Protein 1V59 (pdb70)

Organism: Saccharomyces cerevisiae (strain ATCC 204508 / S288c) (NCBI:txid559292)

InterPro domains:
  IPR001100 Pyridine nucleotide-disulphide oxidoreductase, class I [PIRSF000350] (19-490)
  IPR004099 Pyridine nucleotide-disulphide oxidoreductase, dimerisation domain [PF02852] (380-488)
  IPR006258 Dihydrolipoamide dehydrogenase [TIGR01350] (27-498)
  IPR012999 Pyridine nucleotide-disulphide oxidoreductase, class I, active site [PS00076] (62-72)
  IPR016156 FAD/NAD-linked reductase, dimerisation domain superfamily [G3DSA:3.30.390.30] (379-499)
  IPR016156 FAD/NAD-linked reductase, dimerisation domain superfamily [SSF55424] (377-498)
  IPR023753 FAD/NAD(P)-binding domain [PF07992] (27-361)
  IPR036188 FAD/NAD(P)-binding domain superfamily [G3DSA:3.50.50.60] (28-363)
  IPR036188 FAD/NAD(P)-binding domain superfamily [G3DSA:3.50.50.60] (179-304)
  IPR036188 FAD/NAD(P)-binding domain superfamily [SSF51905] (21-368)
  IPR050151 Class-I pyridine nucleotide-disulfide oxidoreductase [PTHR22912] (25-493)

Solvent-accessible surface area: 36668 Å² total; per-residue (Å²): 98,66,103,100,88,16,39,0,0,0,6,9,0,12,17,6,0,15,0,0,0,0,14,0,18,41,39,69,40,64,1,0,0,2,16,81,110,11,92,0,2,5,35,9,10,29,43,16,26,3,3,10,11,1,0,5,45,1,0,30,16,16,58,26,4,94,85,36,4,108,61,6,0,0,45,28,74,47,91,20,118,23,43,35,72,44,4,23,115,9,9,71,58,3,20,157,103,18,3,33,27,11,49,117,15,4,149,130,26,167,12,49,49,18,32,0,36,6,18,2,52,39,72,52,75,0,63,0,49,44,39,158,76,17,140,62,27,17,200,72,39,19,32,0,66,6,150,31,1,0,0,9,30,20,15,58,36,35,59,42,120,74,13,138,47,46,70,62,55,3,0,3,14,53,6,0,6,54,14,146,128,53,5,147,75,0,6,0,8,11,1,23,39,69,0,0,7,3,0,1,0,5,21,27,14,56,7,137,2,27,0,2,21,112,93,81,67,3,1,96,73,16,0,10,65,0,1,130,28,0,38,148,4,0,140,160,61,41,1,87,37,62,50,10,13,92,8,61,27,0,121,94,28,104,132,108,103,4,0,72,2,38,1,33,57,51,157,62,112,146,106,86,126,25,74,0,36,12,0,0,1,18,61,33,56,100,20,52,49,61,53,3,8,3,135,121,17,31,14,98,56,32,199,162,28,51,1,34,26,64,131,50,8,27,15,123,38,108,45,0,12,0,0,2,24,0,2,72,34,59,70,48,13,11,0,6,20,25,1,0,23,2,0,0,25,18,40,107,110,54,116,4,121,15,44,100,109,3,18,6,18,11,0,14,3,37,5,14,0,0,14,1,22,81,9,26,85,86,2,136,95,66,69,69,107,39,91,81,0,83,3,48,0,51,34,4,24,25,0,40,2,20,73,28,40,68,19,18,0,1,0,0,0,24,29,94,82,46,94,4,20,0,0,0,0,2,0,23,19,0,1,19,8,2,5,4,0,4,0,0,36,56,67,40,6,22,0,60,60,0,6,129,2,15,5,2,23,1,0,12,4,21,0,0,38,12,0,0,16,28,6,54,68,124,6,2,38,56,96,73,104,84,80,20,61,0,0,0,7,10,0,11,18,6,0,16,0,0,0,0,12,0,20,45,41,65,42,80,2,0,0,2,16,77,107,9,101,0,1,5,36,10,10,32,41,15,26,2,2,12,15,1,0,5,35,1,0,30,22,18,64,29,4,91,80,39,5,110,71,14,0,2,42,36,97,32,65,20,116,37,43,28,76,37,2,20,115,6,10,69,46,3,21,147,90,20,6,34,30,10,60,124,21,4,145,139,24,173,13,50,48,17,39,1,36,6,21,0,57,50,67,62,73,0,57,0,43,58,46,154,73,28,146,60,25,14,198,71,34,24,27,0,74,10,156,17,1,0,0,9,31,19,17,54,44,38,62,36,122,62,14,142,53,33,75,90,51,1,0,4,14,53,3,2,6,55,12,150,116,41,4,150,86,2,3,0,12,13,2,29,44,74,0,2,8,4,0,2,1,2,25,35,14,48,8,131,4,25,0,2,21,105,81,83,88,2,3,77,85,14,0,24,54,0,4,130,28,0,33,152,7,0,94,163,71,50,2,69,11,48,40,10,10,87,15,68,29,2,118,100,35,97,147,127,82,16,0,78,1,27,0,45,38,47,149,79,107,134,97,87,113,23,59,0,24,10,2,0,7,16,57,40,54,101,20,51,42,62,51,2,6,0,128,126,22,36,9,98,63,35,213,170,28,51,1,33,24,67,126,59,7,30,12,127,45,105,44,0,13,0,0,2,27,0,2,69,34,62,68,50,15,11,0,7,20,33,1,0,24,2,0,0,21,13,43,107,80,59,125,19,152,9,46,106,98,2,19,5,24,18,0,14,3,41,3,13,0,0,17,1,23,76,8,21,88,92,6,134,97,65,70,70,105,38,85,78,1,82,3,50,0,54,34,5,24,28,0,35,1,26,57,35,39,62,19,25,0,0,0,0,0,27,35,88,92,50,128,4,37,0,0,0,0,4,0,26,18,0,0,19,8,3,9,5,0,4,0,0,31,62,71,34,5,23,0,62,58,0,4,114,1,8,4,2,26,1,0,12,3,21,0,0,30,12,0,0,19,28,2,52,64,108,6,4,33,57

Nearest PDB structures (foldseek):
  1v59-assembly1_B  TM=9.999E-01  e=3.173E-97  Saccharomyces cerevisiae
  2f5z-assembly3_E  TM=9.837E-01  e=5.177E-71  Homo sapiens
  6i4r-assembly1_A  TM=9.833E-01  e=1.845E-70  Homo sapiens
  6i4s-assembly1_A  TM=9.825E-01  e=1.643E-70  Homo sapiens
  6i4p-assembly1_A  TM=9.827E-01  e=1.304E-70  Homo sapiens

CATH classification: 3.50.50.60 (+2 more: 3.50.50.60, 3.30.390.30)

Structure (mmCIF, N/CA/C/O backbone):
data_1V59
#
_entry.id   1V59
#
_cell.length_a   66.600
_cell.length_b   96.400
_cell.length_c   160.100
_cell.angle_alpha   90.00
_cell.angle_beta   90.00
_cell.angle_gamma   90.00
#
_symmetry.space_group_name_H-M   'P 21 21 21'
#
loop_
_entity.id
_entity.type
_entity.pdbx_description
1 polymer 'Dihydrolipoamide dehydrogenase'
2 non-polymer 'PHOSPHATE ION'
3 non-polymer 'FLAVIN-ADENINE DINUCLEOTIDE'
4 non-polymer NICOTINAMIDE-ADENINE-DINUCLEOTIDE
5 water water
#
loop_
_atom_site.group_PDB
_atom_site.id
_atom_site.type_symbol
_atom_site.label_atom_id
_atom_site.label_alt_id
_atom_site.label_comp_id
_atom_site.label_asym_id
_atom_site.label_entity_id
_atom_site.label_seq_id
_atom_site.pdbx_PDB_ins_code
_atom_site.Cartn_x
_atom_site.Cartn_y
_atom_site.Cartn_z
_atom_site.occupancy
_atom_site.B_iso_or_equiv
_atom_site.auth_seq_id
_atom_site.auth_comp_id
_atom_site.auth_asym_id
_atom_site.auth_atom_id
_atom_site.pdbx_PDB_model_num
ATOM 1 N N . THR A 1 1 ? 32.269 36.912 -30.810 1.00 52.21 1 THR A N 1
ATOM 2 C CA . THR A 1 1 ? 31.109 36.522 -29.958 1.00 51.58 1 THR A CA 1
ATOM 3 C C . THR A 1 1 ? 31.163 35.043 -29.589 1.00 50.65 1 THR A C 1
ATOM 4 O O . THR A 1 1 ? 31.175 34.178 -30.464 1.00 51.63 1 THR A O 1
ATOM 8 N N . ILE A 1 2 ? 31.199 34.766 -28.288 1.00 48.59 2 ILE A N 1
ATOM 9 C CA . ILE A 1 2 ? 31.241 33.397 -27.779 1.00 45.80 2 ILE A CA 1
ATOM 10 C C . ILE A 1 2 ? 29.819 32.916 -27.496 1.00 44.53 2 ILE A C 1
ATOM 11 O O . ILE A 1 2 ? 28.964 33.703 -27.089 1.00 45.07 2 ILE A O 1
ATOM 16 N N . ASN A 1 3 ? 29.567 31.629 -27.715 1.00 42.17 3 ASN A N 1
ATOM 17 C CA . ASN A 1 3 ? 28.244 31.058 -27.470 1.00 41.81 3 ASN A CA 1
ATOM 18 C C . ASN A 1 3 ? 28.291 29.934 -26.439 1.00 40.90 3 ASN A C 1
ATOM 19 O O . ASN A 1 3 ? 29.227 29.131 -26.417 1.00 40.02 3 ASN A O 1
ATOM 24 N N . LYS A 1 4 ? 27.268 29.887 -25.589 1.00 39.24 4 LYS A N 1
ATOM 25 C CA . LYS A 1 4 ? 27.168 28.875 -24.542 1.00 37.87 4 LYS A CA 1
ATOM 26 C C . LYS A 1 4 ? 25.712 28.486 -24.315 1.00 36.89 4 LYS A C 1
ATOM 27 O O . LYS A 1 4 ? 24.800 29.270 -24.578 1.00 36.23 4 LYS A O 1
ATOM 33 N N . SER A 1 5 ? 25.500 27.274 -23.817 1.00 35.65 5 SER A N 1
ATOM 34 C CA . SER A 1 5 ? 24.157 26.795 -23.521 1.00 35.70 5 SER A CA 1
ATOM 35 C C . SER A 1 5 ? 24.062 26.478 -22.027 1.00 34.67 5 SER A C 1
ATOM 36 O O . SER A 1 5 ? 24.976 25.880 -21.447 1.00 32.99 5 SER A O 1
ATOM 39 N N . HIS A 1 6 ? 22.960 26.897 -21.411 1.00 32.18 6 HIS A N 1
ATOM 40 C CA . HIS A 1 6 ? 22.732 26.668 -19.987 1.00 32.03 6 HIS A CA 1
ATOM 41 C C . HIS A 1 6 ? 21.263 26.400 -19.718 1.00 32.72 6 HIS A C 1
ATOM 42 O O . HIS A 1 6 ? 20.391 26.951 -20.388 1.00 33.37 6 HIS A O 1
ATOM 49 N N . ASP A 1 7 ? 20.992 25.557 -18.730 1.00 32.50 7 ASP A N 1
ATOM 50 C CA . ASP A 1 7 ? 19.618 25.249 -18.362 1.00 33.87 7 ASP A CA 1
ATOM 51 C C . ASP A 1 7 ? 18.965 26.502 -17.765 1.00 32.82 7 ASP A C 1
ATOM 52 O O . ASP A 1 7 ? 17.848 26.862 -18.127 1.00 32.38 7 ASP A O 1
ATOM 57 N N . VAL A 1 8 ? 19.677 27.173 -16.862 1.00 33.54 8 VAL A N 1
ATOM 58 C CA . VAL A 1 8 ? 19.159 28.383 -16.219 1.00 32.35 8 VAL A CA 1
ATOM 59 C C . VAL A 1 8 ? 20.195 29.496 -16.155 1.00 29.72 8 VAL A C 1
ATOM 60 O O . VAL A 1 8 ? 21.348 29.263 -15.800 1.00 28.79 8 VAL A O 1
ATOM 64 N N . VAL A 1 9 ? 19.785 30.709 -16.499 1.00 28.98 9 VAL A N 1
ATOM 65 C CA . VAL A 1 9 ? 20.696 31.843 -16.433 1.00 29.89 9 VAL A CA 1
ATOM 66 C C . VAL A 1 9 ? 20.092 32.901 -15.514 1.00 29.90 9 VAL A C 1
ATOM 67 O O . VAL A 1 9 ? 18.957 33.338 -15.708 1.00 29.00 9 VAL A O 1
ATOM 71 N N . ILE A 1 10 ? 20.864 33.306 -14.511 1.00 28.93 10 ILE A N 1
ATOM 72 C CA . ILE A 1 10 ? 20.402 34.291 -13.542 1.00 27.76 10 ILE A CA 1
ATOM 73 C C . ILE A 1 10 ? 21.124 35.621 -13.699 1.00 26.10 10 ILE A C 1
ATOM 74 O O . ILE A 1 10 ? 22.355 35.674 -13.713 1.00 24.96 10 ILE A O 1
ATOM 79 N N . ILE A 1 11 ? 20.349 36.693 -13.844 1.00 25.06 11 ILE A N 1
ATOM 80 C CA . ILE A 1 11 ? 20.922 38.025 -13.985 1.00 24.27 11 ILE A CA 1
ATOM 81 C C . ILE A 1 11 ? 20.897 38.712 -12.621 1.00 24.12 11 ILE A C 1
ATOM 82 O O . ILE A 1 11 ? 19.837 39.137 -12.153 1.00 24.36 11 ILE A O 1
ATOM 87 N N . GLY A 1 12 ? 22.067 38.812 -11.995 1.00 24.57 12 GLY A N 1
ATOM 88 C CA . GLY A 1 12 ? 22.179 39.436 -10.689 1.00 23.97 12 GLY A CA 1
ATOM 89 C C . GLY A 1 12 ? 22.709 38.455 -9.663 1.00 24.58 12 GLY A C 1
ATOM 90 O O . GLY A 1 12 ? 22.200 37.337 -9.554 1.00 24.47 12 GLY A O 1
ATOM 91 N N . GLY A 1 13 ? 23.728 38.871 -8.910 1.00 24.14 13 GLY A N 1
ATOM 92 C CA . GLY A 1 13 ? 24.312 38.006 -7.896 1.00 23.41 13 GLY A CA 1
ATOM 93 C C . GLY A 1 13 ? 24.011 38.423 -6.461 1.00 24.27 13 GLY A C 1
ATOM 94 O O . GLY A 1 13 ? 24.777 38.136 -5.538 1.00 21.79 13 GLY A O 1
ATOM 95 N N . GLY A 1 14 ? 22.891 39.106 -6.268 1.00 25.21 14 GLY A N 1
ATOM 96 C CA . GLY A 1 14 ? 22.511 39.525 -4.934 1.00 23.51 14 GLY A CA 1
ATOM 97 C C . GLY A 1 14 ? 21.854 38.363 -4.209 1.00 25.55 14 GLY A C 1
ATOM 98 O O . GLY A 1 14 ? 21.811 37.251 -4.744 1.00 23.72 14 GLY A O 1
ATOM 99 N N . PRO A 1 15 ? 21.326 38.585 -2.992 1.00 24.49 15 PRO A N 1
ATOM 100 C CA . PRO A 1 15 ? 20.673 37.536 -2.206 1.00 23.99 15 PRO A CA 1
ATOM 101 C C . PRO A 1 15 ? 19.721 36.644 -3.005 1.00 24.16 15 PRO A C 1
ATOM 102 O O . PRO A 1 15 ? 19.771 35.418 -2.894 1.00 24.22 15 PRO A O 1
ATOM 106 N N . ALA A 1 16 ? 18.853 37.250 -3.809 1.00 22.63 16 ALA A N 1
ATOM 107 C CA . ALA A 1 16 ? 17.902 36.472 -4.597 1.00 23.03 16 ALA A CA 1
ATOM 108 C C . ALA A 1 16 ? 18.584 35.679 -5.714 1.00 22.72 16 ALA A C 1
ATOM 109 O O . ALA A 1 16 ? 18.326 34.488 -5.884 1.00 24.22 16 ALA A O 1
ATOM 111 N N . GLY A 1 17 ? 19.451 36.349 -6.467 1.00 24.15 17 GLY A N 1
ATOM 112 C CA . GLY A 1 17 ? 20.149 35.715 -7.574 1.00 23.67 17 GLY A CA 1
ATOM 113 C C . GLY A 1 17 ? 21.206 34.666 -7.255 1.00 24.24 17 GLY A C 1
ATOM 114 O O . GLY A 1 17 ? 21.162 33.567 -7.807 1.00 25.10 17 GLY A O 1
ATOM 115 N N . TYR A 1 18 ? 22.154 34.977 -6.375 1.00 23.22 18 TYR A N 1
ATOM 116 C CA . TYR A 1 18 ? 23.200 34.010 -6.073 1.00 23.58 18 TYR A CA 1
ATOM 117 C C . TYR A 1 18 ? 22.659 32.785 -5.337 1.00 23.99 18 TYR A C 1
ATOM 118 O O . TYR A 1 18 ? 23.184 31.688 -5.488 1.00 24.09 18 TYR A O 1
ATOM 127 N N . VAL A 1 19 ? 21.597 32.964 -4.557 1.00 24.91 19 VAL A N 1
ATOM 128 C CA . VAL A 1 19 ? 20.990 31.839 -3.843 1.00 24.01 19 VAL A CA 1
ATOM 129 C C . VAL A 1 19 ? 20.201 30.997 -4.846 1.00 24.07 19 VAL A C 1
ATOM 130 O O . VAL A 1 19 ? 20.091 29.782 -4.702 1.00 25.04 19 VAL A O 1
ATOM 134 N N . ALA A 1 20 ? 19.641 31.657 -5.854 1.00 21.20 20 ALA A N 1
ATOM 135 C CA . ALA A 1 20 ? 18.900 30.960 -6.893 1.00 22.41 20 ALA A CA 1
ATOM 136 C C . ALA A 1 20 ? 19.899 30.095 -7.663 1.00 22.28 20 ALA A C 1
ATOM 137 O O . ALA A 1 20 ? 19.626 28.937 -7.973 1.00 23.18 20 ALA A O 1
ATOM 139 N N . ALA A 1 21 ? 21.064 30.669 -7.954 1.00 22.73 21 ALA A N 1
ATOM 140 C CA . ALA A 1 21 ? 22.112 29.962 -8.682 1.00 23.82 21 ALA A CA 1
ATOM 141 C C . ALA A 1 21 ? 22.504 28.704 -7.924 1.00 26.13 21 ALA A C 1
ATOM 142 O O . ALA A 1 21 ? 22.496 27.599 -8.478 1.00 27.73 21 ALA A O 1
ATOM 144 N N . ILE A 1 22 ? 22.842 28.874 -6.649 1.00 25.57 22 ILE A N 1
ATOM 145 C CA . ILE A 1 22 ? 23.232 27.745 -5.819 1.00 26.30 22 ILE A CA 1
ATOM 146 C C . ILE A 1 22 ? 22.149 26.664 -5.803 1.00 26.34 22 ILE A C 1
ATOM 147 O O . ILE A 1 22 ? 22.440 25.484 -5.974 1.00 25.87 22 ILE A O 1
ATOM 152 N N . LYS A 1 23 ? 20.903 27.080 -5.596 1.00 27.49 23 LYS A N 1
ATOM 153 C CA . LYS A 1 23 ? 19.775 26.158 -5.548 1.00 28.13 23 LYS A CA 1
ATOM 154 C C . LYS A 1 23 ? 19.580 25.444 -6.884 1.00 28.30 23 LYS A C 1
ATOM 155 O O . LYS A 1 23 ? 19.424 24.225 -6.922 1.00 29.03 23 LYS A O 1
ATOM 161 N N . ALA A 1 24 ? 19.578 26.204 -7.973 1.00 28.17 24 ALA A N 1
ATOM 162 C CA . ALA A 1 24 ? 19.417 25.617 -9.298 1.00 29.98 24 ALA A CA 1
ATOM 163 C C . ALA A 1 24 ? 20.491 24.552 -9.503 1.00 31.29 24 ALA A C 1
ATOM 164 O O . ALA A 1 24 ? 20.206 23.453 -9.979 1.00 32.87 24 ALA A O 1
ATOM 166 N N . ALA A 1 25 ? 21.726 24.873 -9.131 1.00 31.48 25 ALA A N 1
ATOM 167 C CA . ALA A 1 25 ? 22.821 23.921 -9.277 1.00 31.94 25 ALA A CA 1
ATOM 168 C C . ALA A 1 25 ? 22.546 22.661 -8.458 1.00 32.98 25 ALA A C 1
ATOM 169 O O . ALA A 1 25 ? 22.666 21.544 -8.968 1.00 33.19 25 ALA A O 1
ATOM 171 N N . GLN A 1 26 ? 22.170 22.841 -7.195 1.00 31.47 26 GLN A N 1
ATOM 172 C CA . GLN A 1 26 ? 21.891 21.702 -6.331 1.00 31.85 26 GLN A CA 1
ATOM 173 C C . GLN A 1 26 ? 20.780 20.837 -6.904 1.00 32.53 26 GLN A C 1
ATOM 174 O O . GLN A 1 26 ? 20.809 19.623 -6.751 1.00 33.93 26 GLN A O 1
ATOM 180 N N . LEU A 1 27 ? 19.798 21.463 -7.552 1.00 33.23 27 LEU A N 1
ATOM 181 C CA . LEU A 1 27 ? 18.682 20.720 -8.132 1.00 34.34 27 LEU A CA 1
ATOM 182 C C . LEU A 1 27 ? 19.020 20.104 -9.492 1.00 35.57 27 LEU A C 1
ATOM 183 O O . LEU A 1 27 ? 18.122 19.732 -10.252 1.00 35.55 27 LEU A O 1
ATOM 188 N N . GLY A 1 28 ? 20.312 20.013 -9.800 1.00 35.67 28 GLY A N 1
ATOM 189 C CA . GLY A 1 28 ? 20.738 19.415 -11.055 1.00 37.00 28 GLY A CA 1
ATOM 190 C C . GLY A 1 28 ? 20.648 20.237 -12.332 1.00 38.62 28 GLY A C 1
ATOM 191 O O . GLY A 1 28 ? 20.714 19.673 -13.429 1.00 39.00 28 GLY A O 1
ATOM 192 N N . PHE A 1 29 ? 20.504 21.555 -12.213 1.00 37.55 29 PHE A N 1
ATOM 193 C CA . PHE A 1 29 ? 20.428 22.418 -13.395 1.00 37.44 29 PHE A CA 1
ATOM 194 C C . PHE A 1 29 ? 21.799 22.945 -13.800 1.00 37.33 29 PHE A C 1
ATOM 195 O O . PHE A 1 29 ? 22.639 23.214 -12.941 1.00 37.93 29 PHE A O 1
ATOM 203 N N . ASN A 1 30 ? 22.023 23.086 -15.105 1.00 37.00 30 ASN A N 1
ATOM 204 C CA . ASN A 1 30 ? 23.272 23.652 -15.614 1.00 36.16 30 ASN A CA 1
ATOM 205 C C . ASN A 1 30 ? 23.033 25.131 -15.367 1.00 34.74 30 ASN A C 1
ATOM 206 O O . ASN A 1 30 ? 22.246 25.767 -16.073 1.00 34.16 30 ASN A O 1
ATOM 211 N N . THR A 1 31 ? 23.717 25.679 -14.369 1.00 34.34 31 THR A N 1
ATOM 212 C CA . THR A 1 31 ? 23.499 27.064 -13.975 1.00 32.12 31 THR A CA 1
ATOM 213 C C . THR A 1 31 ? 24.609 28.077 -14.215 1.00 31.54 31 THR A C 1
ATOM 214 O O . THR A 1 31 ? 25.800 27.775 -14.085 1.00 31.43 31 THR A O 1
ATOM 218 N N . ALA A 1 32 ? 24.188 29.294 -14.551 1.00 28.75 32 ALA A N 1
ATOM 219 C CA . ALA A 1 32 ? 25.095 30.408 -14.794 1.00 29.42 32 ALA A CA 1
ATOM 220 C C . ALA A 1 32 ? 24.529 31.670 -14.136 1.00 28.57 32 ALA A C 1
ATOM 221 O O . ALA A 1 32 ? 23.316 31.882 -14.113 1.00 29.82 32 ALA A O 1
ATOM 223 N N . CYS A 1 33 ? 25.414 32.500 -13.595 1.00 27.44 33 CYS A N 1
ATOM 224 C CA . CYS A 1 33 ? 25.005 33.742 -12.947 1.00 28.35 33 CYS A CA 1
ATOM 225 C C . CYS A 1 33 ? 25.797 34.911 -13.517 1.00 26.59 33 CYS A C 1
ATOM 226 O O . CYS A 1 33 ? 27.017 34.827 -13.652 1.00 27.20 33 CYS A O 1
ATOM 229 N N . VAL A 1 34 ? 25.104 35.998 -13.849 1.00 24.68 34 VAL A N 1
ATOM 230 C CA . VAL A 1 34 ? 25.757 37.176 -14.412 1.00 22.98 34 VAL A CA 1
ATOM 231 C C . VAL A 1 34 ? 25.700 38.344 -13.440 1.00 23.78 34 VAL A C 1
ATOM 232 O O . VAL A 1 34 ? 24.616 38.772 -13.045 1.00 24.24 34 VAL A O 1
ATOM 236 N N . GLU A 1 35 ? 26.869 38.867 -13.077 1.00 23.26 35 GLU A N 1
ATOM 237 C CA . GLU A 1 35 ? 26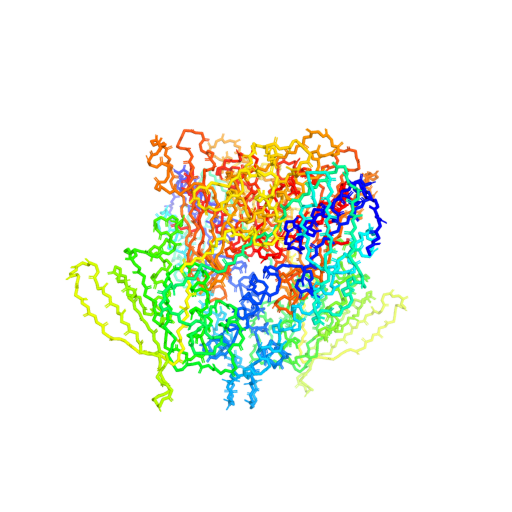.967 39.989 -12.147 1.00 24.63 35 GLU A CA 1
ATOM 238 C C . GLU A 1 35 ? 28.015 40.983 -12.649 1.00 24.77 35 GLU A C 1
ATOM 239 O O . GLU A 1 35 ? 29.126 40.593 -12.998 1.00 24.64 35 GLU A O 1
ATOM 245 N N . LYS A 1 36 ? 27.657 42.265 -12.667 1.00 24.70 36 LYS A N 1
ATOM 246 C CA . LYS A 1 36 ? 28.539 43.317 -13.164 1.00 26.11 36 LYS A CA 1
ATOM 247 C C . LYS A 1 36 ? 29.402 44.100 -12.168 1.00 26.90 36 LYS A C 1
ATOM 248 O O . LYS A 1 36 ? 30.374 44.738 -12.581 1.00 25.91 36 LYS A O 1
ATOM 254 N N . ARG A 1 37 ? 29.073 44.069 -10.876 1.00 26.57 37 ARG A N 1
ATOM 255 C CA . ARG A 1 37 ? 29.840 44.863 -9.916 1.00 25.13 37 ARG A CA 1
ATOM 256 C C . ARG A 1 37 ? 31.247 44.393 -9.539 1.00 24.24 37 ARG A C 1
ATOM 257 O O . ARG A 1 37 ? 32.082 45.205 -9.142 1.00 21.96 37 ARG A O 1
ATOM 265 N N . GLY A 1 38 ? 31.524 43.100 -9.653 1.00 24.44 38 GLY A N 1
ATOM 266 C CA . GLY A 1 38 ? 32.855 42.627 -9.306 1.00 25.08 38 GLY A CA 1
ATOM 267 C C . GLY A 1 38 ? 32.888 41.740 -8.077 1.00 26.09 38 GLY A C 1
ATOM 268 O O . GLY A 1 38 ? 33.915 41.140 -7.752 1.00 27.46 38 GLY A O 1
ATOM 269 N N . LYS A 1 39 ? 31.760 41.664 -7.385 1.00 24.81 39 LYS A N 1
ATOM 270 C CA . LYS A 1 39 ? 31.647 40.829 -6.198 1.00 24.13 39 LYS A CA 1
ATOM 271 C C . LYS A 1 39 ? 30.216 40.320 -6.148 1.00 22.64 39 LYS A C 1
ATOM 272 O O . LYS A 1 39 ? 29.306 40.969 -6.655 1.00 23.42 39 LYS A O 1
ATOM 278 N N . LEU A 1 40 ? 30.025 39.146 -5.563 1.00 21.62 40 LEU A N 1
ATOM 279 C CA . LEU A 1 40 ? 28.695 38.577 -5.429 1.00 22.63 40 LEU A CA 1
ATOM 280 C C . LEU A 1 40 ? 28.108 39.117 -4.117 1.00 21.58 40 LEU A C 1
ATOM 281 O O . LEU A 1 40 ? 28.812 39.777 -3.351 1.00 22.06 40 LEU A O 1
ATOM 286 N N . GLY A 1 41 ? 26.829 38.858 -3.860 1.00 19.89 41 GLY A N 1
ATOM 287 C CA . GLY A 1 41 ? 26.222 39.347 -2.628 1.00 19.51 41 GLY A CA 1
ATOM 288 C C . GLY A 1 41 ? 25.383 40.602 -2.811 1.00 19.04 41 GLY A C 1
ATOM 289 O O . GLY A 1 41 ? 24.690 41.031 -1.890 1.00 19.05 41 GLY A O 1
ATOM 290 N N . GLY A 1 42 ? 25.466 41.201 -3.998 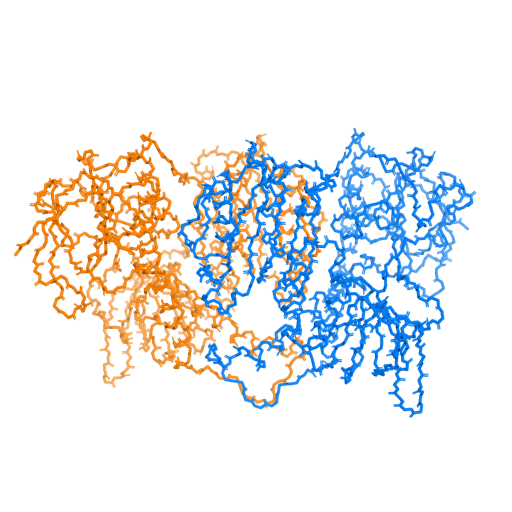1.00 19.25 42 GLY A N 1
ATOM 291 C CA . GLY A 1 42 ? 24.690 42.387 -4.322 1.00 19.96 42 GLY A CA 1
ATOM 292 C C . GLY A 1 42 ? 24.709 43.564 -3.361 1.00 21.49 42 GLY A C 1
ATOM 293 O O . GLY A 1 42 ? 25.751 43.926 -2.812 1.00 23.36 42 GLY A O 1
ATOM 294 N N . THR A 1 43 ? 23.545 44.178 -3.178 1.00 20.21 43 THR A N 1
ATOM 295 C CA . THR A 1 43 ? 23.404 45.329 -2.290 1.00 20.69 43 THR A CA 1
ATOM 296 C C . THR A 1 43 ? 23.704 44.973 -0.831 1.00 19.81 43 THR A C 1
ATOM 297 O O . THR A 1 43 ? 24.482 45.642 -0.170 1.00 19.50 43 THR A O 1
ATOM 301 N N . CYS A 1 44 ? 23.078 43.906 -0.353 1.00 20.71 44 CYS A N 1
ATOM 302 C CA . CYS A 1 44 ? 23.216 43.444 1.024 1.00 22.00 44 CYS A CA 1
ATOM 303 C C . CYS A 1 44 ? 24.641 43.303 1.525 1.00 21.65 44 CYS A C 1
ATOM 304 O O . CYS A 1 44 ? 25.039 43.942 2.496 1.00 22.18 44 CYS A O 1
ATOM 307 N N . LEU A 1 45 ? 25.408 42.455 0.856 1.00 21.17 45 LEU A N 1
ATOM 308 C CA . LEU A 1 45 ? 26.774 42.195 1.263 1.00 22.06 45 LEU A CA 1
ATOM 309 C C . LEU A 1 45 ? 27.777 43.321 1.015 1.00 21.14 45 LEU A C 1
ATOM 310 O O . LEU A 1 45 ? 28.632 43.574 1.859 1.00 19.18 45 LEU A O 1
ATOM 315 N N . ASN A 1 46 ? 27.662 44.015 -0.114 1.00 19.45 46 ASN A N 1
ATOM 316 C CA . ASN A 1 46 ? 28.617 45.070 -0.437 1.00 20.01 46 ASN A CA 1
ATOM 317 C C . ASN A 1 46 ? 28.301 46.491 0.041 1.00 21.32 46 ASN A C 1
ATOM 318 O O . ASN A 1 46 ? 29.213 47.242 0.375 1.00 21.03 46 ASN A O 1
ATOM 323 N N . VAL A 1 47 ? 27.032 46.882 0.079 1.00 21.22 47 VAL A N 1
ATOM 324 C CA . VAL A 1 47 ? 26.713 48.238 0.538 1.00 20.92 47 VAL A CA 1
ATOM 325 C C . VAL A 1 47 ? 25.383 48.291 1.278 1.00 20.07 47 VAL A C 1
ATOM 326 O O . VAL A 1 47 ? 24.695 49.306 1.263 1.00 18.95 47 VAL A O 1
ATOM 330 N N . GLY A 1 48 ? 25.033 47.196 1.945 1.00 19.48 48 GLY A N 1
ATOM 331 C CA . GLY A 1 48 ? 23.771 47.169 2.647 1.00 19.00 48 GLY A CA 1
ATOM 332 C C . GLY A 1 48 ? 23.776 46.540 4.017 1.00 18.78 48 GLY A C 1
ATOM 333 O O . GLY A 1 48 ? 24.400 47.059 4.936 1.00 18.74 48 GLY A O 1
ATOM 334 N N . CYS A 1 49 ? 23.071 45.416 4.133 1.00 19.64 49 CYS A N 1
ATOM 335 C CA . CYS A 1 49 ? 22.933 44.674 5.385 1.00 22.16 49 CYS A CA 1
ATOM 336 C C . CYS A 1 49 ? 24.221 44.527 6.176 1.00 21.54 49 CYS A C 1
ATOM 337 O O . CYS A 1 49 ? 24.332 45.011 7.300 1.00 19.55 49 CYS A O 1
ATOM 340 N N . ILE A 1 50 ? 25.170 43.808 5.577 1.00 19.98 50 ILE A N 1
ATOM 341 C CA . ILE A 1 50 ? 26.447 43.513 6.203 1.00 20.54 50 ILE A CA 1
ATOM 342 C C . ILE A 1 50 ? 27.233 44.734 6.672 1.00 20.57 50 ILE A C 1
ATOM 343 O O . ILE A 1 50 ? 27.544 44.851 7.858 1.00 22.53 50 ILE A O 1
ATOM 348 N N . PRO A 1 51 ? 27.582 45.653 5.755 1.00 21.61 51 PRO A N 1
ATOM 349 C CA . PRO A 1 51 ? 28.331 46.837 6.192 1.00 21.70 51 PRO A CA 1
ATOM 350 C C . PRO A 1 51 ? 27.603 47.588 7.327 1.00 21.11 51 PRO A C 1
ATOM 351 O O . PRO A 1 51 ? 28.219 47.993 8.305 1.00 22.83 51 PRO A O 1
ATOM 355 N N . SER A 1 52 ? 26.293 47.762 7.202 1.00 20.65 52 SER A N 1
ATOM 356 C CA . SER A 1 52 ? 25.551 48.468 8.238 1.00 22.54 52 SER A CA 1
ATOM 357 C C . SER A 1 52 ? 25.601 47.756 9.595 1.00 23.07 52 SER A C 1
ATOM 358 O O . SER A 1 52 ? 25.871 48.391 10.612 1.00 23.25 52 SER A O 1
ATOM 361 N N . LYS A 1 53 ? 25.360 46.444 9.608 1.00 22.88 53 LYS A N 1
ATOM 362 C CA . LYS A 1 53 ? 25.400 45.666 10.849 1.00 21.64 53 LYS A CA 1
ATOM 363 C C . LYS A 1 53 ? 26.775 45.727 11.501 1.00 20.25 53 LYS A C 1
ATOM 364 O O . LYS A 1 53 ? 26.897 45.724 12.723 1.00 20.65 53 LYS A O 1
ATOM 370 N N . ALA A 1 54 ? 27.812 45.776 10.677 1.00 20.75 54 ALA A N 1
ATOM 371 C CA . ALA A 1 54 ? 29.172 45.847 11.188 1.00 20.11 54 ALA A CA 1
ATOM 372 C C . ALA A 1 54 ? 29.362 47.176 11.931 1.00 19.38 54 ALA A C 1
ATOM 373 O O . ALA A 1 54 ? 29.848 47.197 13.061 1.00 18.20 54 ALA A O 1
ATOM 375 N N . LEU A 1 55 ? 28.981 48.278 11.292 1.00 17.72 55 LEU A N 1
ATOM 376 C CA . LEU A 1 55 ? 29.096 49.598 11.914 1.00 18.62 55 LEU A CA 1
ATOM 377 C C . LEU A 1 55 ? 28.241 49.682 13.180 1.00 17.68 55 LEU A C 1
ATOM 378 O O . LEU A 1 55 ? 28.647 50.256 14.196 1.00 18.33 55 LEU A O 1
ATOM 383 N N . LEU A 1 56 ? 27.053 49.101 13.121 1.00 17.87 56 LEU A N 1
ATOM 384 C CA . LEU A 1 56 ? 26.165 49.118 14.269 1.00 16.97 56 LEU A CA 1
ATOM 385 C C . LEU A 1 56 ? 26.745 48.354 15.461 1.00 17.57 56 LEU A C 1
ATOM 386 O O . LEU A 1 56 ? 26.696 48.830 16.592 1.00 17.34 56 LEU A O 1
ATOM 391 N N . ASN A 1 57 ? 27.297 47.173 15.205 1.00 19.14 57 ASN A N 1
ATOM 392 C CA . ASN A 1 57 ? 27.858 46.355 16.279 1.00 19.28 57 ASN A CA 1
ATOM 393 C C . ASN A 1 57 ? 29.073 47.016 16.914 1.00 18.63 57 ASN A C 1
ATOM 394 O O . ASN A 1 57 ? 29.180 47.102 18.135 1.00 20.24 57 ASN A O 1
ATOM 399 N N . ASN A 1 58 ? 29.993 47.490 16.087 1.00 16.55 58 ASN A N 1
ATOM 400 C CA . ASN A 1 58 ? 31.185 48.120 16.617 1.00 16.74 58 ASN A CA 1
ATOM 401 C C . ASN A 1 58 ? 30.891 49.448 17.310 1.00 15.42 58 ASN A C 1
ATOM 402 O O . ASN A 1 58 ? 31.497 49.750 18.336 1.00 16.52 58 ASN A O 1
ATOM 407 N N . SER A 1 59 ? 29.962 50.237 16.773 1.00 14.45 59 SER A N 1
ATOM 408 C CA . SER A 1 59 ? 29.634 51.508 17.415 1.00 15.53 59 SER A CA 1
ATOM 409 C C . SER A 1 59 ? 28.894 51.229 18.733 1.00 16.98 59 SER A C 1
ATOM 410 O O . SER A 1 59 ? 29.005 51.995 19.695 1.00 16.22 59 SER A O 1
ATOM 413 N N . HIS A 1 60 ? 28.155 50.121 18.785 1.00 17.79 60 HIS A N 1
ATOM 414 C CA . HIS A 1 60 ? 27.440 49.757 20.009 1.00 18.11 60 HIS A CA 1
ATOM 415 C C . HIS A 1 60 ? 28.452 49.501 21.130 1.00 18.69 60 HIS A C 1
ATOM 416 O O . HIS A 1 60 ? 28.283 49.975 22.257 1.00 19.33 60 HIS A O 1
ATOM 423 N N . LEU A 1 61 ? 29.501 48.749 20.818 1.00 18.41 61 LEU A N 1
ATOM 424 C CA . LEU A 1 61 ? 30.553 48.459 21.791 1.00 21.92 61 LEU A CA 1
ATOM 425 C C . LEU A 1 61 ? 31.225 49.756 22.261 1.00 21.65 61 LEU A C 1
ATOM 426 O O . LEU A 1 61 ? 31.463 49.940 23.450 1.00 20.33 61 LEU A O 1
ATOM 431 N N . PHE A 1 62 ? 31.540 50.641 21.317 1.00 21.86 62 PHE A N 1
ATOM 432 C CA . PHE A 1 62 ? 32.173 51.920 21.636 1.00 22.15 62 PHE A CA 1
ATOM 433 C C . PHE A 1 62 ? 31.312 52.682 22.637 1.00 23.10 62 PHE A C 1
ATOM 434 O O . PHE A 1 62 ? 31.815 53.254 23.611 1.00 21.73 62 PHE A O 1
ATOM 442 N N . HIS A 1 63 ? 30.008 52.676 22.386 1.00 22.55 63 HIS A N 1
ATOM 443 C CA . HIS A 1 63 ? 29.047 53.348 23.247 1.00 24.25 63 HIS A CA 1
ATOM 444 C C . HIS A 1 63 ? 29.053 52.694 24.636 1.00 24.70 63 HIS A C 1
ATOM 445 O O . HIS A 1 63 ? 29.033 53.382 25.658 1.00 24.82 63 HIS A O 1
ATOM 452 N N . GLN A 1 64 ? 29.099 51.367 24.664 1.00 23.67 64 GLN A N 1
ATOM 453 C CA . GLN A 1 64 ? 29.116 50.625 25.922 1.00 26.26 64 GLN A CA 1
ATOM 454 C C . GLN A 1 64 ? 30.353 50.899 26.776 1.00 26.50 64 GLN A C 1
ATOM 455 O O . GLN A 1 64 ? 30.256 51.013 27.997 1.00 25.73 64 GLN A O 1
ATOM 461 N N . MET A 1 65 ? 31.513 50.988 26.134 1.00 26.89 65 MET A N 1
ATOM 462 C CA . MET A 1 65 ? 32.759 51.239 26.849 1.00 29.12 65 MET A CA 1
ATOM 463 C C . MET A 1 65 ? 32.793 52.645 27.427 1.00 30.14 65 MET A C 1
ATOM 464 O O . MET A 1 65 ? 33.498 52.906 28.402 1.00 30.69 65 MET A O 1
ATOM 469 N N . HIS A 1 66 ? 32.031 53.545 26.815 1.00 30.37 66 HIS A N 1
ATOM 470 C CA . HIS A 1 66 ? 31.960 54.934 27.253 1.00 30.61 66 HIS A CA 1
ATOM 471 C C . HIS A 1 66 ? 30.920 55.152 28.349 1.00 31.94 66 HIS A C 1
ATOM 472 O O . HIS A 1 66 ? 31.148 55.918 29.283 1.00 32.27 66 HIS A O 1
ATOM 479 N N . THR A 1 67 ? 29.782 54.471 28.238 1.00 31.96 67 THR A N 1
ATOM 480 C CA . THR A 1 67 ? 28.689 54.666 29.190 1.00 32.65 67 THR A CA 1
ATOM 481 C C . THR A 1 67 ? 28.246 53.493 30.070 1.00 32.02 67 THR A C 1
ATOM 482 O O . THR A 1 67 ? 27.632 53.712 31.111 1.00 32.80 67 THR A O 1
ATOM 486 N N . GLU A 1 68 ? 28.537 52.261 29.664 1.00 30.08 68 GLU A N 1
ATOM 487 C CA . GLU A 1 68 ? 28.091 51.097 30.432 1.00 30.46 68 GLU A CA 1
ATOM 488 C C . GLU A 1 68 ? 29.149 50.341 31.222 1.00 27.96 68 GLU A C 1
ATOM 489 O O . GLU A 1 68 ? 28.817 49.485 32.037 1.00 28.53 68 GLU A O 1
ATOM 495 N N . ALA A 1 69 ? 30.416 50.646 30.981 1.00 26.67 69 ALA A N 1
ATOM 496 C CA . ALA A 1 69 ? 31.507 49.944 31.650 1.00 25.29 69 ALA A CA 1
ATOM 497 C C . ALA A 1 69 ? 31.569 50.062 33.179 1.00 24.76 69 ALA A C 1
ATOM 498 O O . ALA A 1 69 ? 31.561 49.053 33.887 1.00 23.77 69 ALA A O 1
ATOM 500 N N . GLN A 1 70 ? 31.631 51.293 33.678 1.00 24.73 70 GLN A N 1
ATOM 501 C CA . GLN A 1 70 ? 31.747 51.557 35.110 1.00 23.93 70 GLN A CA 1
ATOM 502 C C . GLN A 1 70 ? 30.740 50.814 35.995 1.00 23.51 70 GLN A C 1
ATOM 503 O O . GLN A 1 70 ? 31.138 50.114 36.932 1.00 22.08 70 GLN A O 1
ATOM 509 N N . LYS A 1 71 ? 29.449 50.960 35.699 1.00 22.11 71 LYS A N 1
ATOM 510 C CA . LYS A 1 71 ? 28.401 50.302 36.481 1.00 23.54 71 LYS A CA 1
ATOM 511 C C . LYS A 1 71 ? 28.456 48.773 36.396 1.00 24.33 71 LYS A C 1
ATOM 512 O O . LYS A 1 71 ? 27.733 48.076 37.112 1.00 24.51 71 LYS A O 1
ATOM 515 N N . ARG A 1 72 ? 29.302 48.246 35.518 1.00 22.89 72 ARG A N 1
ATOM 516 C CA . ARG A 1 72 ? 29.427 46.804 35.404 1.00 23.47 72 ARG A CA 1
ATOM 517 C C . ARG A 1 72 ? 30.687 46.315 36.105 1.00 23.73 72 ARG A C 1
ATOM 518 O O . ARG A 1 72 ? 31.021 45.136 36.045 1.00 25.01 72 ARG A O 1
ATOM 526 N N . GLY A 1 73 ? 31.374 47.228 36.783 1.00 23.66 73 GLY A N 1
ATOM 527 C CA . GLY A 1 73 ? 32.592 46.871 37.486 1.00 24.03 73 GLY A CA 1
ATOM 528 C C . GLY A 1 73 ? 33.834 46.948 36.612 1.00 25.24 73 GLY A C 1
ATOM 529 O O . GLY A 1 73 ? 34.870 46.369 36.941 1.00 22.52 73 GLY A O 1
ATOM 530 N N . ILE A 1 74 ? 33.733 47.660 35.493 1.00 25.97 74 ILE A N 1
ATOM 531 C CA . ILE A 1 74 ? 34.865 47.804 34.579 1.00 28.32 74 ILE A CA 1
ATOM 532 C C . ILE A 1 74 ? 35.335 49.257 34.527 1.00 28.77 74 ILE A C 1
ATOM 533 O O . ILE A 1 74 ? 34.616 50.138 34.051 1.00 27.99 74 ILE A O 1
ATOM 538 N N . ASP A 1 75 ? 36.537 49.511 35.029 1.00 30.78 75 ASP A N 1
ATOM 539 C CA . ASP A 1 75 ? 37.079 50.864 35.012 1.00 33.18 75 ASP A CA 1
ATOM 540 C C . ASP A 1 75 ? 37.921 51.078 33.761 1.00 34.67 75 ASP A C 1
ATOM 541 O O . ASP A 1 75 ? 38.932 50.406 33.550 1.00 34.79 75 ASP A O 1
ATOM 546 N N . VAL A 1 76 ? 37.478 52.008 32.925 1.00 36.30 76 VAL A N 1
ATOM 547 C CA . VAL A 1 76 ? 38.172 52.333 31.685 1.00 39.27 76 VAL A CA 1
ATOM 548 C C . VAL A 1 76 ? 38.620 53.785 31.761 1.00 41.11 76 VAL A C 1
ATOM 549 O O . VAL A 1 76 ? 37.826 54.688 31.509 1.00 41.19 76 VAL A O 1
ATOM 553 N N . ASN A 1 77 ? 39.880 54.011 32.122 1.00 42.51 77 ASN A N 1
ATOM 554 C CA . ASN A 1 77 ? 40.398 55.374 32.223 1.00 44.89 77 ASN A CA 1
ATOM 555 C C . ASN A 1 77 ? 41.184 55.796 30.982 1.00 43.95 77 ASN A C 1
ATOM 556 O O . ASN A 1 77 ? 41.684 54.960 30.231 1.00 44.54 77 ASN A O 1
ATOM 561 N N . GLY A 1 78 ? 41.294 57.103 30.773 1.00 42.12 78 GLY A N 1
ATOM 562 C CA . GLY A 1 78 ? 42.000 57.599 29.610 1.00 40.23 78 GLY A CA 1
ATOM 563 C C . GLY A 1 78 ? 41.001 57.795 28.489 1.00 39.66 78 GLY A C 1
ATOM 564 O O . GLY A 1 78 ? 39.874 57.311 28.579 1.00 39.56 78 GLY A O 1
ATOM 565 N N . ASP A 1 79 ? 41.398 58.501 27.434 1.00 37.96 79 ASP A N 1
ATOM 566 C CA . ASP A 1 79 ? 40.494 58.738 26.320 1.00 36.41 79 ASP A CA 1
ATOM 567 C C . ASP A 1 79 ? 40.084 57.432 25.654 1.00 35.25 79 ASP A C 1
ATOM 568 O O . ASP A 1 79 ? 40.887 56.510 25.518 1.00 34.21 79 ASP A O 1
ATOM 573 N N . ILE A 1 80 ? 38.819 57.365 25.261 1.00 32.90 80 ILE A N 1
ATOM 574 C CA . ILE A 1 80 ? 38.273 56.217 24.558 1.00 31.96 80 ILE A CA 1
ATOM 575 C C . ILE A 1 80 ? 37.851 56.831 23.237 1.00 31.34 80 ILE A C 1
ATOM 576 O O . ILE A 1 80 ? 36.827 57.504 23.168 1.00 30.22 80 ILE A O 1
ATOM 581 N N . LYS A 1 81 ? 38.642 56.631 22.193 1.00 30.97 81 LYS A N 1
ATOM 582 C CA . LYS A 1 81 ? 38.289 57.218 20.911 1.00 33.39 81 LYS A CA 1
ATOM 583 C C . LYS A 1 81 ? 38.214 56.226 19.767 1.00 32.50 81 LYS A C 1
ATOM 584 O O . LYS A 1 81 ? 38.869 55.180 19.773 1.00 32.08 81 LYS A O 1
ATOM 590 N N . ILE A 1 82 ? 37.379 56.561 18.793 1.00 30.98 82 ILE A N 1
ATOM 591 C CA . ILE A 1 82 ? 37.196 55.723 17.629 1.00 31.76 82 ILE A CA 1
ATOM 592 C C . ILE A 1 82 ? 38.334 55.934 16.646 1.00 30.35 82 ILE A C 1
ATOM 593 O O . ILE A 1 82 ? 38.762 57.068 16.398 1.00 29.44 82 ILE A O 1
ATOM 598 N N . ASN A 1 83 ? 38.826 54.828 16.101 1.00 28.27 83 ASN A N 1
ATOM 599 C CA . ASN A 1 83 ? 39.879 54.860 15.097 1.00 28.38 83 ASN A CA 1
ATOM 600 C C . ASN A 1 83 ? 39.109 54.615 13.798 1.00 28.32 83 ASN A C 1
ATOM 601 O O . ASN A 1 83 ? 38.850 53.470 13.431 1.00 28.45 83 ASN A O 1
ATOM 606 N N . VAL A 1 84 ? 38.724 55.691 13.119 1.00 27.92 84 VAL A N 1
ATOM 607 C CA . VAL A 1 84 ? 37.948 55.573 11.889 1.00 28.35 84 VAL A CA 1
ATOM 608 C C . VAL A 1 84 ? 38.514 54.575 10.885 1.00 27.76 84 VAL A C 1
ATOM 609 O O . VAL A 1 84 ? 37.780 53.741 10.354 1.00 27.80 84 VAL A O 1
ATOM 613 N N . ALA A 1 85 ? 39.816 54.650 10.632 1.00 27.10 85 ALA A N 1
ATOM 614 C CA . ALA A 1 85 ? 40.451 53.741 9.687 1.00 25.57 85 ALA A CA 1
ATOM 615 C C . ALA A 1 85 ? 40.234 52.284 10.085 1.00 24.56 85 ALA A C 1
ATOM 616 O O . ALA A 1 85 ? 39.841 51.463 9.260 1.00 23.81 85 ALA A O 1
ATOM 618 N N . ASN A 1 86 ? 40.499 51.968 11.349 1.00 23.41 86 ASN A N 1
ATOM 619 C CA . ASN A 1 86 ? 40.331 50.608 11.847 1.00 23.71 86 ASN A CA 1
ATOM 620 C C . ASN A 1 86 ? 38.854 50.230 11.952 1.00 23.24 86 ASN A C 1
ATOM 621 O O . ASN A 1 86 ? 38.491 49.072 11.754 1.00 24.07 86 ASN A O 1
ATOM 626 N N . PHE A 1 87 ? 38.015 51.210 12.275 1.00 21.20 87 PHE A N 1
ATOM 627 C CA . PHE A 1 87 ? 36.568 51.013 12.373 1.00 20.35 87 PHE A CA 1
ATOM 628 C C . PHE A 1 87 ? 36.103 50.603 10.965 1.00 21.98 87 PHE A C 1
ATOM 629 O O . PHE A 1 87 ? 35.339 49.650 10.796 1.00 20.16 87 PHE A O 1
ATOM 637 N N . GLN A 1 88 ? 36.593 51.318 9.954 1.00 21.91 88 GLN A N 1
ATOM 638 C CA . GLN A 1 88 ? 36.247 51.017 8.563 1.00 23.97 88 GLN A CA 1
ATOM 639 C C . GLN A 1 88 ? 36.821 49.672 8.118 1.00 24.87 88 GLN A C 1
ATOM 640 O O . GLN A 1 88 ? 36.171 48.904 7.402 1.00 24.36 88 GLN A O 1
ATOM 646 N N . LYS A 1 89 ? 38.044 49.388 8.547 1.00 25.05 89 LYS A N 1
ATOM 647 C CA . LYS A 1 89 ? 38.692 48.139 8.185 1.00 25.82 89 LYS A CA 1
ATOM 648 C C . LYS A 1 89 ? 37.929 46.932 8.729 1.00 24.64 89 LYS A C 1
ATOM 649 O O . LYS A 1 89 ? 37.731 45.945 8.020 1.00 24.45 89 LYS A O 1
ATOM 655 N N . ALA A 1 90 ? 37.501 47.007 9.984 1.00 22.45 90 ALA A N 1
ATOM 656 C CA . ALA A 1 90 ? 36.762 45.900 10.580 1.00 23.44 90 ALA A CA 1
ATOM 657 C C . ALA A 1 90 ? 35.563 45.556 9.701 1.00 22.95 90 ALA A C 1
ATOM 658 O O . ALA A 1 90 ? 35.252 44.385 9.502 1.00 24.26 90 ALA A O 1
ATOM 660 N N . LYS A 1 91 ? 34.899 46.585 9.175 1.00 21.56 91 LYS A N 1
ATOM 661 C CA . LYS A 1 91 ? 33.738 46.400 8.305 1.00 21.39 91 LYS A CA 1
ATOM 662 C C . LYS A 1 91 ? 34.132 45.840 6.936 1.00 20.40 91 LYS A C 1
ATOM 663 O O . LYS A 1 91 ? 33.508 44.902 6.434 1.00 19.35 91 LYS A O 1
ATOM 669 N N . ASP A 1 92 ? 35.152 46.439 6.328 1.00 21.49 92 ASP A N 1
ATOM 670 C CA . ASP A 1 92 ? 35.641 46.017 5.014 1.00 21.96 92 ASP A CA 1
ATOM 671 C C . ASP A 1 92 ? 36.143 44.575 5.012 1.00 21.84 92 ASP A C 1
ATOM 672 O O . ASP A 1 92 ? 35.988 43.861 4.022 1.00 21.72 92 ASP A O 1
ATOM 677 N N . ASP A 1 93 ? 36.745 44.152 6.120 1.00 22.41 93 ASP A N 1
ATOM 678 C CA . ASP A 1 93 ? 37.251 42.785 6.237 1.00 24.45 93 ASP A CA 1
ATOM 679 C C . ASP A 1 93 ? 36.105 41.764 6.256 1.00 24.12 93 ASP A C 1
ATOM 680 O O . ASP A 1 93 ? 36.195 40.716 5.622 1.00 22.19 93 ASP A O 1
ATOM 685 N N . ALA A 1 94 ? 35.030 42.073 6.977 1.00 24.97 94 ALA A N 1
ATOM 686 C CA . ALA A 1 94 ? 33.880 41.172 7.053 1.00 24.56 94 ALA A CA 1
ATOM 687 C C . ALA A 1 94 ? 33.209 41.029 5.688 1.00 25.85 94 ALA A C 1
ATOM 688 O O . ALA A 1 94 ? 32.732 39.946 5.331 1.00 26.53 94 ALA A O 1
ATOM 690 N N . VAL A 1 95 ? 33.156 42.126 4.935 1.00 24.87 95 VAL A N 1
ATOM 691 C CA . VAL A 1 95 ? 32.553 42.102 3.611 1.00 24.71 95 VAL A CA 1
ATOM 692 C C . VAL A 1 95 ? 33.445 41.299 2.660 1.00 25.99 95 VAL A C 1
ATOM 693 O O . VAL A 1 95 ? 32.955 40.502 1.863 1.00 25.31 95 VAL A O 1
ATOM 697 N N . LYS A 1 96 ? 34.756 41.508 2.752 1.00 27.77 96 LYS A N 1
ATOM 698 C CA . LYS A 1 96 ? 35.690 40.791 1.891 1.00 30.12 96 LYS A CA 1
ATOM 699 C C . LYS A 1 96 ? 35.607 39.279 2.105 1.00 30.25 96 LYS A C 1
ATOM 700 O O . LYS A 1 96 ? 35.660 38.504 1.150 1.00 30.16 96 LYS A O 1
ATOM 706 N N . GLN A 1 97 ? 35.469 38.865 3.359 1.00 30.32 97 GLN A N 1
ATOM 707 C CA . GLN A 1 97 ? 35.378 37.449 3.689 1.00 30.39 97 GLN A CA 1
ATOM 708 C C . GLN A 1 97 ? 34.076 36.832 3.196 1.00 28.46 97 GLN A C 1
ATOM 709 O O . GLN A 1 97 ? 34.067 35.718 2.668 1.00 28.00 97 GLN A O 1
ATOM 715 N N . LEU A 1 98 ? 32.978 37.555 3.381 1.00 25.01 98 LEU A N 1
ATOM 716 C CA . LEU A 1 98 ? 31.672 37.076 2.958 1.00 24.77 98 LEU A CA 1
ATOM 717 C C . LEU A 1 98 ? 31.531 37.005 1.442 1.00 25.01 98 LEU A C 1
ATOM 718 O O . LEU A 1 98 ? 30.912 36.073 0.920 1.00 25.21 98 LEU A O 1
ATOM 723 N N . THR A 1 99 ? 32.102 37.978 0.733 1.00 23.94 99 THR A N 1
ATOM 724 C CA . THR A 1 99 ? 32.018 37.983 -0.723 1.00 24.22 99 THR A CA 1
ATOM 725 C C . THR A 1 99 ? 32.878 36.849 -1.249 1.00 25.40 99 THR A C 1
ATOM 726 O O . THR A 1 99 ? 32.514 36.171 -2.211 1.00 26.48 99 THR A O 1
ATOM 730 N N . GLY A 1 100 ? 34.022 36.641 -0.606 1.00 25.78 100 GLY A N 1
ATOM 731 C CA . GLY A 1 100 ? 34.905 35.572 -1.025 1.00 26.93 100 GLY A CA 1
ATOM 732 C C . GLY A 1 100 ? 34.224 34.246 -0.756 1.00 27.25 100 GLY A C 1
ATOM 733 O O . GLY A 1 100 ? 34.398 33.281 -1.501 1.00 26.97 100 GLY A O 1
ATOM 734 N N . GLY A 1 101 ? 33.433 34.214 0.315 1.00 26.78 101 GLY A N 1
ATOM 735 C CA . GLY A 1 101 ? 32.716 33.010 0.686 1.00 26.15 101 GLY A CA 1
ATOM 736 C C . GLY A 1 101 ? 31.708 32.560 -0.360 1.00 27.20 101 GLY A C 1
ATOM 737 O O . GLY A 1 101 ? 31.634 31.372 -0.675 1.00 27.60 101 GLY A O 1
ATOM 738 N N . ILE A 1 102 ? 30.929 33.496 -0.898 1.00 25.53 102 ILE A N 1
ATOM 739 C CA . ILE A 1 102 ? 29.933 33.151 -1.903 1.00 26.39 102 ILE A CA 1
ATOM 740 C C . ILE A 1 102 ? 30.602 32.551 -3.142 1.00 27.18 102 ILE A C 1
ATOM 741 O O . ILE A 1 102 ? 30.077 31.616 -3.746 1.00 26.42 102 ILE A O 1
ATOM 746 N N . GLU A 1 103 ? 31.758 33.090 -3.522 1.00 28.08 103 GLU A N 1
ATOM 747 C CA . GLU A 1 103 ? 32.464 32.571 -4.687 1.00 29.46 103 GLU A CA 1
ATOM 748 C C . GLU A 1 103 ? 32.899 31.128 -4.448 1.00 29.84 103 GLU A C 1
ATOM 749 O O . GLU A 1 103 ? 32.945 30.335 -5.387 1.00 29.63 103 GLU A O 1
ATOM 755 N N . LEU A 1 104 ? 33.201 30.778 -3.196 1.00 28.67 104 LEU A N 1
ATOM 756 C CA . LEU A 1 104 ? 33.578 29.400 -2.894 1.00 28.00 104 LEU A CA 1
ATOM 757 C C . LEU A 1 104 ? 32.327 28.535 -3.030 1.00 27.01 104 LEU A C 1
ATOM 758 O O . LEU A 1 104 ? 32.396 27.395 -3.497 1.00 25.99 104 LEU A O 1
ATOM 763 N N . LEU A 1 105 ? 31.181 29.075 -2.626 1.00 24.73 105 LEU A N 1
ATOM 764 C CA . LEU A 1 105 ? 29.933 28.335 -2.753 1.00 25.72 105 LEU A CA 1
ATOM 765 C C . LEU A 1 105 ? 29.642 28.097 -4.243 1.00 25.63 105 LEU A C 1
ATOM 766 O O . LEU A 1 105 ? 29.119 27.046 -4.621 1.00 25.68 105 LEU A O 1
ATOM 771 N N . PHE A 1 106 ? 29.981 29.070 -5.085 1.00 23.53 106 PHE A N 1
ATOM 772 C CA . PHE A 1 106 ? 29.768 28.918 -6.520 1.00 25.29 106 PHE A CA 1
ATOM 773 C C . PHE A 1 106 ? 30.678 27.834 -7.086 1.00 26.13 106 PHE A C 1
ATOM 774 O O . PHE A 1 106 ? 30.235 26.989 -7.861 1.00 24.55 106 PHE A O 1
ATOM 782 N N . LYS A 1 107 ? 31.951 27.857 -6.704 1.00 27.75 107 LYS A N 1
ATOM 783 C CA . LYS A 1 107 ? 32.876 26.838 -7.184 1.00 30.23 107 LYS A CA 1
ATOM 784 C C . LYS A 1 107 ? 32.393 25.468 -6.716 1.00 31.03 107 LYS A C 1
ATOM 785 O O . LYS A 1 107 ? 32.231 24.549 -7.516 1.00 33.62 107 LYS A O 1
ATOM 791 N N . LYS A 1 108 ? 32.143 25.340 -5.419 1.00 30.58 108 LYS A N 1
ATOM 792 C CA . LYS A 1 108 ? 31.680 24.079 -4.863 1.00 30.76 108 LYS A CA 1
ATOM 793 C C . LYS A 1 108 ? 30.455 23.520 -5.580 1.00 30.12 108 LYS A C 1
ATOM 794 O O . LYS A 1 108 ? 30.388 22.323 -5.856 1.00 31.83 108 LYS A O 1
ATOM 800 N N . ASN A 1 109 ? 29.491 24.385 -5.885 1.00 28.92 109 ASN A N 1
ATOM 801 C CA . ASN A 1 109 ? 28.260 23.968 -6.546 1.00 27.59 109 ASN A CA 1
ATOM 802 C C . ASN A 1 109 ? 28.334 23.966 -8.078 1.00 29.63 109 ASN A C 1
ATOM 803 O O . ASN A 1 109 ? 27.339 23.705 -8.755 1.00 29.12 109 ASN A O 1
ATOM 808 N N . LYS A 1 110 ? 29.515 24.255 -8.616 1.00 29.89 110 LYS A N 1
ATOM 809 C CA . LYS A 1 110 ? 29.728 24.275 -10.063 1.00 31.59 110 LYS A CA 1
ATOM 810 C C . LYS A 1 110 ? 28.829 25.251 -10.814 1.00 30.82 110 LYS A C 1
ATOM 811 O O . LYS A 1 110 ? 28.264 24.901 -11.855 1.00 32.08 110 LYS A O 1
ATOM 817 N N . VAL A 1 111 ? 28.695 26.469 -10.290 1.00 29.99 111 VAL A N 1
ATOM 818 C CA . VAL A 1 111 ? 27.880 27.499 -10.936 1.00 26.50 111 VAL A CA 1
ATOM 819 C C . VAL A 1 111 ? 28.786 28.326 -11.846 1.00 28.34 111 VAL A C 1
ATOM 820 O O . VAL A 1 111 ? 29.848 28.796 -11.419 1.00 25.73 111 VAL A O 1
ATOM 824 N N . THR A 1 112 ? 28.377 28.494 -13.101 1.00 27.29 112 THR A N 1
ATOM 825 C CA . THR A 1 112 ? 29.166 29.284 -14.037 1.00 27.12 112 THR A CA 1
ATOM 826 C C . THR A 1 112 ? 28.958 30.751 -13.678 1.00 26.96 112 THR A C 1
ATOM 827 O O . THR A 1 112 ? 27.837 31.257 -13.711 1.00 27.56 112 THR A O 1
ATOM 831 N N . TYR A 1 113 ? 30.047 31.427 -13.340 1.00 26.39 113 TYR A N 1
ATOM 832 C CA . TYR A 1 113 ? 29.994 32.817 -12.931 1.00 27.15 113 TYR A CA 1
ATOM 833 C C . TYR A 1 113 ? 30.548 33.752 -13.988 1.00 28.04 113 TYR A C 1
ATOM 834 O O . TYR A 1 113 ? 31.756 33.797 -14.227 1.00 28.55 113 TYR A O 1
ATOM 843 N N . TYR A 1 114 ? 29.652 34.500 -14.619 1.00 28.49 114 TYR A N 1
ATOM 844 C CA . TYR A 1 114 ? 30.039 35.449 -15.648 1.00 28.22 114 TYR A CA 1
ATOM 845 C C . TYR A 1 114 ? 30.140 36.856 -15.078 1.00 28.27 114 TYR A C 1
ATOM 846 O O . TYR A 1 114 ? 29.162 37.394 -14.560 1.00 28.43 114 TYR A O 1
ATOM 855 N N . LYS A 1 115 ? 31.321 37.451 -15.177 1.00 27.58 115 LYS A N 1
ATOM 856 C CA . LYS A 1 115 ? 31.512 38.808 -14.701 1.00 28.72 115 LYS A CA 1
ATOM 857 C C . LYS A 1 115 ? 31.319 39.775 -15.864 1.00 29.81 115 LYS A C 1
ATOM 858 O 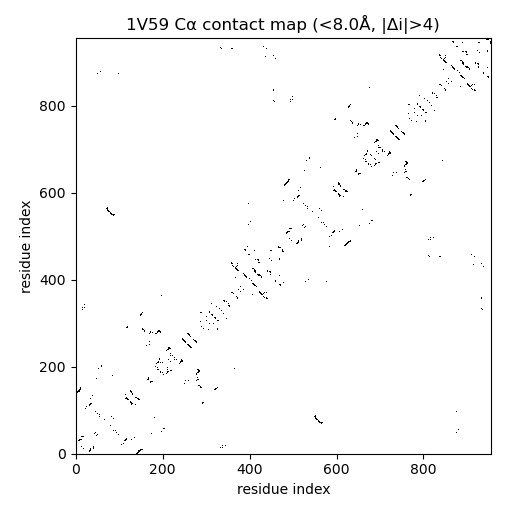O . LYS A 1 115 ? 32.175 39.893 -16.740 1.00 29.59 115 LYS A O 1
ATOM 864 N N . GLY A 1 116 ? 30.186 40.464 -15.863 1.00 29.85 116 GLY A N 1
ATOM 865 C CA . GLY A 1 116 ? 29.887 41.418 -16.910 1.00 29.53 116 GLY A CA 1
ATOM 866 C C . GLY A 1 116 ? 28.446 41.868 -16.785 1.00 32.06 116 GLY A C 1
ATOM 867 O O . GLY A 1 116 ? 27.790 41.610 -15.771 1.00 29.97 116 GLY A O 1
ATOM 868 N N . ASN A 1 117 ? 27.946 42.537 -17.817 1.00 32.39 117 ASN A N 1
ATOM 869 C CA . ASN A 1 117 ? 26.575 43.018 -17.810 1.00 33.58 117 ASN A CA 1
ATOM 870 C C . ASN A 1 117 ? 25.676 42.072 -18.591 1.00 35.21 117 ASN A C 1
ATOM 871 O O . ASN A 1 117 ? 25.990 41.702 -19.724 1.00 35.62 117 ASN A O 1
ATOM 876 N N . GLY A 1 118 ? 24.560 41.684 -17.982 1.00 36.00 118 GLY A N 1
ATOM 877 C CA . GLY A 1 118 ? 23.630 40.787 -18.637 1.00 36.87 118 GLY A CA 1
ATOM 878 C C . GLY A 1 118 ? 22.459 41.556 -19.209 1.00 38.55 118 GLY A C 1
ATOM 879 O O . GLY A 1 118 ? 21.886 42.414 -18.536 1.00 38.85 118 GLY A O 1
ATOM 880 N N . SER A 1 119 ? 22.103 41.256 -20.453 1.00 39.17 119 SER A N 1
ATOM 881 C CA . SER A 1 119 ? 20.993 41.933 -21.117 1.00 40.23 119 SER A CA 1
ATOM 882 C C . SER A 1 119 ? 20.283 40.972 -22.058 1.00 40.10 119 SER A C 1
ATOM 883 O O . SER A 1 119 ? 20.904 40.064 -22.608 1.00 40.90 119 SER A O 1
ATOM 886 N N . PHE A 1 120 ? 18.985 41.179 -22.248 1.00 40.24 120 PHE A N 1
ATOM 887 C CA . PHE A 1 120 ? 18.206 40.319 -23.131 1.00 41.86 120 PHE A CA 1
ATOM 888 C C . PHE A 1 120 ? 18.581 40.477 -24.605 1.00 43.09 120 PHE A C 1
ATOM 889 O O . PHE A 1 120 ? 18.583 41.586 -25.140 1.00 42.32 120 PHE A O 1
ATOM 897 N N . GLU A 1 121 ? 18.914 39.365 -25.253 1.00 44.62 121 GLU A N 1
ATOM 898 C CA . GLU A 1 121 ? 19.240 39.397 -26.675 1.00 46.98 121 GLU A CA 1
ATOM 899 C C . GLU A 1 121 ? 17.884 39.306 -27.362 1.00 46.79 121 GLU A C 1
ATOM 900 O O . GLU A 1 121 ? 17.603 40.016 -28.320 1.00 46.07 121 GLU A O 1
ATOM 906 N N . ASP A 1 122 ? 17.055 38.411 -26.834 1.00 48.35 122 ASP A N 1
ATOM 907 C CA . ASP A 1 122 ? 15.695 38.176 -27.296 1.00 50.45 122 ASP A CA 1
ATOM 908 C C . ASP A 1 122 ? 15.000 37.462 -26.138 1.00 50.57 122 ASP A C 1
ATOM 909 O O . ASP A 1 122 ? 15.519 37.457 -25.024 1.00 50.55 122 ASP A O 1
ATOM 914 N N . GLU A 1 123 ? 13.847 36.853 -26.386 1.00 50.84 123 GLU A N 1
ATOM 915 C CA . GLU A 1 123 ? 13.124 36.175 -25.315 1.00 51.50 123 GLU A CA 1
ATOM 916 C C . GLU A 1 123 ? 13.824 34.955 -24.722 1.00 51.32 123 GLU A C 1
ATOM 917 O O . GLU A 1 123 ? 13.655 34.666 -23.541 1.00 51.99 123 GLU A O 1
ATOM 923 N N . THR A 1 124 ? 14.614 34.242 -25.517 1.00 50.71 124 THR A N 1
ATOM 924 C CA . THR A 1 124 ? 15.286 33.051 -25.002 1.00 49.14 124 THR A CA 1
ATOM 925 C C . THR A 1 124 ? 16.811 33.093 -24.999 1.00 47.77 124 THR A C 1
ATOM 926 O O . THR A 1 124 ? 17.455 32.064 -24.794 1.00 48.23 124 THR A O 1
ATOM 930 N N . LYS A 1 125 ? 17.390 34.270 -25.212 1.00 44.85 125 LYS A N 1
ATOM 931 C CA . LYS A 1 125 ? 18.843 34.394 -25.236 1.00 44.73 125 LYS A CA 1
ATOM 932 C C . LYS A 1 125 ? 19.321 35.649 -24.529 1.00 44.39 125 LYS A C 1
ATOM 933 O O . LYS A 1 125 ? 18.741 36.727 -24.679 1.00 45.61 125 LYS A O 1
ATOM 939 N N . ILE A 1 126 ? 20.388 35.498 -23.755 1.00 41.42 126 ILE A N 1
ATOM 940 C CA . ILE A 1 126 ? 20.965 36.616 -23.025 1.00 40.67 126 ILE A CA 1
ATOM 941 C C . ILE A 1 126 ? 22.402 36.795 -23.469 1.00 38.98 126 ILE A C 1
ATOM 942 O O . ILE A 1 126 ? 23.101 35.817 -23.728 1.00 39.74 126 ILE A O 1
ATOM 947 N N . ARG A 1 127 ? 22.840 38.041 -23.582 1.00 38.21 127 ARG A N 1
ATOM 948 C CA . ARG A 1 127 ? 24.214 38.286 -23.969 1.00 38.64 127 ARG A CA 1
ATOM 949 C C . ARG A 1 127 ? 24.940 38.956 -22.816 1.00 39.29 127 ARG A C 1
ATOM 950 O O . ARG A 1 127 ? 24.370 39.792 -22.108 1.00 39.09 127 ARG A O 1
ATOM 958 N N . VAL A 1 128 ? 26.196 38.569 -22.626 1.00 36.72 128 VAL A N 1
ATOM 959 C CA . VAL A 1 128 ? 27.015 39.114 -21.562 1.00 35.35 128 VAL A CA 1
ATOM 960 C C . VAL A 1 128 ? 28.037 40.059 -22.164 1.00 36.36 128 VAL A C 1
ATOM 961 O O . VAL A 1 128 ? 28.846 39.664 -23.002 1.00 36.33 128 VAL A O 1
ATOM 965 N N . THR A 1 129 ? 27.989 41.310 -21.731 1.00 37.75 129 THR A N 1
ATOM 966 C CA . THR A 1 129 ? 28.897 42.330 -22.224 1.00 39.51 129 THR A CA 1
ATOM 967 C C . THR A 1 129 ? 29.980 42.655 -21.210 1.00 40.33 129 THR A C 1
ATOM 968 O O . THR A 1 129 ? 29.717 42.719 -20.011 1.00 41.47 129 THR A O 1
ATOM 972 N N . PRO A 1 130 ? 31.220 42.856 -21.682 1.00 40.60 130 PRO A N 1
ATOM 973 C CA . PRO A 1 130 ? 32.333 43.183 -20.789 1.00 39.78 130 PRO A CA 1
ATOM 974 C C . PRO A 1 130 ? 32.052 44.520 -20.110 1.00 40.42 130 PRO A C 1
ATOM 975 O O . PRO A 1 130 ? 31.378 45.382 -20.677 1.00 39.76 130 PRO A O 1
ATOM 979 N N . VAL A 1 131 ? 32.565 44.690 -18.898 1.00 41.38 131 VAL A N 1
ATOM 980 C CA . VAL A 1 131 ? 32.363 45.934 -18.168 1.00 42.59 131 VAL A CA 1
ATOM 981 C C . VAL A 1 131 ? 33.665 46.716 -18.095 1.00 45.14 131 VAL A C 1
ATOM 982 O O . VAL A 1 131 ? 34.682 46.210 -17.621 1.00 44.52 131 VAL A O 1
ATOM 986 N N . ASP A 1 132 ? 33.604 47.955 -18.573 1.00 47.98 132 ASP A N 1
ATOM 987 C CA . ASP A 1 132 ? 34.739 48.872 -18.616 1.00 51.63 132 ASP A CA 1
ATOM 988 C C . ASP A 1 132 ? 35.909 48.547 -17.685 1.00 51.56 132 ASP A C 1
ATOM 989 O O . ASP A 1 132 ? 36.910 47.984 -18.126 1.00 53.80 132 ASP A O 1
ATOM 994 N N . GLY A 1 133 ? 35.799 48.894 -16.408 1.00 50.14 133 GLY A N 1
ATOM 995 C CA . GLY A 1 133 ? 36.896 48.614 -15.496 1.00 48.86 133 GLY A CA 1
ATOM 996 C C . GLY A 1 133 ? 36.654 47.448 -14.556 1.00 48.72 133 GLY A C 1
ATOM 997 O O . GLY A 1 133 ? 37.129 47.448 -13.421 1.00 49.40 133 GLY A O 1
ATOM 998 N N . LEU A 1 134 ? 35.923 46.444 -15.026 1.00 47.83 134 LEU A N 1
ATOM 999 C CA . LEU A 1 134 ? 35.618 45.277 -14.203 1.00 45.46 134 LEU A CA 1
ATOM 1000 C C . LEU A 1 134 ? 36.732 44.232 -14.201 1.00 44.44 134 LEU A C 1
ATOM 1001 O O . LEU A 1 134 ? 37.083 43.677 -15.244 1.00 42.82 134 LEU A O 1
ATOM 1006 N N . GLU A 1 135 ? 37.280 43.971 -13.019 1.00 43.69 135 GLU A N 1
ATOM 1007 C CA . GLU A 1 135 ? 38.334 42.976 -12.853 1.00 44.02 135 GLU A CA 1
ATOM 1008 C C . GLU A 1 135 ? 37.770 41.595 -13.188 1.00 41.96 135 GLU A C 1
ATOM 1009 O O . GLU A 1 135 ? 36.740 41.190 -12.643 1.00 40.06 135 GLU A O 1
ATOM 1015 N N . GLY A 1 136 ? 38.445 40.887 -14.090 1.00 39.18 136 GLY A N 1
ATOM 1016 C CA . GLY A 1 136 ? 38.017 39.553 -14.479 1.00 37.13 136 GLY A CA 1
ATOM 1017 C C . GLY A 1 136 ? 36.813 39.473 -15.400 1.00 37.29 136 GLY A C 1
ATOM 1018 O O . GLY A 1 136 ? 36.261 38.390 -15.606 1.00 37.54 136 GLY A O 1
ATOM 1019 N N . THR A 1 137 ? 36.396 40.608 -15.953 1.00 36.35 137 THR A N 1
ATOM 1020 C CA . THR A 1 137 ? 35.247 40.644 -16.855 1.00 35.61 137 THR A CA 1
ATOM 1021 C C . THR A 1 137 ? 35.480 39.808 -18.109 1.00 37.14 137 THR A C 1
ATOM 1022 O O . THR A 1 137 ? 36.625 39.518 -18.466 1.00 36.77 137 THR A O 1
ATOM 1026 N N . VAL A 1 138 ? 34.393 39.423 -18.777 1.00 37.82 138 VAL A N 1
ATOM 1027 C CA . VAL A 1 138 ? 34.505 38.657 -20.012 1.00 39.01 138 VAL A CA 1
ATOM 1028 C C . VAL A 1 138 ? 35.260 39.552 -20.996 1.00 41.42 138 VAL A C 1
ATOM 1029 O O . VAL A 1 138 ? 35.034 40.764 -21.041 1.00 42.11 138 VAL A O 1
ATOM 1033 N N . LYS A 1 139 ? 36.163 38.963 -21.773 1.00 43.29 139 LYS A N 1
ATOM 1034 C CA . LYS A 1 139 ? 36.954 39.730 -22.734 1.00 45.60 139 LYS A CA 1
ATOM 1035 C C . LYS A 1 139 ? 36.231 39.926 -24.057 1.00 45.12 139 LYS A C 1
ATOM 1036 O O . LYS A 1 139 ? 36.594 40.788 -24.855 1.00 45.32 139 LYS A O 1
ATOM 1042 N N . GLU A 1 140 ? 35.199 39.124 -24.275 1.00 45.50 140 GLU A N 1
ATOM 1043 C CA . GLU A 1 140 ? 34.426 39.171 -25.503 1.00 45.10 140 GLU A CA 1
ATOM 1044 C C . GLU A 1 140 ? 32.967 38.953 -25.157 1.00 44.06 140 GLU A C 1
ATOM 1045 O O . GLU A 1 140 ? 32.662 38.326 -24.150 1.00 44.03 140 GLU A O 1
ATOM 1051 N N . ASP A 1 141 ? 32.069 39.474 -25.983 1.00 42.99 141 ASP A N 1
ATOM 1052 C CA . ASP A 1 141 ? 30.639 39.304 -25.754 1.00 42.34 141 ASP A CA 1
ATOM 1053 C C . ASP A 1 141 ? 30.279 37.829 -25.802 1.00 42.18 141 ASP A C 1
ATOM 1054 O O . ASP A 1 141 ? 30.869 37.065 -26.564 1.00 43.74 141 ASP A O 1
ATOM 1059 N N . HIS A 1 142 ? 29.309 37.430 -24.987 1.00 40.29 142 HIS A N 1
ATOM 1060 C CA . HIS A 1 142 ? 28.862 36.046 -24.971 1.00 38.53 142 HIS A CA 1
ATOM 1061 C C . HIS A 1 142 ? 27.372 36.026 -25.236 1.00 38.30 142 HIS A C 1
ATOM 1062 O O . HIS A 1 142 ? 26.660 36.955 -24.866 1.00 39.03 142 HIS A O 1
ATOM 1069 N N . ILE A 1 143 ? 26.904 34.971 -25.888 1.00 37.63 143 ILE A N 1
ATOM 1070 C CA . ILE A 1 143 ? 25.484 34.820 -26.141 1.00 37.46 143 ILE A CA 1
ATOM 1071 C C . ILE A 1 143 ? 25.103 33.507 -25.492 1.00 38.03 143 ILE A C 1
ATOM 1072 O O . ILE A 1 143 ? 25.570 32.439 -25.893 1.00 38.95 143 ILE A O 1
ATOM 1077 N N . LEU A 1 144 ? 24.263 33.594 -24.472 1.00 38.37 144 LEU A N 1
ATOM 1078 C CA . LEU A 1 144 ? 23.829 32.413 -23.753 1.00 38.84 144 LEU A CA 1
ATOM 1079 C C . LEU A 1 144 ? 22.437 32.003 -24.208 1.00 40.04 144 LEU A C 1
ATOM 1080 O O . LEU A 1 144 ? 21.492 32.788 -24.114 1.00 40.55 144 LEU A O 1
ATOM 1085 N N . ASP A 1 145 ? 22.316 30.784 -24.723 1.00 41.28 145 ASP A N 1
ATOM 1086 C CA . ASP A 1 145 ? 21.013 30.289 -25.140 1.00 43.11 145 ASP A CA 1
ATOM 1087 C C . ASP A 1 145 ? 20.544 29.485 -23.941 1.00 42.17 145 ASP A C 1
ATOM 1088 O O . ASP A 1 145 ? 21.197 28.524 -23.534 1.00 41.94 145 ASP A O 1
ATOM 1093 N N . VAL A 1 146 ? 19.408 29.881 -23.380 1.00 41.71 146 VAL A N 1
ATOM 1094 C CA . VAL A 1 146 ? 18.899 29.241 -22.177 1.00 41.94 146 VAL A CA 1
ATOM 1095 C C . VAL A 1 146 ? 17.437 28.818 -22.208 1.00 41.30 146 VAL A C 1
ATOM 1096 O O . VAL A 1 146 ? 16.622 29.389 -22.932 1.00 40.33 146 VAL A O 1
ATOM 1100 N N . LYS A 1 147 ? 17.120 27.814 -21.398 1.00 40.92 147 LYS A N 1
ATOM 1101 C CA . LYS A 1 147 ? 15.764 27.306 -21.290 1.00 41.95 147 LYS A CA 1
ATOM 1102 C C . LYS A 1 147 ? 14.970 28.158 -20.301 1.00 41.91 147 LYS A C 1
ATOM 1103 O O . LYS A 1 147 ? 13.785 28.412 -20.504 1.00 41.65 147 LYS A O 1
ATOM 1109 N N . ASN A 1 148 ? 15.631 28.604 -19.234 1.00 41.01 148 ASN A N 1
ATOM 1110 C CA . ASN A 1 148 ? 14.973 29.416 -18.213 1.00 39.91 148 ASN A CA 1
ATOM 1111 C C . ASN A 1 148 ? 15.811 30.590 -17.727 1.00 37.43 148 ASN A C 1
ATOM 1112 O O . ASN A 1 148 ? 16.961 30.427 -17.315 1.00 38.51 148 ASN A O 1
ATOM 1117 N N . ILE A 1 149 ? 15.220 31.777 -17.766 1.00 34.85 149 ILE A N 1
ATOM 1118 C CA . ILE A 1 149 ? 15.911 32.978 -17.331 1.00 32.30 149 ILE A CA 1
ATOM 1119 C C . ILE A 1 149 ? 15.302 33.517 -16.038 1.00 30.82 149 ILE A C 1
ATOM 1120 O O . ILE A 1 149 ? 14.081 33.587 -15.902 1.00 30.18 149 ILE A O 1
ATOM 1125 N N . ILE A 1 150 ? 16.161 33.872 -15.082 1.00 29.84 150 ILE A N 1
ATOM 1126 C CA . ILE A 1 150 ? 15.713 34.424 -13.801 1.00 27.36 150 ILE A CA 1
ATOM 1127 C C . ILE A 1 150 ? 16.297 35.817 -13.609 1.00 26.94 150 ILE A C 1
ATOM 1128 O O . ILE A 1 150 ? 17.512 35.979 -13.496 1.00 27.95 150 ILE A O 1
ATOM 1133 N N . VAL A 1 151 ? 15.427 36.822 -13.576 1.00 26.17 151 VAL A N 1
ATOM 1134 C CA . VAL A 1 151 ? 15.864 38.199 -13.393 1.00 25.13 151 VAL A CA 1
ATOM 1135 C C . VAL A 1 151 ? 15.927 38.581 -11.909 1.00 24.27 151 VAL A C 1
ATOM 1136 O O . VAL A 1 151 ? 14.956 38.422 -11.171 1.00 23.35 151 VAL A O 1
ATOM 1140 N N . ALA A 1 152 ? 17.077 39.091 -11.484 1.00 23.02 152 ALA A N 1
ATOM 1141 C CA . ALA A 1 152 ? 17.272 39.495 -10.093 1.00 22.01 152 ALA A CA 1
ATOM 1142 C C . ALA A 1 152 ? 18.219 40.688 -10.053 1.00 21.17 152 ALA A C 1
ATOM 1143 O O . ALA A 1 152 ? 19.216 40.679 -9.327 1.00 21.69 152 ALA A O 1
ATOM 1145 N N . THR A 1 153 ? 17.890 41.712 -10.840 1.00 20.86 153 THR A N 1
ATOM 1146 C CA . THR A 1 153 ? 18.705 42.918 -10.952 1.00 21.96 153 THR A CA 1
ATOM 1147 C C . THR A 1 153 ? 18.643 43.867 -9.759 1.00 21.72 153 THR A C 1
ATOM 1148 O O . THR A 1 153 ? 19.307 44.898 -9.744 1.00 20.75 153 THR A O 1
ATOM 1152 N N . GLY A 1 154 ? 17.835 43.515 -8.766 1.00 23.93 154 GLY A N 1
ATOM 1153 C CA . GLY A 1 154 ? 17.745 44.309 -7.554 1.00 24.25 154 GLY A CA 1
ATOM 1154 C C . GLY A 1 154 ? 17.255 45.746 -7.569 1.00 24.29 154 GLY A C 1
ATOM 1155 O O . GLY A 1 154 ? 16.330 46.101 -8.305 1.00 25.17 154 GLY A O 1
ATOM 1156 N N . SER A 1 155 ? 17.890 46.569 -6.731 1.00 24.36 155 SER A N 1
ATOM 1157 C CA . SER A 1 155 ? 17.521 47.970 -6.570 1.00 24.05 155 SER A CA 1
ATOM 1158 C C . SER A 1 155 ? 18.701 48.923 -6.452 1.00 23.83 155 SER A C 1
ATOM 1159 O O . SER A 1 155 ? 19.861 48.516 -6.498 1.00 23.17 155 SER A O 1
ATOM 1162 N N . GLU A 1 156 ? 18.373 50.201 -6.283 1.00 22.66 156 GLU A N 1
ATOM 1163 C CA . GLU A 1 156 ? 19.359 51.266 -6.138 1.00 24.27 156 GLU A CA 1
ATOM 1164 C C . GLU A 1 156 ? 18.763 52.365 -5.264 1.00 23.61 156 GLU A C 1
ATOM 1165 O O . GLU A 1 156 ? 17.566 52.369 -4.985 1.00 19.85 156 GLU A O 1
ATOM 1171 N N . VAL A 1 157 ? 19.611 53.296 -4.840 1.00 24.79 157 VAL A N 1
ATOM 1172 C CA . VAL A 1 157 ? 19.178 54.417 -4.019 1.00 26.35 157 VAL A CA 1
ATOM 1173 C C . VAL A 1 157 ? 18.220 55.310 -4.813 1.00 26.92 157 VAL A C 1
ATOM 1174 O O . VAL A 1 157 ? 18.466 55.629 -5.977 1.00 26.44 157 VAL A O 1
ATOM 1178 N N . THR A 1 158 ? 17.113 55.684 -4.181 1.00 27.26 158 THR A N 1
ATOM 1179 C CA . THR A 1 158 ? 16.130 56.563 -4.805 1.00 25.40 158 THR A CA 1
ATOM 1180 C C . THR A 1 158 ? 16.689 57.972 -4.679 1.00 25.82 158 THR A C 1
ATOM 1181 O O . THR A 1 158 ? 16.868 58.487 -3.572 1.00 23.70 158 THR A O 1
ATOM 1185 N N . PRO A 1 159 ? 16.990 58.614 -5.813 1.00 25.84 159 PRO A N 1
ATOM 1186 C CA . PRO A 1 159 ? 17.533 59.968 -5.739 1.00 25.72 159 PRO A CA 1
ATOM 1187 C C . PRO A 1 159 ? 16.486 61.028 -5.399 1.00 24.98 159 PRO A C 1
ATOM 1188 O O . PRO A 1 159 ? 15.288 60.804 -5.510 1.00 23.31 159 PRO A O 1
ATOM 1192 N N . PHE A 1 160 ? 16.964 62.182 -4.962 1.00 28.04 160 PHE A N 1
ATOM 1193 C CA . PHE A 1 160 ? 16.091 63.290 -4.630 1.00 28.27 160 PHE A CA 1
ATOM 1194 C C . PHE A 1 160 ? 16.401 64.367 -5.661 1.00 27.71 160 PHE A C 1
ATOM 1195 O O . PHE A 1 160 ? 17.472 64.960 -5.642 1.00 27.14 160 PHE A O 1
ATOM 1203 N N . PRO A 1 161 ? 15.472 64.618 -6.592 1.00 28.99 161 PRO A N 1
ATOM 1204 C CA . PRO A 1 161 ? 15.707 65.643 -7.615 1.00 29.38 161 PRO A CA 1
ATOM 1205 C C . PRO A 1 161 ? 16.114 67.005 -7.056 1.00 29.53 161 PRO A C 1
ATOM 1206 O O . PRO A 1 161 ? 15.476 67.530 -6.144 1.00 29.88 161 PRO A O 1
ATOM 1210 N N . GLY A 1 162 ? 17.193 67.559 -7.600 1.00 29.22 162 GLY A N 1
ATOM 1211 C CA . GLY A 1 162 ? 17.661 68.858 -7.160 1.00 29.16 162 GLY A CA 1
ATOM 1212 C C . GLY A 1 162 ? 18.789 68.792 -6.158 1.00 30.12 162 GLY A C 1
ATOM 1213 O O . GLY A 1 162 ? 19.493 69.774 -5.949 1.00 30.19 162 GLY A O 1
ATOM 1214 N N . ILE A 1 163 ? 18.957 67.637 -5.523 1.00 31.07 163 ILE A N 1
ATOM 1215 C CA . ILE A 1 163 ? 20.025 67.468 -4.542 1.00 31.26 163 ILE A CA 1
ATOM 1216 C C . ILE A 1 163 ? 21.048 66.517 -5.132 1.00 31.90 163 ILE A C 1
ATOM 1217 O O . ILE A 1 163 ? 20.713 65.387 -5.490 1.00 33.18 163 ILE A O 1
ATOM 1222 N N . GLU A 1 164 ? 22.293 66.967 -5.243 1.00 31.89 164 GLU A N 1
ATOM 1223 C CA . GLU A 1 164 ? 23.321 66.115 -5.814 1.00 31.85 164 GLU A CA 1
ATOM 1224 C C . GLU A 1 164 ? 24.101 65.336 -4.779 1.00 29.20 164 GLU A C 1
ATOM 1225 O O . GLU A 1 164 ? 24.764 65.907 -3.918 1.00 29.11 164 GLU A O 1
ATOM 1231 N N . ILE A 1 165 ? 24.017 64.019 -4.883 1.00 28.23 165 ILE A N 1
ATOM 1232 C CA . ILE A 1 165 ? 24.720 63.119 -3.983 1.00 27.40 165 ILE A CA 1
ATOM 1233 C C . ILE A 1 165 ? 26.145 62.942 -4.499 1.00 28.00 165 ILE A C 1
ATOM 1234 O O . ILE A 1 165 ? 26.347 62.534 -5.643 1.00 28.30 165 ILE A O 1
ATOM 1239 N N . ASP A 1 166 ? 27.125 63.261 -3.660 1.00 27.65 166 ASP A N 1
ATOM 1240 C CA . ASP A 1 166 ? 28.526 63.141 -4.038 1.00 29.68 166 ASP A CA 1
ATOM 1241 C C . ASP A 1 166 ? 29.266 62.120 -3.174 1.00 29.29 166 ASP A C 1
ATOM 1242 O O . ASP A 1 166 ? 30.467 61.907 -3.348 1.00 28.74 166 ASP A O 1
ATOM 1247 N N . GLU A 1 167 ? 28.547 61.501 -2.239 1.00 28.85 167 GLU A N 1
ATOM 1248 C CA . GLU A 1 167 ? 29.122 60.495 -1.345 1.00 28.16 167 GLU A CA 1
ATOM 1249 C C . GLU A 1 167 ? 30.279 61.027 -0.498 1.00 28.56 167 GLU A C 1
ATOM 1250 O O . GLU A 1 167 ? 31.080 60.262 0.036 1.00 29.18 167 GLU A O 1
ATOM 1256 N N . GLU A 1 168 ? 30.352 62.345 -0.369 1.00 29.52 168 GLU A N 1
ATOM 1257 C CA . GLU A 1 168 ? 31.395 62.995 0.413 1.00 32.36 168 GLU A CA 1
ATOM 1258 C C . GLU A 1 168 ? 30.727 63.852 1.491 1.00 30.40 168 GLU A C 1
ATOM 1259 O O . GLU A 1 168 ? 30.895 63.602 2.684 1.00 28.80 168 GLU A O 1
ATOM 1265 N N . LYS A 1 169 ? 29.966 64.856 1.060 1.00 29.69 169 LYS A N 1
ATOM 1266 C CA . LYS A 1 169 ? 29.254 65.753 1.974 1.00 29.83 169 LYS A CA 1
ATOM 1267 C C . LYS A 1 169 ? 27.765 65.439 1.951 1.00 28.71 169 LYS A C 1
ATOM 1268 O O . LYS A 1 169 ? 27.103 65.423 2.993 1.00 28.91 169 LYS A O 1
ATOM 1274 N N . ILE A 1 170 ? 27.240 65.220 0.750 1.00 26.61 170 ILE A N 1
ATOM 1275 C CA . ILE A 1 170 ? 25.846 64.848 0.583 1.00 25.45 170 ILE A CA 1
ATOM 1276 C C . ILE A 1 170 ? 25.980 63.397 0.169 1.00 27.10 170 ILE A C 1
ATOM 1277 O O . ILE A 1 170 ? 26.454 63.098 -0.927 1.00 28.39 170 ILE A O 1
ATOM 1282 N N . VAL A 1 171 ? 25.581 62.490 1.058 1.00 26.83 171 VAL A N 1
ATOM 1283 C CA . VAL A 1 171 ? 25.734 61.070 0.789 1.00 24.26 171 VAL A CA 1
ATOM 1284 C C . VAL A 1 171 ? 24.471 60.234 0.833 1.00 24.30 171 VAL A C 1
ATOM 1285 O O . VAL A 1 171 ? 23.443 60.647 1.374 1.00 24.72 171 VAL A O 1
ATOM 1289 N N . SER A 1 172 ? 24.565 59.051 0.240 1.00 21.76 172 SER A N 1
ATOM 1290 C CA . SER A 1 172 ? 23.475 58.091 0.262 1.00 21.02 172 SER A CA 1
ATOM 1291 C C . SER A 1 172 ? 23.967 57.082 1.308 1.00 19.43 172 SER A C 1
ATOM 1292 O O . SER A 1 172 ? 25.045 57.259 1.885 1.00 18.97 172 SER A O 1
ATOM 1295 N N . SER A 1 173 ? 23.199 56.031 1.556 1.00 18.81 173 SER A N 1
ATOM 1296 C CA . SER A 1 173 ? 23.626 55.032 2.525 1.00 21.28 173 SER A CA 1
ATOM 1297 C C . SER A 1 173 ? 25.045 54.546 2.199 1.00 21.46 173 SER A C 1
ATOM 1298 O O . SER A 1 173 ? 25.852 54.319 3.098 1.00 21.69 173 SER A O 1
ATOM 1301 N N . THR A 1 174 ? 25.354 54.415 0.911 1.00 22.85 174 THR A N 1
ATOM 1302 C CA . THR A 1 174 ? 26.680 53.961 0.491 1.00 22.85 174 THR A CA 1
ATOM 1303 C C . THR A 1 174 ? 27.782 54.892 1.006 1.00 23.69 174 THR A C 1
ATOM 1304 O O . THR A 1 174 ? 28.778 54.436 1.562 1.00 23.53 174 THR A O 1
ATOM 1308 N N . GLY A 1 175 ? 27.598 56.197 0.830 1.00 23.17 175 GLY A N 1
ATOM 1309 C CA . GLY A 1 175 ? 28.587 57.142 1.314 1.00 21.19 175 GLY A CA 1
ATOM 1310 C C . GLY A 1 175 ? 28.648 57.182 2.835 1.00 20.29 175 GLY A C 1
ATOM 1311 O O . GLY A 1 175 ? 29.713 57.380 3.412 1.00 19.37 175 GLY A O 1
ATOM 1312 N N . ALA A 1 176 ? 27.506 56.993 3.491 1.00 20.24 176 ALA A N 1
ATOM 1313 C CA . ALA A 1 176 ? 27.456 57.013 4.952 1.00 19.89 176 ALA A CA 1
ATOM 1314 C C . ALA A 1 176 ? 28.239 55.852 5.553 1.00 20.46 176 ALA A C 1
ATOM 1315 O O . ALA A 1 176 ? 28.899 55.999 6.589 1.00 19.60 176 ALA A O 1
ATOM 1317 N N . LEU A 1 177 ? 28.167 54.699 4.895 1.00 19.01 177 LEU A N 1
ATOM 1318 C CA . LEU A 1 177 ? 28.862 53.502 5.357 1.00 19.65 177 LEU A CA 1
ATOM 1319 C C . LEU A 1 177 ? 30.381 53.601 5.269 1.00 20.80 177 LEU A C 1
ATOM 1320 O O . LEU A 1 177 ? 31.091 52.795 5.873 1.00 20.84 177 LEU A O 1
ATOM 1325 N N . SER A 1 178 ? 30.885 54.593 4.535 1.00 21.67 178 SER A N 1
ATOM 1326 C CA . SER A 1 178 ? 32.329 54.754 4.383 1.00 22.00 178 SER A CA 1
ATOM 1327 C C . SER A 1 178 ? 32.882 56.135 4.742 1.00 24.05 178 SER A C 1
ATOM 1328 O O . SER A 1 178 ? 33.968 56.508 4.277 1.00 22.39 178 SER A O 1
ATOM 1331 N N . LEU A 1 179 ? 32.158 56.895 5.560 1.00 22.95 179 LEU A N 1
ATOM 1332 C CA . LEU A 1 179 ? 32.638 58.222 5.949 1.00 25.67 179 LEU A CA 1
ATOM 1333 C C . LEU A 1 179 ? 34.055 58.113 6.519 1.00 26.78 179 LEU A C 1
ATOM 1334 O O . LEU A 1 179 ? 34.326 57.274 7.379 1.00 26.56 179 LEU A O 1
ATOM 1339 N N . LYS A 1 180 ? 34.951 58.962 6.025 1.00 28.05 180 LYS A N 1
ATOM 1340 C CA . LYS A 1 180 ? 36.350 58.963 6.455 1.00 29.44 180 LYS A CA 1
ATOM 1341 C C . LYS A 1 180 ? 36.571 59.667 7.790 1.00 29.80 180 LYS A C 1
ATOM 1342 O O . LYS A 1 180 ? 37.639 59.557 8.382 1.00 29.90 180 LYS A O 1
ATOM 1348 N N . GLU A 1 181 ? 35.570 60.409 8.249 1.00 29.26 181 GLU A N 1
ATOM 1349 C CA . GLU A 1 181 ? 35.667 61.107 9.522 1.00 30.70 181 GLU A CA 1
ATOM 1350 C C . GLU A 1 181 ? 34.265 61.262 10.083 1.00 30.15 181 GLU A C 1
ATOM 1351 O O . GLU A 1 181 ? 33.287 61.311 9.337 1.00 28.94 181 GLU A O 1
ATOM 1357 N N . ILE A 1 182 ? 34.170 61.318 11.404 1.00 28.58 182 ILE A N 1
ATOM 1358 C CA . ILE A 1 182 ? 32.888 61.469 12.054 1.00 26.57 182 ILE A CA 1
ATOM 1359 C C . ILE A 1 182 ? 32.462 62.921 11.942 1.00 27.10 182 ILE A C 1
ATOM 1360 O O . ILE A 1 182 ? 33.107 63.810 12.497 1.00 27.38 182 ILE A O 1
ATOM 1365 N N . PRO A 1 183 ? 31.370 63.181 11.209 1.00 25.75 183 PRO A N 1
ATOM 1366 C CA . PRO A 1 183 ? 30.840 64.532 11.011 1.00 26.37 183 PRO A CA 1
ATOM 1367 C C . PRO A 1 183 ? 30.335 65.156 12.316 1.00 26.60 183 PRO A C 1
ATOM 1368 O O . PRO A 1 183 ? 29.629 64.508 13.088 1.00 25.76 183 PRO A O 1
ATOM 1372 N N . LYS A 1 184 ? 30.703 66.411 12.557 1.00 27.33 184 LYS A N 1
ATOM 1373 C CA . LYS A 1 184 ? 30.283 67.119 13.766 1.00 28.50 184 LYS A CA 1
ATOM 1374 C C . LYS A 1 184 ? 28.757 67.084 13.817 1.00 27.95 184 LYS A C 1
ATOM 1375 O O . LYS A 1 184 ? 28.155 66.888 14.878 1.00 26.88 184 LYS A O 1
ATOM 1381 N N . ARG A 1 185 ? 28.148 67.282 12.651 1.00 25.73 185 ARG A N 1
ATOM 1382 C CA . ARG A 1 185 ? 26.702 67.259 12.504 1.00 25.07 185 ARG A CA 1
ATOM 1383 C C . ARG A 1 185 ? 26.318 66.381 11.321 1.00 25.31 185 ARG A C 1
ATOM 1384 O O . ARG A 1 185 ? 26.875 66.509 10.224 1.00 23.92 185 ARG A O 1
ATOM 1392 N N . LEU A 1 186 ? 25.373 65.480 11.563 1.00 21.68 186 LEU A N 1
ATOM 1393 C CA . LEU A 1 186 ? 24.860 64.612 10.523 1.00 21.09 186 LEU A CA 1
ATOM 1394 C C . LEU A 1 186 ? 23.356 64.812 10.529 1.00 21.28 186 LEU A C 1
ATOM 1395 O O . LEU A 1 186 ? 22.698 64.594 11.549 1.00 19.00 186 LEU A O 1
ATOM 1400 N N . THR A 1 187 ? 22.822 65.271 9.405 1.00 21.22 187 THR A N 1
ATOM 1401 C CA . THR A 1 187 ? 21.389 65.473 9.281 1.00 20.56 187 THR A CA 1
ATOM 1402 C C . THR A 1 187 ? 20.929 64.453 8.249 1.00 19.60 187 THR A C 1
ATOM 1403 O O . THR A 1 187 ? 21.593 64.233 7.238 1.00 20.51 187 THR A O 1
ATOM 1407 N N . ILE A 1 188 ? 19.794 63.825 8.524 1.00 20.03 188 ILE A N 1
ATOM 1408 C CA . ILE A 1 188 ? 19.272 62.771 7.672 1.00 18.96 188 ILE A CA 1
ATOM 1409 C C . ILE A 1 188 ? 17.864 63.015 7.144 1.00 20.58 188 ILE A C 1
ATOM 1410 O O . ILE A 1 188 ? 16.955 63.357 7.903 1.00 20.70 188 ILE A O 1
ATOM 1415 N N . ILE A 1 189 ? 17.684 62.821 5.842 1.00 18.05 189 ILE A N 1
ATOM 1416 C CA . ILE A 1 189 ? 16.370 62.985 5.248 1.00 20.06 189 ILE A CA 1
ATOM 1417 C C . ILE A 1 189 ? 15.685 61.623 5.190 1.00 19.73 189 ILE A C 1
ATOM 1418 O O . ILE A 1 189 ? 16.127 60.722 4.475 1.00 17.00 189 ILE A O 1
ATOM 1423 N N . GLY A 1 190 ? 14.600 61.487 5.942 1.00 21.95 190 GLY A N 1
ATOM 1424 C CA . GLY A 1 190 ? 13.868 60.235 5.972 1.00 23.47 190 GLY A CA 1
ATOM 1425 C C . GLY A 1 190 ? 14.171 59.445 7.231 1.00 25.28 190 GLY A C 1
ATOM 1426 O O . GLY A 1 190 ? 15.336 59.215 7.572 1.00 24.34 190 GLY A O 1
ATOM 1427 N N . GLY A 1 191 ? 13.118 59.019 7.921 1.00 24.93 191 GLY A N 1
ATOM 1428 C CA . GLY A 1 191 ? 13.293 58.255 9.142 1.00 22.25 191 GLY A CA 1
ATOM 1429 C C . GLY A 1 191 ? 12.977 56.785 8.955 1.00 21.67 191 GLY A C 1
ATOM 1430 O O . GLY A 1 191 ? 12.364 56.154 9.822 1.00 18.90 191 GLY A O 1
ATOM 1431 N N . GLY A 1 192 ? 13.376 56.244 7.808 1.00 19.91 192 GLY A N 1
ATOM 1432 C CA . GLY A 1 192 ? 13.157 54.836 7.547 1.00 20.49 192 GLY A CA 1
ATOM 1433 C C . GLY A 1 192 ? 14.212 54.047 8.309 1.00 19.90 192 GLY A C 1
ATOM 1434 O O . GLY A 1 192 ? 15.104 54.642 8.912 1.00 19.43 192 GLY A O 1
ATOM 1435 N N . ILE A 1 193 ? 14.118 52.718 8.284 1.00 18.70 193 ILE A N 1
ATOM 1436 C CA . ILE A 1 193 ? 15.075 51.863 8.983 1.00 19.00 193 ILE A CA 1
ATOM 1437 C C . ILE A 1 193 ? 16.525 52.235 8.660 1.00 18.96 193 ILE A C 1
ATOM 1438 O O . ILE A 1 193 ? 17.333 52.433 9.563 1.00 18.76 193 ILE A O 1
ATOM 1443 N N . ILE A 1 194 ? 16.846 52.336 7.373 1.00 18.18 194 ILE A N 1
ATOM 1444 C CA . ILE A 1 194 ? 18.191 52.703 6.937 1.00 20.02 194 ILE A CA 1
ATOM 1445 C C . ILE A 1 194 ? 18.618 54.052 7.530 1.00 20.38 194 ILE A C 1
ATOM 1446 O O . ILE A 1 194 ? 19.707 54.176 8.088 1.00 22.00 194 ILE A O 1
ATOM 1451 N N . GLY A 1 195 ? 17.764 55.063 7.416 1.00 20.68 195 GLY A N 1
ATOM 1452 C CA . GLY A 1 195 ? 18.103 56.368 7.966 1.00 19.27 195 GLY A CA 1
ATOM 1453 C C . GLY A 1 195 ? 18.360 56.312 9.467 1.00 19.83 195 GLY A C 1
ATOM 1454 O O . GLY A 1 195 ? 19.327 56.891 9.969 1.00 20.91 195 GLY A O 1
ATOM 1455 N N . LEU A 1 196 ? 17.492 55.606 10.185 1.00 17.25 196 LEU A N 1
ATOM 1456 C CA . LEU A 1 196 ? 17.613 55.462 11.631 1.00 17.72 196 LEU A CA 1
ATOM 1457 C C . LEU A 1 196 ? 18.858 54.678 12.060 1.00 17.16 196 LEU A C 1
ATOM 1458 O O . LEU A 1 196 ? 19.479 54.994 13.078 1.00 18.37 196 LEU A O 1
ATOM 1463 N N . GLU A 1 197 ? 19.238 53.660 11.296 1.00 16.45 197 GLU A N 1
ATOM 1464 C CA . GLU A 1 197 ? 20.420 52.883 11.664 1.00 15.74 197 GLU A CA 1
ATOM 1465 C C . GLU A 1 197 ? 21.696 53.701 11.523 1.00 15.66 197 GLU A C 1
ATOM 1466 O O . GLU A 1 197 ? 22.572 53.645 12.385 1.00 15.00 197 GLU A O 1
ATOM 1472 N N . MET A 1 198 ? 21.800 54.464 10.440 1.00 17.04 198 MET A N 1
ATOM 1473 C CA . MET A 1 198 ? 22.974 55.298 10.216 1.00 16.85 198 MET A CA 1
ATOM 1474 C C . MET A 1 198 ? 23.005 56.405 11.264 1.00 17.38 198 MET A C 1
ATOM 1475 O O . MET A 1 198 ? 24.069 56.808 11.734 1.00 15.39 198 MET A O 1
ATOM 1480 N N . GLY A 1 199 ? 21.824 56.896 11.627 1.00 18.71 199 GLY A N 1
ATOM 1481 C CA . GLY A 1 199 ? 21.754 57.950 12.619 1.00 19.12 199 GLY A CA 1
ATOM 1482 C C . GLY A 1 199 ? 22.264 57.445 13.953 1.00 19.68 199 GLY A C 1
ATOM 1483 O O . GLY A 1 199 ? 23.003 58.139 14.654 1.00 19.71 199 GLY A O 1
ATOM 1484 N N . SER A 1 200 ? 21.875 56.221 14.297 1.00 19.79 200 SER A N 1
ATOM 1485 C CA . SER A 1 200 ? 22.279 55.618 15.559 1.00 20.12 200 SER A CA 1
ATOM 1486 C C . SER A 1 200 ? 23.782 55.409 15.577 1.00 19.33 200 SER A C 1
ATOM 1487 O O . SER A 1 200 ? 24.440 55.680 16.573 1.00 20.28 200 SER A O 1
ATOM 1490 N N . VAL A 1 201 ? 24.330 54.943 14.461 1.00 20.10 201 VAL A N 1
ATOM 1491 C CA . VAL A 1 201 ? 25.762 54.703 14.379 1.00 19.89 201 VAL A CA 1
ATOM 1492 C C . VAL A 1 201 ? 26.601 55.937 14.682 1.00 20.55 201 VAL A C 1
ATOM 1493 O O . VAL A 1 201 ? 27.446 55.913 15.572 1.00 21.09 201 VAL A O 1
ATOM 1497 N N . TYR A 1 202 ? 26.373 57.015 13.942 1.00 22.00 202 TYR A N 1
ATOM 1498 C CA . TYR A 1 202 ? 27.170 58.213 14.138 1.00 22.52 202 TYR A CA 1
ATOM 1499 C C . TYR A 1 202 ? 26.856 58.997 15.396 1.00 23.29 202 TYR A C 1
ATOM 1500 O O . TYR A 1 202 ? 27.730 59.684 15.932 1.00 23.86 202 TYR A O 1
ATOM 1509 N N . SER A 1 203 ? 25.623 58.881 15.881 1.00 21.99 203 SER A N 1
ATOM 1510 C CA . SER A 1 203 ? 25.253 59.554 17.115 1.00 21.27 203 SER A CA 1
ATOM 1511 C C . SER A 1 203 ? 26.091 58.923 18.228 1.00 20.11 203 SER A C 1
ATOM 1512 O O . SER A 1 203 ? 26.595 59.619 19.103 1.00 20.37 203 SER A O 1
ATOM 1515 N N . ARG A 1 204 ? 26.249 57.601 18.181 1.00 19.38 204 ARG A N 1
ATOM 1516 C CA . ARG A 1 204 ? 27.042 56.893 19.186 1.00 20.44 204 ARG A CA 1
ATOM 1517 C C . ARG A 1 204 ? 28.499 57.325 19.077 1.00 22.18 204 ARG A C 1
ATOM 1518 O O . ARG A 1 204 ? 29.225 57.369 20.069 1.00 21.95 204 ARG A O 1
ATOM 1526 N N . LEU A 1 205 ? 28.915 57.643 17.859 1.00 21.83 205 LEU A N 1
ATOM 1527 C CA . LEU A 1 205 ? 30.283 58.055 17.599 1.00 21.85 205 LEU A CA 1
ATOM 1528 C C . LEU A 1 205 ? 30.558 59.536 17.885 1.00 20.97 205 LEU A C 1
ATOM 1529 O O . LEU A 1 205 ? 31.696 59.978 17.788 1.00 22.23 205 LEU A O 1
ATOM 1534 N N . GLY A 1 206 ? 29.524 60.307 18.215 1.00 21.88 206 GLY A N 1
ATOM 1535 C CA . GLY A 1 206 ? 29.744 61.714 18.527 1.00 22.64 206 GLY A CA 1
ATOM 1536 C C . GLY A 1 206 ? 29.068 62.771 17.666 1.00 23.56 206 GLY A C 1
ATOM 1537 O O . GLY A 1 206 ? 29.055 63.946 18.035 1.00 22.36 206 GLY A O 1
ATOM 1538 N N . SER A 1 207 ? 28.517 62.372 16.523 1.00 21.87 207 SER A N 1
ATOM 1539 C CA . SER A 1 207 ? 27.834 63.315 15.645 1.00 22.92 207 SER A CA 1
ATOM 1540 C C . SER A 1 207 ? 26.547 63.813 16.298 1.00 23.65 207 SER A C 1
ATOM 1541 O O . SER A 1 207 ? 25.917 63.092 17.073 1.00 24.59 207 SER A O 1
ATOM 1544 N N . LYS A 1 208 ? 26.168 65.048 15.989 1.00 23.76 208 LYS A N 1
ATOM 1545 C CA . LYS A 1 208 ? 24.910 65.602 16.479 1.00 25.04 208 LYS A CA 1
ATOM 1546 C C . LYS A 1 208 ? 23.980 65.232 15.334 1.00 23.40 208 LYS A C 1
ATOM 1547 O O . LYS A 1 208 ? 24.053 65.828 14.257 1.00 24.17 208 LYS A O 1
ATOM 1553 N N . VAL A 1 209 ? 23.128 64.239 15.561 1.00 22.08 209 VAL A N 1
ATOM 1554 C CA . VAL A 1 209 ? 22.217 63.754 14.530 1.00 19.81 209 VAL A CA 1
ATOM 1555 C C . VAL A 1 209 ? 20.813 64.347 14.551 1.00 21.03 209 VAL A C 1
ATOM 1556 O O . VAL A 1 209 ? 20.192 64.490 15.608 1.00 19.51 209 VAL A O 1
ATOM 1560 N N . THR A 1 210 ? 20.321 64.679 13.360 1.00 21.05 210 THR A N 1
ATOM 1561 C CA . THR A 1 210 ? 18.985 65.241 13.188 1.00 21.26 210 THR A CA 1
ATOM 1562 C C . THR A 1 210 ? 18.276 64.454 12.085 1.00 20.65 210 THR A C 1
ATOM 1563 O O . THR A 1 210 ? 18.793 64.331 10.976 1.00 21.46 210 THR A O 1
ATOM 1567 N N . VAL A 1 211 ? 17.102 63.916 12.395 1.00 20.01 211 VAL A N 1
ATOM 1568 C CA . VAL A 1 211 ? 16.321 63.160 11.424 1.00 19.13 211 VAL A CA 1
ATOM 1569 C C . VAL A 1 211 ? 15.117 63.979 10.952 1.00 20.98 211 VAL A C 1
ATOM 1570 O O . VAL A 1 211 ? 14.252 64.350 11.759 1.00 21.08 211 VAL A O 1
ATOM 1574 N N . VAL A 1 212 ? 15.063 64.260 9.652 1.00 19.78 212 VAL A N 1
ATOM 1575 C CA . VAL A 1 212 ? 13.952 65.013 9.080 1.00 21.43 212 VAL A CA 1
ATOM 1576 C C . VAL A 1 212 ? 13.027 63.992 8.426 1.00 20.33 212 VAL A C 1
ATOM 1577 O O . VAL A 1 212 ? 13.433 63.280 7.511 1.00 20.84 212 VAL A O 1
ATOM 1581 N N . GLU A 1 213 ? 11.788 63.923 8.898 1.00 20.97 213 GLU A N 1
ATOM 1582 C CA . GLU A 1 213 ? 10.823 62.950 8.386 1.00 23.25 213 GLU A CA 1
ATOM 1583 C C . GLU A 1 213 ? 9.510 63.598 7.959 1.00 24.78 213 GLU A C 1
ATOM 1584 O O . GLU A 1 213 ? 8.931 64.387 8.705 1.00 25.70 213 GLU A O 1
ATOM 1590 N N . PHE A 1 214 ? 9.045 63.254 6.760 1.00 26.87 214 PHE A N 1
ATOM 1591 C CA . PHE A 1 214 ? 7.801 63.803 6.220 1.00 28.57 214 PHE A CA 1
ATOM 1592 C C . PHE A 1 214 ? 6.567 63.367 7.009 1.00 29.52 214 PHE A C 1
ATOM 1593 O O . PHE A 1 214 ? 5.674 64.167 7.271 1.00 29.81 214 PHE A O 1
ATOM 1601 N N . GLN A 1 215 ? 6.518 62.093 7.374 1.00 30.37 215 GLN A N 1
ATOM 1602 C CA . GLN A 1 215 ? 5.388 61.551 8.121 1.00 33.06 215 GLN A CA 1
ATOM 1603 C C . GLN A 1 215 ? 5.382 62.040 9.568 1.00 33.29 215 GLN A C 1
ATOM 1604 O O . GLN A 1 215 ? 6.329 62.685 10.016 1.00 32.77 215 GLN A O 1
ATOM 1610 N N . PRO A 1 216 ? 4.298 61.752 10.310 1.00 33.61 216 PRO A N 1
ATOM 1611 C CA . PRO A 1 216 ? 4.180 62.164 11.713 1.00 34.57 216 PRO A CA 1
ATOM 1612 C C . PRO A 1 216 ? 4.930 61.233 12.671 1.00 35.80 216 PRO A C 1
ATOM 1613 O O . PRO A 1 216 ? 5.050 61.528 13.860 1.00 36.30 216 PRO A O 1
ATOM 1617 N N . GLN A 1 217 ? 5.428 60.113 12.146 1.00 35.21 217 GLN A N 1
ATOM 1618 C CA . GLN A 1 217 ? 6.169 59.133 12.938 1.00 35.98 217 GLN A CA 1
ATOM 1619 C C . GLN A 1 217 ? 7.246 58.481 12.078 1.00 35.33 217 GLN A C 1
ATOM 1620 O O . GLN A 1 217 ? 7.215 58.591 10.854 1.00 37.04 217 GLN A O 1
ATOM 1626 N N . ILE A 1 218 ? 8.187 57.794 12.719 1.00 33.13 218 ILE A N 1
ATOM 1627 C CA . ILE A 1 218 ? 9.287 57.133 12.021 1.00 31.79 218 ILE A CA 1
ATOM 1628 C C . ILE A 1 218 ? 9.044 55.638 11.839 1.00 32.18 218 ILE A C 1
ATOM 1629 O O . ILE A 1 218 ? 7.987 55.130 12.195 1.00 32.52 218 ILE A O 1
ATOM 1634 N N . GLY A 1 219 ? 10.030 54.943 11.275 1.00 32.99 219 GLY A N 1
ATOM 1635 C CA . GLY A 1 219 ? 9.914 53.507 11.076 1.00 35.47 219 GLY A CA 1
ATOM 1636 C C . GLY A 1 219 ? 9.285 53.054 9.769 1.00 36.47 219 GLY A C 1
ATOM 1637 O O . GLY A 1 219 ? 9.563 51.954 9.290 1.00 35.97 219 GLY A O 1
ATOM 1638 N N . ALA A 1 220 ? 8.422 53.892 9.203 1.00 38.02 220 ALA A N 1
ATOM 1639 C CA . ALA A 1 220 ? 7.748 53.595 7.940 1.00 38.16 220 ALA A CA 1
ATOM 1640 C C . ALA A 1 220 ? 6.606 52.591 8.046 1.00 37.42 220 ALA A C 1
ATOM 1641 O O . ALA A 1 220 ? 5.461 52.932 7.759 1.00 40.79 220 ALA A O 1
ATOM 1643 N N . SER A 1 221 ? 6.898 51.361 8.463 1.00 35.99 221 SER A N 1
ATOM 1644 C CA . SER A 1 221 ? 5.848 50.341 8.543 1.00 33.61 221 SER A CA 1
ATOM 1645 C C . SER A 1 221 ? 5.665 49.653 9.891 1.00 31.75 221 SER A C 1
ATOM 1646 O O . SER A 1 221 ? 5.023 48.601 9.972 1.00 29.84 221 SER A O 1
ATOM 1649 N N . MET A 1 222 ? 6.213 50.241 10.947 1.00 30.44 222 MET A N 1
ATOM 1650 C CA . MET A 1 222 ? 6.094 49.655 12.280 1.00 28.89 222 MET A CA 1
ATOM 1651 C C . MET A 1 222 ? 4.691 49.764 12.855 1.00 28.55 222 MET A C 1
ATOM 1652 O O . MET A 1 222 ? 3.863 50.524 12.357 1.00 29.29 222 MET A O 1
ATOM 1657 N N . ASP A 1 223 ? 4.433 48.991 13.906 1.00 26.95 223 ASP A N 1
ATOM 1658 C CA . ASP A 1 223 ? 3.158 49.044 14.603 1.00 24.55 223 ASP A CA 1
ATOM 1659 C C . ASP A 1 223 ? 3.159 50.416 15.274 1.00 23.69 223 ASP A C 1
ATOM 1660 O O . ASP A 1 223 ? 4.210 50.910 15.677 1.00 21.31 223 ASP A O 1
ATOM 1665 N N . GLY A 1 224 ? 1.988 51.033 15.382 1.00 24.48 224 GLY A N 1
ATOM 1666 C CA . GLY A 1 224 ? 1.901 52.357 15.976 1.00 23.33 224 GLY A CA 1
ATOM 1667 C C . GLY A 1 224 ? 2.645 52.563 17.281 1.00 23.60 224 GLY A C 1
ATOM 1668 O O . GLY A 1 224 ? 3.475 53.468 17.398 1.00 24.68 224 GLY A O 1
ATOM 1669 N N . GLU A 1 225 ? 2.338 51.738 18.275 1.00 23.12 225 GLU A N 1
ATOM 1670 C CA . GLU A 1 225 ? 2.988 51.849 19.572 1.00 22.50 225 GLU A CA 1
ATOM 1671 C C . GLU A 1 225 ? 4.504 51.639 19.464 1.00 21.37 225 GLU A C 1
ATOM 1672 O O . GLU A 1 225 ? 5.292 52.313 20.141 1.00 19.60 225 GLU A O 1
ATOM 1678 N N . VAL A 1 226 ? 4.915 50.706 18.612 1.00 19.13 226 VAL A N 1
ATOM 1679 C CA . VAL A 1 226 ? 6.338 50.442 18.440 1.00 18.02 226 VAL A CA 1
ATOM 1680 C C . VAL A 1 226 ? 7.050 51.654 17.842 1.00 17.45 226 VAL A C 1
ATOM 1681 O O . VAL A 1 226 ? 8.147 52.007 18.278 1.00 16.16 226 VAL A O 1
ATOM 1685 N N . ALA A 1 227 ? 6.428 52.290 16.849 1.00 16.78 227 ALA A N 1
ATOM 1686 C CA . ALA A 1 227 ? 7.016 53.468 16.207 1.00 17.08 227 ALA A CA 1
ATOM 1687 C C . ALA A 1 227 ? 7.245 54.571 17.250 1.00 18.10 227 ALA A C 1
ATOM 1688 O O . ALA A 1 227 ? 8.309 55.176 17.305 1.00 17.01 227 ALA A O 1
ATOM 1690 N N . LYS A 1 228 ? 6.244 54.819 18.086 1.00 19.37 228 LYS A N 1
ATOM 1691 C CA . LYS A 1 228 ? 6.369 55.839 19.115 1.00 21.11 228 LYS A CA 1
ATOM 1692 C C . LYS A 1 228 ? 7.463 55.494 20.127 1.00 20.04 228 LYS A C 1
ATOM 1693 O O . LYS A 1 228 ? 8.314 56.330 20.437 1.00 19.56 228 LYS A O 1
ATOM 1699 N N . ALA A 1 229 ? 7.459 54.268 20.640 1.00 19.63 229 ALA A N 1
ATOM 1700 C CA . ALA A 1 229 ? 8.485 53.889 21.608 1.00 18.63 229 ALA A CA 1
ATOM 1701 C C . ALA A 1 229 ? 9.866 53.915 20.956 1.00 19.90 229 ALA A C 1
ATOM 1702 O O . ALA A 1 229 ? 10.865 54.235 21.607 1.00 20.71 229 ALA A O 1
ATOM 1704 N N . THR A 1 230 ? 9.927 53.583 19.668 1.00 19.04 230 THR A N 1
ATOM 1705 C CA . THR A 1 230 ? 11.206 53.574 18.969 1.00 19.84 230 THR A CA 1
ATOM 1706 C C . THR A 1 230 ? 11.774 54.983 18.895 1.00 20.48 230 THR A C 1
ATOM 1707 O O . THR A 1 230 ? 12.960 55.194 19.136 1.00 20.17 230 THR A O 1
ATOM 1711 N N . GLN A 1 231 ? 10.921 55.946 18.566 1.00 21.57 231 GLN A N 1
ATOM 1712 C CA . GLN A 1 231 ? 11.350 57.336 18.486 1.00 24.12 231 GLN A CA 1
ATOM 1713 C C . GLN A 1 231 ? 11.814 57.829 19.854 1.00 24.26 231 GLN A C 1
ATOM 1714 O O . GLN A 1 231 ? 12.763 58.607 19.958 1.00 23.49 231 GLN A O 1
ATOM 1720 N N . LYS A 1 232 ? 11.137 57.364 20.903 1.00 24.52 232 LYS A N 1
ATOM 1721 C CA . LYS A 1 232 ? 11.467 57.753 22.269 1.00 23.25 232 LYS A CA 1
ATOM 1722 C C . LYS A 1 232 ? 12.839 57.251 22.729 1.00 21.42 232 LYS A C 1
ATOM 1723 O O . LYS A 1 232 ? 13.612 58.018 23.304 1.00 20.77 232 LYS A O 1
ATOM 1729 N N . PHE A 1 233 ? 13.168 55.981 22.491 1.00 19.05 233 PHE A N 1
ATOM 1730 C CA . PHE A 1 233 ? 14.480 55.530 22.939 1.00 18.93 233 PHE A CA 1
ATOM 1731 C C . PHE A 1 233 ? 15.601 56.072 22.036 1.00 20.46 233 PHE A C 1
ATOM 1732 O O . PHE A 1 233 ? 16.730 56.262 22.493 1.00 20.44 233 PHE A O 1
ATOM 1740 N N . LEU A 1 234 ? 15.295 56.343 20.768 1.00 20.29 234 LEU A N 1
ATOM 1741 C CA . LEU A 1 234 ? 16.315 56.908 19.878 1.00 23.21 234 LEU A CA 1
ATOM 1742 C C . LEU A 1 234 ? 16.540 58.364 20.291 1.00 24.73 234 LEU A C 1
ATOM 1743 O O . LEU A 1 234 ? 17.663 58.866 20.255 1.00 25.32 234 LEU A O 1
ATOM 1748 N N . LYS A 1 235 ? 15.467 59.033 20.700 1.00 26.34 235 LYS A N 1
ATOM 1749 C CA . LYS A 1 235 ? 15.571 60.421 21.144 1.00 28.77 235 LYS A CA 1
ATOM 1750 C C . LYS A 1 235 ? 16.379 60.452 22.438 1.00 27.47 235 LYS A C 1
ATOM 1751 O O . LYS A 1 235 ? 17.171 61.358 22.667 1.00 26.66 235 LYS A O 1
ATOM 1757 N N . LYS A 1 236 ? 16.178 59.444 23.278 1.00 27.93 236 LYS A N 1
ATOM 1758 C CA . LYS A 1 236 ? 16.890 59.353 24.543 1.00 28.94 236 LYS A CA 1
ATOM 1759 C C . LYS A 1 236 ? 18.372 59.090 24.301 1.00 28.88 236 LYS A C 1
ATOM 1760 O O . LYS A 1 236 ? 19.220 59.470 25.113 1.00 28.65 236 LYS A O 1
ATOM 1766 N N . GLN A 1 237 ? 18.686 58.436 23.187 1.00 26.66 237 GLN A N 1
ATOM 1767 C CA . GLN A 1 237 ? 20.080 58.135 22.871 1.00 26.06 237 GLN A CA 1
ATOM 1768 C C . GLN A 1 237 ? 20.785 59.308 22.179 1.00 25.89 237 GLN A C 1
ATOM 1769 O O . GLN A 1 237 ? 21.959 59.218 21.835 1.00 27.48 237 GLN A O 1
ATOM 1775 N N . GLY A 1 238 ? 20.066 60.408 21.976 1.00 25.52 238 GLY A N 1
ATOM 1776 C CA . GLY A 1 238 ? 20.679 61.577 21.368 1.00 25.44 238 GLY A CA 1
ATOM 1777 C C . GLY A 1 238 ? 20.187 62.058 20.016 1.00 25.33 238 GLY A C 1
ATOM 1778 O O . GLY A 1 238 ? 20.574 63.141 19.578 1.00 25.54 238 GLY A O 1
ATOM 1779 N N . LEU A 1 239 ? 19.349 61.285 19.337 1.00 24.44 239 LEU A N 1
ATOM 1780 C CA . LEU A 1 239 ? 18.872 61.726 18.033 1.00 26.08 239 LEU A CA 1
ATOM 1781 C C . LEU A 1 239 ? 17.766 62.760 18.154 1.00 26.29 239 LEU A C 1
ATOM 1782 O O . LEU A 1 239 ? 16.866 62.627 18.980 1.00 27.76 239 LEU A O 1
ATOM 1787 N N . ASP A 1 240 ? 17.843 63.793 17.324 1.00 27.00 240 ASP A N 1
ATOM 1788 C CA . ASP A 1 240 ? 16.842 64.855 17.311 1.00 28.22 240 ASP A CA 1
ATOM 1789 C C . ASP A 1 240 ? 15.929 64.595 16.118 1.00 27.06 240 ASP A C 1
ATOM 1790 O O . ASP A 1 240 ? 16.405 64.270 15.030 1.00 27.50 240 ASP A O 1
ATOM 1795 N N . PHE A 1 241 ? 14.623 64.727 16.319 1.00 23.48 241 PHE A N 1
ATOM 1796 C CA . PHE A 1 241 ? 13.684 64.476 15.244 1.00 23.58 241 PHE A CA 1
ATOM 1797 C C . PHE A 1 241 ? 12.871 65.683 14.813 1.00 23.08 241 PHE A C 1
ATOM 1798 O O . PHE A 1 241 ? 12.488 66.525 15.630 1.00 22.94 241 PHE A O 1
ATOM 1806 N N . LYS A 1 242 ? 12.612 65.746 13.512 1.00 21.33 242 LYS A N 1
ATOM 1807 C CA . LYS A 1 242 ? 11.800 66.798 12.927 1.00 21.50 242 LYS A CA 1
ATOM 1808 C C . LYS A 1 242 ? 10.745 66.092 12.094 1.00 21.66 242 LYS A C 1
ATOM 1809 O O . LYS A 1 242 ? 10.919 65.901 10.892 1.00 24.30 242 LYS A O 1
ATOM 1815 N N . LEU A 1 243 ? 9.660 65.695 12.751 1.00 20.21 243 LEU A N 1
ATOM 1816 C CA . LEU A 1 243 ? 8.554 64.989 12.107 1.00 23.80 243 LEU A CA 1
ATOM 1817 C C . LEU A 1 243 ? 7.642 65.938 11.315 1.00 23.95 243 LEU A C 1
ATOM 1818 O O . LEU A 1 243 ? 7.671 67.147 11.528 1.00 23.48 243 LEU A O 1
ATOM 1823 N N . SER A 1 244 ? 6.842 65.391 10.402 1.00 24.77 244 SER A N 1
ATOM 1824 C CA . SER A 1 244 ? 5.952 66.212 9.574 1.00 27.47 244 SER A CA 1
ATOM 1825 C C . SER A 1 244 ? 6.773 67.363 9.019 1.00 28.02 244 SER A C 1
ATOM 1826 O O . SER A 1 244 ? 6.396 68.536 9.135 1.00 26.65 244 SER A O 1
ATOM 1829 N N . THR A 1 245 ? 7.910 67.007 8.430 1.00 28.11 245 THR A N 1
ATOM 1830 C CA . THR A 1 245 ? 8.831 67.976 7.857 1.00 27.78 245 THR A CA 1
ATOM 1831 C C . THR A 1 245 ? 9.471 67.352 6.627 1.00 29.53 245 THR A C 1
ATOM 1832 O O . THR A 1 245 ? 10.009 66.245 6.693 1.00 29.14 245 THR A O 1
ATOM 1836 N N . LYS A 1 246 ? 9.401 68.045 5.497 1.00 30.44 246 LYS A N 1
ATOM 1837 C CA . LYS A 1 246 ? 10.013 67.517 4.287 1.00 31.06 246 LYS A CA 1
ATOM 1838 C C . LYS A 1 246 ? 11.124 68.438 3.821 1.00 29.14 246 LYS A C 1
ATOM 1839 O O . LYS A 1 246 ? 11.039 69.656 3.966 1.00 27.72 246 LYS A O 1
ATOM 1845 N N . VAL A 1 247 ? 12.177 67.850 3.274 1.00 28.36 247 VAL A N 1
ATOM 1846 C CA . VAL A 1 247 ? 13.288 68.641 2.782 1.00 28.77 247 VAL A CA 1
ATOM 1847 C C . VAL A 1 247 ? 12.881 69.199 1.430 1.00 29.28 247 VAL A C 1
ATOM 1848 O O . VAL A 1 247 ? 12.161 68.545 0.678 1.00 29.09 247 VAL A O 1
ATOM 1852 N N . ILE A 1 248 ? 13.319 70.417 1.133 1.00 30.17 248 ILE A N 1
ATOM 1853 C CA . ILE A 1 248 ? 13.000 71.042 -0.145 1.00 31.13 248 ILE A CA 1
ATOM 1854 C C . ILE A 1 248 ? 14.241 71.083 -1.019 1.00 30.40 248 ILE A C 1
ATOM 1855 O O . ILE A 1 248 ? 14.184 70.782 -2.210 1.00 29.25 248 ILE A O 1
ATOM 1860 N N . SER A 1 249 ? 15.364 71.451 -0.418 1.00 29.66 249 SER A N 1
ATOM 1861 C CA . SER A 1 249 ? 16.611 71.540 -1.157 1.00 30.97 249 SER A CA 1
ATOM 1862 C C . SER A 1 249 ? 17.808 71.479 -0.226 1.00 30.53 249 SER A C 1
ATOM 1863 O O . SER A 1 249 ? 17.674 71.617 0.989 1.00 29.51 249 SER A O 1
ATOM 1866 N N . ALA A 1 250 ? 18.978 71.287 -0.819 1.00 31.02 250 ALA A N 1
ATOM 1867 C CA . ALA A 1 250 ? 20.231 71.221 -0.086 1.00 32.24 250 ALA A CA 1
ATOM 1868 C C . ALA A 1 250 ? 21.367 71.326 -1.092 1.00 33.67 250 ALA A C 1
ATOM 1869 O O . ALA A 1 250 ? 21.244 70.858 -2.225 1.00 33.49 250 ALA A O 1
ATOM 1871 N N . LYS A 1 251 ? 22.471 71.935 -0.674 1.00 35.38 251 LYS A N 1
ATOM 1872 C CA . LYS A 1 251 ? 23.635 72.088 -1.535 1.00 37.19 251 LYS A CA 1
ATOM 1873 C C . LYS A 1 251 ? 24.900 72.315 -0.724 1.00 36.75 251 LYS A C 1
ATOM 1874 O O . LYS A 1 251 ? 24.854 72.866 0.373 1.00 35.04 251 LYS A O 1
ATOM 1880 N N . ARG A 1 252 ? 26.029 71.873 -1.270 1.00 38.45 252 ARG A N 1
ATOM 1881 C CA . ARG A 1 252 ? 27.318 72.039 -0.612 1.00 38.77 252 ARG A CA 1
ATOM 1882 C C . ARG A 1 252 ? 27.733 73.498 -0.628 1.00 39.80 252 ARG A C 1
ATOM 1883 O O . ARG A 1 252 ? 27.306 74.270 -1.484 1.00 39.88 252 ARG A O 1
ATOM 1891 N N . ASN A 1 253 ? 28.577 73.862 0.327 1.00 40.27 253 ASN A N 1
ATOM 1892 C CA . ASN A 1 253 ? 29.101 75.212 0.433 1.00 41.55 253 ASN A CA 1
ATOM 1893 C C . ASN A 1 253 ? 30.546 75.013 0.854 1.00 42.03 253 ASN A C 1
ATOM 1894 O O . ASN A 1 253 ? 30.842 74.877 2.042 1.00 42.24 253 ASN A O 1
ATOM 1899 N N . ASP A 1 254 ? 31.440 74.976 -0.128 1.00 42.30 254 ASP A N 1
ATOM 1900 C CA . ASP A 1 254 ? 32.856 74.757 0.131 1.00 42.93 254 ASP A CA 1
ATOM 1901 C C . ASP A 1 254 ? 33.547 75.882 0.897 1.00 42.74 254 ASP A C 1
ATOM 1902 O O . ASP A 1 254 ? 34.686 75.730 1.341 1.00 42.14 254 ASP A O 1
ATOM 1907 N N . ASP A 1 255 ? 32.865 77.009 1.054 1.00 42.92 255 ASP A N 1
ATOM 1908 C CA . ASP A 1 255 ? 33.443 78.121 1.795 1.00 45.21 255 ASP A CA 1
ATOM 1909 C C . ASP A 1 255 ? 33.331 77.820 3.285 1.00 44.80 255 ASP A C 1
ATOM 1910 O O . ASP A 1 255 ? 34.331 77.816 4.001 1.00 45.84 255 ASP A O 1
ATOM 1915 N N . LYS A 1 256 ? 32.112 77.550 3.742 1.00 44.65 256 LYS A N 1
ATOM 1916 C CA . LYS A 1 256 ? 31.873 77.248 5.148 1.00 44.36 256 LYS A CA 1
ATOM 1917 C C . LYS A 1 256 ? 32.050 75.766 5.458 1.00 44.11 256 LYS A C 1
ATOM 1918 O O . LYS A 1 256 ? 31.975 75.359 6.617 1.00 44.68 256 LYS A O 1
ATOM 1924 N N . ASN A 1 257 ? 32.296 74.964 4.425 1.00 43.08 257 ASN A N 1
ATOM 1925 C CA . ASN A 1 257 ? 32.461 73.523 4.596 1.00 41.78 257 ASN A CA 1
ATOM 1926 C C . ASN A 1 257 ? 31.259 72.961 5.335 1.00 39.44 257 ASN A C 1
ATOM 1927 O O . ASN A 1 257 ? 31.377 72.439 6.444 1.00 37.70 257 ASN A O 1
ATOM 1932 N N . VAL A 1 258 ? 30.098 73.081 4.710 1.00 37.47 258 VAL A N 1
ATOM 1933 C CA . VAL A 1 258 ? 28.867 72.588 5.297 1.00 36.85 258 VAL A CA 1
ATOM 1934 C C . VAL A 1 258 ? 27.838 72.421 4.185 1.00 35.34 258 VAL A C 1
ATOM 1935 O O . VAL A 1 258 ? 28.047 72.883 3.061 1.00 34.97 258 VAL A O 1
ATOM 1939 N N . VAL A 1 259 ? 26.740 71.740 4.491 1.00 32.84 259 VAL A N 1
ATOM 1940 C CA . VAL A 1 259 ? 25.679 71.558 3.516 1.00 30.59 259 VAL A CA 1
ATOM 1941 C C . VAL A 1 259 ? 24.543 72.447 3.988 1.00 30.12 259 VAL A C 1
ATOM 1942 O O . VAL A 1 259 ? 24.150 72.386 5.151 1.00 31.64 259 VAL A O 1
ATOM 1946 N N . GLU A 1 260 ? 24.033 73.288 3.095 1.00 30.27 260 GLU A N 1
ATOM 1947 C CA . GLU A 1 260 ? 22.939 74.188 3.435 1.00 28.73 260 GLU A CA 1
ATOM 1948 C C . GLU A 1 260 ? 21.649 73.513 3.016 1.00 27.84 260 GLU A C 1
ATOM 1949 O O . GLU A 1 260 ? 21.438 73.215 1.841 1.00 28.84 260 GLU A O 1
ATOM 1955 N N . ILE A 1 261 ? 20.791 73.271 4.000 1.00 26.03 261 ILE A N 1
ATOM 1956 C CA . ILE A 1 261 ? 19.531 72.579 3.791 1.00 24.85 261 ILE A CA 1
ATOM 1957 C C . ILE A 1 261 ? 18.316 73.475 3.987 1.00 25.44 261 ILE A C 1
ATOM 1958 O O . ILE A 1 261 ? 18.325 74.377 4.820 1.00 27.05 261 ILE A O 1
ATOM 1963 N N . VAL A 1 262 ? 17.273 73.213 3.212 1.00 25.46 262 VAL A N 1
ATOM 1964 C CA . VAL A 1 262 ? 16.024 73.953 3.319 1.00 25.63 262 VAL A CA 1
ATOM 1965 C C . VAL A 1 262 ? 14.913 72.926 3.533 1.00 25.57 262 VAL A C 1
ATOM 1966 O O . VAL A 1 262 ? 14.774 71.979 2.758 1.00 23.50 262 VAL A O 1
ATOM 1970 N N . VAL A 1 263 ? 14.135 73.099 4.596 1.00 25.27 263 VAL A N 1
ATOM 1971 C CA . VAL A 1 263 ? 13.046 72.174 4.872 1.00 26.95 263 VAL A CA 1
ATOM 1972 C C . VAL A 1 263 ? 11.746 72.935 5.053 1.00 27.67 263 VAL A C 1
ATOM 1973 O O . VAL A 1 263 ? 11.756 74.157 5.191 1.00 28.93 263 VAL A O 1
ATOM 1977 N N . GLU A 1 264 ? 10.630 72.213 5.052 1.00 28.13 264 GLU A N 1
ATOM 1978 C CA . GLU A 1 264 ? 9.325 72.840 5.200 1.00 29.41 264 GLU A CA 1
ATOM 1979 C C . GLU A 1 264 ? 8.451 72.127 6.226 1.00 28.73 264 GLU A C 1
ATOM 1980 O O . GLU A 1 264 ? 8.219 70.919 6.128 1.00 27.18 264 GLU A O 1
ATOM 1986 N N . ASP A 1 265 ? 7.977 72.886 7.211 1.00 28.42 265 ASP A N 1
ATOM 1987 C CA . ASP A 1 265 ? 7.107 72.358 8.252 1.00 29.16 265 ASP A CA 1
ATOM 1988 C C . ASP A 1 265 ? 5.772 72.070 7.577 1.00 29.08 265 ASP A C 1
ATOM 1989 O O . ASP A 1 265 ? 5.074 72.987 7.172 1.00 29.48 265 ASP A O 1
ATOM 1994 N N . THR A 1 266 ? 5.422 70.798 7.452 1.00 31.44 266 THR A N 1
ATOM 1995 C CA . THR A 1 266 ? 4.179 70.398 6.803 1.00 32.85 266 THR A CA 1
ATOM 1996 C C . THR A 1 266 ? 2.906 70.953 7.453 1.00 34.39 266 THR A C 1
ATOM 1997 O O . THR A 1 266 ? 1.864 71.063 6.800 1.00 34.02 266 THR A O 1
ATOM 2001 N N . LYS A 1 267 ? 2.991 71.314 8.728 1.00 33.40 267 LYS A N 1
ATOM 2002 C CA . LYS A 1 267 ? 1.833 71.840 9.437 1.00 33.36 267 LYS A CA 1
ATOM 2003 C C . LYS A 1 267 ? 1.621 73.331 9.193 1.00 33.28 267 LYS A C 1
ATOM 2004 O O . LYS A 1 267 ? 0.488 73.795 9.110 1.00 34.22 267 LYS A O 1
ATOM 2010 N N . THR A 1 268 ? 2.714 74.078 9.080 1.00 31.88 268 THR A N 1
ATOM 2011 C CA . THR A 1 268 ? 2.634 75.521 8.890 1.00 31.42 268 THR A CA 1
ATOM 2012 C C . THR A 1 268 ? 2.947 76.005 7.474 1.00 33.10 268 THR A C 1
ATOM 2013 O O . THR A 1 268 ? 2.807 77.198 7.185 1.00 32.23 268 THR A O 1
ATOM 2017 N N . ASN A 1 269 ? 3.377 75.093 6.604 1.00 32.20 269 ASN A N 1
ATOM 2018 C CA . ASN A 1 269 ? 3.738 75.450 5.235 1.00 33.73 269 ASN A CA 1
ATOM 2019 C C . ASN A 1 269 ? 4.885 76.463 5.217 1.00 33.98 269 ASN A C 1
ATOM 2020 O O . ASN A 1 269 ? 5.127 77.110 4.205 1.00 35.24 269 ASN A O 1
ATOM 2025 N N . LYS A 1 270 ? 5.585 76.605 6.339 1.00 34.34 270 LYS A N 1
ATOM 2026 C CA . LYS A 1 270 ? 6.707 77.538 6.425 1.00 34.55 270 LYS A CA 1
ATOM 2027 C C . LYS A 1 270 ? 8.035 76.787 6.361 1.00 34.46 270 LYS A C 1
ATOM 2028 O O . LYS A 1 270 ? 8.162 75.692 6.912 1.00 34.03 270 LYS A O 1
ATOM 2034 N N . GLN A 1 271 ? 9.023 77.383 5.697 1.00 32.93 271 GLN A N 1
ATOM 2035 C CA . GLN A 1 271 ? 10.332 76.756 5.537 1.00 33.24 271 GLN A CA 1
ATOM 2036 C C . GLN A 1 271 ? 11.370 77.195 6.565 1.00 32.35 271 GLN A C 1
ATOM 2037 O O . GLN A 1 271 ? 11.250 78.248 7.182 1.00 32.75 271 GLN A O 1
ATOM 2043 N N . GLU A 1 272 ? 12.395 76.369 6.732 1.00 31.91 272 GLU A N 1
ATOM 2044 C CA . GLU A 1 272 ? 13.463 76.638 7.681 1.00 32.17 272 GLU A CA 1
ATOM 2045 C C . GLU A 1 272 ? 14.814 76.297 7.051 1.00 32.09 272 GLU A C 1
ATOM 2046 O O . GLU A 1 272 ? 14.903 75.396 6.215 1.00 29.16 272 GLU A O 1
ATOM 2052 N N . ASN A 1 273 ? 15.857 77.024 7.445 1.00 31.91 273 ASN A N 1
ATOM 2053 C CA . ASN A 1 273 ? 17.201 76.765 6.939 1.00 33.16 273 ASN A CA 1
ATOM 2054 C C . ASN A 1 273 ? 17.951 75.928 7.966 1.00 33.00 273 ASN A C 1
ATOM 2055 O O . ASN A 1 273 ? 17.954 76.253 9.153 1.00 34.37 273 ASN A O 1
ATOM 2060 N N . LEU A 1 274 ? 18.584 74.854 7.500 1.00 32.59 274 LEU A N 1
ATOM 2061 C CA . LEU A 1 274 ? 19.356 73.953 8.353 1.00 32.60 274 LEU A CA 1
ATOM 2062 C C . LEU A 1 274 ? 20.788 73.869 7.834 1.00 33.19 274 LEU A C 1
ATOM 2063 O O . LEU A 1 274 ? 21.063 74.229 6.688 1.00 34.74 274 LEU A O 1
ATOM 2068 N N . GLU A 1 275 ? 21.696 73.385 8.673 1.00 32.09 275 GLU A N 1
ATOM 2069 C CA . GLU A 1 275 ? 23.094 73.285 8.289 1.00 32.78 275 GLU A CA 1
ATOM 2070 C C . GLU A 1 275 ? 23.707 72.037 8.910 1.00 31.88 275 GLU A C 1
ATOM 2071 O O . GLU A 1 275 ? 23.418 71.716 10.061 1.00 31.91 275 GLU A O 1
ATOM 2077 N N . ALA A 1 276 ? 24.549 71.338 8.150 1.00 30.77 276 ALA A N 1
ATOM 2078 C CA . ALA A 1 276 ? 25.205 70.122 8.642 1.00 30.24 276 ALA A CA 1
ATOM 2079 C C . ALA A 1 276 ? 26.440 69.774 7.813 1.00 29.44 276 ALA A C 1
ATOM 2080 O O . ALA A 1 276 ? 26.439 69.947 6.594 1.00 31.50 276 ALA A O 1
ATOM 2082 N N . GLU A 1 277 ? 27.486 69.277 8.468 1.00 28.17 277 GLU A N 1
ATOM 2083 C CA . GLU A 1 277 ? 28.710 68.904 7.758 1.00 27.97 277 GLU A CA 1
ATOM 2084 C C . GLU A 1 277 ? 28.425 67.787 6.758 1.00 26.50 277 GLU A C 1
ATOM 2085 O O . GLU A 1 277 ? 29.057 67.704 5.701 1.00 25.46 277 GLU A O 1
ATOM 2091 N N . VAL A 1 278 ? 27.471 66.925 7.097 1.00 25.97 278 VAL A N 1
ATOM 2092 C CA . VAL A 1 278 ? 27.089 65.828 6.212 1.00 23.70 278 VAL A CA 1
ATOM 2093 C C . VAL A 1 278 ? 25.573 65.621 6.165 1.00 22.60 278 VAL A C 1
ATOM 2094 O O . VAL A 1 278 ? 24.892 65.626 7.190 1.00 21.06 278 VAL A O 1
ATOM 2098 N N . LEU A 1 279 ? 25.055 65.435 4.958 1.00 23.00 279 LEU A N 1
ATOM 2099 C CA . LEU A 1 279 ? 23.634 65.214 4.752 1.00 21.45 279 LEU A CA 1
ATOM 2100 C C . LEU A 1 279 ? 23.441 63.823 4.179 1.00 21.48 279 LEU A C 1
ATOM 2101 O O . LEU A 1 279 ? 24.071 63.471 3.187 1.00 22.22 279 LEU A O 1
ATOM 2106 N N . LEU A 1 280 ? 22.569 63.032 4.794 1.00 23.02 280 LEU A N 1
ATOM 2107 C CA . LEU A 1 280 ? 22.308 61.683 4.303 1.00 23.68 280 LEU A CA 1
ATOM 2108 C C . LEU A 1 280 ? 20.957 61.694 3.611 1.00 22.65 280 LEU A C 1
ATOM 2109 O O . LEU A 1 280 ? 19.959 62.086 4.208 1.00 23.62 280 LEU A O 1
ATOM 2114 N N . VAL A 1 281 ? 20.927 61.278 2.351 1.00 22.32 281 VAL A N 1
ATOM 2115 C CA . VAL A 1 281 ? 19.675 61.223 1.605 1.00 21.98 281 VAL A CA 1
ATOM 2116 C C . VAL A 1 281 ? 19.204 59.773 1.664 1.00 22.27 281 VAL A C 1
ATOM 2117 O O . VAL A 1 281 ? 19.803 58.900 1.039 1.00 21.27 281 VAL A O 1
ATOM 2121 N N . ALA A 1 282 ? 18.139 59.522 2.422 1.00 22.13 282 ALA A N 1
ATOM 2122 C CA . ALA A 1 282 ? 17.601 58.171 2.584 1.00 22.16 282 ALA A CA 1
ATOM 2123 C C . ALA A 1 282 ? 16.089 58.168 2.410 1.00 23.20 282 ALA A C 1
ATOM 2124 O O . ALA A 1 282 ? 15.346 57.671 3.262 1.00 21.62 282 ALA A O 1
ATOM 2126 N N . VAL A 1 283 ? 15.637 58.711 1.291 1.00 23.25 283 VAL A N 1
ATOM 2127 C CA . VAL A 1 283 ? 14.217 58.783 1.018 1.00 24.88 283 VAL A CA 1
ATOM 2128 C C . VAL A 1 283 ? 13.686 57.485 0.436 1.00 25.33 283 VAL A C 1
ATOM 2129 O O . VAL A 1 283 ? 12.534 57.406 0.015 1.00 27.58 283 VAL A O 1
ATOM 2133 N N . GLY A 1 284 ? 14.532 56.464 0.405 1.00 25.32 284 GLY A N 1
ATOM 2134 C CA . GLY A 1 284 ? 14.088 55.179 -0.099 1.00 24.75 284 GLY A CA 1
ATOM 2135 C C . GLY A 1 284 ? 14.976 54.547 -1.143 1.00 24.74 284 GLY A C 1
ATOM 2136 O O . GLY A 1 284 ? 16.017 55.092 -1.510 1.00 26.12 284 GLY A O 1
ATOM 2137 N N . ARG A 1 285 ? 14.555 53.378 -1.609 1.00 24.76 285 ARG A N 1
ATOM 2138 C CA . ARG A 1 285 ? 15.278 52.640 -2.636 1.00 25.03 285 ARG A CA 1
ATOM 2139 C C . ARG A 1 285 ? 14.275 52.240 -3.722 1.00 25.88 285 ARG A C 1
ATOM 2140 O O . ARG A 1 285 ? 13.078 52.113 -3.450 1.00 25.32 285 ARG A O 1
ATOM 2148 N N . ARG A 1 286 ? 14.762 52.049 -4.947 1.00 25.74 286 ARG A N 1
ATOM 2149 C CA . ARG A 1 286 ? 13.891 51.692 -6.060 1.00 26.32 286 ARG A CA 1
ATOM 2150 C C . ARG A 1 286 ? 14.452 50.574 -6.949 1.00 25.77 286 ARG A C 1
ATOM 2151 O O . ARG A 1 286 ? 15.661 50.354 -7.005 1.00 24.64 286 ARG A O 1
ATOM 2159 N N . PRO A 1 287 ? 13.566 49.861 -7.666 1.00 24.11 287 PRO A N 1
ATOM 2160 C CA . PRO A 1 287 ? 13.930 48.758 -8.568 1.00 24.75 287 PRO A CA 1
ATOM 2161 C C . PRO A 1 287 ? 14.984 49.182 -9.589 1.00 25.33 287 PRO A C 1
ATOM 2162 O O . PRO A 1 287 ? 15.026 50.338 -9.997 1.00 25.37 287 PRO A O 1
ATOM 2166 N N . TYR A 1 288 ? 15.830 48.244 -10.004 1.00 25.97 288 TYR A N 1
ATOM 2167 C CA . TYR A 1 288 ? 16.877 48.556 -10.969 1.00 26.71 288 TYR A CA 1
ATOM 2168 C C . TYR A 1 288 ? 16.832 47.609 -12.168 1.00 26.72 288 TYR A C 1
ATOM 2169 O O . TYR A 1 288 ? 16.916 46.390 -12.006 1.00 25.46 288 TYR A O 1
ATOM 2178 N N . ILE A 1 289 ? 16.700 48.175 -13.367 1.00 28.31 289 ILE A N 1
ATOM 2179 C CA . ILE A 1 289 ? 16.655 47.383 -14.601 1.00 29.85 289 ILE A CA 1
ATOM 2180 C C . ILE A 1 289 ? 17.462 48.033 -15.730 1.00 31.15 289 ILE A C 1
ATOM 2181 O O . ILE A 1 289 ? 17.413 47.584 -16.879 1.00 30.60 289 ILE A O 1
ATOM 2186 N N . ALA A 1 290 ? 18.202 49.089 -15.403 1.00 31.37 290 ALA A N 1
ATOM 2187 C CA . ALA A 1 290 ? 18.998 49.790 -16.403 1.00 32.46 290 ALA A CA 1
ATOM 2188 C C . ALA A 1 290 ? 20.002 48.860 -17.071 1.00 33.45 290 ALA A C 1
ATOM 2189 O O . ALA A 1 290 ? 20.694 48.097 -16.398 1.00 32.86 290 ALA A O 1
ATOM 2191 N N . GLY A 1 291 ? 20.070 48.929 -18.400 1.00 33.77 291 GLY A N 1
ATOM 2192 C CA . GLY A 1 291 ? 20.999 48.104 -19.153 1.00 32.84 291 GLY A CA 1
ATOM 2193 C C . GLY A 1 291 ? 20.607 46.641 -19.240 1.00 33.97 291 GLY A C 1
ATOM 2194 O O . GLY A 1 291 ? 21.367 45.818 -19.750 1.00 35.92 291 GLY A O 1
ATOM 2195 N N . LEU A 1 292 ? 19.419 46.312 -18.748 1.00 32.26 292 LEU A N 1
ATOM 2196 C CA . LEU A 1 292 ? 18.940 44.936 -18.770 1.00 33.27 292 LEU A CA 1
ATOM 2197 C C . LEU A 1 292 ? 18.280 44.595 -20.108 1.00 35.15 292 LEU A C 1
ATOM 2198 O O . LEU A 1 292 ? 18.091 43.421 -20.441 1.00 35.64 292 LEU A O 1
ATOM 2203 N N . GLY A 1 293 ? 17.940 45.626 -20.875 1.00 35.99 293 GLY A N 1
ATOM 2204 C CA . GLY A 1 293 ? 17.307 45.410 -22.163 1.00 37.10 293 GLY A CA 1
ATOM 2205 C C . GLY A 1 293 ? 15.913 44.828 -22.038 1.00 38.17 293 GLY A C 1
ATOM 2206 O O . GLY A 1 293 ? 15.447 44.128 -22.937 1.00 37.99 293 GLY A O 1
ATOM 2207 N N . ALA A 1 294 ? 15.242 45.116 -20.924 1.00 38.81 294 ALA A N 1
ATOM 2208 C CA . ALA A 1 294 ? 13.892 44.607 -20.695 1.00 39.73 294 ALA A CA 1
ATOM 2209 C C . ALA A 1 294 ? 12.906 45.181 -21.713 1.00 40.94 294 ALA A C 1
ATOM 2210 O O . ALA A 1 294 ? 11.934 44.520 -22.088 1.00 38.34 294 ALA A O 1
ATOM 2212 N N . GLU A 1 295 ? 13.163 46.413 -22.152 1.00 42.38 295 GLU A N 1
ATOM 2213 C CA . GLU A 1 295 ? 12.298 47.081 -23.122 1.00 44.91 295 GLU A CA 1
ATOM 2214 C C . GLU A 1 295 ? 12.434 46.458 -24.511 1.00 44.96 295 GLU A C 1
ATOM 2215 O O . GLU A 1 295 ? 11.491 46.471 -25.301 1.00 44.95 295 GLU A O 1
ATOM 2221 N N . LYS A 1 296 ? 13.613 45.919 -24.807 1.00 45.14 296 LYS A N 1
ATOM 2222 C CA . LYS A 1 296 ? 13.847 45.287 -26.096 1.00 45.10 296 LYS A CA 1
ATOM 2223 C C . LYS A 1 296 ? 12.825 44.184 -26.331 1.00 44.45 296 LYS A C 1
ATOM 2224 O O . LYS A 1 296 ? 12.248 44.093 -27.413 1.00 44.72 296 LYS A O 1
ATOM 2230 N N . ILE A 1 297 ? 12.596 43.353 -25.316 1.00 42.30 297 ILE A N 1
ATOM 2231 C CA . ILE A 1 297 ? 11.635 42.265 -25.434 1.00 40.02 297 ILE A CA 1
ATOM 2232 C C . ILE A 1 297 ? 10.280 42.616 -24.826 1.00 38.85 297 ILE A C 1
ATOM 2233 O O . ILE A 1 297 ? 9.404 41.762 -24.721 1.00 38.24 297 ILE A O 1
ATOM 2238 N N . GLY A 1 298 ? 10.121 43.874 -24.420 1.00 38.56 298 GLY A N 1
ATOM 2239 C CA . GLY A 1 298 ? 8.858 44.340 -23.862 1.00 37.20 298 GLY A CA 1
ATOM 2240 C C . GLY A 1 298 ? 8.352 43.762 -22.549 1.00 38.15 298 GLY A C 1
ATOM 2241 O O . GLY A 1 298 ? 7.183 43.374 -22.451 1.00 37.94 298 GLY A O 1
ATOM 2242 N N . LEU A 1 299 ? 9.212 43.705 -21.536 1.00 36.10 299 LEU A N 1
ATOM 2243 C CA . LEU A 1 299 ? 8.805 43.190 -20.234 1.00 34.81 299 LEU A CA 1
ATOM 2244 C C . LEU A 1 299 ? 7.893 44.218 -19.568 1.00 34.06 299 LEU A C 1
ATOM 2245 O O . LEU A 1 299 ? 8.076 45.419 -19.744 1.00 32.84 299 LEU A O 1
ATOM 2250 N N . GLU A 1 300 ? 6.907 43.749 -18.811 1.00 34.54 300 GLU A N 1
ATOM 2251 C CA . GLU A 1 300 ? 5.976 44.654 -18.149 1.00 35.14 300 GLU A CA 1
ATOM 2252 C C . GLU A 1 300 ? 6.586 45.290 -16.895 1.00 35.77 300 GLU A C 1
ATOM 2253 O O . GLU A 1 300 ? 7.051 44.592 -15.996 1.00 35.54 300 GLU A O 1
ATOM 2259 N N . VAL A 1 301 ? 6.572 46.619 -16.851 1.00 35.56 301 VAL A N 1
ATOM 2260 C CA . VAL A 1 301 ? 7.107 47.383 -15.727 1.00 36.42 301 VAL A CA 1
ATOM 2261 C C . VAL A 1 301 ? 6.016 48.325 -15.219 1.00 36.65 301 VAL A C 1
ATOM 2262 O O . VAL A 1 301 ? 5.455 49.088 -16.008 1.00 36.08 301 VAL A O 1
ATOM 2266 N N . ASP A 1 302 ? 5.719 48.292 -13.917 1.00 36.32 302 ASP A N 1
ATOM 2267 C CA . ASP A 1 302 ? 4.674 49.167 -13.384 1.00 37.12 302 ASP A CA 1
ATOM 2268 C C . ASP A 1 302 ? 5.110 50.612 -13.163 1.00 37.98 302 ASP A C 1
ATOM 2269 O O . ASP A 1 302 ? 6.244 50.987 -13.459 1.00 36.49 302 ASP A O 1
ATOM 2274 N N . LYS A 1 303 ? 4.188 51.420 -12.648 1.00 41.44 303 LYS A N 1
ATOM 2275 C CA . LYS A 1 303 ? 4.433 52.837 -12.397 1.00 43.65 303 LYS A CA 1
ATOM 2276 C C . LYS A 1 303 ? 5.510 53.087 -11.344 1.00 44.87 303 LYS A C 1
ATOM 2277 O O . LYS A 1 303 ? 6.114 54.160 -11.312 1.00 45.12 303 LYS A O 1
ATOM 2283 N N . ARG A 1 304 ? 5.748 52.093 -10.491 1.00 45.27 304 ARG A N 1
ATOM 2284 C CA . ARG A 1 304 ? 6.752 52.192 -9.431 1.00 45.69 304 ARG A CA 1
ATOM 2285 C C . ARG A 1 304 ? 8.128 51.799 -9.968 1.00 44.15 304 ARG A C 1
ATOM 2286 O O . ARG A 1 304 ? 9.133 51.901 -9.263 1.00 43.93 304 ARG A O 1
ATOM 2294 N N . GLY A 1 305 ? 8.164 51.343 -11.217 1.00 42.81 305 GLY A N 1
ATOM 2295 C CA . GLY A 1 305 ? 9.419 50.942 -11.833 1.00 39.95 305 GLY A CA 1
ATOM 2296 C C . GLY A 1 305 ? 9.719 49.470 -11.627 1.00 38.67 305 GLY A C 1
ATOM 2297 O O . GLY A 1 305 ? 10.792 48.983 -11.988 1.00 36.85 305 GLY A O 1
ATOM 2298 N N . ARG A 1 306 ? 8.757 48.760 -11.050 1.00 37.63 306 ARG A N 1
ATOM 2299 C CA . ARG A 1 306 ? 8.911 47.342 -10.772 1.00 38.24 306 ARG A CA 1
ATOM 2300 C C . ARG A 1 306 ? 8.504 46.464 -11.947 1.00 37.71 306 ARG A C 1
ATOM 2301 O O . ARG A 1 306 ? 7.610 46.815 -12.717 1.00 37.84 306 ARG A O 1
ATOM 2309 N N . LEU A 1 307 ? 9.177 45.324 -12.082 1.00 37.03 307 LEU A N 1
ATOM 2310 C CA . LEU A 1 307 ? 8.865 44.371 -13.139 1.00 36.02 307 LEU A CA 1
ATOM 2311 C C . LEU A 1 307 ? 7.689 43.536 -12.645 1.00 36.19 307 LEU A C 1
ATOM 2312 O O . LEU A 1 307 ? 7.814 42.783 -11.676 1.00 36.23 307 LEU A O 1
ATOM 2317 N N . VAL A 1 308 ? 6.543 43.687 -13.302 1.00 36.61 308 VAL A N 1
ATOM 2318 C CA . VAL A 1 308 ? 5.340 42.955 -12.932 1.00 34.45 308 VAL A CA 1
ATOM 2319 C C . VAL A 1 308 ? 5.500 41.452 -13.142 1.00 34.24 308 VAL A C 1
ATOM 2320 O O . VAL A 1 308 ? 6.069 41.008 -14.140 1.00 34.71 308 VAL A O 1
ATOM 2324 N N . ILE A 1 309 ? 4.990 40.676 -12.190 1.00 33.42 309 ILE A N 1
ATOM 2325 C CA . ILE A 1 309 ? 5.053 39.218 -12.243 1.00 32.52 309 ILE A CA 1
ATOM 2326 C C . ILE A 1 309 ? 3.715 38.648 -11.787 1.00 33.60 309 ILE A C 1
ATOM 2327 O O . ILE A 1 309 ? 2.873 39.370 -11.249 1.00 32.92 309 ILE A O 1
ATOM 2332 N N . ASP A 1 310 ? 3.513 37.354 -12.010 1.00 35.18 310 ASP A N 1
ATOM 2333 C CA . ASP A 1 310 ? 2.293 36.705 -11.551 1.00 37.82 310 ASP A CA 1
ATOM 2334 C C . ASP A 1 310 ? 2.684 36.014 -10.244 1.00 38.18 310 ASP A C 1
ATOM 2335 O O . ASP A 1 310 ? 3.839 36.101 -9.821 1.00 37.57 310 ASP A O 1
ATOM 2340 N N . ASP A 1 311 ? 1.742 35.332 -9.606 1.00 38.93 311 ASP A N 1
ATOM 2341 C CA . ASP A 1 311 ? 2.028 34.663 -8.340 1.00 41.51 311 ASP A CA 1
ATOM 2342 C C . ASP A 1 311 ? 3.058 33.546 -8.487 1.00 41.00 311 ASP A C 1
ATOM 2343 O O . ASP A 1 311 ? 3.398 32.870 -7.515 1.00 41.18 311 ASP A O 1
ATOM 2348 N N . GLN A 1 312 ? 3.563 33.359 -9.699 1.00 40.98 312 GLN A N 1
ATOM 2349 C CA . GLN A 1 312 ? 4.547 32.312 -9.951 1.00 41.60 312 GLN A CA 1
ATOM 2350 C C . GLN A 1 312 ? 5.904 32.922 -10.314 1.00 40.04 312 GLN A C 1
ATOM 2351 O O . GLN A 1 312 ? 6.822 32.218 -10.742 1.00 40.55 312 GLN A O 1
ATOM 2357 N N . PHE A 1 313 ? 6.015 34.234 -10.127 1.00 37.66 313 PHE A N 1
ATOM 2358 C CA . PHE A 1 313 ? 7.227 34.984 -10.440 1.00 36.76 313 PHE A CA 1
ATOM 2359 C C . PHE A 1 313 ? 7.430 35.042 -11.944 1.00 36.50 313 PHE A C 1
ATOM 2360 O O . PHE A 1 313 ? 8.510 35.387 -12.411 1.00 38.42 313 PHE A O 1
ATOM 2368 N N . ASN A 1 314 ? 6.393 34.705 -12.703 1.00 36.73 314 ASN A N 1
ATOM 2369 C CA . ASN A 1 314 ? 6.491 34.726 -14.159 1.00 37.39 314 ASN A CA 1
ATOM 2370 C C . ASN A 1 314 ? 6.244 36.100 -14.762 1.00 37.47 314 ASN A C 1
ATOM 2371 O O . ASN A 1 314 ? 5.340 36.820 -14.343 1.00 37.88 314 ASN A O 1
ATOM 2376 N N . SER A 1 315 ? 7.059 36.458 -15.747 1.00 38.28 315 SER A N 1
ATOM 2377 C CA . SER A 1 315 ? 6.899 37.721 -16.457 1.00 38.72 315 SER A CA 1
ATOM 2378 C C . SER A 1 315 ? 5.869 37.389 -17.538 1.00 39.89 315 SER A C 1
ATOM 2379 O O . SER A 1 315 ? 5.167 36.385 -17.425 1.00 41.23 315 SER A O 1
ATOM 2382 N N . LYS A 1 316 ? 5.776 38.210 -18.580 1.00 40.75 316 LYS A N 1
ATOM 2383 C CA . LYS A 1 316 ? 4.820 37.946 -19.656 1.00 41.62 316 LYS A CA 1
ATOM 2384 C C . LYS A 1 316 ? 5.290 36.734 -20.453 1.00 41.92 316 LYS A C 1
ATOM 2385 O O . LYS A 1 316 ? 4.579 36.235 -21.325 1.00 42.80 316 LYS A O 1
ATOM 2391 N N . PHE A 1 317 ? 6.500 36.277 -20.145 1.00 41.84 317 PHE A N 1
ATOM 2392 C CA . PHE A 1 317 ? 7.100 35.117 -20.792 1.00 41.72 317 PHE A CA 1
ATOM 2393 C C . PHE A 1 317 ? 7.232 34.014 -19.748 1.00 42.83 317 PHE A C 1
ATOM 2394 O O . PHE A 1 317 ? 7.952 34.169 -18.762 1.00 42.64 317 PHE A O 1
ATOM 2402 N N . PRO A 1 318 ? 6.533 32.885 -19.954 1.00 43.91 318 PRO A N 1
ATOM 2403 C CA . PRO A 1 318 ? 6.532 31.724 -19.058 1.00 43.92 318 PRO A CA 1
ATOM 2404 C C . PRO A 1 318 ? 7.909 31.267 -18.583 1.00 43.29 318 PRO A C 1
ATOM 2405 O O . PRO A 1 318 ? 8.059 30.805 -17.455 1.00 43.48 318 PRO A O 1
ATOM 2409 N N . HIS A 1 319 ? 8.911 31.398 -19.444 1.00 41.92 319 HIS A N 1
ATOM 2410 C CA . HIS A 1 319 ? 10.261 30.972 -19.103 1.00 41.35 319 HIS A CA 1
ATOM 2411 C C . HIS A 1 319 ? 11.134 32.091 -18.526 1.00 40.47 319 HIS A C 1
ATOM 2412 O O . HIS A 1 319 ? 12.342 31.914 -18.342 1.00 40.42 319 HIS A O 1
ATOM 2419 N N . ILE A 1 320 ? 10.529 33.240 -18.245 1.00 37.50 320 ILE A N 1
ATOM 2420 C CA . ILE A 1 320 ? 11.277 34.352 -17.672 1.00 36.23 320 ILE A CA 1
ATOM 2421 C C . ILE A 1 320 ? 10.699 34.762 -16.320 1.00 35.03 320 ILE A C 1
ATOM 2422 O O . ILE A 1 320 ? 9.681 35.448 -16.255 1.00 34.22 320 ILE A O 1
ATOM 2427 N N . LYS A 1 321 ? 11.355 34.330 -15.246 1.00 33.77 321 LYS A N 1
ATOM 2428 C CA . LYS A 1 321 ? 10.921 34.650 -13.887 1.00 32.73 321 LYS A CA 1
ATOM 2429 C C . LYS A 1 321 ? 11.668 35.860 -13.329 1.00 32.24 321 LYS A C 1
ATOM 2430 O O . LYS A 1 321 ? 12.775 36.174 -13.772 1.00 32.94 321 LYS A O 1
ATOM 2436 N N . VAL A 1 322 ? 11.051 36.535 -12.361 1.00 30.44 322 VAL A N 1
ATOM 2437 C CA . VAL A 1 322 ? 11.639 37.716 -11.730 1.00 28.24 322 VAL A CA 1
ATOM 2438 C C . VAL A 1 322 ? 11.544 37.586 -10.203 1.00 28.74 322 VAL A C 1
ATOM 2439 O O . VAL A 1 322 ? 10.512 37.169 -9.671 1.00 28.23 322 VAL A O 1
ATOM 2443 N N . VAL A 1 323 ? 12.618 37.941 -9.503 1.00 26.21 323 VAL A N 1
ATOM 2444 C CA . VAL A 1 323 ? 12.642 37.826 -8.047 1.00 25.26 323 VAL A CA 1
ATOM 2445 C C . VAL A 1 323 ? 13.425 38.940 -7.355 1.00 2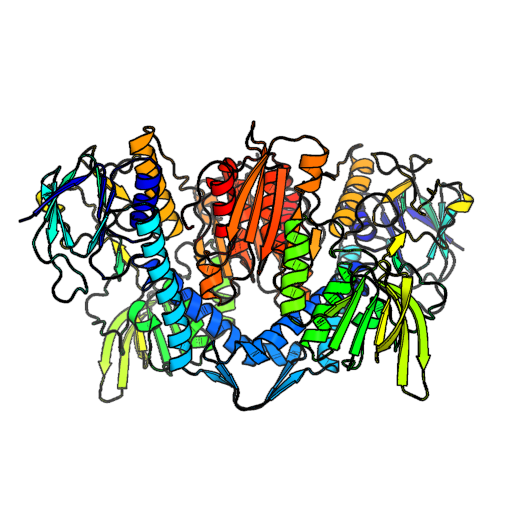4.18 323 VAL A C 1
ATOM 2446 O O . VAL A 1 323 ? 14.224 39.636 -7.983 1.00 24.12 323 VAL A O 1
ATOM 2450 N N . GLY A 1 324 ? 13.191 39.099 -6.055 1.00 24.28 324 GLY A N 1
ATOM 2451 C CA . GLY A 1 324 ? 13.906 40.104 -5.280 1.00 23.37 324 GLY A CA 1
ATOM 2452 C C . GLY A 1 324 ? 13.430 41.547 -5.308 1.00 23.21 324 GLY A C 1
ATOM 2453 O O . GLY A 1 324 ? 12.266 41.833 -5.597 1.00 22.60 324 GLY A O 1
ATOM 2454 N N . ASP A 1 325 ? 14.356 42.457 -5.003 1.00 22.81 325 ASP A N 1
ATOM 2455 C CA . ASP A 1 325 ? 14.090 43.897 -4.951 1.00 23.01 325 ASP A CA 1
ATOM 2456 C C . ASP A 1 325 ? 13.546 44.541 -6.218 1.00 23.57 325 ASP A C 1
ATOM 2457 O O . ASP A 1 325 ? 12.959 45.621 -6.155 1.00 23.02 325 ASP A O 1
ATOM 2462 N N . VAL A 1 326 ? 13.756 43.910 -7.368 1.00 24.53 326 VAL A N 1
ATOM 2463 C CA . VAL A 1 326 ? 13.275 44.489 -8.621 1.00 25.50 326 VAL A CA 1
ATOM 2464 C C . VAL A 1 326 ? 11.774 44.303 -8.838 1.00 25.93 326 VAL A C 1
ATOM 2465 O O . VAL A 1 326 ? 11.194 44.922 -9.734 1.00 27.17 326 VAL A O 1
ATOM 2469 N N . THR A 1 327 ? 11.144 43.463 -8.021 1.00 25.64 327 THR A N 1
ATOM 2470 C CA . THR A 1 327 ? 9.718 43.211 -8.170 1.00 25.53 327 THR A CA 1
ATOM 2471 C C . THR A 1 327 ? 8.917 43.505 -6.890 1.00 26.73 327 THR A C 1
ATOM 2472 O O . THR A 1 327 ? 9.399 44.210 -5.997 1.00 26.14 327 THR A O 1
ATOM 2476 N N . PHE A 1 328 ? 7.699 42.970 -6.809 1.00 26.17 328 PHE A N 1
ATOM 2477 C CA . PHE A 1 328 ? 6.800 43.194 -5.666 1.00 26.69 328 PHE A CA 1
ATOM 2478 C C . PHE A 1 328 ? 7.294 42.698 -4.311 1.00 25.80 328 PHE A C 1
ATOM 2479 O O . PHE A 1 328 ? 8.228 41.900 -4.230 1.00 24.07 328 PHE A O 1
ATOM 2487 N N . GLY A 1 329 ? 6.638 43.184 -3.252 1.00 26.02 329 GLY A N 1
ATOM 2488 C CA . GLY A 1 329 ? 6.962 42.775 -1.894 1.00 25.29 329 GLY A CA 1
ATOM 2489 C C . GLY A 1 329 ? 7.988 43.623 -1.168 1.00 25.55 329 GLY A C 1
ATOM 2490 O O . GLY A 1 329 ? 8.635 44.474 -1.773 1.00 25.51 329 GLY A O 1
ATOM 2491 N N . PRO A 1 330 ? 8.163 43.404 0.144 1.00 25.55 330 PRO A N 1
ATOM 2492 C CA . PRO A 1 330 ? 9.135 44.179 0.922 1.00 24.59 330 PRO A CA 1
ATOM 2493 C C . PRO A 1 330 ? 10.562 44.032 0.400 1.00 24.81 330 PRO A C 1
ATOM 2494 O O . PRO A 1 330 ? 10.989 42.948 -0.009 1.00 25.32 330 PRO A O 1
ATOM 2498 N N . MET A 1 331 ? 11.303 45.130 0.414 1.00 23.77 331 MET A N 1
ATOM 2499 C CA . MET A 1 331 ? 12.671 45.100 -0.072 1.00 25.39 331 MET A CA 1
ATOM 2500 C C . MET A 1 331 ? 13.660 44.671 1.012 1.00 23.21 331 MET A C 1
ATOM 2501 O O . MET A 1 331 ? 14.413 45.486 1.535 1.00 23.02 331 MET A O 1
ATOM 2506 N N . LEU A 1 332 ? 13.653 43.376 1.326 1.00 22.49 332 LEU A N 1
ATOM 2507 C CA . LEU A 1 332 ? 14.530 42.802 2.352 1.00 21.59 332 LEU A CA 1
ATOM 2508 C C . LEU A 1 332 ? 15.308 41.604 1.796 1.00 20.88 332 LEU A C 1
ATOM 2509 O O . LEU A 1 332 ? 14.844 40.924 0.887 1.00 20.51 332 LEU A O 1
ATOM 2514 N N . ALA A 1 333 ? 16.481 41.343 2.368 1.00 21.88 333 ALA A N 1
ATOM 2515 C CA . ALA A 1 333 ? 17.350 40.253 1.926 1.00 20.88 333 ALA A CA 1
ATOM 2516 C C . ALA A 1 333 ? 16.805 38.836 2.104 1.00 22.47 333 ALA A C 1
ATOM 2517 O O . ALA A 1 333 ? 16.957 38.000 1.206 1.00 21.77 333 ALA A O 1
ATOM 2519 N N . HIS A 1 334 ? 16.196 38.548 3.255 1.00 20.00 334 HIS A N 1
ATOM 2520 C CA . HIS A 1 334 ? 15.651 37.213 3.478 1.00 19.19 334 HIS A CA 1
ATOM 2521 C C . HIS A 1 334 ? 14.456 36.976 2.568 1.00 20.08 334 HIS A C 1
ATOM 2522 O O . HIS A 1 334 ? 14.158 35.841 2.198 1.00 19.65 334 HIS A O 1
ATOM 2529 N N . LYS A 1 335 ? 13.770 38.052 2.207 1.00 20.65 335 LYS A N 1
ATOM 2530 C CA . LYS A 1 335 ? 12.622 37.949 1.320 1.00 21.07 335 LYS A CA 1
ATOM 2531 C C . LYS A 1 335 ? 13.134 37.587 -0.069 1.00 22.40 335 LYS A C 1
ATOM 2532 O O . LYS A 1 335 ? 12.568 36.722 -0.740 1.00 23.05 335 LYS A O 1
ATOM 2538 N N . ALA A 1 336 ? 14.220 38.238 -0.482 1.00 21.20 336 ALA A N 1
ATOM 2539 C CA . ALA A 1 336 ? 14.820 38.003 -1.788 1.00 23.12 336 ALA A CA 1
ATOM 2540 C C . ALA A 1 336 ? 15.331 36.572 -1.921 1.00 25.01 336 ALA A C 1
ATOM 2541 O O . ALA A 1 336 ? 15.081 35.911 -2.936 1.00 26.80 336 ALA A O 1
ATOM 2543 N N . GLU A 1 337 ? 16.050 36.096 -0.906 1.00 24.66 337 GLU A N 1
ATOM 2544 C CA . GLU A 1 337 ? 16.578 34.734 -0.926 1.00 27.71 337 GLU A CA 1
ATOM 2545 C C . GLU A 1 337 ? 15.444 33.733 -1.103 1.00 28.78 337 GLU A C 1
ATOM 2546 O O . GLU A 1 337 ? 15.510 32.847 -1.954 1.00 28.65 337 GLU A O 1
ATOM 2552 N N . GLU A 1 338 ? 14.412 33.888 -0.280 1.00 27.60 338 GLU A N 1
ATOM 2553 C CA . GLU A 1 338 ? 13.251 33.009 -0.294 1.00 29.00 338 GLU A CA 1
ATOM 2554 C C . GLU A 1 338 ? 12.614 32.933 -1.675 1.00 27.43 338 GLU A C 1
ATOM 2555 O O . GLU A 1 338 ? 12.159 31.873 -2.107 1.00 26.27 338 GLU A O 1
ATOM 2561 N N . GLU A 1 339 ? 12.564 34.065 -2.364 1.00 27.44 339 GLU A N 1
ATOM 2562 C CA . GLU A 1 339 ? 11.984 34.089 -3.694 1.00 27.93 339 GLU A CA 1
ATOM 2563 C C . GLU A 1 339 ? 12.923 33.382 -4.663 1.00 28.17 339 GLU A C 1
ATOM 2564 O O . GLU A 1 339 ? 12.479 32.652 -5.543 1.00 28.88 339 GLU A O 1
ATOM 2570 N N . GLY A 1 340 ? 14.224 33.585 -4.482 1.00 27.61 340 GLY A N 1
ATOM 2571 C CA . GLY A 1 340 ? 15.191 32.937 -5.345 1.00 30.16 340 GLY A CA 1
ATOM 2572 C C . GLY A 1 340 ? 15.012 31.429 -5.284 1.00 31.31 340 GLY A C 1
ATOM 2573 O O . GLY A 1 340 ? 14.947 30.758 -6.314 1.00 30.94 340 GLY A O 1
ATOM 2574 N N . ILE A 1 341 ? 14.919 30.895 -4.071 1.00 30.69 341 ILE A N 1
ATOM 2575 C CA . ILE A 1 341 ? 14.737 29.463 -3.891 1.00 30.79 341 ILE A CA 1
ATOM 2576 C C . ILE A 1 341 ? 13.398 29.019 -4.484 1.00 31.07 341 ILE A C 1
ATOM 2577 O O . ILE A 1 341 ? 13.332 28.024 -5.206 1.00 30.64 341 ILE A O 1
ATOM 2582 N N . ALA A 1 342 ? 12.341 29.771 -4.190 1.00 29.72 342 ALA A N 1
ATOM 2583 C CA . ALA A 1 342 ? 11.006 29.456 -4.686 1.00 29.36 342 ALA A CA 1
ATOM 2584 C C . ALA A 1 342 ? 10.959 29.366 -6.208 1.00 29.81 342 ALA A C 1
ATOM 2585 O O . ALA A 1 342 ? 10.410 28.413 -6.760 1.00 29.52 342 ALA A O 1
ATOM 2587 N N . ALA A 1 343 ? 11.526 30.363 -6.880 1.00 29.55 343 ALA A N 1
ATOM 2588 C CA . ALA A 1 343 ? 11.538 30.390 -8.337 1.00 30.09 343 ALA A CA 1
ATOM 2589 C C . ALA A 1 343 ? 12.164 29.112 -8.888 1.00 32.13 343 ALA A C 1
ATOM 2590 O O . ALA A 1 343 ? 11.556 28.409 -9.690 1.00 34.11 343 ALA A O 1
ATOM 2592 N N . VAL A 1 344 ? 13.381 28.813 -8.442 1.00 32.99 344 VAL A N 1
ATOM 2593 C CA . VAL A 1 344 ? 14.098 27.624 -8.885 1.00 34.37 344 VAL A CA 1
ATOM 2594 C C . VAL A 1 344 ? 13.348 26.327 -8.588 1.00 36.85 344 VAL A C 1
ATOM 2595 O O . VAL A 1 344 ? 13.304 25.424 -9.426 1.00 37.02 344 VAL A O 1
ATOM 2599 N N . GLU A 1 345 ? 12.767 26.225 -7.397 1.00 37.86 345 GLU A N 1
ATOM 2600 C CA . GLU A 1 345 ? 12.017 25.030 -7.039 1.00 38.36 345 GLU A CA 1
ATOM 2601 C C . GLU A 1 345 ? 10.799 24.849 -7.949 1.00 39.67 345 GLU A C 1
ATOM 2602 O O . GLU A 1 345 ? 10.331 23.728 -8.158 1.00 38.41 345 GLU A O 1
ATOM 2608 N N . MET A 1 346 ? 10.292 25.950 -8.497 1.00 40.40 346 MET A N 1
ATOM 2609 C CA . MET A 1 346 ? 9.145 25.883 -9.393 1.00 42.47 346 MET A CA 1
ATOM 2610 C C . MET A 1 346 ? 9.591 25.308 -10.732 1.00 43.42 346 MET A C 1
ATOM 2611 O O . MET A 1 346 ? 8.840 24.593 -11.394 1.00 44.25 346 MET A O 1
ATOM 2616 N N . LEU A 1 347 ? 10.817 25.633 -11.128 1.00 44.15 347 LEU A N 1
ATOM 2617 C CA . LEU A 1 347 ? 11.364 25.146 -12.386 1.00 45.21 347 LEU A CA 1
ATOM 2618 C C . LEU A 1 347 ? 11.650 23.655 -12.304 1.00 46.98 347 LEU A C 1
ATOM 2619 O O . LEU A 1 347 ? 11.715 22.969 -13.324 1.00 47.75 347 LEU A O 1
ATOM 2624 N N . LYS A 1 348 ? 11.808 23.155 -11.084 1.00 49.03 348 LYS A N 1
ATOM 2625 C CA . LYS A 1 348 ? 12.119 21.748 -10.869 1.00 50.86 348 LYS A CA 1
ATOM 2626 C C . LYS A 1 348 ? 10.898 20.858 -10.640 1.00 51.96 348 LYS A C 1
ATOM 2627 O O . LYS A 1 348 ? 10.634 19.950 -11.428 1.00 53.30 348 LYS A O 1
ATOM 2633 N N . THR A 1 349 ? 10.156 21.113 -9.566 1.00 52.84 349 THR A N 1
ATOM 2634 C CA . THR A 1 349 ? 8.977 20.311 -9.254 1.00 53.63 349 THR A CA 1
ATOM 2635 C C . THR A 1 349 ? 7.691 20.935 -9.776 1.00 55.23 349 THR A C 1
ATOM 2636 O O . THR A 1 349 ? 6.634 20.308 -9.742 1.00 55.38 349 THR A O 1
ATOM 2640 N N . GLY A 1 350 ? 7.779 22.171 -10.251 1.00 57.44 350 GLY A N 1
ATOM 2641 C CA . GLY A 1 350 ? 6.600 22.846 -10.764 1.00 60.06 350 GLY A CA 1
ATOM 2642 C C . GLY A 1 350 ? 5.869 23.634 -9.692 1.00 62.08 350 GLY A C 1
ATOM 2643 O O . GLY A 1 350 ? 4.734 24.071 -9.898 1.00 61.10 350 GLY A O 1
ATOM 2644 N N . HIS A 1 351 ? 6.515 23.820 -8.543 1.00 63.72 351 HIS A N 1
ATOM 2645 C CA . HIS A 1 351 ? 5.898 24.565 -7.453 1.00 65.57 351 HIS A CA 1
ATOM 2646 C C . HIS A 1 351 ? 6.865 25.020 -6.360 1.00 65.17 351 HIS A C 1
ATOM 2647 O O . HIS A 1 351 ? 7.661 24.236 -5.840 1.00 64.67 351 HIS A O 1
ATOM 2654 N N . GLY A 1 352 ? 6.776 26.303 -6.025 1.00 65.07 352 GLY A N 1
ATOM 2655 C CA . GLY A 1 352 ? 7.602 26.885 -4.981 1.00 63.60 352 GLY A CA 1
ATOM 2656 C C . GLY A 1 352 ? 6.645 27.559 -4.016 1.00 62.90 352 GLY A C 1
ATOM 2657 O O . GLY A 1 352 ? 5.431 27.439 -4.179 1.00 62.88 352 GLY A O 1
ATOM 2658 N N . HIS A 1 353 ? 7.153 28.269 -3.015 1.00 61.80 353 HIS A N 1
ATOM 2659 C CA . HIS A 1 353 ? 6.244 28.922 -2.083 1.00 60.96 353 HIS A CA 1
ATOM 2660 C C . HIS A 1 353 ? 6.885 29.943 -1.145 1.00 57.92 353 HIS A C 1
ATOM 2661 O O . HIS A 1 353 ? 7.931 29.695 -0.542 1.00 57.72 353 HIS A O 1
ATOM 2668 N N . VAL A 1 354 ? 6.232 31.097 -1.040 1.00 54.48 354 VAL A N 1
ATOM 2669 C CA . VAL A 1 354 ? 6.681 32.183 -0.181 1.00 50.70 354 VAL A CA 1
ATOM 2670 C C . VAL A 1 354 ? 5.490 32.737 0.594 1.00 49.40 354 VAL A C 1
ATOM 2671 O O . VAL A 1 354 ? 4.545 33.269 0.007 1.00 48.46 354 VAL A O 1
ATOM 2675 N N . ASN A 1 355 ? 5.542 32.593 1.915 1.00 46.66 355 ASN A N 1
ATOM 2676 C CA . ASN A 1 355 ? 4.489 33.084 2.794 1.00 44.85 355 ASN A CA 1
ATOM 2677 C C . ASN A 1 355 ? 4.746 34.569 3.036 1.00 43.93 355 ASN A C 1
ATOM 2678 O O . ASN A 1 355 ? 5.516 34.931 3.928 1.00 42.89 355 ASN A O 1
ATOM 2683 N N . TYR A 1 356 ? 4.107 35.425 2.246 1.00 43.09 356 TYR A N 1
ATOM 2684 C CA . TYR A 1 356 ? 4.296 36.867 2.388 1.00 42.62 356 TYR A CA 1
ATOM 2685 C C . TYR A 1 356 ? 3.666 37.461 3.639 1.00 42.56 356 TYR A C 1
ATOM 2686 O O . TYR A 1 356 ? 3.887 38.628 3.958 1.00 43.84 356 TYR A O 1
ATOM 2695 N N . ASN A 1 357 ? 2.886 36.657 4.350 1.00 41.91 357 ASN A N 1
ATOM 2696 C CA . ASN A 1 357 ? 2.244 37.116 5.571 1.00 41.35 357 ASN A CA 1
ATOM 2697 C C . ASN A 1 357 ? 3.127 36.846 6.785 1.00 39.14 357 ASN A C 1
ATOM 2698 O O . ASN A 1 357 ? 2.790 37.217 7.909 1.00 40.81 357 ASN A O 1
ATOM 2703 N N . ASN A 1 358 ? 4.265 36.205 6.557 1.00 35.97 358 ASN A N 1
ATOM 2704 C CA . ASN A 1 358 ? 5.172 35.880 7.650 1.00 33.36 358 ASN A CA 1
ATOM 2705 C C . ASN A 1 358 ? 6.604 36.246 7.289 1.00 28.78 358 ASN A C 1
ATOM 2706 O O . ASN A 1 358 ? 7.510 35.429 7.378 1.00 30.74 358 ASN A O 1
ATOM 2711 N N . ILE A 1 359 ? 6.788 37.488 6.862 1.00 25.18 359 ILE A N 1
ATOM 2712 C CA . ILE A 1 359 ? 8.103 38.004 6.501 1.00 21.87 359 ILE A CA 1
ATOM 2713 C C . ILE A 1 359 ? 8.457 39.025 7.580 1.00 21.44 359 ILE A C 1
ATOM 2714 O O . ILE A 1 359 ? 7.823 40.084 7.673 1.00 18.77 359 ILE A O 1
ATOM 2719 N N . PRO A 1 360 ? 9.458 38.713 8.422 1.00 20.34 360 PRO A N 1
ATOM 2720 C CA . PRO A 1 360 ? 9.848 39.643 9.484 1.00 21.66 360 PRO A CA 1
ATOM 2721 C C . PRO A 1 360 ? 10.561 40.888 8.982 1.00 22.53 360 PRO A C 1
ATOM 2722 O O . PRO A 1 360 ? 11.051 40.924 7.853 1.00 23.61 360 PRO A O 1
ATOM 2726 N N . SER A 1 361 ? 10.581 41.912 9.829 1.00 20.98 361 SER A N 1
ATOM 2727 C CA . SER A 1 361 ? 11.249 43.176 9.541 1.00 22.23 361 SER A CA 1
ATOM 2728 C C . SER A 1 361 ? 12.025 43.501 10.799 1.00 19.67 361 SER A C 1
ATOM 2729 O O . SER A 1 361 ? 11.512 43.339 11.910 1.00 20.94 361 SER A O 1
ATOM 2732 N N . VAL A 1 362 ? 13.255 43.969 10.635 1.00 18.81 362 VAL A N 1
ATOM 2733 C CA . VAL A 1 362 ? 14.081 44.261 11.791 1.00 19.34 362 VAL A CA 1
ATOM 2734 C C . VAL A 1 362 ? 14.993 45.471 11.625 1.00 20.48 362 VAL A C 1
ATOM 2735 O O . VAL A 1 362 ? 15.602 45.669 10.564 1.00 19.82 362 VAL A O 1
ATOM 2739 N N . MET A 1 363 ? 15.064 46.285 12.675 1.00 17.65 363 MET A N 1
ATOM 2740 C CA . MET A 1 363 ? 15.962 47.429 12.702 1.00 18.00 363 MET A CA 1
ATOM 2741 C C . MET A 1 363 ? 16.999 47.014 13.728 1.00 18.71 363 MET A C 1
ATOM 2742 O O . MET A 1 363 ? 16.647 46.701 14.869 1.00 17.24 363 MET A O 1
ATOM 2747 N N . TYR A 1 364 ? 18.269 47.003 13.326 1.00 17.80 364 TYR A N 1
ATOM 2748 C CA . TYR A 1 364 ? 19.339 46.565 14.207 1.00 17.84 364 TYR A CA 1
ATOM 2749 C C . TYR A 1 364 ? 20.001 47.626 15.067 1.00 18.49 364 TYR A C 1
ATOM 2750 O O . TYR A 1 364 ? 21.226 47.693 15.184 1.00 17.48 364 TYR A O 1
ATOM 2759 N N . SER A 1 365 ? 19.168 48.454 15.678 1.00 18.53 365 SER A N 1
ATOM 2760 C CA . SER A 1 365 ? 19.636 49.486 16.591 1.00 18.40 365 SER A CA 1
ATOM 2761 C C . SER A 1 365 ? 19.721 48.755 17.919 1.00 18.24 365 SER A C 1
ATOM 2762 O O . SER A 1 365 ? 19.610 47.533 17.965 1.00 18.18 365 SER A O 1
ATOM 2765 N N . HIS A 1 366 ? 19.908 49.489 19.003 1.00 19.52 366 HIS A N 1
ATOM 2766 C CA . HIS A 1 366 ? 19.941 48.848 20.305 1.00 20.21 366 HIS A CA 1
ATOM 2767 C C . HIS A 1 366 ? 19.230 49.730 21.313 1.00 19.92 366 HIS A C 1
ATOM 2768 O O . HIS A 1 366 ? 19.674 50.848 21.583 1.00 21.18 366 HIS A O 1
ATOM 2775 N N . PRO A 1 367 ? 18.107 49.245 21.875 1.00 19.01 367 PRO A N 1
ATOM 2776 C CA . PRO A 1 367 ? 17.497 47.936 21.609 1.00 17.99 367 PRO A CA 1
ATOM 2777 C C . PRO A 1 367 ? 17.118 47.736 20.145 1.00 18.54 367 PRO A C 1
ATOM 2778 O O . PRO A 1 367 ? 16.944 48.712 19.405 1.00 16.29 367 PRO A O 1
ATOM 2782 N N . GLU A 1 368 ? 17.003 46.473 19.728 1.00 17.70 368 GLU A N 1
ATOM 2783 C CA . GLU A 1 368 ? 16.620 46.169 18.358 1.00 17.99 368 GLU A CA 1
ATOM 2784 C C . GLU A 1 368 ? 15.099 46.256 18.300 1.00 19.32 368 GLU A C 1
ATOM 2785 O O . GLU A 1 368 ? 14.428 46.215 19.330 1.00 18.66 368 GLU A O 1
ATOM 2791 N N . VAL A 1 369 ? 14.566 46.387 17.092 1.00 18.37 369 VAL A N 1
ATOM 2792 C CA . VAL A 1 369 ? 13.130 46.461 16.885 1.00 18.47 369 VAL A CA 1
ATOM 2793 C C . VAL A 1 369 ? 12.789 45.415 15.829 1.00 18.98 369 VAL A C 1
ATOM 2794 O O . VAL A 1 369 ? 13.313 45.465 14.721 1.00 19.40 369 VAL A O 1
ATOM 2798 N N . ALA A 1 370 ? 11.920 44.467 16.170 1.00 16.40 370 ALA A N 1
ATOM 2799 C CA . ALA A 1 370 ? 11.557 43.417 15.224 1.00 17.12 370 ALA A CA 1
ATOM 2800 C C . ALA A 1 370 ? 10.074 43.099 15.299 1.00 17.45 370 ALA A C 1
ATOM 2801 O O . ALA A 1 370 ? 9.471 43.142 16.373 1.00 15.51 370 ALA A O 1
ATOM 2803 N N . TRP A 1 371 ? 9.486 42.783 14.154 1.00 17.05 371 TRP A N 1
ATOM 2804 C CA . TRP A 1 371 ? 8.073 42.454 14.110 1.00 18.44 371 TRP A CA 1
ATOM 2805 C C . TRP A 1 371 ? 7.749 41.575 12.916 1.00 19.77 371 TRP A C 1
ATOM 2806 O O . TRP A 1 371 ? 8.497 41.514 11.939 1.00 20.95 371 TRP A O 1
ATOM 2817 N N . VAL A 1 372 ? 6.635 40.869 13.010 1.00 21.54 372 VAL A N 1
ATOM 2818 C CA . VAL A 1 372 ? 6.206 39.995 11.938 1.00 22.07 372 VAL A CA 1
ATOM 2819 C C . VAL A 1 372 ? 4.705 39.841 12.096 1.00 23.80 372 VAL A C 1
ATOM 2820 O O . VAL A 1 372 ? 4.188 39.851 13.219 1.00 24.27 372 VAL A O 1
ATOM 2824 N N . GLY A 1 373 ? 4.000 39.726 10.977 1.00 23.13 373 GLY A N 1
ATOM 2825 C CA . GLY A 1 373 ? 2.558 39.594 11.042 1.00 23.07 373 GLY A CA 1
ATOM 2826 C C . GLY A 1 373 ? 1.895 40.959 11.062 1.00 23.85 373 GLY A C 1
ATOM 2827 O O . GLY A 1 373 ? 2.497 41.952 10.665 1.00 24.38 373 GLY A O 1
ATOM 2828 N N . LYS A 1 374 ? 0.666 41.010 11.561 1.00 25.07 374 LYS A N 1
ATOM 2829 C CA . LYS A 1 374 ? -0.114 42.245 11.604 1.00 26.40 374 LYS A CA 1
ATOM 2830 C C . LYS A 1 374 ? 0.148 43.198 12.772 1.00 26.58 374 LYS A C 1
ATOM 2831 O O . LYS A 1 374 ? 0.366 42.774 13.901 1.00 26.65 374 LYS A O 1
ATOM 2837 N N . THR A 1 375 ? 0.108 44.492 12.476 1.00 26.61 375 THR A N 1
ATOM 2838 C CA . THR A 1 375 ? 0.275 45.534 13.480 1.00 27.17 375 THR A CA 1
ATOM 2839 C C . THR A 1 375 ? -1.142 45.791 13.984 1.00 26.28 375 THR A C 1
ATOM 2840 O O . THR A 1 375 ? -2.104 45.255 13.428 1.00 25.71 375 THR A O 1
ATOM 2844 N N . GLU A 1 376 ? -1.286 46.605 15.022 1.00 25.78 376 GLU A N 1
ATOM 2845 C CA . GLU A 1 376 ? -2.617 46.889 15.537 1.00 26.98 376 GLU A CA 1
ATOM 2846 C C . GLU A 1 376 ? -3.449 47.648 14.506 1.00 27.61 376 GLU A C 1
ATOM 2847 O O . GLU A 1 376 ? -4.634 47.377 14.344 1.00 27.10 376 GLU A O 1
ATOM 2853 N N . GLU A 1 377 ? -2.824 48.592 13.808 1.00 29.35 377 GLU A N 1
ATOM 2854 C CA . GLU A 1 377 ? -3.522 49.378 12.795 1.00 30.41 377 GLU A CA 1
ATOM 2855 C C . GLU A 1 377 ? -4.104 48.483 11.695 1.00 32.64 377 GLU A C 1
ATOM 2856 O O . GLU A 1 377 ? -5.235 48.689 11.254 1.00 34.09 377 GLU A O 1
ATOM 2862 N N . GLN A 1 378 ? -3.336 47.491 11.253 1.00 32.51 378 GLN A N 1
ATOM 2863 C CA . GLN A 1 378 ? -3.808 46.588 10.210 1.00 33.00 378 GLN A CA 1
ATOM 2864 C C . GLN A 1 378 ? -4.992 45.746 10.667 1.00 34.50 378 GLN A C 1
ATOM 2865 O O . GLN A 1 378 ? -5.887 45.453 9.876 1.00 34.69 378 GLN A O 1
ATOM 2871 N N . LEU A 1 379 ? -5.000 45.358 11.939 1.00 34.95 379 LEU A N 1
ATOM 2872 C CA . LEU A 1 379 ? -6.090 44.547 12.470 1.00 35.44 379 LEU A CA 1
ATOM 2873 C C . LEU A 1 379 ? -7.360 45.386 12.595 1.00 37.41 379 LEU A C 1
ATOM 2874 O O . LEU A 1 379 ? -8.455 44.923 12.273 1.00 37.72 379 LEU A O 1
ATOM 2879 N N . LYS A 1 380 ? -7.208 46.625 13.055 1.00 37.29 380 LYS A N 1
ATOM 2880 C CA . LYS A 1 380 ? -8.345 47.523 13.195 1.00 37.93 380 LYS A CA 1
ATOM 2881 C C . LYS A 1 380 ? -8.969 47.767 11.825 1.00 38.03 380 LYS A C 1
ATOM 2882 O O . LYS A 1 380 ? -10.180 47.638 11.652 1.00 37.97 380 LYS A O 1
ATOM 2888 N N . GLU A 1 381 ? -8.129 48.117 10.855 1.00 37.05 381 GLU A N 1
ATOM 2889 C CA . GLU A 1 381 ? -8.588 48.372 9.498 1.00 38.31 381 GLU A CA 1
ATOM 2890 C C . GLU A 1 381 ? -9.364 47.182 8.937 1.00 39.14 381 GLU A C 1
ATOM 2891 O O . GLU A 1 381 ? -10.227 47.349 8.077 1.00 39.35 381 GLU A O 1
ATOM 2893 N N . ALA A 1 382 ? -9.055 45.982 9.422 1.00 38.33 382 ALA A N 1
ATOM 2894 C CA . ALA A 1 382 ? -9.737 44.783 8.951 1.00 37.95 382 ALA A CA 1
ATOM 2895 C C . ALA A 1 382 ? -10.947 44.469 9.826 1.00 38.10 382 ALA A C 1
ATOM 2896 O O . ALA A 1 382 ? -11.645 43.476 9.612 1.00 38.19 382 ALA A O 1
ATOM 2898 N N . GLY A 1 383 ? -11.193 45.325 10.811 1.00 38.40 383 GLY A N 1
ATOM 2899 C CA . GLY A 1 383 ? -12.316 45.115 11.702 1.00 39.96 383 GLY A CA 1
ATOM 2900 C C . GLY A 1 383 ? -12.177 43.861 12.546 1.00 41.08 383 GLY A C 1
ATOM 2901 O O . GLY A 1 383 ? -13.145 43.423 13.170 1.00 41.87 383 GLY A O 1
ATOM 2902 N N . ILE A 1 384 ? -10.976 43.290 12.577 1.00 40.29 384 ILE A N 1
ATOM 2903 C CA . ILE A 1 384 ? -10.721 42.072 13.345 1.00 40.54 384 ILE A CA 1
ATOM 2904 C C . ILE A 1 384 ? -10.619 42.304 14.848 1.00 40.10 384 ILE A C 1
ATOM 2905 O O . ILE A 1 384 ? -9.867 43.167 15.304 1.00 40.94 384 ILE A O 1
ATOM 2910 N N . ASP A 1 385 ? -11.378 41.520 15.611 1.00 39.39 385 ASP A N 1
ATOM 2911 C CA . ASP A 1 385 ? -11.378 41.607 17.069 1.00 37.65 385 ASP A CA 1
ATOM 2912 C C . ASP A 1 385 ? -10.126 40.873 17.565 1.00 36.33 385 ASP A C 1
ATOM 2913 O O . ASP A 1 385 ? -9.916 39.706 17.231 1.00 35.91 385 ASP A O 1
ATOM 2918 N N . TYR A 1 386 ? -9.301 41.546 18.365 1.00 33.70 386 TYR A N 1
ATOM 2919 C CA . TYR A 1 386 ? -8.062 40.936 18.843 1.00 31.68 386 TYR A CA 1
ATOM 2920 C C . TYR A 1 386 ? -7.701 41.269 20.289 1.00 30.64 386 TYR A C 1
ATOM 2921 O O . TYR A 1 386 ? -8.204 42.233 20.855 1.00 31.26 386 TYR A O 1
ATOM 2930 N N . LYS A 1 387 ? -6.820 40.462 20.877 1.00 29.46 387 LYS A N 1
ATOM 2931 C CA . LYS A 1 387 ? -6.373 40.664 22.255 1.00 28.95 387 LYS A CA 1
ATOM 2932 C C . LYS A 1 387 ? -4.870 40.928 22.272 1.00 28.04 387 LYS A C 1
ATOM 2933 O O . LYS A 1 387 ? -4.134 40.478 21.389 1.00 24.19 387 LYS A O 1
ATOM 2939 N N . ILE A 1 388 ? -4.423 41.642 23.299 1.00 25.41 388 ILE A N 1
ATOM 2940 C CA . ILE A 1 388 ? -3.022 41.993 23.428 1.00 24.21 388 ILE A CA 1
ATOM 2941 C C . ILE A 1 388 ? -2.339 41.373 24.637 1.00 24.33 388 ILE A C 1
ATOM 2942 O O . ILE A 1 388 ? -2.901 41.315 25.728 1.00 23.41 388 ILE A O 1
ATOM 2947 N N . GLY A 1 389 ? -1.115 40.909 24.414 1.00 23.27 389 GLY A N 1
ATOM 2948 C CA . GLY A 1 389 ? -0.309 40.338 25.473 1.00 22.58 389 GLY A CA 1
ATOM 2949 C C . GLY A 1 389 ? 0.955 41.176 25.450 1.00 23.76 389 GLY A C 1
ATOM 2950 O O . GLY A 1 389 ? 1.614 41.283 24.410 1.00 23.31 389 GLY A O 1
ATOM 2951 N N . LYS A 1 390 ? 1.295 41.786 26.578 1.00 23.41 390 LYS A N 1
ATOM 2952 C CA . LYS A 1 390 ? 2.476 42.640 26.638 1.00 24.82 390 LYS A CA 1
ATOM 2953 C C . LYS A 1 390 ? 3.329 42.299 27.861 1.00 23.47 390 LYS A C 1
ATOM 2954 O O . LYS A 1 390 ? 2.799 42.136 28.960 1.00 22.91 390 LYS A O 1
ATOM 2960 N N . PHE A 1 391 ? 4.639 42.161 27.662 1.00 20.79 391 PHE A N 1
ATOM 2961 C CA . PHE A 1 391 ? 5.553 41.864 28.765 1.00 19.06 391 PHE A CA 1
ATOM 2962 C C . PHE A 1 391 ? 6.829 42.693 28.591 1.00 17.90 391 PHE A C 1
ATOM 2963 O O . PHE A 1 391 ? 7.499 42.600 27.568 1.00 15.23 391 PHE A O 1
ATOM 2971 N N . PRO A 1 392 ? 7.179 43.513 29.600 1.00 16.95 392 PRO A N 1
ATOM 2972 C CA . PRO A 1 392 ? 8.368 44.367 29.565 1.00 15.83 392 PRO A CA 1
ATOM 2973 C C . PRO A 1 392 ? 9.662 43.657 29.953 1.00 15.84 392 PRO A C 1
ATOM 2974 O O . PRO A 1 392 ? 9.685 42.825 30.863 1.00 16.84 392 PRO A O 1
ATOM 2978 N N . PHE A 1 393 ? 10.745 43.971 29.256 1.00 16.50 393 PHE A N 1
ATOM 2979 C CA . PHE A 1 393 ? 12.013 43.342 29.587 1.00 16.40 393 PHE A CA 1
ATOM 2980 C C . PHE A 1 393 ? 12.472 43.760 30.980 1.00 15.80 393 PHE A C 1
ATOM 2981 O O . PHE A 1 393 ? 13.308 43.096 31.584 1.00 16.50 393 PHE A O 1
ATOM 2989 N N . ALA A 1 394 ? 11.898 44.840 31.504 1.00 15.45 394 ALA A N 1
ATOM 2990 C CA . ALA A 1 394 ? 12.252 45.296 32.842 1.00 17.45 394 ALA A CA 1
ATOM 2991 C C . ALA A 1 394 ? 11.817 44.221 33.838 1.00 17.41 394 ALA A C 1
ATOM 2992 O O . ALA A 1 394 ? 12.324 44.157 34.949 1.00 19.61 394 ALA A O 1
ATOM 2994 N N . ALA A 1 395 ? 10.888 43.363 33.434 1.00 18.59 395 ALA A N 1
ATOM 2995 C CA . ALA A 1 395 ? 10.422 42.292 34.316 1.00 19.08 395 ALA A CA 1
ATOM 2996 C C . ALA A 1 395 ? 11.103 40.947 34.023 1.00 17.98 395 ALA A C 1
ATOM 2997 O O . ALA A 1 395 ? 10.827 39.955 34.682 1.00 21.98 395 ALA A O 1
ATOM 2999 N N . ASN A 1 396 ? 11.994 40.926 33.040 1.00 18.04 396 ASN A N 1
ATOM 3000 C CA . ASN A 1 396 ? 12.714 39.711 32.656 1.00 15.94 396 ASN A CA 1
ATOM 3001 C C . ASN A 1 396 ? 14.024 39.601 33.439 1.00 17.69 396 ASN A C 1
ATOM 3002 O O . ASN A 1 396 ? 14.816 40.551 33.472 1.00 15.96 396 ASN A O 1
ATOM 3007 N N . SER A 1 397 ? 14.242 38.443 34.067 1.00 17.15 397 SER A N 1
ATOM 3008 C CA . SER A 1 397 ? 15.446 38.198 34.870 1.00 19.58 397 SER A CA 1
ATOM 3009 C C . SER A 1 397 ? 16.759 38.366 34.118 1.00 18.84 397 SER A C 1
ATOM 3010 O O . SER A 1 397 ? 17.692 38.987 34.631 1.00 19.57 397 SER A O 1
ATOM 3013 N N . ARG A 1 398 ? 16.848 37.794 32.918 1.00 17.25 398 ARG A N 1
ATOM 3014 C CA . ARG A 1 398 ? 18.078 37.898 32.145 1.00 18.21 398 ARG A CA 1
ATOM 3015 C C . ARG A 1 398 ? 18.368 39.359 31.793 1.00 19.52 398 ARG A C 1
ATOM 3016 O O . ARG A 1 398 ? 19.490 39.831 31.972 1.00 19.20 398 ARG A O 1
ATOM 3024 N N . ALA A 1 399 ? 17.361 40.076 31.300 1.00 18.02 399 ALA A N 1
ATOM 3025 C CA . ALA A 1 399 ? 17.556 41.480 30.952 1.00 18.85 399 ALA A CA 1
ATOM 3026 C C . ALA A 1 399 ? 18.085 42.247 32.168 1.00 20.52 399 ALA A C 1
ATOM 3027 O O . ALA A 1 399 ? 18.957 43.100 32.035 1.00 19.66 399 ALA A O 1
ATOM 3029 N N . LYS A 1 400 ? 17.559 41.929 33.351 1.00 21.92 400 LYS A N 1
ATOM 3030 C CA . LYS A 1 400 ? 17.987 42.581 34.588 1.00 25.51 400 LYS A CA 1
ATOM 3031 C C . LYS A 1 400 ? 19.442 42.273 34.914 1.00 25.17 400 LYS A C 1
ATOM 3032 O O . LYS A 1 400 ? 20.210 43.161 35.266 1.00 26.06 400 LYS A O 1
ATOM 3038 N N . THR A 1 401 ? 19.813 41.006 34.803 1.00 26.41 401 THR A N 1
ATOM 3039 C CA . THR A 1 401 ? 21.172 40.602 35.096 1.00 28.34 401 THR A CA 1
ATOM 3040 C C . THR A 1 401 ? 22.150 41.212 34.103 1.00 28.34 401 THR A C 1
ATOM 3041 O O . THR A 1 401 ? 23.330 41.358 34.409 1.00 30.28 401 THR A O 1
ATOM 3045 N N . ASN A 1 402 ? 21.661 41.572 32.918 1.00 27.84 402 ASN A N 1
ATOM 3046 C CA . ASN A 1 402 ? 22.512 42.174 31.896 1.00 25.92 402 ASN A CA 1
ATOM 3047 C C . ASN A 1 402 ? 22.490 43.688 32.004 1.00 26.40 402 ASN A C 1
ATOM 3048 O O . ASN A 1 402 ? 23.232 44.369 31.295 1.00 24.96 402 ASN A O 1
ATOM 3053 N N . GLN A 1 403 ? 21.629 44.218 32.868 1.00 26.31 403 GLN A N 1
ATOM 3054 C CA . GLN A 1 403 ? 21.522 45.663 33.025 1.00 27.21 403 GLN A CA 1
ATOM 3055 C C . GLN A 1 403 ? 21.153 46.299 31.676 1.00 27.73 403 GLN A C 1
ATOM 3056 O O . GLN A 1 403 ? 21.658 47.358 31.307 1.00 28.72 403 GLN A O 1
ATOM 3062 N N . ASP A 1 404 ? 20.255 45.634 30.956 1.00 28.15 404 ASP A N 1
ATOM 3063 C CA . ASP A 1 404 ? 19.795 46.067 29.632 1.00 27.73 404 ASP A CA 1
ATOM 3064 C C . ASP A 1 404 ? 18.311 45.687 29.580 1.00 26.30 404 ASP A C 1
ATOM 3065 O O . ASP A 1 404 ? 17.945 44.670 28.993 1.00 27.88 404 ASP A O 1
ATOM 3070 N N . THR A 1 405 ? 17.465 46.513 30.189 1.00 25.50 405 THR A N 1
ATOM 3071 C CA . THR A 1 405 ? 16.032 46.232 30.281 1.00 24.96 405 THR A CA 1
ATOM 3072 C C . THR A 1 405 ? 15.046 47.024 29.423 1.00 24.98 405 THR A C 1
ATOM 3073 O O . THR A 1 405 ? 13.836 46.881 29.591 1.00 22.97 405 THR A O 1
ATOM 3077 N N . GLU A 1 406 ? 15.539 47.848 28.509 1.00 25.20 406 GLU A N 1
ATOM 3078 C CA . GLU A 1 406 ? 14.653 48.643 27.660 1.00 27.24 406 GLU A CA 1
ATOM 3079 C C . GLU A 1 406 ? 13.789 47.778 26.732 1.00 25.60 406 GLU A C 1
ATOM 3080 O O . GLU A 1 406 ? 14.249 46.766 26.206 1.00 25.04 406 GLU A O 1
ATOM 3086 N N . GLY A 1 407 ? 12.530 48.162 26.548 1.00 23.45 407 GLY A N 1
ATOM 3087 C CA . GLY A 1 407 ? 11.677 47.417 25.637 1.00 20.54 407 GLY A CA 1
ATOM 3088 C C . GLY A 1 407 ? 10.616 46.480 26.174 1.00 20.23 407 GLY A C 1
ATOM 3089 O O . GLY A 1 407 ? 10.378 46.380 27.383 1.00 20.80 407 GLY A O 1
ATOM 3090 N N . PHE A 1 408 ? 9.975 45.775 25.247 1.00 17.78 408 PHE A N 1
ATOM 3091 C CA . PHE A 1 408 ? 8.913 44.847 25.585 1.00 18.25 408 PHE A CA 1
ATOM 3092 C C . PHE A 1 408 ? 8.600 43.916 24.424 1.00 17.52 408 PHE A C 1
ATOM 3093 O O . PHE A 1 408 ? 9.121 44.078 23.325 1.00 19.58 408 PHE A O 1
ATOM 3101 N N . VAL A 1 409 ? 7.751 42.931 24.687 1.00 16.95 409 VAL A N 1
ATOM 3102 C CA . VAL A 1 409 ? 7.289 42.013 23.656 1.00 14.27 409 VAL A CA 1
ATOM 3103 C C . VAL A 1 409 ? 5.778 42.227 23.617 1.00 15.39 409 VAL A C 1
ATOM 3104 O O . VAL A 1 409 ? 5.122 42.260 24.661 1.00 15.12 409 VAL A O 1
ATOM 3108 N N . LYS A 1 410 ? 5.226 42.424 22.429 1.00 16.06 410 LYS A N 1
ATOM 3109 C CA . LYS A 1 410 ? 3.784 42.595 22.315 1.00 18.41 410 LYS A CA 1
ATOM 3110 C C . LYS A 1 410 ? 3.258 41.532 21.365 1.00 18.72 410 LYS A C 1
ATOM 3111 O O . LYS A 1 410 ? 3.726 41.419 20.233 1.00 17.93 410 LYS A O 1
ATOM 3117 N N . ILE A 1 411 ? 2.296 40.749 21.843 1.00 18.71 411 ILE A N 1
ATOM 3118 C CA . ILE A 1 411 ? 1.694 39.678 21.054 1.00 19.40 411 ILE A CA 1
ATOM 3119 C C . ILE A 1 411 ? 0.242 40.038 20.745 1.00 21.19 411 ILE A C 1
ATOM 3120 O O . ILE A 1 411 ? -0.497 40.460 21.630 1.00 21.37 411 ILE A O 1
ATOM 3125 N N . LEU A 1 412 ? -0.158 39.877 19.490 1.00 23.58 412 LEU A N 1
ATOM 3126 C CA . LEU A 1 412 ? -1.527 40.174 19.064 1.00 25.27 412 LEU A CA 1
ATOM 3127 C C . LEU A 1 412 ? -2.215 38.874 18.660 1.00 24.91 412 LEU A C 1
ATOM 3128 O O . LEU A 1 412 ? -1.754 38.185 17.750 1.00 25.54 412 LEU A O 1
ATOM 3133 N N . ILE A 1 413 ? -3.311 38.532 19.329 1.00 24.07 413 ILE A N 1
ATOM 3134 C CA . ILE A 1 413 ? -4.017 37.302 18.994 1.00 25.01 413 ILE A CA 1
ATOM 3135 C C . ILE A 1 413 ? -5.497 37.513 18.688 1.00 26.81 413 ILE A C 1
ATOM 3136 O O . ILE A 1 413 ? -6.119 38.456 19.170 1.00 26.32 413 ILE A O 1
ATOM 3141 N N . ASP A 1 414 ? -6.044 36.620 17.871 1.00 28.19 414 ASP A N 1
ATOM 3142 C CA . ASP A 1 414 ? -7.449 36.660 17.491 1.00 29.64 414 ASP A CA 1
ATOM 3143 C C . ASP A 1 414 ? -8.252 36.361 18.749 1.00 29.85 414 ASP A C 1
ATOM 3144 O O . ASP A 1 414 ? -8.008 35.357 19.411 1.00 30.07 414 ASP A O 1
ATOM 3149 N N . SER A 1 415 ? -9.208 37.223 19.076 1.00 30.67 415 SER A N 1
ATOM 3150 C CA . SER A 1 415 ? -10.031 37.032 20.270 1.00 33.35 415 SER A CA 1
ATOM 3151 C C . SER A 1 415 ? -10.835 35.730 20.302 1.00 34.27 415 SER A C 1
ATOM 3152 O O . SER A 1 415 ? -11.122 35.208 21.378 1.00 34.83 415 SER A O 1
ATOM 3155 N N . LYS A 1 416 ? -11.200 35.204 19.137 1.00 34.80 416 LYS A N 1
ATOM 3156 C CA . LYS A 1 416 ? -11.985 33.972 19.092 1.00 36.52 416 LYS A CA 1
ATOM 3157 C C . LYS A 1 416 ? -11.136 32.707 19.066 1.00 36.46 416 LYS A C 1
ATOM 3158 O O . LYS A 1 416 ? -11.348 31.791 19.861 1.00 35.99 416 LYS A O 1
ATOM 3160 N N . THR A 1 417 ? -10.178 32.662 18.149 1.00 36.66 417 THR A N 1
ATOM 3161 C CA . THR A 1 417 ? -9.315 31.498 18.001 1.00 37.54 417 THR A CA 1
ATOM 3162 C C . THR A 1 417 ? -8.060 31.558 18.867 1.00 37.27 417 THR A C 1
ATOM 3163 O O . THR A 1 417 ? -7.374 30.550 19.046 1.00 38.86 417 THR A O 1
ATOM 3167 N N . GLU A 1 418 ? -7.761 32.737 19.397 1.00 35.67 418 GLU A N 1
ATOM 3168 C CA . GLU A 1 418 ? -6.572 32.928 20.222 1.00 34.55 418 GLU A CA 1
ATOM 3169 C C . GLU A 1 418 ? -5.308 32.630 19.419 1.00 32.67 418 GLU A C 1
ATOM 3170 O O . GLU A 1 418 ? -4.219 32.465 19.977 1.00 30.00 418 GLU A O 1
ATOM 3176 N N . ARG A 1 419 ? -5.470 32.568 18.100 1.00 30.73 419 ARG A N 1
ATOM 3177 C CA . ARG A 1 419 ? -4.364 32.310 17.184 1.00 31.18 419 ARG A CA 1
ATOM 3178 C C . ARG A 1 419 ? -3.502 33.574 17.101 1.00 28.46 419 ARG A C 1
ATOM 3179 O O . ARG A 1 419 ? -4.030 34.681 17.020 1.00 26.93 419 ARG A O 1
ATOM 3187 N N . ILE A 1 420 ? -2.182 33.414 17.136 1.00 27.27 420 ILE A N 1
ATOM 3188 C CA . ILE A 1 420 ? -1.286 34.566 17.059 1.00 25.93 420 ILE A CA 1
ATOM 3189 C C . ILE A 1 420 ? -1.385 35.181 15.678 1.00 24.89 420 ILE A C 1
ATOM 3190 O O . ILE A 1 420 ? -1.284 34.480 14.675 1.00 24.76 420 ILE A O 1
ATOM 3195 N N . LEU A 1 421 ? -1.576 36.496 15.628 1.00 24.30 421 LEU A N 1
ATOM 3196 C CA . LEU A 1 421 ? -1.702 37.204 14.355 1.00 23.27 421 LEU A CA 1
ATOM 3197 C C . LEU A 1 421 ? -0.497 38.085 14.058 1.00 23.34 421 LEU A C 1
ATOM 3198 O O . LEU A 1 421 ? -0.267 38.474 12.909 1.00 22.19 421 LEU A O 1
ATOM 3203 N N . GLY A 1 422 ? 0.254 38.421 15.103 1.00 22.40 422 GLY A N 1
ATOM 3204 C CA . GLY A 1 422 ? 1.424 39.261 14.934 1.00 20.47 422 GLY A CA 1
ATOM 3205 C C . GLY A 1 422 ? 2.215 39.401 16.220 1.00 21.47 422 GLY A C 1
ATOM 3206 O O . GLY A 1 422 ? 1.675 39.219 17.316 1.00 19.76 422 GLY A O 1
ATOM 3207 N N . ALA A 1 423 ? 3.500 39.717 16.083 1.00 20.34 423 ALA A N 1
ATOM 3208 C CA . ALA A 1 423 ? 4.381 39.901 17.229 1.00 21.43 423 ALA A CA 1
ATOM 3209 C C . ALA A 1 423 ? 5.252 41.123 16.971 1.00 19.92 423 ALA A C 1
ATOM 3210 O O . ALA A 1 423 ? 5.738 41.318 15.861 1.00 17.55 423 ALA A O 1
ATOM 3212 N N . HIS A 1 424 ? 5.431 41.946 18.001 1.00 19.35 424 HIS A N 1
ATOM 3213 C CA . HIS A 1 424 ? 6.232 43.159 17.896 1.00 17.91 424 HIS A CA 1
ATOM 3214 C C . HIS A 1 424 ? 7.133 43.239 19.111 1.00 18.57 424 HIS A C 1
ATOM 3215 O O . HIS A 1 424 ? 6.669 43.178 20.254 1.00 18.60 424 HIS A O 1
ATOM 3222 N N . ILE A 1 425 ? 8.429 43.383 18.860 1.00 16.98 425 ILE A N 1
ATOM 3223 C CA . ILE A 1 425 ? 9.392 43.385 19.938 1.00 15.57 425 ILE A CA 1
ATOM 3224 C C . ILE A 1 425 ? 10.433 44.485 19.889 1.00 17.09 425 ILE A C 1
ATOM 3225 O O . ILE A 1 425 ? 11.022 44.768 18.846 1.00 17.40 425 ILE A O 1
ATOM 3230 N N . ILE A 1 426 ? 10.655 45.109 21.036 1.00 17.88 426 ILE A N 1
ATOM 3231 C CA . ILE A 1 426 ? 11.700 46.110 21.155 1.00 17.86 426 ILE A CA 1
ATOM 3232 C C . ILE A 1 426 ? 12.506 45.541 22.303 1.00 16.53 426 ILE A C 1
ATOM 3233 O O . ILE A 1 426 ? 12.016 45.451 23.423 1.00 16.91 426 ILE A O 1
ATOM 3238 N N . GLY A 1 427 ? 13.732 45.125 22.029 1.00 18.19 427 GLY A N 1
ATOM 3239 C CA . GLY A 1 427 ? 14.539 44.551 23.087 1.00 16.41 427 GLY A CA 1
ATOM 3240 C C . GLY A 1 427 ? 15.968 44.318 22.648 1.00 17.94 427 GLY A C 1
ATOM 3241 O O . GLY A 1 427 ? 16.288 44.442 21.465 1.00 16.50 427 GLY A O 1
ATOM 3242 N N . PRO A 1 428 ? 16.851 43.954 23.585 1.00 18.22 428 PRO A N 1
ATOM 3243 C CA . PRO A 1 428 ? 18.260 43.713 23.270 1.00 19.38 428 PRO A CA 1
ATOM 3244 C C . PRO A 1 428 ? 18.564 42.720 22.142 1.00 20.09 428 PRO A C 1
ATOM 3245 O O . PRO A 1 428 ? 19.568 42.882 21.447 1.00 20.36 428 PRO A O 1
ATOM 3249 N N . ASN A 1 429 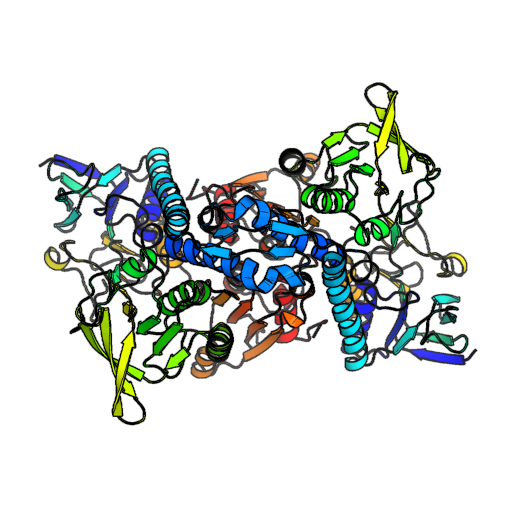? 17.699 41.722 21.933 1.00 18.64 429 ASN A N 1
ATOM 3250 C CA . ASN A 1 429 ? 17.934 40.711 20.885 1.00 17.70 429 ASN A CA 1
ATOM 3251 C C . ASN A 1 429 ? 16.689 40.451 20.034 1.00 18.12 429 ASN A C 1
ATOM 3252 O O . ASN A 1 429 ? 16.528 39.358 19.485 1.00 17.92 429 ASN A O 1
ATOM 3257 N N . ALA A 1 430 ? 15.827 41.458 19.918 1.00 16.49 430 ALA A N 1
ATOM 3258 C CA . ALA A 1 430 ? 14.581 41.336 19.171 1.00 16.93 430 ALA A CA 1
ATOM 3259 C C . ALA A 1 430 ? 14.729 40.605 17.839 1.00 17.48 430 ALA A C 1
ATOM 3260 O O . ALA A 1 430 ? 13.899 39.757 17.497 1.00 16.16 430 ALA A O 1
ATOM 3262 N N . GLY A 1 431 ? 15.785 40.938 17.096 1.00 15.94 431 GLY A N 1
ATOM 3263 C CA . GLY A 1 431 ? 16.017 40.321 15.801 1.00 16.41 431 GLY A CA 1
ATOM 3264 C C . GLY A 1 431 ? 16.094 38.807 15.828 1.00 18.46 431 GLY A C 1
ATOM 3265 O O . GLY A 1 431 ? 15.655 38.150 14.887 1.00 18.16 431 GLY A O 1
ATOM 3266 N N . GLU A 1 432 ? 16.655 38.249 16.900 1.00 17.23 432 GLU A N 1
ATOM 3267 C CA . GLU A 1 432 ? 16.775 36.800 17.036 1.00 17.76 432 GLU A CA 1
ATOM 3268 C C . GLU A 1 432 ? 15.480 36.202 17.584 1.00 18.17 432 GLU A C 1
ATOM 3269 O O . GLU A 1 432 ? 14.998 35.181 17.102 1.00 18.57 432 GLU A O 1
ATOM 3275 N N . MET A 1 433 ? 14.917 36.857 18.593 1.00 18.79 433 MET A N 1
ATOM 3276 C CA . MET A 1 433 ? 13.698 36.384 19.231 1.00 16.91 433 MET A CA 1
ATOM 3277 C C . MET A 1 433 ? 12.511 36.318 18.281 1.00 17.07 433 MET A C 1
ATOM 3278 O O . MET A 1 433 ? 11.628 35.480 18.444 1.00 19.73 433 MET A O 1
ATOM 3283 N N . ILE A 1 434 ? 12.491 37.185 17.275 1.00 17.31 434 ILE A N 1
ATOM 3284 C CA . ILE A 1 434 ? 11.371 37.210 16.349 1.00 16.79 434 ILE A CA 1
ATOM 3285 C C . ILE A 1 434 ? 11.188 35.882 15.600 1.00 18.55 434 ILE A C 1
ATOM 3286 O O . ILE A 1 434 ? 10.092 35.576 15.131 1.00 19.65 434 ILE A O 1
ATOM 3291 N N . ALA A 1 435 ? 12.252 35.092 15.498 1.00 17.76 435 ALA A N 1
ATOM 3292 C CA . ALA A 1 435 ? 12.174 33.795 14.831 1.00 18.69 435 ALA A CA 1
ATOM 3293 C C . ALA A 1 435 ? 11.108 32.928 15.515 1.00 20.54 435 ALA A C 1
ATOM 3294 O O . ALA A 1 435 ? 10.383 32.183 14.848 1.00 20.66 435 ALA A O 1
ATOM 3296 N N . GLU A 1 436 ? 11.022 33.015 16.843 1.00 19.86 436 GLU A N 1
ATOM 3297 C CA . GLU A 1 436 ? 10.017 32.252 17.589 1.00 20.61 436 GLU A CA 1
ATOM 3298 C C . GLU A 1 436 ? 8.627 32.617 17.071 1.00 22.30 436 GLU A C 1
ATOM 3299 O O . GLU A 1 436 ? 7.761 31.751 16.900 1.00 21.12 436 GLU A O 1
ATOM 3305 N N . ALA A 1 437 ? 8.411 33.908 16.842 1.00 21.14 437 ALA A N 1
ATOM 3306 C CA . ALA A 1 437 ? 7.130 34.365 16.331 1.00 21.31 437 ALA A CA 1
ATOM 3307 C C . ALA A 1 437 ? 6.956 33.787 14.928 1.00 21.71 437 ALA A C 1
ATOM 3308 O O . ALA A 1 437 ? 5.837 33.473 14.504 1.00 20.42 437 ALA A O 1
ATOM 3310 N N . GLY A 1 438 ? 8.075 33.649 14.222 1.00 20.50 438 GLY A N 1
ATOM 3311 C CA . GLY A 1 438 ? 8.048 33.112 12.875 1.00 22.07 438 GLY A CA 1
ATOM 3312 C C . GLY A 1 438 ? 7.553 31.682 12.850 1.00 22.81 438 GLY A C 1
ATOM 3313 O O . GLY A 1 438 ? 6.706 31.327 12.028 1.00 23.54 438 GLY A O 1
ATOM 3314 N N . LEU A 1 439 ? 8.079 30.856 13.748 1.00 23.17 439 LEU A N 1
ATOM 3315 C CA . LEU A 1 439 ? 7.668 29.463 13.815 1.00 25.92 439 LEU A CA 1
ATOM 3316 C C . LEU A 1 439 ? 6.204 29.333 14.208 1.00 27.07 439 LEU A C 1
ATOM 3317 O O . LEU A 1 439 ? 5.468 28.544 13.614 1.00 26.93 439 LEU A O 1
ATOM 3322 N N . ALA A 1 440 ? 5.789 30.110 15.206 1.00 25.32 440 ALA A N 1
ATOM 3323 C CA . ALA A 1 440 ? 4.415 30.079 15.698 1.00 24.91 440 ALA A CA 1
ATOM 3324 C C . ALA A 1 440 ? 3.401 30.430 14.621 1.00 25.74 440 ALA A C 1
ATOM 3325 O O . ALA A 1 440 ? 2.399 29.739 14.452 1.00 26.00 440 ALA A O 1
ATOM 3327 N N . LEU A 1 441 ? 3.655 31.520 13.909 1.00 27.19 441 LEU A N 1
ATOM 3328 C CA . LEU A 1 441 ? 2.753 31.961 12.855 1.00 30.12 441 LEU A CA 1
ATOM 3329 C C . LEU A 1 441 ? 2.674 30.935 11.733 1.00 32.66 441 LEU A C 1
ATOM 3330 O O . LEU A 1 441 ? 1.585 30.576 11.285 1.00 34.02 441 LEU A O 1
ATOM 3335 N N . GLU A 1 442 ? 3.831 30.461 11.286 1.00 34.20 442 GLU A N 1
ATOM 3336 C CA . GLU A 1 442 ? 3.878 29.493 10.205 1.00 36.94 442 GLU A CA 1
ATOM 3337 C C . GLU A 1 442 ? 3.038 28.265 10.525 1.00 37.55 442 GLU A C 1
ATOM 3338 O O . GLU A 1 442 ? 2.410 27.694 9.637 1.00 38.75 442 GLU A O 1
ATOM 3344 N N . TYR A 1 443 ? 3.010 27.872 11.794 1.00 37.49 443 TYR A N 1
ATOM 3345 C CA . TYR A 1 443 ? 2.258 26.689 12.207 1.00 37.66 443 TYR A CA 1
ATOM 3346 C C . TYR A 1 443 ? 0.863 26.961 12.767 1.00 37.52 443 TYR A C 1
ATOM 3347 O O . TYR A 1 443 ? 0.178 26.036 13.200 1.00 37.76 443 TYR A O 1
ATOM 3356 N N . GLY A 1 444 ? 0.440 28.220 12.764 1.00 36.46 444 GLY A N 1
ATOM 3357 C CA . GLY A 1 444 ? -0.876 28.543 13.283 1.00 35.31 444 GLY A CA 1
ATOM 3358 C C . GLY A 1 444 ? -0.966 28.338 14.785 1.00 35.40 444 GLY A C 1
ATOM 3359 O O . GLY A 1 444 ? -2.031 28.021 15.320 1.00 35.87 444 GLY A O 1
ATOM 3360 N N . ALA A 1 445 ? 0.157 28.520 15.472 1.00 34.11 445 ALA A N 1
ATOM 3361 C CA . ALA A 1 445 ? 0.188 28.354 16.919 1.00 32.06 445 ALA A CA 1
ATOM 3362 C C . ALA A 1 445 ? -0.691 29.392 17.609 1.00 31.10 445 ALA A C 1
ATOM 3363 O O . ALA A 1 445 ? -0.915 30.487 17.086 1.00 30.53 445 ALA A O 1
ATOM 3365 N N . SER A 1 446 ? -1.200 29.024 18.779 1.00 28.71 446 SER A N 1
ATOM 3366 C CA . SER A 1 446 ? -2.025 29.915 19.579 1.00 28.33 446 SER A CA 1
ATOM 3367 C C . SER A 1 446 ? -1.109 30.436 20.684 1.00 27.09 446 SER A C 1
ATOM 3368 O O . SER A 1 446 ? -0.031 29.878 20.917 1.00 27.68 446 SER A O 1
ATOM 3371 N N . ALA A 1 447 ? -1.533 31.493 21.364 1.00 25.68 447 ALA A N 1
ATOM 3372 C CA . ALA A 1 447 ? -0.736 32.061 22.444 1.00 25.31 447 ALA A CA 1
ATOM 3373 C C . ALA A 1 447 ? -0.446 30.990 23.496 1.00 25.34 447 ALA A C 1
ATOM 3374 O O . ALA A 1 447 ? 0.677 30.874 23.996 1.00 22.28 447 ALA A O 1
ATOM 3376 N N . GLU A 1 448 ? -1.465 30.202 23.825 1.00 25.01 448 GLU A N 1
ATOM 3377 C CA . GLU A 1 448 ? -1.309 29.146 24.815 1.00 26.35 448 GLU A CA 1
ATOM 3378 C C . GLU A 1 448 ? -0.286 28.107 24.370 1.00 25.74 448 GLU A C 1
ATOM 3379 O O . GLU A 1 448 ? 0.459 27.583 25.192 1.00 26.32 448 GLU A O 1
ATOM 3385 N N . ASP A 1 449 ? -0.236 27.813 23.073 1.00 26.54 449 ASP A N 1
ATOM 3386 C CA . ASP A 1 449 ? 0.726 26.832 22.570 1.00 27.28 449 ASP A CA 1
ATOM 3387 C C . ASP A 1 449 ? 2.155 27.266 22.868 1.00 26.49 449 ASP A C 1
ATOM 3388 O O . ASP A 1 449 ? 2.994 26.443 23.221 1.00 29.28 449 ASP A O 1
ATOM 3393 N N . VAL A 1 450 ? 2.432 28.558 22.719 1.00 24.85 450 VAL A N 1
ATOM 3394 C CA . VAL A 1 450 ? 3.773 29.077 22.983 1.00 21.92 450 VAL A CA 1
ATOM 3395 C C . VAL A 1 450 ? 4.009 29.148 24.485 1.00 21.94 450 VAL A C 1
ATOM 3396 O O . VAL A 1 450 ? 5.049 28.723 24.985 1.00 21.21 450 VAL A O 1
ATOM 3400 N N . ALA A 1 451 ? 3.026 29.680 25.200 1.00 22.39 451 ALA A N 1
ATOM 3401 C CA . ALA A 1 451 ? 3.112 29.825 26.644 1.00 21.62 451 ALA A CA 1
ATOM 3402 C C . ALA A 1 451 ? 3.409 28.519 27.374 1.00 23.08 451 ALA A C 1
ATOM 3403 O O . ALA A 1 451 ? 4.051 28.531 28.422 1.00 24.41 451 ALA A O 1
ATOM 3405 N N . ARG A 1 452 ? 2.960 27.389 26.836 1.00 22.73 452 ARG A N 1
ATOM 3406 C CA . ARG A 1 452 ? 3.211 26.125 27.516 1.00 22.53 452 ARG A CA 1
ATOM 3407 C C . ARG A 1 452 ? 4.524 25.417 27.161 1.00 23.16 452 ARG A C 1
ATOM 3408 O O . ARG A 1 452 ? 4.809 24.336 27.679 1.00 22.26 452 ARG A O 1
ATOM 3416 N N . VAL A 1 453 ? 5.326 26.023 26.289 1.00 22.65 453 VAL A N 1
ATOM 3417 C CA . VAL A 1 453 ? 6.617 25.441 25.927 1.00 22.33 453 VAL A CA 1
ATOM 3418 C C . VAL A 1 453 ? 7.622 25.901 26.979 1.00 21.74 453 VAL A C 1
ATOM 3419 O O . VAL A 1 453 ? 7.684 27.088 27.312 1.00 19.69 453 VAL A O 1
ATOM 3423 N N . CYS A 1 454 ? 8.405 24.963 27.501 1.00 20.92 454 CYS A N 1
ATOM 3424 C CA . CYS A 1 454 ? 9.388 25.280 28.522 1.00 21.65 454 CYS A CA 1
ATOM 3425 C C . CYS A 1 454 ? 10.543 26.059 27.917 1.00 22.64 454 CYS A C 1
ATOM 3426 O O . CYS A 1 454 ? 11.258 25.546 27.065 1.00 22.26 454 CYS A O 1
ATOM 3429 N N . HIS A 1 455 ? 10.707 27.307 28.347 1.00 21.72 455 HIS A N 1
ATOM 3430 C CA . HIS A 1 455 ? 11.799 28.147 27.867 1.00 20.33 455 HIS A CA 1
ATOM 3431 C C . HIS A 1 455 ? 12.884 28.141 28.938 1.00 20.69 455 HIS A C 1
ATOM 3432 O O . HIS A 1 455 ? 12.584 28.243 30.133 1.00 20.19 455 HIS A O 1
ATOM 3439 N N . ALA A 1 456 ? 14.137 28.016 28.513 1.00 17.91 456 ALA A N 1
ATOM 3440 C CA . ALA A 1 456 ? 15.259 28.003 29.440 1.00 19.82 456 ALA A CA 1
ATOM 3441 C C . ALA A 1 456 ? 15.292 29.251 30.324 1.00 19.89 456 ALA A C 1
ATOM 3442 O O . ALA A 1 456 ? 14.872 30.337 29.916 1.00 20.67 456 ALA A O 1
ATOM 3444 N N . HIS A 1 457 ? 15.805 29.081 31.536 1.00 19.95 457 HIS A N 1
ATOM 3445 C CA . HIS A 1 457 ? 15.924 30.172 32.493 1.00 19.82 457 HIS A CA 1
ATOM 3446 C C . HIS A 1 457 ? 17.385 30.297 32.924 1.00 18.03 457 HIS A C 1
ATOM 3447 O O . HIS A 1 457 ? 18.060 29.298 33.133 1.00 19.75 457 HIS A O 1
ATOM 3454 N N . PRO A 1 458 ? 17.908 31.526 33.006 1.00 16.66 458 PRO A N 1
ATOM 3455 C CA . PRO A 1 458 ? 17.217 32.782 32.715 1.00 15.26 458 PRO A CA 1
ATOM 3456 C C . PRO A 1 458 ? 17.587 33.255 31.306 1.00 16.66 458 PRO A C 1
ATOM 3457 O O . PRO A 1 458 ? 18.772 33.454 31.011 1.00 17.44 458 PRO A O 1
ATOM 3461 N N . THR A 1 459 ? 16.593 33.401 30.429 1.00 15.01 459 THR A N 1
ATOM 3462 C CA . THR A 1 459 ? 16.849 33.879 29.070 1.00 16.67 459 THR A CA 1
ATOM 3463 C C . THR A 1 459 ? 15.893 35.009 28.709 1.00 15.75 459 THR A C 1
ATOM 3464 O O . THR A 1 459 ? 14.847 35.182 29.338 1.00 15.13 459 THR A O 1
ATOM 3468 N N . LEU A 1 460 ? 16.260 35.788 27.699 1.00 15.72 460 LEU A N 1
ATOM 3469 C CA . LEU A 1 460 ? 15.404 36.872 27.257 1.00 15.08 460 LEU A CA 1
ATOM 3470 C C . LEU A 1 460 ? 14.150 36.254 26.658 1.00 15.68 460 LEU A C 1
ATOM 3471 O O . LEU A 1 460 ? 13.062 36.844 26.729 1.00 14.69 460 LEU A O 1
ATOM 3476 N N . SER A 1 461 ? 14.293 35.052 26.093 1.00 13.46 461 SER A N 1
ATOM 3477 C CA . SER A 1 461 ? 13.158 34.385 25.460 1.00 14.72 461 SER A CA 1
ATOM 3478 C C . SER A 1 461 ? 11.987 34.125 26.403 1.00 14.75 461 SER A C 1
ATOM 3479 O O . SER A 1 461 ? 10.872 33.882 25.945 1.00 13.49 461 SER A O 1
ATOM 3482 N N . GLU A 1 462 ? 12.222 34.168 27.711 1.00 13.88 462 GLU A N 1
ATOM 3483 C CA . GLU A 1 462 ? 11.127 33.924 28.649 1.00 14.91 462 GLU A CA 1
ATOM 3484 C C . GLU A 1 462 ? 10.109 35.051 28.547 1.00 14.38 462 GLU A C 1
ATOM 3485 O O . GLU A 1 462 ? 8.937 34.882 28.889 1.00 15.26 462 GLU A O 1
ATOM 3491 N N . ALA A 1 463 ? 10.557 36.203 28.066 1.00 13.74 463 ALA A N 1
ATOM 3492 C CA . ALA A 1 463 ? 9.659 37.339 27.924 1.00 14.90 463 ALA A CA 1
ATOM 3493 C C . ALA A 1 463 ? 8.696 37.054 26.772 1.00 16.27 463 ALA A C 1
ATOM 3494 O O . ALA A 1 463 ? 7.561 37.515 26.781 1.00 16.63 463 ALA A O 1
ATOM 3496 N N . PHE A 1 464 ? 9.148 36.287 25.782 1.00 15.85 464 PHE A N 1
ATOM 3497 C CA . PHE A 1 464 ? 8.281 35.949 24.662 1.00 15.70 464 PHE A CA 1
ATOM 3498 C C . PHE A 1 464 ? 7.213 34.976 25.164 1.00 16.28 464 PHE A C 1
ATOM 3499 O O . PHE A 1 464 ? 6.050 35.046 24.766 1.00 16.90 464 PHE A O 1
ATOM 3507 N N . LYS A 1 465 ? 7.614 34.067 26.047 1.00 16.09 465 LYS A N 1
ATOM 3508 C CA . LYS A 1 465 ? 6.688 33.097 26.626 1.00 17.75 465 LYS A CA 1
ATOM 3509 C C . LYS A 1 465 ? 5.626 33.788 27.496 1.00 17.80 465 LYS A C 1
ATOM 3510 O O . LYS A 1 465 ? 4.438 33.479 27.394 1.00 18.16 465 LYS A O 1
ATOM 3516 N N . GLU A 1 466 ? 6.050 34.729 28.338 1.00 16.70 466 GLU A N 1
ATOM 3517 C CA . GLU A 1 466 ? 5.122 35.441 29.223 1.00 18.09 466 GLU A CA 1
ATOM 3518 C C . GLU A 1 466 ? 4.191 36.400 28.473 1.00 17.42 466 GLU A C 1
ATOM 3519 O O . GLU A 1 466 ? 3.039 36.567 28.859 1.00 19.37 466 GLU A O 1
ATOM 3525 N N . ALA A 1 467 ? 4.679 37.043 27.417 1.00 16.56 467 ALA A N 1
ATOM 3526 C CA . ALA A 1 467 ? 3.822 37.954 26.658 1.00 17.28 467 ALA A CA 1
ATOM 3527 C C . ALA A 1 467 ? 2.646 37.165 26.080 1.00 17.64 467 ALA A C 1
ATOM 3528 O O . ALA A 1 467 ? 1.522 37.672 25.995 1.00 18.73 467 ALA A O 1
ATOM 3530 N N . ASN A 1 468 ? 2.920 35.927 25.675 1.00 16.83 468 ASN A N 1
ATOM 3531 C CA . ASN A 1 468 ? 1.896 35.041 25.128 1.00 19.29 468 ASN A CA 1
ATOM 3532 C C . ASN A 1 468 ? 0.970 34.586 26.252 1.00 19.41 468 ASN A C 1
ATOM 3533 O O . ASN A 1 468 ? -0.234 34.447 26.054 1.00 21.87 468 ASN A O 1
ATOM 3538 N N . MET A 1 469 ? 1.534 34.356 27.433 1.00 20.33 469 MET A N 1
ATOM 3539 C CA . MET A 1 469 ? 0.724 33.949 28.577 1.00 22.54 469 MET A CA 1
ATOM 3540 C C . MET A 1 469 ? -0.304 35.044 28.852 1.00 22.89 469 MET A C 1
ATOM 3541 O O . MET A 1 469 ? -1.483 34.761 29.061 1.00 23.83 469 MET A O 1
ATOM 3546 N N . ALA A 1 470 ? 0.151 36.295 28.834 1.00 19.83 470 ALA A N 1
ATOM 3547 C CA . ALA A 1 470 ? -0.720 37.435 29.101 1.00 21.64 470 ALA A CA 1
ATOM 3548 C C . ALA A 1 470 ? -1.778 37.670 28.028 1.00 21.76 470 ALA A C 1
ATOM 3549 O O . ALA A 1 470 ? -2.862 38.166 28.320 1.00 23.99 470 ALA A O 1
ATOM 3551 N N . ALA A 1 471 ? -1.467 37.310 26.792 1.00 21.92 471 ALA A N 1
ATOM 3552 C CA . ALA A 1 471 ? -2.397 37.521 25.693 1.00 23.40 471 ALA A CA 1
ATOM 3553 C C . ALA A 1 471 ? -3.687 36.720 25.828 1.00 24.19 471 ALA A C 1
ATOM 3554 O O . ALA A 1 471 ? -4.767 37.239 25.564 1.00 26.74 471 ALA A O 1
ATOM 3556 N N . TYR A 1 472 ? -3.578 35.463 26.242 1.00 25.30 472 TYR A N 1
ATOM 3557 C CA . TYR A 1 472 ? -4.757 34.610 26.386 1.00 26.66 472 TYR A CA 1
ATOM 3558 C C . TYR A 1 472 ? -5.143 34.360 27.846 1.00 27.15 472 TYR A C 1
ATOM 3559 O O . TYR A 1 472 ? -6.236 33.871 28.127 1.00 26.38 472 TYR A O 1
ATOM 3568 N N . ASP A 1 473 ? -4.248 34.689 28.771 1.00 27.58 473 ASP A N 1
ATOM 3569 C CA . ASP A 1 473 ? -4.524 34.487 30.190 1.00 27.83 473 ASP A CA 1
ATOM 3570 C C . ASP A 1 473 ? -3.811 35.558 31.003 1.00 27.48 473 ASP A C 1
ATOM 3571 O O . ASP A 1 473 ? -4.083 36.750 30.849 1.00 28.30 473 ASP A O 1
ATOM 3576 N N . LYS A 1 474 ? -2.892 35.134 31.863 1.00 25.62 474 LYS A N 1
ATOM 3577 C CA . LYS A 1 474 ? -2.144 36.067 32.691 1.00 23.68 474 LYS A CA 1
ATOM 3578 C C . LYS A 1 474 ? -0.685 35.658 32.794 1.00 22.13 474 LYS A C 1
ATOM 3579 O O . LYS A 1 474 ? -0.373 34.477 32.906 1.00 20.05 474 LYS A O 1
ATOM 3585 N N . ALA A 1 475 ? 0.208 36.639 32.749 1.00 19.85 475 ALA A N 1
ATOM 3586 C CA . ALA A 1 475 ? 1.632 36.358 32.880 1.00 20.26 475 ALA A CA 1
ATOM 3587 C C . ALA A 1 475 ? 1.868 36.045 34.356 1.00 18.67 475 ALA A C 1
ATOM 3588 O O . ALA A 1 475 ? 1.027 36.351 35.199 1.00 20.30 475 ALA A O 1
ATOM 3590 N N . ILE A 1 476 ? 2.996 35.421 34.665 1.00 19.87 476 ILE A N 1
ATOM 3591 C CA . ILE A 1 476 ? 3.331 35.096 36.047 1.00 18.81 476 ILE A CA 1
ATOM 3592 C C . ILE A 1 476 ? 4.096 36.255 36.679 1.00 20.70 476 ILE A C 1
ATOM 3593 O O . ILE A 1 476 ? 3.732 36.760 37.747 1.00 18.15 476 ILE A O 1
ATOM 3598 N N . HIS A 1 477 ? 5.160 36.676 36.001 1.00 22.54 477 HIS A N 1
ATOM 3599 C CA . HIS A 1 477 ? 6.026 37.740 36.498 1.00 26.22 477 HIS A CA 1
ATOM 3600 C C . HIS A 1 477 ? 5.618 39.142 36.105 1.00 28.84 477 HIS A C 1
ATOM 3601 O O . HIS A 1 477 ? 6.447 40.048 36.074 1.00 29.96 477 HIS A O 1
ATOM 3608 N N . CYS A 1 478 ? 4.329 39.317 35.843 1.00 33.52 478 CYS A N 1
ATOM 3609 C CA . CYS A 1 478 ? 3.786 40.602 35.434 1.00 37.92 478 CYS A CA 1
ATOM 3610 C C . CYS A 1 478 ? 2.574 40.954 36.295 1.00 38.83 478 CYS A C 1
ATOM 3611 O O . CYS A 1 478 ? 2.040 40.039 36.956 1.00 40.90 478 CYS A O 1
ATOM 3615 N N . THR B 1 1 ? 1.429 30.412 70.068 1.00 31.48 1 THR B N 1
ATOM 3616 C CA . THR B 1 1 ? 0.956 29.676 68.864 1.00 32.02 1 THR B CA 1
ATOM 3617 C C . THR B 1 1 ? -0.417 30.195 68.446 1.00 32.54 1 THR B C 1
ATOM 3618 O O . THR B 1 1 ? -1.262 30.503 69.294 1.00 32.19 1 THR B O 1
ATOM 3622 N N . ILE B 1 2 ? -0.634 30.294 67.139 1.00 31.08 2 ILE B N 1
ATOM 3623 C CA . ILE B 1 2 ? -1.900 30.788 66.619 1.00 30.07 2 ILE B CA 1
ATOM 3624 C C . ILE B 1 2 ? -2.315 30.021 65.354 1.00 30.33 2 ILE B C 1
ATOM 3625 O O . ILE B 1 2 ? -1.465 29.602 64.566 1.00 28.60 2 ILE B O 1
ATOM 3630 N N . ASN B 1 3 ? -3.623 29.834 65.179 1.00 28.80 3 ASN B N 1
ATOM 3631 C CA . ASN B 1 3 ? -4.175 29.109 64.035 1.00 28.40 3 ASN B CA 1
ATOM 3632 C C . ASN B 1 3 ? -4.507 30.009 62.851 1.00 28.44 3 ASN B C 1
ATOM 3633 O O . ASN B 1 3 ? -4.925 31.155 63.022 1.00 29.69 3 ASN B O 1
ATOM 3638 N N . LYS B 1 4 ? -4.331 29.465 61.650 1.00 27.09 4 LYS B N 1
ATOM 3639 C CA . LYS B 1 4 ? -4.619 30.175 60.406 1.00 25.80 4 LYS B CA 1
ATOM 3640 C C . LYS B 1 4 ? -5.112 29.152 59.392 1.00 24.14 4 LYS B C 1
ATOM 3641 O O . LYS B 1 4 ? -4.759 27.976 59.469 1.00 23.54 4 LYS B O 1
ATOM 3647 N N . SER B 1 5 ? -5.929 29.597 58.447 1.00 22.90 5 SER B N 1
ATOM 3648 C CA . SER B 1 5 ? -6.447 28.699 57.427 1.00 23.45 5 SER B CA 1
ATOM 3649 C C . SER B 1 5 ? -6.214 29.228 56.020 1.00 20.61 5 SER B C 1
ATOM 3650 O O . SER B 1 5 ? -6.331 30.425 55.769 1.00 18.68 5 SER B O 1
ATOM 3653 N N . HIS B 1 6 ? -5.873 28.320 55.113 1.00 19.31 6 HIS B N 1
ATOM 3654 C CA . HIS B 1 6 ? -5.649 28.656 53.713 1.00 19.65 6 HIS B CA 1
ATOM 3655 C C . HIS B 1 6 ? -6.048 27.440 52.898 1.00 18.79 6 HIS B C 1
ATOM 3656 O O . HIS B 1 6 ? -6.096 26.333 53.431 1.00 18.48 6 HIS B O 1
ATOM 3663 N N . ASP B 1 7 ? -6.322 27.643 51.611 1.00 19.16 7 ASP B N 1
ATOM 3664 C CA . ASP B 1 7 ? -6.684 26.541 50.725 1.00 19.63 7 ASP B CA 1
ATOM 3665 C C . ASP B 1 7 ? -5.396 25.810 50.358 1.00 22.28 7 ASP B C 1
ATOM 3666 O O . ASP B 1 7 ? -5.339 24.578 50.362 1.00 23.23 7 ASP B O 1
ATOM 3671 N N . VAL B 1 8 ? -4.358 26.586 50.053 1.00 21.65 8 VAL B N 1
ATOM 3672 C CA . VAL B 1 8 ? -3.070 26.028 49.651 1.00 22.51 8 VAL B CA 1
ATOM 3673 C C . VAL B 1 8 ? -1.890 26.677 50.366 1.00 19.65 8 VAL B C 1
ATOM 3674 O O . VAL B 1 8 ? -1.850 27.893 50.525 1.00 22.33 8 VAL B O 1
ATOM 3678 N N . VAL B 1 9 ? -0.932 25.859 50.791 1.00 19.30 9 VAL B N 1
ATOM 3679 C CA . VAL B 1 9 ? 0.269 26.362 51.450 1.00 20.58 9 VAL B CA 1
ATOM 3680 C C . VAL B 1 9 ? 1.490 25.726 50.787 1.00 21.41 9 VAL B C 1
ATOM 3681 O O . VAL B 1 9 ? 1.603 24.497 50.708 1.00 19.28 9 VAL B O 1
ATOM 3685 N N . ILE B 1 10 ? 2.390 26.581 50.305 1.00 20.84 10 ILE B N 1
ATOM 3686 C CA . ILE B 1 10 ? 3.611 26.159 49.625 1.00 20.24 10 ILE B CA 1
ATOM 3687 C C . ILE B 1 10 ? 4.810 26.265 50.569 1.00 18.33 10 ILE B C 1
ATOM 3688 O O . ILE B 1 10 ? 5.036 27.323 51.150 1.00 16.49 10 ILE B O 1
ATOM 3693 N N . ILE B 1 11 ? 5.573 25.184 50.726 1.00 17.82 11 ILE B N 1
ATOM 3694 C CA . ILE B 1 11 ? 6.758 25.227 51.586 1.00 18.08 11 ILE B CA 1
ATOM 3695 C C . ILE B 1 11 ? 7.979 25.431 50.696 1.00 18.26 11 ILE B C 1
ATOM 3696 O O . ILE B 1 11 ? 8.463 24.487 50.066 1.00 17.63 11 ILE B O 1
ATOM 3701 N N . GLY B 1 12 ? 8.466 26.667 50.639 1.00 17.58 12 GLY B N 1
ATOM 3702 C CA . GLY B 1 12 ? 9.622 26.970 49.809 1.00 17.64 12 GLY B CA 1
ATOM 3703 C C . GLY B 1 12 ? 9.277 28.097 48.852 1.00 18.37 12 GLY B C 1
ATOM 3704 O O . GLY B 1 12 ? 8.227 28.052 48.207 1.00 16.79 12 GLY B O 1
ATOM 3705 N N . GLY B 1 13 ? 10.151 29.102 48.762 1.00 17.11 13 GLY B N 1
ATOM 3706 C CA . GLY B 1 13 ? 9.906 30.239 47.887 1.00 16.52 13 GLY B CA 1
ATOM 3707 C C . GLY B 1 13 ? 10.824 30.379 46.675 1.00 16.99 13 GLY B C 1
ATOM 3708 O O . GLY B 1 13 ? 11.027 31.487 46.164 1.00 15.64 13 GLY B O 1
ATOM 3709 N N . GLY B 1 14 ? 11.386 29.268 46.211 1.00 15.10 14 GLY B N 1
ATOM 3710 C CA . GLY B 1 14 ? 12.246 29.320 45.042 1.00 15.01 14 GLY B CA 1
ATOM 3711 C C . GLY B 1 14 ? 11.404 29.250 43.777 1.00 16.22 14 GLY B C 1
ATOM 3712 O O . GLY B 1 14 ? 10.178 29.354 43.854 1.00 15.72 14 GLY B O 1
ATOM 3713 N N . PRO B 1 15 ? 12.025 29.063 42.599 1.00 16.77 15 PRO B N 1
ATOM 3714 C CA . PRO B 1 15 ? 11.330 28.977 41.306 1.00 17.32 15 PRO B CA 1
ATOM 3715 C C . PRO B 1 15 ? 10.034 28.159 41.319 1.00 16.35 15 PRO B C 1
ATOM 3716 O O . PRO B 1 15 ? 9.002 28.611 40.835 1.00 16.82 15 PRO B O 1
ATOM 3720 N N . ALA B 1 16 ? 10.089 26.952 41.868 1.00 17.21 16 ALA B N 1
ATOM 3721 C CA . ALA B 1 16 ? 8.908 26.096 41.917 1.00 18.23 16 ALA B CA 1
ATOM 3722 C C . ALA B 1 16 ? 7.862 26.610 42.913 1.00 18.71 16 ALA B C 1
ATOM 3723 O O . ALA B 1 16 ? 6.674 26.686 42.598 1.00 17.67 16 ALA B O 1
ATOM 3725 N N . GLY B 1 17 ? 8.315 26.969 44.111 1.00 18.46 17 GLY B N 1
ATOM 3726 C CA . GLY B 1 17 ? 7.406 27.446 45.143 1.00 15.24 17 GLY B CA 1
ATOM 3727 C C . GLY B 1 17 ? 6.749 28.811 44.974 1.00 16.16 17 GLY B C 1
ATOM 3728 O O . GLY B 1 17 ? 5.543 28.936 45.183 1.00 16.05 17 GLY B O 1
ATOM 3729 N N . TYR B 1 18 ? 7.500 29.844 44.600 1.00 14.92 18 TYR B N 1
ATOM 3730 C CA . TYR B 1 18 ? 6.859 31.147 44.480 1.00 15.11 18 TYR B CA 1
ATOM 3731 C C . TYR B 1 18 ? 6.011 31.244 43.228 1.00 15.42 18 TYR B C 1
ATOM 3732 O O . TYR B 1 18 ? 5.007 31.956 43.223 1.00 15.60 18 TYR B O 1
ATOM 3741 N N . VAL B 1 19 ? 6.399 30.533 42.170 1.00 16.25 19 VAL B N 1
ATOM 3742 C CA . VAL B 1 19 ? 5.605 30.556 40.947 1.00 17.11 19 VAL B CA 1
ATOM 3743 C C . VAL B 1 19 ? 4.306 29.775 41.207 1.00 19.47 19 VAL B C 1
ATOM 3744 O O . VAL B 1 19 ? 3.245 30.146 40.703 1.00 19.25 19 VAL B O 1
ATOM 3748 N N . ALA B 1 20 ? 4.385 28.704 42.000 1.00 18.33 20 ALA B N 1
ATOM 3749 C CA . ALA B 1 20 ? 3.188 27.925 42.328 1.00 17.73 20 ALA B CA 1
ATOM 3750 C C . ALA B 1 20 ? 2.225 28.776 43.154 1.00 17.64 20 ALA B C 1
ATOM 3751 O O . ALA B 1 20 ? 1.010 28.672 42.996 1.00 18.51 20 ALA B O 1
ATOM 3753 N N . ALA B 1 21 ? 2.777 29.611 44.035 1.00 17.65 21 ALA B N 1
ATOM 3754 C CA . ALA B 1 21 ? 1.976 30.490 44.892 1.00 18.75 21 ALA B CA 1
ATOM 3755 C C . ALA B 1 21 ? 1.248 31.544 44.053 1.00 18.20 21 ALA B C 1
ATOM 3756 O O . ALA B 1 21 ? 0.060 31.781 44.229 1.00 18.35 21 ALA B O 1
ATOM 3758 N N . ILE B 1 22 ? 1.977 32.180 43.147 1.00 16.80 22 ILE B N 1
ATOM 3759 C CA . ILE B 1 22 ? 1.389 33.185 42.275 1.00 17.38 22 ILE B CA 1
ATOM 3760 C C . ILE B 1 22 ? 0.260 32.563 41.446 1.00 17.58 22 ILE B C 1
ATOM 3761 O O . ILE B 1 22 ? -0.817 33.141 41.316 1.00 15.52 22 ILE B O 1
ATOM 3766 N N . LYS B 1 23 ? 0.523 31.376 40.897 1.00 18.02 23 LYS B N 1
ATOM 3767 C CA . LYS B 1 23 ? -0.440 30.655 40.062 1.00 19.76 23 LYS B CA 1
ATOM 3768 C C . LYS B 1 23 ? -1.688 30.218 40.836 1.00 21.07 23 LYS B C 1
ATOM 3769 O O . LYS B 1 23 ? -2.810 30.332 40.336 1.00 21.79 23 LYS B O 1
ATOM 3775 N N . ALA B 1 24 ? -1.492 29.710 42.053 1.00 20.16 24 ALA B N 1
ATOM 3776 C CA . ALA B 1 24 ? -2.613 29.269 42.859 1.00 19.12 24 ALA B CA 1
ATOM 3777 C C . ALA B 1 24 ? -3.538 30.447 43.160 1.00 20.75 24 ALA B C 1
ATOM 3778 O O . ALA B 1 24 ? -4.761 30.300 43.153 1.00 18.90 24 ALA B O 1
ATOM 3780 N N . ALA B 1 25 ? -2.945 31.609 43.428 1.00 22.82 25 ALA B N 1
ATOM 3781 C CA . ALA B 1 25 ? -3.704 32.820 43.733 1.00 23.85 25 ALA B CA 1
ATOM 3782 C C . ALA B 1 25 ? -4.456 33.323 42.499 1.00 25.60 25 ALA B C 1
ATOM 3783 O O . ALA B 1 25 ? -5.594 33.794 42.605 1.00 26.61 25 ALA B O 1
ATOM 3785 N N . GLN B 1 26 ? -3.817 33.236 41.333 1.00 22.78 26 GLN B N 1
ATOM 3786 C CA . GLN B 1 26 ? -4.466 33.664 40.104 1.00 22.27 26 GLN B CA 1
ATOM 3787 C C . GLN B 1 26 ? -5.623 32.700 39.824 1.00 21.71 26 GLN B C 1
ATOM 3788 O O . GLN B 1 26 ? -6.619 33.080 39.215 1.00 21.83 26 GLN B O 1
ATOM 3794 N N . LEU B 1 27 ? -5.488 31.452 40.264 1.00 21.93 27 LEU B N 1
ATOM 3795 C CA . LEU B 1 27 ? -6.547 30.469 40.044 1.00 22.11 27 LEU B CA 1
ATOM 3796 C C . LEU B 1 27 ? -7.646 30.532 41.108 1.00 21.94 27 LEU B C 1
ATOM 3797 O O . LEU B 1 27 ? -8.561 29.721 41.098 1.00 24.02 27 LEU B O 1
ATOM 3802 N N . GLY B 1 28 ? -7.549 31.488 42.026 1.00 21.56 28 GLY B N 1
ATOM 3803 C CA . GLY B 1 28 ? -8.585 31.638 43.036 1.00 22.53 28 GLY B CA 1
ATOM 3804 C C . GLY B 1 28 ? -8.394 31.016 44.408 1.00 22.01 28 GLY B C 1
ATOM 3805 O O . GLY B 1 28 ? -9.283 31.112 45.247 1.00 24.86 28 GLY B O 1
ATOM 3806 N N . PHE B 1 29 ? -7.257 30.380 44.656 1.00 22.27 29 PHE B N 1
ATOM 3807 C CA . PHE B 1 29 ? -7.020 29.762 45.959 1.00 21.89 29 PHE B CA 1
ATOM 3808 C C . PHE B 1 29 ? -6.540 30.777 46.988 1.00 20.68 29 PHE B C 1
ATOM 3809 O O . PHE B 1 29 ? -5.851 31.740 46.642 1.00 19.41 29 PHE B O 1
ATOM 3817 N N . ASN B 1 30 ? -6.928 30.568 48.244 1.00 18.94 30 ASN B N 1
ATOM 3818 C CA . ASN B 1 30 ? -6.464 31.416 49.338 1.00 19.72 30 ASN B CA 1
ATOM 3819 C C . ASN B 1 30 ? -5.106 30.763 49.502 1.00 19.55 30 ASN B C 1
ATOM 3820 O O . ASN B 1 30 ? -5.017 29.640 50.000 1.00 20.83 30 ASN B O 1
ATOM 3825 N N . THR B 1 31 ? -4.054 31.456 49.082 1.00 21.27 31 THR B N 1
ATOM 3826 C CA . THR B 1 31 ? -2.718 30.873 49.096 1.00 20.32 31 THR B CA 1
ATOM 3827 C C . THR B 1 31 ? -1.682 31.460 50.039 1.00 20.19 31 THR B C 1
ATOM 3828 O O . THR B 1 31 ? -1.659 32.663 50.295 1.00 17.83 31 THR B O 1
ATOM 3832 N N . ALA B 1 32 ? -0.813 30.587 50.537 1.00 18.61 32 ALA B N 1
ATOM 3833 C CA . ALA B 1 32 ? 0.255 30.994 51.435 1.00 17.59 32 ALA B CA 1
ATOM 3834 C C . ALA B 1 32 ? 1.550 30.288 51.041 1.00 18.30 32 ALA B C 1
ATOM 3835 O O . ALA B 1 32 ? 1.531 29.168 50.522 1.00 18.36 32 ALA B O 1
ATOM 3837 N N . CYS B 1 33 ? 2.667 30.967 51.284 1.00 18.43 33 CYS B N 1
ATOM 3838 C CA . CYS B 1 33 ? 3.990 30.451 50.977 1.00 17.03 33 CYS B CA 1
ATOM 3839 C C . CYS B 1 33 ? 4.877 30.642 52.207 1.00 17.44 33 CYS B C 1
ATOM 3840 O O . CYS B 1 33 ? 4.882 31.709 52.819 1.00 18.21 33 CYS B O 1
ATOM 3843 N N . VAL B 1 34 ? 5.610 29.599 52.577 1.00 18.12 34 VAL B N 1
ATOM 3844 C CA . VAL B 1 34 ? 6.507 29.652 53.730 1.00 18.94 34 VAL B CA 1
ATOM 3845 C C . VAL B 1 34 ? 7.957 29.563 53.234 1.00 19.44 34 VAL B C 1
ATOM 3846 O O . VAL B 1 34 ? 8.313 28.619 52.520 1.00 20.49 34 VAL B O 1
ATOM 3850 N N . GLU B 1 35 ? 8.778 30.543 53.619 1.00 17.13 35 GLU B N 1
ATOM 3851 C CA . GLU B 1 35 ? 10.193 30.612 53.223 1.00 16.85 35 GLU B CA 1
ATOM 3852 C C . GLU B 1 35 ? 11.000 31.092 54.431 1.00 17.82 35 GLU B C 1
ATOM 3853 O O . GLU B 1 35 ? 10.641 32.078 55.079 1.00 17.92 35 GLU B O 1
ATOM 3859 N N . LYS B 1 36 ? 12.097 30.400 54.714 1.00 17.15 36 LYS B N 1
ATOM 3860 C CA . LYS B 1 36 ? 12.934 30.705 55.864 1.00 21.01 36 LYS B CA 1
ATOM 3861 C C . LYS B 1 36 ? 14.164 31.595 55.659 1.00 22.81 36 LYS B C 1
ATOM 3862 O O . LYS B 1 36 ? 14.639 32.211 56.613 1.00 23.77 36 LYS B O 1
ATOM 3868 N N . ARG B 1 37 ? 14.692 31.655 54.441 1.00 23.64 37 ARG B N 1
ATOM 3869 C CA . ARG B 1 37 ? 15.910 32.428 54.195 1.00 24.33 37 ARG B CA 1
ATOM 3870 C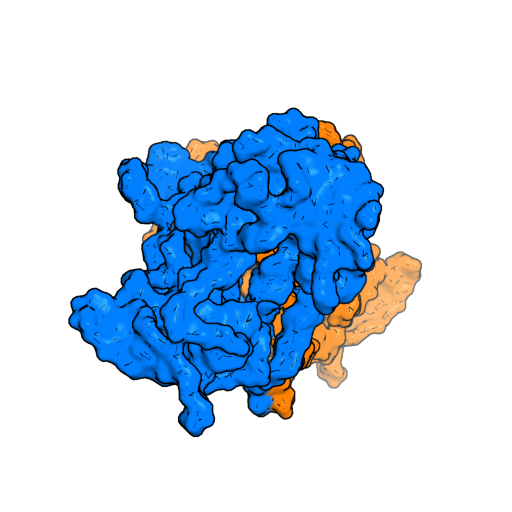 C . ARG B 1 37 ? 15.860 33.957 54.340 1.00 23.65 37 ARG B C 1
ATOM 3871 O O . ARG B 1 37 ? 16.875 34.571 54.647 1.00 25.08 37 ARG B O 1
ATOM 3879 N N . GLY B 1 38 ? 14.710 34.578 54.105 1.00 22.73 38 GLY B N 1
ATOM 3880 C CA . GLY B 1 38 ? 14.642 36.025 54.231 1.00 22.44 38 GLY B CA 1
ATOM 3881 C C . GLY B 1 38 ? 14.320 36.763 52.943 1.00 23.55 38 GLY B C 1
ATOM 3882 O O . GLY B 1 38 ? 14.016 37.958 52.965 1.00 23.52 38 GLY B O 1
ATOM 3883 N N . LYS B 1 39 ? 14.392 36.051 51.821 1.00 24.24 39 LYS B N 1
ATOM 3884 C CA . LYS B 1 39 ? 14.095 36.611 50.500 1.00 23.09 39 LYS B CA 1
ATOM 3885 C C . LYS B 1 39 ? 13.436 35.521 49.662 1.00 22.02 39 LYS B C 1
ATOM 3886 O O . LYS B 1 39 ? 13.638 34.336 49.920 1.00 22.73 39 LYS B O 1
ATOM 3892 N N . LEU B 1 40 ? 12.648 35.914 48.668 1.00 19.16 40 LEU B N 1
ATOM 3893 C CA . LEU B 1 40 ? 12.019 34.943 47.785 1.00 19.89 40 LEU B CA 1
ATOM 3894 C C . LEU B 1 40 ? 12.991 34.683 46.621 1.00 19.87 40 LEU B C 1
ATOM 3895 O O . LEU B 1 40 ? 14.023 35.357 46.502 1.00 19.66 40 LEU B O 1
ATOM 3900 N N . GLY B 1 41 ? 12.674 33.709 45.772 1.00 17.20 41 GLY B N 1
ATOM 3901 C CA . GLY B 1 41 ? 13.540 33.426 44.641 1.00 15.13 41 GLY B CA 1
ATOM 3902 C C . GLY B 1 41 ? 14.401 32.198 44.826 1.00 16.28 41 GLY B C 1
ATOM 3903 O O . GLY B 1 41 ? 14.994 31.701 43.865 1.00 14.72 41 GLY B O 1
ATOM 3904 N N . GLY B 1 42 ? 14.487 31.717 46.064 1.00 16.03 42 GLY B N 1
ATOM 3905 C CA . GLY B 1 42 ? 15.261 30.521 46.353 1.00 16.54 42 GLY B CA 1
ATOM 3906 C C . GLY B 1 42 ? 16.726 30.517 45.942 1.00 18.15 42 GLY B C 1
ATOM 3907 O O . GLY B 1 42 ? 17.392 31.548 45.947 1.00 16.51 42 GLY B O 1
ATOM 3908 N N . THR B 1 43 ? 17.229 29.333 45.600 1.00 18.82 43 THR B N 1
ATOM 3909 C CA . THR B 1 43 ? 18.615 29.170 45.186 1.00 18.93 43 THR B CA 1
ATOM 3910 C C . THR B 1 43 ? 18.928 30.025 43.959 1.00 19.69 43 THR B C 1
ATOM 3911 O O . THR B 1 43 ? 19.856 30.832 43.960 1.00 18.87 43 THR B O 1
ATOM 3915 N N . CYS B 1 44 ? 18.138 29.824 42.914 1.00 20.14 44 CYS B N 1
ATOM 3916 C CA . CYS B 1 44 ? 18.294 30.517 41.641 1.00 21.34 44 CYS B CA 1
ATOM 3917 C C . CYS B 1 44 ? 18.577 32.006 41.734 1.00 21.26 44 CYS B C 1
ATOM 3918 O O . CYS B 1 44 ? 19.599 32.492 41.240 1.00 20.60 44 CYS B O 1
ATOM 3921 N N . LEU B 1 45 ? 17.660 32.733 42.360 1.00 19.74 45 LEU B N 1
ATOM 3922 C CA . LEU B 1 45 ? 17.804 34.170 42.476 1.00 20.74 45 LEU B CA 1
ATOM 3923 C C . LEU B 1 45 ? 18.855 34.626 43.482 1.00 21.27 45 LEU B C 1
ATOM 3924 O O . LEU B 1 45 ? 19.623 35.536 43.196 1.00 19.86 45 LEU B O 1
ATOM 3929 N N . ASN B 1 46 ? 18.914 33.984 44.644 1.00 20.68 46 ASN B N 1
ATOM 3930 C CA . ASN B 1 46 ? 19.852 34.413 45.675 1.00 20.12 46 ASN B CA 1
ATOM 3931 C C . ASN B 1 46 ? 21.292 33.904 45.588 1.00 21.31 46 ASN B C 1
ATOM 3932 O O . ASN B 1 46 ? 22.232 34.670 45.792 1.00 22.00 46 ASN B O 1
ATOM 3937 N N . VAL B 1 47 ? 21.479 32.625 45.283 1.00 20.41 47 VAL B N 1
ATOM 3938 C CA . VAL B 1 47 ? 22.833 32.082 45.206 1.00 20.10 47 VAL B CA 1
ATOM 3939 C C . VAL B 1 47 ? 23.035 31.168 44.008 1.00 18.52 47 VAL B C 1
ATOM 3940 O O . VAL B 1 47 ? 23.831 30.232 44.068 1.00 18.06 47 VAL B O 1
ATOM 3944 N N . GLY B 1 48 ? 22.323 31.434 42.916 1.00 18.36 48 GLY B N 1
ATOM 3945 C CA . GLY B 1 48 ? 22.459 30.574 41.760 1.00 16.96 48 GLY B CA 1
ATOM 3946 C C . GLY B 1 48 ? 22.432 31.201 40.381 1.00 19.72 48 GLY B C 1
ATOM 3947 O O . GLY B 1 48 ? 23.363 31.912 39.985 1.00 21.15 48 GLY B O 1
ATOM 3948 N N . CYS B 1 49 ? 21.360 30.913 39.647 1.00 17.76 49 CYS B N 1
ATOM 3949 C CA . CYS B 1 49 ? 21.170 31.407 38.290 1.00 19.54 49 CYS B CA 1
ATOM 3950 C C . CYS B 1 49 ? 21.512 32.867 38.083 1.00 19.30 49 CYS B C 1
ATOM 3951 O O . CYS B 1 49 ? 22.371 33.215 37.278 1.00 20.27 49 CYS B O 1
ATOM 3954 N N . ILE B 1 50 ? 20.783 33.715 38.799 1.00 18.30 50 ILE B N 1
ATOM 3955 C CA . ILE B 1 50 ? 20.913 35.146 38.657 1.00 18.59 50 ILE B CA 1
ATOM 3956 C C . ILE B 1 50 ? 22.280 35.712 38.951 1.00 19.99 50 ILE B C 1
ATOM 3957 O O . ILE B 1 50 ? 22.876 36.356 38.081 1.00 19.71 50 ILE B O 1
ATOM 3962 N N . PRO B 1 51 ? 22.807 35.489 40.167 1.00 19.40 51 PRO B N 1
ATOM 3963 C CA . PRO B 1 51 ? 24.135 36.049 40.418 1.00 19.18 51 PRO B CA 1
ATOM 3964 C C . PRO B 1 51 ? 25.210 35.479 39.496 1.00 18.80 51 PRO B C 1
ATOM 3965 O O . PRO B 1 51 ? 26.100 36.208 39.063 1.00 18.07 51 PRO B O 1
ATOM 3969 N N . SER B 1 52 ? 25.121 34.191 39.173 1.00 19.53 52 SER B N 1
ATOM 3970 C CA . SER B 1 52 ? 26.121 33.581 38.304 1.00 20.66 52 SER B CA 1
ATOM 3971 C C . SER B 1 52 ? 26.074 34.148 36.886 1.00 21.17 52 SER B C 1
ATOM 3972 O O . SER B 1 52 ? 27.120 34.394 36.284 1.00 20.69 52 SER B O 1
ATOM 3975 N N . LYS B 1 53 ? 24.872 34.367 36.356 1.00 21.53 53 LYS B N 1
ATOM 3976 C CA . LYS B 1 53 ? 24.736 34.931 35.010 1.00 22.94 53 LYS B CA 1
ATOM 3977 C C . LYS B 1 53 ? 25.206 36.393 34.998 1.00 22.42 53 LYS B C 1
ATOM 3978 O O . LYS B 1 53 ? 25.701 36.891 33.985 1.00 22.39 53 LYS B O 1
ATOM 3984 N N . ALA B 1 54 ? 25.057 37.080 36.125 1.00 20.16 54 ALA B N 1
ATOM 3985 C CA . ALA B 1 54 ? 25.492 38.470 36.210 1.00 22.16 54 ALA B CA 1
ATOM 3986 C C . ALA B 1 54 ? 27.011 38.549 36.093 1.00 23.26 54 ALA B C 1
ATOM 3987 O O . ALA B 1 54 ? 27.546 39.399 35.371 1.00 23.38 54 ALA B O 1
ATOM 3989 N N . LEU B 1 55 ? 27.703 37.665 36.810 1.00 21.12 55 LEU B N 1
ATOM 3990 C CA . LEU B 1 55 ? 29.161 37.642 36.774 1.00 20.06 55 LEU B CA 1
ATOM 3991 C C . LEU B 1 55 ? 29.656 37.197 35.405 1.00 19.52 55 LEU B C 1
ATOM 3992 O O . LEU B 1 55 ? 30.669 37.690 34.911 1.00 18.80 55 LEU B O 1
ATOM 3997 N N . LEU B 1 56 ? 28.947 36.253 34.795 1.00 18.55 56 LEU B N 1
ATOM 3998 C CA . LEU B 1 56 ? 29.346 35.768 33.485 1.00 18.39 56 LEU B CA 1
ATOM 3999 C C . LEU B 1 56 ? 29.229 36.882 32.451 1.00 19.98 56 LEU B C 1
ATOM 4000 O O . LEU B 1 56 ? 30.165 37.133 31.684 1.00 19.45 56 LEU B O 1
ATOM 4005 N N . ASN B 1 57 ? 28.085 37.559 32.436 1.00 19.84 57 ASN B N 1
ATOM 4006 C CA . ASN B 1 57 ? 27.879 38.640 31.487 1.00 21.28 57 ASN B CA 1
ATOM 4007 C C . ASN B 1 57 ? 28.881 39.777 31.672 1.00 21.02 57 ASN B C 1
ATOM 4008 O O . ASN B 1 57 ? 29.512 40.210 30.712 1.00 19.40 57 ASN B O 1
ATOM 4013 N N . ASN B 1 58 ? 29.040 40.260 32.900 1.00 21.34 58 ASN B N 1
ATOM 4014 C CA . ASN B 1 58 ? 29.980 41.348 33.127 1.00 21.78 58 ASN B CA 1
ATOM 4015 C C . ASN B 1 58 ? 31.431 40.938 32.869 1.00 22.85 58 ASN B C 1
ATOM 4016 O O . ASN B 1 58 ? 32.215 41.727 32.329 1.00 23.32 58 ASN B O 1
ATOM 4021 N N . SER B 1 59 ? 31.792 39.709 33.227 1.00 21.56 59 SER B N 1
ATOM 4022 C CA . SER B 1 59 ? 33.155 39.257 32.988 1.00 21.80 59 SER B CA 1
ATOM 4023 C C . SER B 1 59 ? 33.399 39.122 31.486 1.00 23.19 59 SER B C 1
ATOM 4024 O O . SER B 1 59 ? 34.514 39.356 31.011 1.00 23.18 59 SER B O 1
ATOM 4027 N N . HIS B 1 60 ? 32.359 38.762 30.735 1.00 23.55 60 HIS B N 1
ATOM 4028 C CA . HIS B 1 60 ? 32.490 38.627 29.281 1.00 24.89 60 HIS B CA 1
ATOM 4029 C C . HIS B 1 60 ? 32.748 39.984 28.637 1.00 26.71 60 HIS B C 1
ATOM 4030 O O . HIS B 1 60 ? 33.610 40.112 27.767 1.00 26.96 60 HIS B O 1
ATOM 4037 N N . LEU B 1 61 ? 31.979 40.988 29.053 1.00 28.47 61 LEU B N 1
ATOM 4038 C CA . LEU B 1 61 ? 32.128 42.342 28.525 1.00 28.98 61 LEU B CA 1
ATOM 4039 C C . LEU B 1 61 ? 33.510 42.897 28.855 1.00 28.93 61 LEU B C 1
ATOM 4040 O O . LEU B 1 61 ? 34.156 43.506 28.004 1.00 28.36 61 LEU B O 1
ATOM 4045 N N . PHE B 1 62 ? 33.963 42.684 30.088 1.00 29.16 62 PHE B N 1
ATOM 4046 C CA . PHE B 1 62 ? 35.286 43.142 30.495 1.00 29.14 62 PHE B CA 1
ATOM 4047 C C . PHE B 1 62 ? 36.297 42.542 29.526 1.00 29.48 62 PHE B C 1
ATOM 4048 O O . PHE B 1 62 ? 37.179 43.232 29.019 1.00 29.45 62 PHE B O 1
ATOM 4056 N N . HIS B 1 63 ? 36.149 41.248 29.270 1.00 28.96 63 HIS B N 1
ATOM 4057 C CA . HIS B 1 63 ? 37.024 40.530 28.357 1.00 29.21 63 HIS B CA 1
ATOM 4058 C C . HIS B 1 63 ? 36.997 41.133 26.947 1.00 29.66 63 HIS B C 1
ATOM 4059 O O . HIS B 1 63 ? 38.040 41.292 26.316 1.00 28.95 63 HIS B O 1
ATOM 4066 N N . GLN B 1 64 ? 35.803 41.458 26.457 1.00 29.58 64 GLN B N 1
ATOM 4067 C CA . GLN B 1 64 ? 35.649 42.050 25.130 1.00 30.86 64 GLN B CA 1
ATOM 4068 C C . GLN B 1 64 ? 36.305 43.425 25.054 1.00 30.49 64 GLN B C 1
ATOM 4069 O O . GLN B 1 64 ? 36.987 43.749 24.085 1.00 28.73 64 GLN B O 1
ATOM 4075 N N . MET B 1 65 ? 36.077 44.228 26.087 1.00 30.79 65 MET B N 1
ATOM 4076 C CA . MET B 1 65 ? 36.625 45.572 26.161 1.00 32.78 65 MET B CA 1
ATOM 4077 C C . MET B 1 65 ? 38.133 45.565 26.316 1.00 33.94 65 MET B C 1
ATOM 4078 O O . MET B 1 65 ? 38.815 46.485 25.878 1.00 34.91 65 MET B O 1
ATOM 4083 N N . HIS B 1 66 ? 38.650 44.510 26.927 1.00 35.39 66 HIS B N 1
ATOM 4084 C CA . HIS B 1 66 ? 40.074 44.401 27.173 1.00 36.60 66 HIS B CA 1
ATOM 4085 C C . HIS B 1 66 ? 40.909 43.824 26.038 1.00 37.18 66 HIS B C 1
ATOM 4086 O O . HIS B 1 66 ? 42.079 44.175 25.900 1.00 39.04 66 HIS B O 1
ATOM 4093 N N . THR B 1 67 ? 40.337 42.949 25.218 1.00 36.85 67 THR B N 1
ATOM 4094 C CA . THR B 1 67 ? 41.131 42.348 24.147 1.00 36.80 67 THR B CA 1
ATOM 4095 C C . THR B 1 67 ? 40.496 42.322 22.766 1.00 36.15 67 THR B C 1
ATOM 4096 O O . THR B 1 67 ? 41.113 41.844 21.815 1.00 36.44 67 THR B O 1
ATOM 4100 N N . GLU B 1 68 ? 39.275 42.823 22.640 1.00 34.59 68 GLU B N 1
ATOM 4101 C CA . GLU B 1 68 ? 38.615 42.797 21.341 1.00 34.85 68 GLU B CA 1
ATOM 4102 C C . GLU B 1 68 ? 38.199 44.177 20.867 1.00 32.58 68 GLU B C 1
ATOM 4103 O O . GLU B 1 68 ? 37.558 44.302 19.832 1.00 35.21 68 GLU B O 1
ATOM 4109 N N . ALA B 1 69 ? 38.570 45.216 21.608 1.00 29.48 69 ALA B N 1
ATOM 4110 C CA . ALA B 1 69 ? 38.173 46.567 21.230 1.00 27.14 69 ALA B CA 1
ATOM 4111 C C . ALA B 1 69 ? 38.989 47.157 20.088 1.00 26.88 69 ALA B C 1
ATOM 4112 O O . ALA B 1 69 ? 38.429 47.709 19.142 1.00 23.47 69 ALA B O 1
ATOM 4114 N N . GLN B 1 70 ? 40.309 47.042 20.177 1.00 26.58 70 GLN B N 1
ATOM 4115 C CA . GLN B 1 70 ? 41.186 47.594 19.155 1.00 27.58 70 GLN B CA 1
ATOM 4116 C C . GLN B 1 70 ? 40.831 47.104 17.753 1.00 27.71 70 GLN B C 1
ATOM 4117 O O . GLN B 1 70 ? 40.758 47.899 16.817 1.00 27.33 70 GLN B O 1
ATOM 4123 N N . LYS B 1 71 ? 40.592 45.804 17.605 1.00 28.56 71 LYS B N 1
ATOM 4124 C CA . LYS B 1 71 ? 40.251 45.257 16.296 1.00 30.37 71 LYS B CA 1
ATOM 4125 C C . LYS B 1 71 ? 38.856 45.672 15.830 1.00 30.35 71 LYS B C 1
ATOM 4126 O O . LYS B 1 71 ? 38.411 45.288 14.746 1.00 29.89 71 LYS B O 1
ATOM 4132 N N . ARG B 1 72 ? 38.170 46.464 16.649 1.00 28.57 72 ARG B N 1
ATOM 4133 C CA . ARG B 1 72 ? 36.845 46.947 16.291 1.00 28.15 72 ARG B CA 1
ATOM 4134 C C . ARG B 1 72 ? 36.867 48.459 16.042 1.00 27.42 72 ARG B C 1
ATOM 4135 O O . ARG B 1 72 ? 35.827 49.087 15.863 1.00 26.96 72 ARG B O 1
ATOM 4143 N N . GLY B 1 73 ? 38.068 49.029 16.027 1.00 26.94 73 GLY B N 1
ATOM 4144 C CA . GLY B 1 73 ? 38.228 50.448 15.773 1.00 25.83 73 GLY B CA 1
ATOM 4145 C C . GLY B 1 73 ? 38.131 51.305 17.015 1.00 26.25 73 GLY B C 1
ATOM 4146 O O . GLY B 1 73 ? 37.923 52.512 16.919 1.00 28.47 73 GLY B O 1
ATOM 4147 N N . ILE B 1 74 ? 38.296 50.692 18.182 1.00 24.39 74 ILE B N 1
ATOM 4148 C CA . ILE B 1 74 ? 38.196 51.417 19.440 1.00 23.84 74 ILE B CA 1
ATOM 4149 C C . ILE B 1 74 ? 39.539 51.472 20.173 1.00 25.03 74 ILE B C 1
ATOM 4150 O O . ILE B 1 74 ? 40.020 50.460 20.682 1.00 23.68 74 ILE B O 1
ATOM 4155 N N . ASP B 1 75 ? 40.140 52.659 20.218 1.00 26.47 75 ASP B N 1
ATOM 4156 C CA . ASP B 1 75 ? 41.423 52.836 20.895 1.00 27.82 75 ASP B CA 1
ATOM 4157 C C . ASP B 1 75 ? 41.242 53.382 22.305 1.00 28.71 75 ASP B C 1
ATOM 4158 O O . ASP B 1 75 ? 40.577 54.398 22.515 1.00 27.96 75 ASP B O 1
ATOM 4163 N N . VAL B 1 76 ? 41.842 52.697 23.268 1.00 30.60 76 VAL B N 1
ATOM 4164 C CA . VAL B 1 76 ? 41.794 53.127 24.658 1.00 32.93 76 VAL B CA 1
ATOM 4165 C C . VAL B 1 76 ? 43.238 53.410 25.057 1.00 35.84 76 VAL B C 1
ATOM 4166 O O . VAL B 1 76 ? 44.029 52.481 25.220 1.00 35.81 76 VAL B O 1
ATOM 4170 N N . ASN B 1 77 ? 43.595 54.681 25.197 1.00 37.92 77 ASN B N 1
ATOM 4171 C CA . ASN B 1 77 ? 44.967 55.003 25.564 1.00 43.78 77 ASN B CA 1
ATOM 4172 C C . ASN B 1 77 ? 45.192 54.849 27.063 1.00 44.93 77 ASN B C 1
ATOM 4173 O O . ASN B 1 77 ? 46.307 55.011 27.558 1.00 46.59 77 ASN B O 1
ATOM 4178 N N . GLY B 1 78 ? 44.124 54.509 27.777 1.00 45.78 78 GLY B N 1
ATOM 4179 C CA . GLY B 1 78 ? 44.218 54.335 29.214 1.00 47.14 78 GLY B CA 1
ATOM 4180 C C . GLY B 1 78 ? 44.310 52.892 29.680 1.00 47.75 78 GLY B C 1
ATOM 4181 O O . GLY B 1 78 ? 44.920 52.048 29.028 1.00 48.84 78 GLY B O 1
ATOM 4182 N N . ASP B 1 79 ? 43.676 52.609 30.812 1.00 47.40 79 ASP B N 1
ATOM 4183 C CA . ASP B 1 79 ? 43.707 51.279 31.400 1.00 46.80 79 ASP B CA 1
ATOM 4184 C C . ASP B 1 79 ? 42.309 50.662 31.537 1.00 45.27 79 ASP B C 1
ATOM 4185 O O . ASP B 1 79 ? 41.328 51.379 31.746 1.00 45.39 79 ASP B O 1
ATOM 4190 N N . ILE B 1 80 ? 42.228 49.337 31.411 1.00 42.71 80 ILE B N 1
ATOM 4191 C CA . ILE B 1 80 ? 40.961 48.611 31.547 1.00 41.14 80 ILE B CA 1
ATOM 4192 C C . ILE B 1 80 ? 41.079 47.698 32.774 1.00 40.01 80 ILE B C 1
ATOM 4193 O O . ILE B 1 80 ? 41.610 46.593 32.680 1.00 38.57 80 ILE B O 1
ATOM 4198 N N . LYS B 1 81 ? 40.580 48.159 33.917 1.00 39.38 81 LYS B N 1
ATOM 4199 C CA . LYS B 1 81 ? 40.670 47.389 35.156 1.00 39.20 81 LYS B CA 1
ATOM 4200 C C . LYS B 1 81 ? 39.331 46.905 35.704 1.00 38.53 81 LYS B C 1
ATOM 4201 O O . LYS B 1 81 ? 38.311 47.586 35.594 1.00 36.24 81 LYS B O 1
ATOM 4207 N N . ILE B 1 82 ? 39.353 45.731 36.323 1.00 37.69 82 ILE B N 1
ATOM 4208 C CA . ILE B 1 82 ? 38.157 45.178 36.930 1.00 37.27 82 ILE B CA 1
ATOM 4209 C C . ILE B 1 82 ? 38.076 45.778 38.330 1.00 36.96 82 ILE B C 1
ATOM 4210 O O . ILE B 1 82 ? 39.058 45.775 39.074 1.00 38.09 82 ILE B O 1
ATOM 4215 N N . ASN B 1 83 ? 36.914 46.318 38.670 1.00 34.92 83 ASN B N 1
ATOM 4216 C CA . ASN B 1 83 ? 36.691 46.903 39.979 1.00 34.78 83 ASN B CA 1
ATOM 4217 C C . ASN B 1 83 ? 35.836 45.888 40.745 1.00 35.83 83 ASN B C 1
ATOM 4218 O O . ASN B 1 83 ? 34.611 45.997 40.781 1.00 35.72 83 ASN B O 1
ATOM 4223 N N . VAL B 1 84 ? 36.492 44.901 41.353 1.00 35.82 84 VAL B N 1
ATOM 4224 C CA . VAL B 1 84 ? 35.797 43.841 42.083 1.00 35.21 84 VAL B CA 1
ATOM 4225 C C . VAL B 1 84 ? 34.617 44.287 42.945 1.00 34.16 84 VAL B C 1
ATOM 4226 O O . VAL B 1 84 ? 33.578 43.624 42.969 1.00 34.22 84 VAL B O 1
ATOM 4230 N N . ALA B 1 85 ? 34.763 45.407 43.642 1.00 31.33 85 ALA B N 1
ATOM 4231 C CA . ALA B 1 85 ? 33.688 45.898 44.496 1.00 30.48 85 ALA B CA 1
ATOM 4232 C C . ALA B 1 85 ? 32.454 46.307 43.691 1.00 30.61 85 ALA B C 1
ATOM 4233 O O . ALA B 1 85 ? 31.317 46.078 44.121 1.00 30.37 85 ALA B O 1
ATOM 4235 N N . ASN B 1 86 ? 32.669 46.924 42.532 1.00 28.76 86 ASN B N 1
ATOM 4236 C CA . ASN B 1 86 ? 31.541 47.336 41.706 1.00 27.63 86 ASN B CA 1
ATOM 4237 C C . ASN B 1 86 ? 31.035 46.147 40.906 1.00 25.36 86 ASN B C 1
ATOM 4238 O O . ASN B 1 86 ? 29.869 46.107 40.507 1.00 24.33 86 ASN B O 1
ATOM 4243 N N . PHE B 1 87 ? 31.924 45.181 40.694 1.00 22.30 87 PHE B N 1
ATOM 4244 C CA . PHE B 1 87 ? 31.607 43.959 39.968 1.00 22.66 87 PHE B CA 1
ATOM 4245 C C . PHE B 1 87 ? 30.560 43.223 40.805 1.00 23.20 87 PHE B C 1
ATOM 4246 O O . PHE B 1 87 ? 29.519 42.799 40.304 1.00 20.57 87 PHE B O 1
ATOM 4254 N N . GLN B 1 88 ? 30.852 43.096 42.093 1.00 23.62 88 GLN B N 1
ATOM 4255 C CA . GLN B 1 88 ? 29.955 42.447 43.037 1.00 24.32 88 GLN B CA 1
ATOM 4256 C C . GLN B 1 88 ? 28.685 43.273 43.221 1.00 25.62 88 GLN B C 1
ATOM 4257 O O . GLN B 1 88 ? 27.572 42.734 43.285 1.00 25.11 88 GLN B O 1
ATOM 4263 N N . LYS B 1 89 ? 28.852 44.587 43.299 1.00 26.65 89 LYS B N 1
ATOM 4264 C CA . LYS B 1 89 ? 27.710 45.470 43.476 1.00 27.93 89 LYS B CA 1
ATOM 4265 C C . LYS B 1 89 ? 26.700 45.310 42.343 1.00 26.66 89 LYS B C 1
ATOM 4266 O O . LYS B 1 89 ? 25.496 45.248 42.592 1.00 26.57 89 LYS B O 1
ATOM 4272 N N . ALA B 1 90 ? 27.186 45.252 41.104 1.00 24.04 90 ALA B N 1
ATOM 4273 C CA . ALA B 1 90 ? 26.304 45.105 39.949 1.00 22.21 90 ALA B CA 1
ATOM 4274 C C . ALA B 1 90 ? 25.461 43.851 40.113 1.00 21.19 90 ALA B C 1
ATOM 4275 O O . ALA B 1 90 ? 24.265 43.853 39.840 1.00 20.63 90 ALA B O 1
ATOM 4277 N N . LYS B 1 91 ? 26.097 42.775 40.555 1.00 21.02 91 LYS B N 1
ATOM 4278 C CA . LYS B 1 91 ? 25.399 41.516 40.764 1.00 22.34 91 LYS B CA 1
ATOM 4279 C C . LYS B 1 91 ? 24.418 41.631 41.937 1.00 22.48 91 LYS B C 1
ATOM 4280 O O . LYS B 1 91 ? 23.249 41.256 41.822 1.00 20.78 91 LYS B O 1
ATOM 4286 N N . ASP B 1 92 ? 24.882 42.170 43.059 1.00 23.33 92 ASP B N 1
ATOM 4287 C CA . ASP B 1 92 ? 24.006 42.318 44.220 1.00 23.28 92 ASP B CA 1
ATOM 4288 C C . ASP B 1 92 ? 22.786 43.201 43.935 1.00 22.84 92 ASP B C 1
ATOM 4289 O O . ASP B 1 92 ? 21.693 42.925 44.426 1.00 22.15 92 ASP B O 1
ATOM 4294 N N . ASP B 1 93 ? 22.954 44.254 43.140 1.00 22.18 93 ASP B N 1
ATOM 4295 C CA . ASP B 1 93 ? 21.816 45.113 42.813 1.00 22.19 93 ASP B CA 1
ATOM 4296 C C . ASP B 1 93 ? 20.792 44.368 41.952 1.00 22.01 93 ASP B C 1
ATOM 4297 O O . ASP B 1 93 ? 19.586 44.556 42.112 1.00 21.37 93 ASP B O 1
ATOM 4302 N N . ALA B 1 94 ? 21.272 43.521 41.045 1.00 21.74 94 ALA B N 1
ATOM 4303 C CA . ALA B 1 94 ? 20.379 42.747 40.187 1.00 21.27 94 ALA B CA 1
ATOM 4304 C C . ALA B 1 94 ? 19.566 41.778 41.053 1.00 21.41 94 ALA B C 1
ATOM 4305 O O . ALA B 1 94 ? 18.362 41.617 40.862 1.00 21.19 94 ALA B O 1
ATOM 4307 N N . VAL B 1 95 ? 20.231 41.133 42.003 1.00 20.42 95 VAL B N 1
ATOM 4308 C CA . VAL B 1 95 ? 19.560 40.206 42.903 1.00 22.67 95 VAL B CA 1
ATOM 4309 C C . VAL B 1 95 ? 18.541 40.970 43.762 1.00 25.82 95 VAL B C 1
ATOM 4310 O O . VAL B 1 95 ? 17.395 40.542 43.933 1.00 25.13 95 VAL B O 1
ATOM 4314 N N . LYS B 1 96 ? 18.970 42.118 44.279 1.00 27.03 96 LYS B N 1
ATOM 4315 C CA . LYS B 1 96 ? 18.133 42.971 45.118 1.00 27.89 96 LYS B CA 1
ATOM 4316 C C . LYS B 1 96 ? 16.840 43.398 44.425 1.00 26.07 96 LYS B C 1
ATOM 4317 O O . LYS B 1 96 ? 15.762 43.312 45.003 1.00 23.12 96 LYS B O 1
ATOM 4323 N N . GLN B 1 97 ? 16.955 43.865 43.189 1.00 25.81 97 GLN B N 1
ATOM 4324 C CA . GLN B 1 97 ? 15.792 44.321 42.445 1.00 27.69 97 GLN B CA 1
ATOM 4325 C C . GLN B 1 97 ? 14.825 43.177 42.165 1.00 26.42 97 GLN B C 1
ATOM 4326 O O . GLN B 1 97 ? 13.619 43.319 42.347 1.00 25.16 97 GLN B O 1
ATOM 4332 N N . LEU B 1 98 ? 15.364 42.047 41.719 1.00 25.57 98 LEU B N 1
ATOM 4333 C CA . LEU B 1 98 ? 14.552 40.882 41.404 1.00 23.95 98 LEU B CA 1
ATOM 4334 C C . LEU B 1 98 ? 13.858 40.277 42.629 1.00 23.82 98 LEU B C 1
ATOM 4335 O O . LEU B 1 98 ? 12.690 39.888 42.550 1.00 24.04 98 LEU B O 1
ATOM 4340 N N . THR B 1 99 ? 14.555 40.196 43.759 1.00 22.93 99 THR B N 1
ATOM 4341 C CA . THR B 1 99 ? 13.935 39.637 44.957 1.00 24.76 99 THR B CA 1
ATOM 4342 C C . THR B 1 99 ? 12.809 40.565 45.387 1.00 25.64 99 THR B C 1
ATOM 4343 O O . THR B 1 99 ? 11.774 40.117 45.883 1.00 23.92 99 THR B O 1
ATOM 4347 N N . GLY B 1 100 ? 13.013 41.864 45.189 1.00 25.71 100 GLY B N 1
ATOM 4348 C CA . GLY B 1 100 ? 11.982 42.823 45.545 1.00 26.48 100 GLY B CA 1
ATOM 4349 C C . GLY B 1 100 ? 10.797 42.669 44.607 1.00 26.67 100 GLY B C 1
ATOM 4350 O O . GLY B 1 100 ? 9.639 42.807 45.006 1.00 27.67 100 GLY B O 1
ATOM 4351 N N . GLY B 1 101 ? 11.092 42.379 43.347 1.00 25.07 101 GLY B N 1
ATOM 4352 C CA . GLY B 1 101 ? 10.039 42.202 42.372 1.00 23.02 101 GLY B CA 1
ATOM 4353 C C . GLY B 1 101 ? 9.089 41.086 42.771 1.00 22.55 101 GLY B C 1
ATOM 4354 O O . GLY B 1 101 ? 7.876 41.241 42.674 1.00 22.65 101 GLY B O 1
ATOM 4355 N N . ILE B 1 102 ? 9.634 39.965 43.230 1.00 21.77 102 ILE B N 1
ATOM 4356 C CA . ILE B 1 102 ? 8.799 38.833 43.618 1.00 22.43 102 ILE B CA 1
ATOM 4357 C C . ILE B 1 102 ? 7.877 39.173 44.781 1.00 23.13 102 ILE B C 1
ATOM 4358 O O . ILE B 1 102 ? 6.703 38.799 44.790 1.00 21.89 102 ILE B O 1
ATOM 4363 N N . GLU B 1 103 ? 8.412 39.874 45.769 1.00 22.37 103 GLU B N 1
ATOM 4364 C CA . GLU B 1 103 ? 7.603 40.262 46.906 1.00 25.08 103 GLU B CA 1
ATOM 4365 C C . GLU B 1 103 ? 6.450 41.156 46.446 1.00 24.75 103 GLU B C 1
ATOM 4366 O O . GLU B 1 103 ? 5.355 41.106 47.003 1.00 23.57 103 GLU B O 1
ATOM 4372 N N . LEU B 1 104 ? 6.698 41.963 45.418 1.00 24.46 104 LEU B N 1
ATOM 4373 C CA . LEU B 1 104 ? 5.671 42.850 44.890 1.00 25.27 104 LEU B CA 1
ATOM 4374 C C . LEU B 1 104 ? 4.617 42.002 44.173 1.00 24.68 104 LEU B C 1
ATOM 4375 O O . LEU B 1 104 ? 3.423 42.295 44.246 1.00 24.74 104 LEU B O 1
ATOM 4380 N N . LEU B 1 105 ? 5.058 40.945 43.490 1.00 23.82 105 LEU B N 1
ATOM 4381 C CA . LEU B 1 105 ? 4.130 40.054 42.790 1.00 23.59 105 LEU B CA 1
ATOM 4382 C C . LEU B 1 105 ? 3.254 39.341 43.818 1.00 23.07 105 LEU B C 1
ATOM 4383 O O . LEU B 1 105 ? 2.064 39.122 43.579 1.00 24.43 105 LEU B O 1
ATOM 4388 N N . PHE B 1 106 ? 3.845 38.968 44.951 1.00 21.69 106 PHE B N 1
ATOM 4389 C CA . PHE B 1 106 ? 3.093 38.302 46.013 1.00 23.28 106 PHE B CA 1
ATOM 4390 C C . PHE B 1 106 ? 2.002 39.242 46.537 1.00 24.54 106 PHE B C 1
ATOM 4391 O O . PHE B 1 106 ? 0.886 38.810 46.819 1.00 23.59 106 PHE B O 1
ATOM 4399 N N . LYS B 1 107 ? 2.334 40.523 46.671 1.00 26.11 107 LYS B N 1
ATOM 4400 C CA . LYS B 1 107 ? 1.379 41.518 47.154 1.00 28.39 107 LYS B CA 1
ATOM 4401 C C . LYS B 1 107 ? 0.254 41.735 46.148 1.00 28.16 107 LYS B C 1
ATOM 4402 O O . LYS B 1 107 ? -0.921 41.744 46.507 1.00 28.94 107 LYS B O 1
ATOM 4408 N N . LYS B 1 108 ? 0.617 41.924 44.888 1.00 26.89 108 LYS B N 1
ATOM 4409 C CA . LYS B 1 108 ? -0.377 42.135 43.842 1.00 28.71 108 LYS B CA 1
ATOM 4410 C C . LYS B 1 108 ? -1.351 40.957 43.733 1.00 27.99 108 LYS B C 1
ATOM 4411 O O . LYS B 1 108 ? -2.532 41.147 43.438 1.00 27.72 108 LYS B O 1
ATOM 4417 N N . ASN B 1 109 ? -0.854 39.746 43.971 1.00 25.95 109 ASN B N 1
ATOM 4418 C CA . ASN B 1 109 ? -1.685 38.549 43.871 1.00 24.08 109 ASN B CA 1
ATOM 4419 C C . ASN B 1 109 ? -2.308 38.082 45.182 1.00 23.65 109 ASN B C 1
ATOM 4420 O O . ASN B 1 109 ? -3.010 37.078 45.209 1.00 23.97 109 ASN B O 1
ATOM 4425 N N . LYS B 1 110 ? -2.042 38.808 46.264 1.00 25.11 110 LYS B N 1
ATOM 4426 C CA . LYS B 1 110 ? -2.585 38.481 47.584 1.00 26.38 110 LYS B CA 1
ATOM 4427 C C . LYS B 1 110 ? -2.090 37.160 48.178 1.00 25.28 110 LYS B C 1
ATOM 4428 O O . LYS B 1 110 ? -2.861 36.426 48.805 1.00 25.38 110 LYS B O 1
ATOM 4434 N N . VAL B 1 111 ? -0.817 36.841 47.969 1.00 24.71 111 VAL B N 1
ATOM 4435 C CA . VAL B 1 111 ? -0.254 35.626 48.543 1.00 20.42 111 VAL B CA 1
ATOM 4436 C C . VAL B 1 111 ? 0.186 35.961 49.969 1.00 20.54 111 VAL B C 1
ATOM 4437 O O . VAL B 1 111 ? 0.818 36.991 50.207 1.00 19.61 111 VAL B O 1
ATOM 4441 N N . THR B 1 112 ? -0.170 35.110 50.923 1.00 19.37 112 THR B N 1
ATOM 4442 C CA . THR B 1 112 ? 0.239 35.338 52.298 1.00 20.03 112 THR B CA 1
ATOM 4443 C C . THR B 1 112 ? 1.661 34.815 52.426 1.00 19.15 112 THR B C 1
ATOM 4444 O O . THR B 1 112 ? 1.920 33.627 52.233 1.00 22.18 112 THR B O 1
ATOM 4448 N N . TYR B 1 113 ? 2.576 35.718 52.747 1.00 19.51 113 TYR B N 1
ATOM 4449 C CA . TYR B 1 113 ? 3.993 35.392 52.874 1.00 20.59 113 TYR B CA 1
ATOM 4450 C C . TYR B 1 113 ? 4.445 35.203 54.328 1.00 19.97 113 TYR B C 1
ATOM 4451 O O . TYR B 1 113 ? 4.592 36.172 55.069 1.00 21.60 113 TYR B O 1
ATOM 4460 N N . TYR B 1 114 ? 4.651 33.952 54.728 1.00 18.48 114 TYR B N 1
ATOM 4461 C CA . TYR B 1 114 ? 5.120 33.634 56.070 1.00 20.21 114 TYR B CA 1
ATOM 4462 C C . TYR B 1 114 ? 6.642 33.502 56.056 1.00 21.92 114 TYR B C 1
ATOM 4463 O O . TYR B 1 114 ? 7.195 32.669 55.328 1.00 22.84 114 TYR B O 1
ATOM 4472 N N . LYS B 1 115 ? 7.317 34.319 56.858 1.00 21.10 115 LYS B N 1
ATOM 4473 C CA . LYS B 1 115 ? 8.770 34.262 56.932 1.00 21.41 115 LYS B CA 1
ATOM 4474 C C . LYS B 1 115 ? 9.134 33.396 58.133 1.00 21.21 115 LYS B C 1
ATOM 4475 O O . LYS B 1 115 ? 9.042 33.824 59.285 1.00 21.36 115 LYS B O 1
ATOM 4481 N N . GLY B 1 116 ? 9.511 32.154 57.848 1.00 19.98 116 GLY B N 1
ATOM 4482 C CA . GLY B 1 116 ? 9.864 31.225 58.902 1.00 19.66 116 GLY B CA 1
ATOM 4483 C C . GLY B 1 116 ? 10.139 29.853 58.322 1.00 19.60 116 GLY B C 1
ATOM 4484 O O . GLY B 1 116 ? 10.230 29.699 57.108 1.00 20.47 116 GLY B O 1
ATOM 4485 N N . ASN B 1 117 ? 10.284 28.858 59.188 1.00 20.05 117 ASN B N 1
ATOM 4486 C CA . ASN B 1 117 ? 10.544 27.496 58.746 1.00 20.96 117 ASN B CA 1
ATOM 4487 C C . ASN B 1 117 ? 9.236 26.722 58.756 1.00 20.62 117 ASN B C 1
ATOM 4488 O O . ASN B 1 117 ? 8.471 26.796 59.722 1.00 20.72 117 ASN B O 1
ATOM 4493 N N . GLY B 1 118 ? 8.982 25.987 57.677 1.00 21.03 118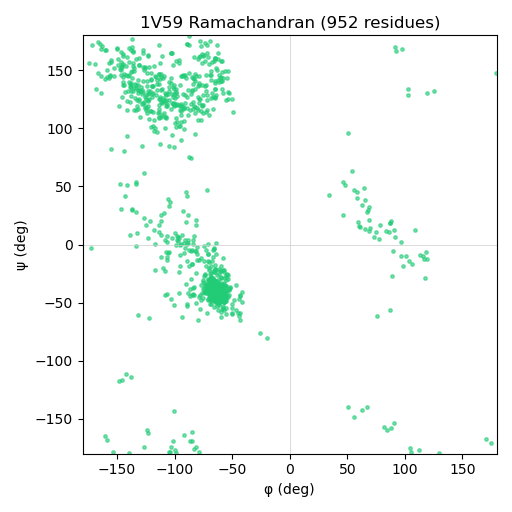 GLY B N 1
ATOM 4494 C CA . GLY B 1 118 ? 7.755 25.216 57.577 1.00 21.36 118 GLY B CA 1
ATOM 4495 C C . GLY B 1 118 ? 7.979 23.730 57.792 1.00 22.52 118 GLY B C 1
ATOM 4496 O O . GLY B 1 118 ? 8.927 23.154 57.255 1.00 21.56 118 GLY B O 1
ATOM 4497 N N . SER B 1 119 ? 7.110 23.108 58.583 1.00 20.35 119 SER B N 1
ATOM 4498 C CA . SER B 1 119 ? 7.220 21.681 58.856 1.00 22.49 119 SER B CA 1
ATOM 4499 C C . SER B 1 119 ? 5.834 21.074 59.028 1.00 22.43 119 SER B C 1
ATOM 4500 O O . SER B 1 119 ? 4.877 21.781 59.342 1.00 24.68 119 SER B O 1
ATOM 4503 N N . PHE B 1 120 ? 5.725 19.767 58.817 1.00 23.02 120 PHE B N 1
ATOM 4504 C CA . PHE B 1 120 ? 4.443 19.086 58.969 1.00 24.95 120 PHE B CA 1
ATOM 4505 C C . PHE B 1 120 ? 4.114 18.895 60.448 1.00 25.30 120 PHE B C 1
ATOM 4506 O O . PHE B 1 120 ? 4.868 18.248 61.169 1.00 26.84 120 PHE B O 1
ATOM 4514 N N . GLU B 1 121 ? 3.002 19.466 60.899 1.00 26.93 121 GLU B N 1
ATOM 4515 C CA . GLU B 1 121 ? 2.571 19.306 62.286 1.00 28.73 121 GLU B CA 1
ATOM 4516 C C . GLU B 1 121 ? 2.059 17.868 62.299 1.00 30.34 121 GLU B C 1
ATOM 4517 O O . GLU B 1 121 ? 2.289 17.107 63.237 1.00 31.99 121 GLU B O 1
ATOM 4523 N N . ASP B 1 122 ? 1.363 17.525 61.222 1.00 31.59 122 ASP B N 1
ATOM 4524 C CA . ASP B 1 122 ? 0.827 16.194 60.975 1.00 32.30 122 ASP B CA 1
ATOM 4525 C C . ASP B 1 122 ? 0.632 16.181 59.460 1.00 32.97 122 ASP B C 1
ATOM 4526 O O . ASP B 1 122 ? 1.124 17.083 58.782 1.00 31.72 122 ASP B O 1
ATOM 4531 N N . GLU B 1 123 ? -0.069 15.199 58.908 1.00 33.52 123 GLU B N 1
ATOM 4532 C CA . GLU B 1 123 ? -0.228 15.171 57.458 1.00 33.29 123 GLU B CA 1
ATOM 4533 C C . GLU B 1 123 ? -1.172 16.231 56.899 1.00 32.40 123 GLU B C 1
ATOM 4534 O O . GLU B 1 123 ? -1.114 16.546 55.715 1.00 33.24 123 GLU B O 1
ATOM 4540 N N . THR B 1 124 ? -2.016 16.806 57.747 1.00 30.34 124 THR B N 1
ATOM 4541 C CA . THR B 1 124 ? -2.981 17.802 57.291 1.00 29.76 124 THR B CA 1
ATOM 4542 C C . THR B 1 124 ? -2.705 19.254 57.688 1.00 28.56 124 THR B C 1
ATOM 4543 O O . THR B 1 124 ? -3.424 20.153 57.251 1.00 27.26 124 THR B O 1
ATOM 4547 N N . LYS B 1 125 ? -1.688 19.485 58.515 1.00 26.92 125 LYS B N 1
ATOM 4548 C CA . LYS B 1 125 ? -1.366 20.840 58.958 1.00 26.77 125 LYS B CA 1
ATOM 4549 C C . LYS B 1 125 ? 0.113 21.181 58.928 1.00 25.76 125 LYS B C 1
ATOM 4550 O O . LYS B 1 125 ? 0.973 20.321 59.133 1.00 24.35 125 LYS B O 1
ATOM 4556 N N . ILE B 1 126 ? 0.395 22.459 58.695 1.00 23.76 126 ILE B N 1
ATOM 4557 C CA . ILE B 1 126 ? 1.763 22.947 58.635 1.00 22.23 126 ILE B CA 1
ATOM 4558 C C . ILE B 1 126 ? 2.045 23.923 59.760 1.00 21.99 126 ILE B C 1
ATOM 4559 O O . ILE B 1 126 ? 1.258 24.828 60.014 1.00 20.73 126 ILE B O 1
ATOM 4564 N N . ARG B 1 127 ? 3.172 23.734 60.437 1.00 22.66 127 ARG B N 1
ATOM 4565 C CA . ARG B 1 127 ? 3.558 24.641 61.508 1.00 21.94 127 ARG B CA 1
ATOM 4566 C C . ARG B 1 127 ? 4.688 25.542 61.006 1.00 21.65 127 ARG B C 1
ATOM 4567 O O . ARG B 1 127 ? 5.662 25.071 60.411 1.00 20.19 127 ARG B O 1
ATOM 4575 N N . VAL B 1 128 ? 4.544 26.839 61.233 1.00 22.17 128 VAL B N 1
ATOM 4576 C CA . VAL B 1 128 ? 5.568 27.788 60.840 1.00 23.42 128 VAL B CA 1
ATOM 4577 C C . VAL B 1 128 ? 6.243 28.262 62.118 1.00 24.94 128 VAL B C 1
ATOM 4578 O O . VAL B 1 128 ? 5.588 28.816 62.997 1.00 28.21 128 VAL B O 1
ATOM 4582 N N . THR B 1 129 ? 7.543 28.022 62.234 1.00 24.99 129 THR B N 1
ATOM 4583 C CA . THR B 1 129 ? 8.276 28.451 63.413 1.00 25.30 129 THR B CA 1
ATOM 4584 C C . THR B 1 129 ? 9.193 29.599 63.032 1.00 25.64 129 THR B C 1
ATOM 4585 O O . THR B 1 129 ? 9.722 29.642 61.918 1.00 26.25 129 THR B O 1
ATOM 4589 N N . PRO B 1 130 ? 9.383 30.558 63.946 1.00 26.63 130 PRO B N 1
ATOM 4590 C CA . PRO B 1 130 ? 10.249 31.706 63.670 1.00 27.55 130 PRO B CA 1
ATOM 4591 C C . PRO B 1 130 ? 11.732 31.390 63.486 1.00 28.78 130 PRO B C 1
ATOM 4592 O O . PRO B 1 130 ? 12.233 30.351 63.925 1.00 26.42 130 PRO B O 1
ATOM 4596 N N . VAL B 1 131 ? 12.418 32.303 62.807 1.00 30.66 131 VAL B N 1
ATOM 4597 C CA . VAL B 1 131 ? 13.846 32.185 62.557 1.00 33.12 131 VAL B CA 1
ATOM 4598 C C . VAL B 1 131 ? 14.511 33.319 63.330 1.00 34.12 131 VAL B C 1
ATOM 4599 O O . VAL B 1 131 ? 14.295 34.495 63.036 1.00 31.43 131 VAL B O 1
ATOM 4603 N N . ASP B 1 132 ? 15.301 32.945 64.332 1.00 38.74 132 ASP B N 1
ATOM 4604 C CA . ASP B 1 132 ? 16.001 33.886 65.206 1.00 41.72 132 ASP B CA 1
ATOM 4605 C C . ASP B 1 132 ? 16.327 35.273 64.658 1.00 41.62 132 ASP B C 1
ATOM 4606 O O . ASP B 1 132 ? 15.671 36.252 65.017 1.00 42.79 132 ASP B O 1
ATOM 4611 N N . GLY B 1 133 ? 17.336 35.363 63.802 1.00 41.08 133 GLY B N 1
ATOM 4612 C CA . GLY B 1 133 ? 17.723 36.658 63.265 1.00 42.56 133 GLY B CA 1
ATOM 4613 C C . GLY B 1 133 ? 16.791 37.283 62.240 1.00 43.31 133 GLY B C 1
ATOM 4614 O O . GLY B 1 133 ? 16.629 38.504 62.207 1.00 43.89 133 GLY B O 1
ATOM 4615 N N . LEU B 1 134 ? 16.174 36.445 61.410 1.00 42.55 134 LEU B N 1
ATOM 4616 C CA . LEU B 1 134 ? 15.275 36.891 60.349 1.00 39.96 134 LEU B CA 1
ATOM 4617 C C . LEU B 1 134 ? 14.203 37.890 60.767 1.00 40.51 134 LEU B C 1
ATOM 4618 O O . LEU B 1 134 ? 13.300 37.551 61.529 1.00 41.71 134 LEU B O 1
ATOM 4623 N N . GLU B 1 135 ? 14.279 39.119 60.260 1.00 38.90 135 GLU B N 1
ATOM 4624 C CA . GLU B 1 135 ? 13.261 40.092 60.622 1.00 38.91 135 GLU B CA 1
ATOM 4625 C C . GLU B 1 135 ? 12.033 39.941 59.734 1.00 37.09 135 GLU B C 1
ATOM 4626 O O . GLU B 1 135 ? 12.135 39.655 58.542 1.00 34.99 135 GLU B O 1
ATOM 4632 N N . GLY B 1 136 ? 10.868 40.135 60.339 1.00 35.10 136 GLY B N 1
ATOM 4633 C CA . GLY B 1 136 ? 9.623 39.978 59.622 1.00 32.67 136 GLY B CA 1
ATOM 4634 C C . GLY B 1 136 ? 9.122 38.578 59.920 1.00 29.35 136 GLY B C 1
ATOM 4635 O O . GLY B 1 136 ? 7.994 38.230 59.590 1.00 29.45 136 GLY B O 1
ATOM 4636 N N . THR B 1 137 ? 9.973 37.779 60.557 1.00 27.59 137 THR B N 1
ATOM 4637 C CA . THR B 1 137 ? 9.629 36.401 60.904 1.00 28.89 137 THR B CA 1
ATOM 4638 C C . THR B 1 137 ? 8.396 36.385 61.808 1.00 28.24 137 THR B C 1
ATOM 4639 O O . THR B 1 137 ? 8.084 37.380 62.454 1.00 29.38 137 THR B O 1
ATOM 4643 N N . VAL B 1 138 ? 7.692 35.261 61.848 1.00 28.41 138 VAL B N 1
ATOM 4644 C CA . VAL B 1 138 ? 6.497 35.156 62.684 1.00 29.88 138 VAL B CA 1
ATOM 4645 C C . VAL B 1 138 ? 6.818 35.417 64.160 1.00 30.40 138 VAL B C 1
ATOM 4646 O O . VAL B 1 138 ? 7.854 34.983 64.668 1.00 27.81 138 VAL B O 1
ATOM 4650 N N . LYS B 1 139 ? 5.915 36.128 64.832 1.00 32.21 139 LYS B N 1
ATOM 4651 C CA . LYS B 1 139 ? 6.071 36.471 66.246 1.00 34.11 139 LYS B CA 1
ATOM 4652 C C . LYS B 1 139 ? 5.948 35.239 67.133 1.00 33.18 139 LYS B C 1
ATOM 4653 O O . LYS B 1 139 ? 6.571 35.154 68.191 1.00 33.73 139 LYS B O 1
ATOM 4659 N N . GLU B 1 140 ? 5.132 34.289 66.694 1.00 31.32 140 GLU B N 1
ATOM 4660 C CA . GLU B 1 140 ? 4.920 33.052 67.430 1.00 30.64 140 GLU B CA 1
ATOM 4661 C C . GLU B 1 140 ? 4.612 31.966 66.405 1.00 29.12 140 GLU B C 1
ATOM 4662 O O . GLU B 1 140 ? 4.387 32.263 65.232 1.00 28.69 140 GLU B O 1
ATOM 4668 N N . ASP B 1 141 ? 4.602 30.716 66.848 1.00 26.31 141 ASP B N 1
ATOM 4669 C CA . ASP B 1 141 ? 4.307 29.598 65.966 1.00 25.99 141 ASP B CA 1
ATOM 4670 C C . ASP B 1 141 ? 2.938 29.748 65.319 1.00 25.75 141 ASP B C 1
ATOM 4671 O O . ASP B 1 141 ? 2.000 30.259 65.933 1.00 24.77 141 ASP B O 1
ATOM 4676 N N . HIS B 1 142 ? 2.839 29.323 64.063 1.00 24.34 142 HIS B N 1
ATOM 4677 C CA . HIS B 1 142 ? 1.578 29.374 63.339 1.00 24.55 142 HIS B CA 1
ATOM 4678 C C . HIS B 1 142 ? 1.203 27.971 62.900 1.00 25.52 142 HIS B C 1
ATOM 4679 O O . HIS B 1 142 ? 2.026 27.234 62.358 1.00 25.64 142 HIS B O 1
ATOM 4686 N N . ILE B 1 143 ? -0.043 27.600 63.149 1.00 25.19 143 ILE B N 1
ATOM 4687 C CA . ILE B 1 143 ? -0.530 26.300 62.738 1.00 25.96 143 ILE B CA 1
ATOM 4688 C C . ILE B 1 143 ? -1.503 26.600 61.608 1.00 26.00 143 ILE B C 1
ATOM 4689 O O . ILE B 1 143 ? -2.542 27.236 61.818 1.00 25.33 143 ILE B O 1
ATOM 4694 N N . LEU B 1 144 ? -1.129 26.176 60.405 1.00 23.76 144 LEU B N 1
ATOM 4695 C CA . LEU B 1 144 ? -1.936 26.410 59.215 1.00 24.93 144 LEU B CA 1
ATOM 4696 C C . LEU B 1 144 ? -2.846 25.230 58.880 1.00 24.95 144 LEU B C 1
ATOM 4697 O O . LEU B 1 144 ? -2.375 24.140 58.580 1.00 23.90 144 LEU B O 1
ATOM 4702 N N . ASP B 1 145 ? -4.151 25.454 58.951 1.00 27.64 145 ASP B N 1
ATOM 4703 C CA . ASP B 1 145 ? -5.125 24.422 58.614 1.00 30.16 145 ASP B CA 1
ATOM 4704 C C . ASP B 1 145 ? -5.227 24.557 57.098 1.00 28.91 145 ASP B C 1
ATOM 4705 O O . ASP B 1 145 ? -5.653 25.598 56.596 1.00 27.58 145 ASP B O 1
ATOM 4710 N N . VAL B 1 146 ? -4.845 23.517 56.367 1.00 28.64 146 VAL B N 1
ATOM 4711 C CA . VAL B 1 146 ? -4.855 23.608 54.915 1.00 29.99 146 VAL B CA 1
ATOM 4712 C C . VAL B 1 146 ? -5.426 22.387 54.201 1.00 30.14 146 VAL B C 1
ATOM 4713 O O . VAL B 1 146 ? -5.382 21.272 54.718 1.00 31.28 146 VAL B O 1
ATOM 4717 N N . LYS B 1 147 ? -5.959 22.607 53.002 1.00 29.46 147 LYS B N 1
ATOM 4718 C CA . LYS B 1 147 ? -6.523 21.521 52.214 1.00 29.14 147 LYS B CA 1
ATOM 4719 C C . LYS B 1 147 ? -5.445 20.884 51.345 1.00 27.33 147 LYS B C 1
ATOM 4720 O O . LYS B 1 147 ? -5.376 19.659 51.220 1.00 27.36 147 LYS B O 1
ATOM 4726 N N . ASN B 1 148 ? -4.600 21.718 50.744 1.00 25.54 148 ASN B N 1
ATOM 4727 C CA . ASN B 1 148 ? -3.530 21.224 49.886 1.00 23.90 148 ASN B CA 1
ATOM 4728 C C . ASN B 1 148 ? -2.181 21.806 50.250 1.00 22.31 148 ASN B C 1
ATOM 4729 O O . ASN B 1 148 ? -2.049 23.004 50.468 1.00 23.77 148 ASN B O 1
ATOM 4734 N N . ILE B 1 149 ? -1.179 20.939 50.296 1.00 21.55 149 ILE B N 1
ATOM 4735 C CA . ILE B 1 149 ? 0.178 21.330 50.635 1.00 18.62 149 ILE B CA 1
ATOM 4736 C C . ILE B 1 149 ? 1.097 21.006 49.469 1.00 18.82 149 ILE B C 1
ATOM 4737 O O . ILE B 1 149 ? 1.000 19.938 48.866 1.00 17.87 149 ILE B O 1
ATOM 4742 N N . ILE B 1 150 ? 1.989 21.935 49.154 1.00 18.69 150 ILE B N 1
ATOM 4743 C CA . ILE B 1 150 ? 2.932 21.731 48.072 1.00 16.88 150 ILE B CA 1
ATOM 4744 C C . ILE B 1 150 ? 4.330 21.899 48.638 1.00 16.39 150 ILE B C 1
ATOM 4745 O O . ILE B 1 150 ? 4.686 22.973 49.119 1.00 15.36 150 ILE B O 1
ATOM 4750 N N . VAL B 1 151 ? 5.113 20.827 48.589 1.00 16.64 151 VAL B N 1
ATOM 4751 C CA . VAL B 1 151 ? 6.478 20.858 49.085 1.00 17.50 151 VAL B CA 1
ATOM 4752 C C . VAL B 1 151 ? 7.441 21.234 47.965 1.00 16.97 151 VAL B C 1
ATOM 4753 O O . VAL B 1 151 ? 7.508 20.565 46.934 1.00 17.86 151 VAL B O 1
ATOM 4757 N N . ALA B 1 152 ? 8.180 22.316 48.176 1.00 17.11 152 ALA B N 1
ATOM 4758 C CA . ALA B 1 152 ? 9.149 22.790 47.192 1.00 15.32 152 ALA B CA 1
ATOM 4759 C C . ALA B 1 152 ? 10.394 23.289 47.926 1.00 13.28 152 ALA B C 1
ATOM 4760 O O . ALA B 1 152 ? 10.877 24.388 47.677 1.00 12.84 152 ALA B O 1
ATOM 4762 N N . THR B 1 153 ? 10.915 22.454 48.817 1.00 14.11 153 THR B N 1
ATOM 4763 C CA . THR B 1 153 ? 12.074 22.796 49.636 1.00 15.09 153 THR B CA 1
ATOM 4764 C C . THR B 1 153 ? 13.431 22.847 48.929 1.00 16.50 153 THR B C 1
ATOM 4765 O O . THR B 1 153 ? 14.442 23.198 49.537 1.00 16.97 153 THR B O 1
ATOM 4769 N N . GLY B 1 154 ? 13.448 22.486 47.652 1.00 17.84 154 GLY B N 1
ATOM 4770 C CA . GLY B 1 154 ? 14.664 22.572 46.860 1.00 18.68 154 GLY B CA 1
ATOM 4771 C C . GLY B 1 154 ? 15.888 21.719 47.108 1.00 19.95 154 GLY B C 1
ATOM 4772 O O . GLY B 1 154 ? 15.786 20.530 47.416 1.00 19.65 154 GLY B O 1
ATOM 4773 N N . SER B 1 155 ? 17.056 22.353 46.974 1.00 20.34 155 SER B N 1
ATOM 4774 C CA . SER B 1 155 ? 18.344 21.675 47.116 1.00 20.11 155 SER B CA 1
ATOM 4775 C C . SER B 1 155 ? 19.423 22.413 47.907 1.00 20.68 155 SER B C 1
ATOM 4776 O O . SER B 1 155 ? 19.231 23.546 48.350 1.00 21.49 155 SER B O 1
ATOM 4779 N N . GLU B 1 156 ? 20.562 21.737 48.065 1.00 20.76 156 GLU B N 1
ATOM 4780 C CA . GLU B 1 156 ? 21.735 22.260 48.759 1.00 21.80 156 GLU B CA 1
ATOM 4781 C C . GLU B 1 156 ? 22.981 21.714 48.046 1.00 23.26 156 GLU B C 1
ATOM 4782 O O . GLU B 1 156 ? 22.889 20.766 47.265 1.00 21.08 156 GLU B O 1
ATOM 4788 N N . VAL B 1 157 ? 24.145 22.310 48.302 1.00 25.50 157 VAL B N 1
ATOM 4789 C CA . VAL B 1 157 ? 25.370 21.821 47.677 1.00 25.88 157 VAL B CA 1
ATOM 4790 C C . VAL B 1 157 ? 25.675 20.458 48.292 1.00 26.33 157 VAL B C 1
ATOM 4791 O O . VAL B 1 157 ? 25.387 20.221 49.464 1.00 27.47 157 VAL B O 1
ATOM 4795 N N . THR B 1 158 ? 26.234 19.557 47.498 1.00 26.40 158 THR B N 1
ATOM 4796 C CA . THR B 1 158 ? 26.592 18.241 47.999 1.00 27.38 158 THR B CA 1
ATOM 4797 C C . THR B 1 158 ? 27.921 18.425 48.724 1.00 28.15 158 THR B C 1
ATOM 4798 O O . THR B 1 158 ? 28.912 18.814 48.115 1.00 29.06 158 THR B O 1
ATOM 4802 N N . PRO B 1 159 ? 27.959 18.167 50.039 1.00 30.04 159 PRO B N 1
ATOM 4803 C CA . PRO B 1 159 ? 29.207 18.326 50.799 1.00 29.97 159 PRO B CA 1
ATOM 4804 C C . PRO B 1 159 ? 30.307 17.319 50.444 1.00 30.55 159 PRO B C 1
ATOM 4805 O O . PRO B 1 159 ? 30.041 16.243 49.906 1.00 29.45 159 PRO B O 1
ATOM 4809 N N . PHE B 1 160 ? 31.548 17.692 50.734 1.00 32.10 160 PHE B N 1
ATOM 4810 C CA . PHE B 1 160 ? 32.694 16.828 50.479 1.00 34.81 160 PHE B CA 1
ATOM 4811 C C . PHE B 1 160 ? 33.313 16.518 51.841 1.00 34.49 160 PHE B C 1
ATOM 4812 O O . PHE B 1 160 ? 34.034 17.342 52.411 1.00 33.73 160 PHE B O 1
ATOM 4820 N N . PRO B 1 161 ? 33.025 15.325 52.387 1.00 34.98 161 PRO B N 1
ATOM 4821 C CA . PRO B 1 161 ? 33.561 14.926 53.692 1.00 34.22 161 PRO B CA 1
ATOM 4822 C C . PRO B 1 161 ? 35.079 15.011 53.747 1.00 34.20 161 PRO B C 1
ATOM 4823 O O . PRO B 1 161 ? 35.780 14.427 52.921 1.00 32.68 161 PRO B O 1
ATOM 4827 N N . GLY B 1 162 ? 35.577 15.757 54.723 1.00 35.24 162 GLY B N 1
ATOM 4828 C CA . GLY B 1 162 ? 37.009 15.927 54.863 1.00 39.53 162 GLY B CA 1
ATOM 4829 C C . GLY B 1 162 ? 37.426 17.312 54.411 1.00 41.05 162 GLY B C 1
ATOM 4830 O O . GLY B 1 162 ? 38.525 17.769 54.726 1.00 41.88 162 GLY B O 1
ATOM 4831 N N . ILE B 1 163 ? 36.549 17.977 53.663 1.00 41.63 163 ILE B N 1
ATOM 4832 C CA . ILE B 1 163 ? 36.821 19.327 53.181 1.00 43.48 163 ILE B CA 1
ATOM 4833 C C . ILE B 1 163 ? 35.969 20.348 53.927 1.00 43.89 163 ILE B C 1
ATOM 4834 O O . ILE B 1 163 ? 34.753 20.412 53.740 1.00 43.36 163 ILE B O 1
ATOM 4839 N N . GLU B 1 164 ? 36.615 21.143 54.772 1.00 45.19 164 GLU B N 1
ATOM 4840 C CA . GLU B 1 164 ? 35.930 22.177 55.541 1.00 46.45 164 GLU B CA 1
ATOM 4841 C C . GLU B 1 164 ? 35.626 23.338 54.594 1.00 46.13 164 GLU B C 1
ATOM 4842 O O . GLU B 1 164 ? 36.542 24.009 54.118 1.00 44.93 164 GLU B O 1
ATOM 4848 N N . ILE B 1 165 ? 34.347 23.574 54.317 1.00 45.05 165 ILE B N 1
ATOM 4849 C CA . ILE B 1 165 ? 33.971 24.657 53.419 1.00 43.50 165 ILE B CA 1
ATOM 4850 C C . ILE B 1 165 ? 33.705 25.971 54.133 1.00 43.48 165 ILE B C 1
ATOM 4851 O O . ILE B 1 165 ? 32.638 26.176 54.706 1.00 46.14 165 ILE B O 1
ATOM 4856 N N . ASP B 1 166 ? 34.696 26.853 54.111 1.00 42.38 166 ASP B N 1
ATOM 4857 C CA . ASP B 1 166 ? 34.556 28.178 54.692 1.00 41.18 166 ASP B CA 1
ATOM 4858 C C . ASP B 1 166 ? 34.442 28.981 53.407 1.00 42.17 166 ASP B C 1
ATOM 4859 O O . ASP B 1 166 ? 35.257 28.821 52.499 1.00 44.49 166 ASP B O 1
ATOM 4864 N N . GLU B 1 167 ? 33.433 29.828 53.305 1.00 40.74 167 GLU B N 1
ATOM 4865 C CA . GLU B 1 167 ? 33.240 30.588 52.076 1.00 39.47 167 GLU B CA 1
ATOM 4866 C C . GLU B 1 167 ? 34.275 31.694 51.838 1.00 39.72 167 GLU B C 1
ATOM 4867 O O . GLU B 1 167 ? 33.928 32.818 51.483 1.00 40.44 167 GLU B O 1
ATOM 4873 N N . GLU B 1 168 ? 35.549 31.355 52.019 1.00 40.37 168 GLU B N 1
ATOM 4874 C CA . GLU B 1 168 ? 36.648 32.302 51.833 1.00 40.39 168 GLU B CA 1
ATOM 4875 C C . GLU B 1 168 ? 37.770 31.720 50.975 1.00 38.62 168 GLU B C 1
ATOM 4876 O O . GLU B 1 168 ? 38.088 32.253 49.911 1.00 36.89 168 GLU B O 1
ATOM 4882 N N . LYS B 1 169 ? 38.367 30.628 51.448 1.00 36.43 169 LYS B N 1
ATOM 4883 C CA . LYS B 1 169 ? 39.454 29.966 50.737 1.00 35.08 169 LYS B CA 1
ATOM 4884 C C . LYS B 1 169 ? 38.932 28.710 50.061 1.00 33.68 169 LYS B C 1
ATOM 4885 O O . LYS B 1 169 ? 39.232 28.449 48.896 1.00 34.89 169 LYS B O 1
ATOM 4891 N N . ILE B 1 170 ? 38.170 27.916 50.806 1.00 33.17 170 ILE B N 1
ATOM 4892 C CA . ILE B 1 170 ? 37.573 26.704 50.254 1.00 33.41 170 ILE B CA 1
ATOM 4893 C C . ILE B 1 170 ? 36.094 27.055 50.155 1.00 33.75 170 ILE B C 1
ATOM 4894 O O . ILE B 1 170 ? 35.363 27.005 51.145 1.00 34.80 170 ILE B O 1
ATOM 4899 N N . VAL B 1 171 ? 35.655 27.409 48.955 1.00 31.18 171 VAL B N 1
ATOM 4900 C CA . VAL B 1 171 ? 34.276 27.831 48.766 1.00 27.73 171 VAL B CA 1
ATOM 4901 C C . VAL B 1 171 ? 33.377 26.889 47.979 1.00 25.89 171 VAL B C 1
ATOM 4902 O O . VAL B 1 171 ? 33.842 25.988 47.278 1.00 25.83 171 VAL B O 1
ATOM 4906 N N . SER B 1 172 ? 32.073 27.105 48.130 1.00 25.04 172 SER B N 1
ATOM 4907 C CA . SER B 1 172 ? 31.074 26.357 47.380 1.00 25.09 172 SER B CA 1
ATOM 4908 C C . SER B 1 172 ? 30.654 27.410 46.356 1.00 24.73 172 SER B C 1
ATOM 4909 O O . SER B 1 172 ? 31.196 28.517 46.354 1.00 23.52 172 SER B O 1
ATOM 4912 N N . SER B 1 173 ? 29.707 27.081 45.490 1.00 24.64 173 SER B N 1
ATOM 4913 C CA . SER B 1 173 ? 29.250 28.046 44.500 1.00 25.12 173 SER B CA 1
ATOM 4914 C C . SER B 1 173 ? 28.868 29.367 45.173 1.00 25.34 173 SER B C 1
ATOM 4915 O O . SER B 1 173 ? 29.112 30.443 44.629 1.00 25.99 173 SER B O 1
ATOM 4918 N N . THR B 1 174 ? 28.279 29.283 46.362 1.00 23.72 174 THR B N 1
ATOM 4919 C CA . THR B 1 174 ? 27.859 30.476 47.084 1.00 23.40 174 THR B CA 1
ATOM 4920 C C . THR B 1 174 ? 29.049 31.360 47.430 1.00 25.40 174 THR B C 1
ATOM 4921 O O . THR B 1 174 ? 28.953 32.591 47.390 1.00 27.33 174 THR B O 1
ATOM 4925 N N . GLY B 1 175 ? 30.172 30.739 47.768 1.00 26.16 175 GLY B N 1
ATOM 4926 C CA . GLY B 1 175 ? 31.353 31.516 48.100 1.00 25.82 175 GLY B CA 1
ATOM 4927 C C . GLY B 1 175 ? 32.006 32.080 46.847 1.00 24.98 175 GLY B C 1
ATOM 4928 O O . GLY B 1 175 ? 32.428 33.232 46.818 1.00 22.67 175 GLY B O 1
ATOM 4929 N N . ALA B 1 176 ? 32.080 31.264 45.803 1.00 22.78 176 ALA B N 1
ATOM 4930 C CA . ALA B 1 176 ? 32.686 31.695 44.554 1.00 23.67 176 ALA B CA 1
ATOM 4931 C C . ALA B 1 176 ? 31.998 32.941 43.994 1.00 24.84 176 ALA B C 1
ATOM 4932 O O . ALA B 1 176 ? 32.658 33.820 43.443 1.00 23.18 176 ALA B O 1
ATOM 4934 N N . LEU B 1 177 ? 30.677 33.019 44.155 1.00 24.12 177 LEU B N 1
ATOM 4935 C CA . LEU B 1 177 ? 29.895 34.147 43.654 1.00 24.74 177 LEU B CA 1
ATOM 4936 C C . LEU B 1 177 ? 30.117 35.457 44.402 1.00 26.83 177 LEU B C 1
ATOM 4937 O O . LEU B 1 177 ? 29.732 36.524 43.914 1.00 26.41 177 LEU B O 1
ATOM 4942 N N . SER B 1 178 ? 30.723 35.390 45.584 1.00 28.57 178 SER B N 1
ATOM 4943 C CA . SER B 1 178 ? 30.963 36.610 46.350 1.00 30.12 178 SER B CA 1
ATOM 4944 C C . SER B 1 178 ? 32.427 36.902 46.693 1.00 28.86 178 SER B C 1
ATOM 4945 O O . SER B 1 178 ? 32.706 37.671 47.613 1.00 27.94 178 SER B O 1
ATOM 4948 N N . LEU B 1 179 ? 33.353 36.297 45.954 1.00 30.30 179 LEU B N 1
ATOM 4949 C CA . LEU B 1 179 ? 34.788 36.518 46.168 1.00 30.93 179 LEU B CA 1
ATOM 4950 C C . LEU B 1 179 ? 35.112 38.008 46.134 1.00 31.44 179 LEU B C 1
ATOM 4951 O O . LEU B 1 179 ? 34.781 38.699 45.168 1.00 30.35 179 LEU B O 1
ATOM 4956 N N . LYS B 1 180 ? 35.754 38.497 47.194 1.00 32.33 180 LYS B N 1
ATOM 4957 C CA . LYS B 1 180 ? 36.111 39.909 47.309 1.00 34.17 180 LYS B CA 1
ATOM 4958 C C . LYS B 1 180 ? 37.377 40.252 46.536 1.00 34.50 180 LYS B C 1
ATOM 4959 O O . LYS B 1 180 ? 37.687 41.424 46.325 1.00 34.17 180 LYS B O 1
ATOM 4965 N N . GLU B 1 181 ? 38.109 39.229 46.114 1.00 34.63 181 GLU B N 1
ATOM 4966 C CA . GLU B 1 181 ? 39.334 39.443 45.356 1.00 35.92 181 GLU B CA 1
ATOM 4967 C C . GLU B 1 181 ? 39.537 38.331 44.338 1.00 34.38 181 GLU B C 1
ATOM 4968 O O . GLU B 1 181 ? 39.177 37.182 44.583 1.00 33.18 181 GLU B O 1
ATOM 4974 N N . ILE B 1 182 ? 40.110 38.682 43.191 1.00 33.29 182 ILE B N 1
ATOM 4975 C CA . ILE B 1 182 ? 40.366 37.705 42.144 1.00 33.49 182 ILE B CA 1
ATOM 4976 C C . ILE B 1 182 ? 41.523 36.830 42.615 1.00 35.19 182 ILE B C 1
ATOM 4977 O O . ILE B 1 182 ? 42.646 37.307 42.763 1.00 36.51 182 ILE B O 1
ATOM 4982 N N . PRO B 1 183 ? 41.263 35.537 42.862 1.00 36.07 183 PRO B N 1
ATOM 4983 C CA . PRO B 1 183 ? 42.318 34.627 43.318 1.00 36.33 183 PRO B CA 1
ATOM 4984 C C . PRO B 1 183 ? 43.355 34.379 42.225 1.00 36.95 183 PRO B C 1
ATOM 4985 O O . PRO B 1 183 ? 43.009 34.263 41.051 1.00 36.63 183 PRO B O 1
ATOM 4989 N N . LYS B 1 184 ? 44.624 34.299 42.615 1.00 37.95 184 LYS B N 1
ATOM 4990 C CA . LYS B 1 184 ? 45.694 34.066 41.651 1.00 37.99 184 LYS B CA 1
ATOM 4991 C C . LYS B 1 184 ? 45.440 32.737 40.965 1.00 37.02 184 LYS B C 1
ATOM 4992 O O . LYS B 1 184 ? 45.519 32.622 39.739 1.00 36.56 184 LYS B O 1
ATOM 4998 N N . ARG B 1 185 ? 45.126 31.731 41.770 1.00 36.15 185 ARG B N 1
ATOM 4999 C CA . ARG B 1 185 ? 44.837 30.405 41.248 1.00 35.86 185 ARG B CA 1
ATOM 5000 C C . ARG B 1 185 ? 43.477 29.933 41.733 1.00 35.39 185 ARG B C 1
ATOM 5001 O O . ARG B 1 185 ? 43.174 29.989 42.927 1.00 34.46 185 ARG B O 1
ATOM 5009 N N . LEU B 1 186 ? 42.650 29.490 40.796 1.00 35.30 186 LEU B N 1
ATOM 5010 C CA . LEU B 1 186 ? 41.336 28.981 41.148 1.00 33.99 186 LEU B CA 1
ATOM 5011 C C . LEU B 1 186 ? 41.330 27.541 40.696 1.00 32.56 186 LEU B C 1
ATOM 5012 O O . LEU B 1 186 ? 41.430 27.257 39.503 1.00 33.17 186 LEU B O 1
ATOM 5017 N N . THR B 1 187 ? 41.248 26.633 41.658 1.00 33.45 187 THR B N 1
ATOM 5018 C CA . THR B 1 187 ? 41.203 25.218 41.348 1.00 34.21 187 THR B CA 1
ATOM 5019 C C . THR B 1 187 ? 39.781 24.790 41.650 1.00 33.82 187 THR B C 1
ATOM 5020 O O . THR B 1 187 ? 39.243 25.084 42.720 1.00 32.85 187 THR B O 1
ATOM 5024 N N . ILE B 1 188 ? 39.176 24.104 40.692 1.00 34.63 188 ILE B N 1
ATOM 5025 C CA . ILE B 1 188 ? 37.795 23.674 40.818 1.00 35.00 188 ILE B CA 1
ATOM 5026 C C . ILE B 1 188 ? 37.633 22.164 40.762 1.00 35.34 188 ILE B C 1
ATOM 5027 O O . ILE B 1 188 ? 38.107 21.512 39.829 1.00 35.24 188 ILE B O 1
ATOM 5032 N N . ILE B 1 189 ? 36.961 21.610 41.764 1.00 34.90 189 ILE B N 1
ATOM 5033 C CA . ILE B 1 189 ? 36.726 20.178 41.791 1.00 35.92 189 ILE B CA 1
ATOM 5034 C C . ILE B 1 189 ? 35.374 19.892 41.142 1.00 35.96 189 ILE B C 1
ATOM 5035 O O . ILE B 1 189 ? 34.324 20.354 41.609 1.00 35.11 189 ILE B O 1
ATOM 5040 N N . GLY B 1 190 ? 35.418 19.137 40.050 1.00 35.00 190 GLY B N 1
ATOM 5041 C CA . GLY B 1 190 ? 34.214 18.804 39.317 1.00 34.74 190 GLY B CA 1
ATOM 5042 C C . GLY B 1 190 ? 34.108 19.647 38.060 1.00 34.03 190 GLY B C 1
ATOM 5043 O O . GLY B 1 190 ? 34.312 20.858 38.103 1.00 34.35 190 GLY B O 1
ATOM 5044 N N . GLY B 1 191 ? 33.798 19.005 36.939 1.00 34.28 191 GLY B N 1
ATOM 5045 C CA . GLY B 1 191 ? 33.668 19.717 35.681 1.00 32.44 191 GLY B CA 1
ATOM 5046 C C . GLY B 1 191 ? 32.217 19.909 35.277 1.00 32.14 191 GLY B C 1
ATOM 5047 O O . GLY B 1 191 ? 31.878 19.842 34.093 1.00 31.65 191 GLY B O 1
ATOM 5048 N N . GLY B 1 192 ? 31.356 20.135 36.266 1.00 30.68 192 GLY B N 1
ATOM 5049 C CA . GLY B 1 192 ? 29.950 20.350 35.979 1.00 30.55 192 GLY B CA 1
ATOM 5050 C C . GLY B 1 192 ? 29.722 21.753 35.450 1.00 30.45 192 GLY B C 1
ATOM 5051 O O . GLY B 1 192 ? 30.630 22.588 35.472 1.00 31.03 192 GLY B O 1
ATOM 5052 N N . ILE B 1 193 ? 28.511 22.019 34.974 1.00 30.86 193 ILE B N 1
ATOM 5053 C CA . ILE B 1 193 ? 28.176 23.331 34.433 1.00 30.37 193 ILE B CA 1
ATOM 5054 C C . ILE B 1 193 ? 28.457 24.427 35.438 1.00 28.73 193 ILE B C 1
ATOM 5055 O O . ILE B 1 193 ? 29.080 25.428 35.107 1.00 29.19 193 ILE B O 1
ATOM 5060 N N . ILE B 1 194 ? 27.991 24.237 36.667 1.00 26.80 194 ILE B N 1
ATOM 5061 C CA . ILE B 1 194 ? 28.205 25.230 37.704 1.00 25.27 194 ILE B CA 1
ATOM 5062 C C . ILE B 1 194 ? 29.694 25.510 37.863 1.00 25.35 194 ILE B C 1
ATOM 5063 O O . ILE B 1 194 ? 30.105 26.667 37.955 1.00 25.08 194 ILE B O 1
ATOM 5068 N N . GLY B 1 195 ? 30.500 24.451 37.886 1.00 24.69 195 GLY B N 1
ATOM 5069 C CA . GLY B 1 195 ? 31.938 24.620 38.017 1.00 24.40 195 GLY B CA 1
ATOM 5070 C C . GLY B 1 195 ? 32.560 25.316 36.812 1.00 24.59 195 GLY B C 1
ATOM 5071 O O . GLY B 1 195 ? 33.347 26.251 36.961 1.00 23.61 195 GLY B O 1
ATOM 5072 N N . LEU B 1 196 ? 32.211 24.856 35.614 1.00 23.68 196 LEU B N 1
ATOM 5073 C CA . LEU B 1 196 ? 32.732 25.446 34.386 1.00 24.05 196 LEU B CA 1
ATOM 5074 C C . LEU B 1 196 ? 32.413 26.946 34.299 1.00 25.91 196 LEU B C 1
ATOM 5075 O O . LEU B 1 196 ? 33.299 27.759 33.999 1.00 25.60 196 LEU B O 1
ATOM 5080 N N . GLU B 1 197 ? 31.160 27.314 34.568 1.00 22.56 197 GLU B N 1
ATOM 5081 C CA . GLU B 1 197 ? 30.766 28.722 34.516 1.00 23.01 197 GLU B CA 1
ATOM 5082 C C . GLU B 1 197 ? 31.597 29.590 35.449 1.00 23.40 197 GLU B C 1
ATOM 5083 O O . GLU B 1 197 ? 31.998 30.693 35.070 1.00 23.23 197 GLU B O 1
ATOM 5089 N N . MET B 1 198 ? 31.858 29.108 36.664 1.00 23.28 198 MET B N 1
ATOM 5090 C CA . MET B 1 198 ? 32.665 29.885 37.607 1.00 23.78 198 MET B CA 1
ATOM 5091 C C . MET B 1 198 ? 34.114 29.921 37.127 1.00 23.91 198 MET B C 1
ATOM 5092 O O . MET B 1 198 ? 34.833 30.895 37.362 1.00 25.54 198 MET B O 1
ATOM 5097 N N . GLY B 1 199 ? 34.543 28.846 36.469 1.00 23.94 199 GLY B N 1
ATOM 5098 C CA . GLY B 1 199 ? 35.899 28.791 35.954 1.00 23.39 199 GLY B CA 1
ATOM 5099 C C . GLY B 1 199 ? 36.083 29.875 34.906 1.00 23.82 199 GLY B C 1
ATOM 5100 O O . GLY B 1 199 ? 37.040 30.655 34.953 1.00 21.59 199 GLY B O 1
ATOM 5101 N N . SER B 1 200 ? 35.139 29.930 33.971 1.00 23.54 200 SER B N 1
ATOM 5102 C CA . SER B 1 200 ? 35.166 30.913 32.902 1.00 25.21 200 SER B CA 1
ATOM 5103 C C . SER B 1 200 ? 35.201 32.333 33.466 1.00 25.51 200 SER B C 1
ATOM 5104 O O . SER B 1 200 ? 36.021 33.154 33.054 1.00 26.94 200 SER B O 1
ATOM 5107 N N . VAL B 1 201 ? 34.319 32.614 34.419 1.00 23.91 201 VAL B N 1
ATOM 5108 C CA . VAL B 1 201 ? 34.261 33.930 35.038 1.00 22.77 201 VAL B CA 1
ATOM 5109 C C . VAL B 1 201 ? 35.633 34.398 35.514 1.00 23.81 201 VAL B C 1
ATOM 5110 O O . VAL B 1 201 ? 36.130 35.434 35.094 1.00 22.17 201 VAL B O 1
ATOM 5114 N N . TYR B 1 202 ? 36.244 33.619 36.395 1.00 25.06 202 TYR B N 1
ATOM 5115 C CA . TYR B 1 202 ? 37.515 34.010 36.967 1.00 26.29 202 TYR B CA 1
ATOM 5116 C C . TYR B 1 202 ? 38.750 34.012 36.089 1.00 26.06 202 TYR B C 1
ATOM 5117 O O . TYR B 1 202 ? 39.617 34.859 36.265 1.00 27.46 202 TYR B O 1
ATOM 5126 N N . SER B 1 203 ? 38.840 33.095 35.139 1.00 27.88 203 SER B N 1
ATOM 5127 C CA . SER B 1 203 ? 39.988 33.103 34.253 1.00 28.32 203 SER B CA 1
ATOM 5128 C C . SER B 1 203 ? 39.911 34.393 33.434 1.00 29.98 203 SER B C 1
ATOM 5129 O O . SER B 1 203 ? 40.939 34.969 33.077 1.00 30.77 203 SER B O 1
ATOM 5132 N N . ARG B 1 204 ? 38.691 34.853 33.152 1.00 28.39 204 ARG B N 1
ATOM 5133 C CA . ARG B 1 204 ? 38.504 36.086 32.384 1.00 27.84 204 ARG B CA 1
ATOM 5134 C C . ARG B 1 204 ? 39.039 37.269 33.160 1.00 28.07 204 ARG B C 1
ATOM 5135 O O . ARG B 1 204 ? 39.517 38.240 32.578 1.00 29.85 204 ARG B O 1
ATOM 5143 N N . LEU B 1 205 ? 38.954 37.183 34.481 1.00 27.97 205 LEU B N 1
ATOM 5144 C CA . LEU B 1 205 ? 39.412 38.260 35.341 1.00 26.41 205 LEU B CA 1
ATOM 5145 C C . LEU B 1 205 ? 40.874 38.143 35.789 1.00 27.69 205 LEU B C 1
ATOM 5146 O O . LEU B 1 205 ? 41.352 38.961 36.579 1.00 26.39 205 LEU B O 1
ATOM 5151 N N . GLY B 1 206 ? 41.580 37.132 35.287 1.00 28.86 206 GLY B N 1
ATOM 5152 C CA . GLY B 1 206 ? 42.985 36.977 35.635 1.00 32.37 206 GLY B CA 1
ATOM 5153 C C . GLY B 1 206 ? 43.389 35.826 36.545 1.00 35.00 206 GLY B C 1
ATOM 5154 O O . GLY B 1 206 ? 44.522 35.799 37.044 1.00 36.06 206 GLY B O 1
ATOM 5155 N N . SER B 1 207 ? 42.490 34.873 36.770 1.00 34.49 207 SER B N 1
ATOM 5156 C CA . SER B 1 207 ? 42.810 33.737 37.628 1.00 35.06 207 SER B CA 1
ATOM 5157 C C . SER B 1 207 ? 43.298 32.563 36.801 1.00 34.85 207 SER B C 1
ATOM 5158 O O . SER B 1 207 ? 42.849 32.359 35.675 1.00 34.59 207 SER B O 1
ATOM 5161 N N . LYS B 1 208 ? 44.239 31.804 37.356 1.00 36.99 208 LYS B N 1
ATOM 5162 C CA . LYS B 1 208 ? 44.743 30.612 36.681 1.00 38.06 208 LYS B CA 1
ATOM 5163 C C . LYS B 1 208 ? 43.767 29.551 37.159 1.00 36.59 208 LYS B C 1
ATOM 5164 O O . LYS B 1 208 ? 43.755 29.209 38.340 1.00 37.99 208 LYS B O 1
ATOM 5170 N N . VAL B 1 209 ? 42.946 29.046 36.245 1.00 34.97 209 VAL B N 1
ATOM 5171 C CA . VAL B 1 209 ? 41.925 28.066 36.587 1.00 33.38 209 VAL B CA 1
ATOM 5172 C C . VAL B 1 209 ? 42.272 26.623 36.259 1.00 33.49 209 VAL B C 1
ATOM 5173 O O . VAL B 1 209 ? 42.671 26.297 35.139 1.00 33.96 209 VAL B O 1
ATOM 5177 N N . THR B 1 210 ? 42.099 25.755 37.246 1.00 32.49 210 THR B N 1
ATOM 5178 C CA . THR B 1 210 ? 42.368 24.336 37.061 1.00 32.28 210 THR B CA 1
ATOM 5179 C C . THR B 1 210 ? 41.090 23.582 37.400 1.00 30.41 210 THR B C 1
ATOM 5180 O O . THR B 1 210 ? 40.496 23.809 38.447 1.00 29.54 210 THR B O 1
ATOM 5184 N N . VAL B 1 211 ? 40.667 22.699 36.503 1.00 32.38 211 VAL B N 1
ATOM 5185 C CA . VAL B 1 211 ? 39.459 21.910 36.709 1.00 33.95 211 VAL B CA 1
ATOM 5186 C C . VAL B 1 211 ? 39.811 20.438 36.898 1.00 35.53 211 VAL B C 1
ATOM 5187 O O . VAL B 1 211 ? 40.228 19.770 35.952 1.00 34.50 211 VAL B O 1
ATOM 5191 N N . VAL B 1 212 ? 39.637 19.939 38.120 1.00 36.78 212 VAL B N 1
ATOM 5192 C CA . VAL B 1 212 ? 39.928 18.542 38.441 1.00 37.38 212 VAL B CA 1
ATOM 5193 C C . VAL B 1 212 ? 38.638 17.726 38.305 1.00 38.49 212 VAL B C 1
ATOM 5194 O O . VAL B 1 212 ? 37.710 17.877 39.094 1.00 39.82 212 VAL B O 1
ATOM 5198 N N . GLU B 1 213 ? 38.583 16.859 37.301 1.00 39.98 213 GLU B N 1
ATOM 5199 C CA . GLU B 1 213 ? 37.392 16.054 37.052 1.00 41.03 213 GLU B CA 1
ATOM 5200 C C . GLU B 1 213 ? 37.645 14.542 37.065 1.00 42.75 213 GLU B C 1
ATOM 5201 O O . GLU B 1 213 ? 38.553 14.045 36.398 1.00 41.11 213 GLU B O 1
ATOM 5207 N N . PHE B 1 214 ? 36.820 13.822 37.821 1.00 44.59 214 PHE B N 1
ATOM 5208 C CA . PHE B 1 214 ? 36.925 12.368 37.934 1.00 45.95 214 PHE B CA 1
ATOM 5209 C C . PHE B 1 214 ? 36.813 11.682 36.581 1.00 46.89 214 PHE B C 1
ATOM 5210 O O . PHE B 1 214 ? 37.682 10.902 36.203 1.00 48.19 214 PHE B O 1
ATOM 5218 N N . GLN B 1 215 ? 35.730 11.974 35.867 1.00 48.35 215 GLN B N 1
ATOM 5219 C CA . GLN B 1 215 ? 35.455 11.384 34.558 1.00 50.37 215 GLN B CA 1
ATOM 5220 C C . GLN B 1 215 ? 36.482 11.733 33.476 1.00 51.68 215 GLN B C 1
ATOM 5221 O O . GLN B 1 215 ? 37.366 12.562 33.688 1.00 50.54 215 GLN B O 1
ATOM 5227 N N . PRO B 1 216 ? 36.382 11.080 32.302 1.00 53.17 216 PRO B N 1
ATOM 5228 C CA . PRO B 1 216 ? 37.291 11.317 31.176 1.00 55.03 216 PRO B CA 1
ATOM 5229 C C . PRO B 1 216 ? 37.004 12.672 30.543 1.00 55.80 216 PRO B C 1
ATOM 5230 O O . PRO B 1 216 ? 37.874 13.537 30.481 1.00 57.00 216 PRO B O 1
ATOM 5234 N N . GLN B 1 217 ? 35.772 12.836 30.071 1.00 55.63 217 GLN B N 1
ATOM 5235 C CA . GLN B 1 217 ? 35.329 14.075 29.447 1.00 54.61 217 GLN B CA 1
ATOM 5236 C C . GLN B 1 217 ? 34.468 14.865 30.430 1.00 53.92 217 GLN B C 1
ATOM 5237 O O . GLN B 1 217 ? 34.027 14.323 31.442 1.00 54.03 217 GLN B O 1
ATOM 5243 N N . ILE B 1 218 ? 34.239 16.143 30.136 1.00 53.09 218 ILE B N 1
ATOM 5244 C CA . ILE B 1 218 ? 33.440 17.004 31.007 1.00 50.94 218 ILE B CA 1
ATOM 5245 C C . ILE B 1 218 ? 32.020 17.194 30.493 1.00 51.78 218 ILE B C 1
ATOM 5246 O O . ILE B 1 218 ? 31.579 16.509 29.573 1.00 51.14 218 ILE B O 1
ATOM 5251 N N . GLY B 1 219 ? 31.311 18.140 31.102 1.00 53.00 219 GLY B N 1
ATOM 5252 C CA . GLY B 1 219 ? 29.949 18.428 30.695 1.00 54.28 219 GLY B CA 1
ATOM 5253 C C . GLY B 1 219 ? 28.921 17.556 31.385 1.00 54.49 219 GLY B C 1
ATOM 5254 O O . GLY B 1 219 ? 27.992 18.063 32.021 1.00 54.60 219 GLY B O 1
ATOM 5255 N N . ALA B 1 220 ? 29.091 16.243 31.256 1.00 53.16 220 ALA B N 1
ATOM 5256 C CA . ALA B 1 220 ? 28.182 15.274 31.855 1.00 51.13 220 ALA B CA 1
ATOM 5257 C C . ALA B 1 220 ? 26.740 15.605 31.504 1.00 48.77 220 ALA B C 1
ATOM 5258 O O . ALA B 1 220 ? 26.117 16.435 32.161 1.00 49.76 220 ALA B O 1
ATOM 5260 N N . SER B 1 221 ? 26.233 14.953 30.458 1.00 45.45 221 SER B N 1
ATOM 5261 C CA . SER B 1 221 ? 24.865 15.124 29.970 1.00 42.84 221 SER B CA 1
ATOM 5262 C C . SER B 1 221 ? 24.760 15.677 28.556 1.00 40.87 221 SER B C 1
ATOM 5263 O O . SER B 1 221 ? 23.785 15.400 27.863 1.00 40.07 221 SER B O 1
ATOM 5266 N N . MET B 1 222 ? 25.736 16.465 28.116 1.00 37.62 222 MET B N 1
ATOM 5267 C CA . MET B 1 222 ? 25.643 16.994 26.762 1.00 37.27 222 MET B CA 1
ATOM 5268 C C . MET B 1 222 ? 26.039 15.984 25.694 1.00 36.33 222 MET B C 1
ATOM 5269 O O . MET B 1 222 ? 26.672 14.969 25.980 1.00 36.03 222 MET B O 1
ATOM 5274 N N . ASP B 1 223 ? 25.625 16.257 24.462 1.00 35.93 223 ASP B N 1
ATOM 5275 C CA . ASP B 1 223 ? 25.935 15.391 23.333 1.00 34.42 223 ASP B CA 1
ATOM 5276 C C . ASP B 1 223 ? 27.446 15.186 23.260 1.00 33.78 223 ASP B C 1
ATOM 5277 O O . ASP B 1 223 ? 28.213 16.107 23.540 1.00 33.53 223 ASP B O 1
ATOM 5282 N N . GLY B 1 224 ? 27.864 13.976 22.889 1.00 33.76 224 GLY B N 1
ATOM 5283 C CA . GLY B 1 224 ? 29.282 13.660 22.795 1.00 30.65 224 GLY B CA 1
ATOM 5284 C C . GLY B 1 224 ? 30.107 14.723 22.097 1.00 30.08 224 GLY B C 1
ATOM 5285 O O . GLY B 1 224 ? 31.039 15.274 22.676 1.00 28.95 224 GLY B O 1
ATOM 5286 N N . GLU B 1 225 ? 29.766 15.017 20.847 1.00 30.96 225 GLU B N 1
ATOM 5287 C CA . GLU B 1 225 ? 30.490 16.031 20.089 1.00 31.01 225 GLU B CA 1
ATOM 5288 C C . GLU B 1 225 ? 30.473 17.396 20.784 1.00 30.24 225 GLU B C 1
ATOM 5289 O O . GLU B 1 225 ? 31.460 18.125 20.748 1.00 30.71 225 GLU B O 1
ATOM 5295 N N . VAL B 1 226 ? 29.351 17.744 21.410 1.00 29.45 226 VAL B N 1
ATOM 5296 C CA . VAL B 1 226 ? 29.245 19.025 22.100 1.00 27.03 226 VAL B CA 1
ATOM 5297 C C . VAL B 1 226 ? 30.164 19.055 23.305 1.00 26.21 226 VAL B C 1
ATOM 5298 O O . VAL B 1 226 ? 30.840 20.051 23.559 1.00 24.19 226 VAL B O 1
ATOM 5302 N N . ALA B 1 227 ? 30.183 17.962 24.057 1.00 25.22 227 ALA B N 1
ATOM 5303 C CA . ALA B 1 227 ? 31.032 17.892 25.236 1.00 25.00 227 ALA B CA 1
ATOM 5304 C C . ALA B 1 227 ? 32.513 18.066 24.899 1.00 23.97 227 ALA B C 1
ATOM 5305 O O . ALA B 1 227 ? 33.217 18.812 25.576 1.00 22.96 227 ALA B O 1
ATOM 5307 N N . LYS B 1 228 ? 32.996 17.383 23.866 1.00 25.06 228 LYS B N 1
ATOM 5308 C CA . LYS B 1 228 ? 34.412 17.513 23.515 1.00 27.31 228 LYS B CA 1
ATOM 5309 C C . LYS B 1 228 ? 34.711 18.899 22.958 1.00 26.10 228 LYS B C 1
ATOM 5310 O O . LYS B 1 228 ? 35.736 19.493 23.282 1.00 25.66 228 LYS B O 1
ATOM 5316 N N . ALA B 1 229 ? 33.808 19.417 22.131 1.00 26.65 229 ALA B N 1
ATOM 5317 C CA . ALA B 1 229 ? 33.989 20.747 21.560 1.00 27.16 229 ALA B CA 1
ATOM 5318 C C . ALA B 1 229 ? 33.973 21.795 22.672 1.00 27.56 229 ALA B C 1
ATOM 5319 O O . ALA B 1 229 ? 34.661 22.810 22.578 1.00 29.65 229 ALA B O 1
ATOM 5321 N N . THR B 1 230 ? 33.197 21.546 23.727 1.00 26.35 230 THR B N 1
ATOM 5322 C CA . THR B 1 230 ? 33.118 22.488 24.847 1.00 25.81 230 THR B CA 1
ATOM 5323 C C . THR B 1 230 ? 34.428 22.531 25.618 1.00 26.49 230 THR B C 1
ATOM 5324 O O . THR B 1 230 ? 34.967 23.606 25.867 1.00 26.00 230 THR B O 1
ATOM 5328 N N . GLN B 1 231 ? 34.927 21.361 26.009 1.00 28.42 231 GLN B N 1
ATOM 5329 C CA . GLN B 1 231 ? 36.196 21.270 26.728 1.00 31.03 231 GLN B CA 1
ATOM 5330 C C . GLN B 1 231 ? 37.285 21.896 25.854 1.00 31.10 231 GLN B C 1
ATOM 5331 O O . GLN B 1 231 ? 38.220 22.525 26.347 1.00 29.01 231 GLN B O 1
ATOM 5337 N N . LYS B 1 232 ? 37.135 21.719 24.547 1.00 33.11 232 LYS B N 1
ATOM 5338 C CA . LYS B 1 232 ? 38.078 22.250 23.572 1.00 35.45 232 LYS B CA 1
ATOM 5339 C C . LYS B 1 232 ? 38.169 23.769 23.670 1.00 35.09 232 LYS B C 1
ATOM 5340 O O . LYS B 1 232 ? 39.228 24.311 24.003 1.00 35.77 232 LYS B O 1
ATOM 5346 N N . PHE B 1 233 ? 37.059 24.463 23.409 1.00 34.67 233 PHE B N 1
ATOM 5347 C CA . PHE B 1 233 ? 37.091 25.919 23.457 1.00 33.07 233 PHE B CA 1
ATOM 5348 C C . PHE B 1 233 ? 37.368 26.507 24.842 1.00 32.66 233 PHE B C 1
ATOM 5349 O O . PHE B 1 233 ? 37.860 27.629 24.948 1.00 33.14 233 PHE B O 1
ATOM 5357 N N . LEU B 1 234 ? 37.078 25.757 25.903 1.00 32.86 234 LEU B N 1
ATOM 5358 C CA . LEU B 1 234 ? 37.347 26.256 27.251 1.00 33.39 234 LEU B CA 1
ATOM 5359 C C . LEU B 1 234 ? 38.848 26.225 27.525 1.00 34.61 234 LEU B C 1
ATOM 5360 O O . LEU B 1 234 ? 39.400 27.137 28.140 1.00 32.95 234 LEU B O 1
ATOM 5365 N N . LYS B 1 235 ? 39.505 25.162 27.073 1.00 37.61 235 LYS B N 1
ATOM 5366 C CA . LYS B 1 235 ? 40.947 25.024 27.261 1.00 39.83 235 LYS B CA 1
ATOM 5367 C C . LYS B 1 235 ? 41.605 26.135 26.442 1.00 39.12 235 LYS B C 1
ATOM 5368 O O . LYS B 1 235 ? 42.533 26.802 26.899 1.00 39.37 235 LYS B O 1
ATOM 5374 N N . LYS B 1 236 ? 41.096 26.327 25.229 1.00 39.45 236 LYS B N 1
ATOM 5375 C CA . LYS B 1 236 ? 41.588 27.360 24.326 1.00 40.43 236 LYS B CA 1
ATOM 5376 C C . LYS B 1 236 ? 41.416 28.726 24.978 1.00 40.16 236 LYS B C 1
ATOM 5377 O O . LYS B 1 236 ? 42.167 29.660 24.697 1.00 38.61 236 LYS B O 1
ATOM 5383 N N . GLN B 1 237 ? 40.418 28.835 25.851 1.00 39.30 237 GLN B N 1
ATOM 5384 C CA . GLN B 1 237 ? 40.148 30.086 26.547 1.00 38.22 237 GLN B CA 1
ATOM 5385 C C . GLN B 1 237 ? 40.991 30.248 27.801 1.00 38.30 237 GLN B C 1
ATOM 5386 O O . GLN B 1 237 ? 40.939 31.288 28.454 1.00 39.47 237 GLN B O 1
ATOM 5392 N N . GLY B 1 238 ? 41.763 29.222 28.145 1.00 37.95 238 GLY B N 1
ATOM 5393 C CA . GLY B 1 238 ? 42.616 29.328 29.316 1.00 38.03 238 GLY B CA 1
ATOM 5394 C C . GLY B 1 238 ? 42.400 28.371 30.476 1.00 38.56 238 GLY B C 1
ATOM 5395 O O . GLY B 1 238 ? 43.189 28.373 31.419 1.00 38.62 238 GLY B O 1
ATOM 5396 N N . LEU B 1 239 ? 41.349 27.558 30.433 1.00 39.15 239 LEU B N 1
ATOM 5397 C CA . LEU B 1 239 ? 41.100 26.617 31.524 1.00 38.88 239 LEU B CA 1
ATOM 5398 C C . LEU B 1 239 ? 41.923 25.345 31.380 1.00 39.46 239 LEU B C 1
ATOM 5399 O O . LEU B 1 239 ? 42.004 24.765 30.300 1.00 38.52 239 LEU B O 1
ATOM 5404 N N . ASP B 1 240 ? 42.535 24.920 32.479 1.00 41.63 240 ASP B N 1
ATOM 5405 C CA . ASP B 1 240 ? 43.349 23.710 32.481 1.00 43.40 240 ASP B CA 1
ATOM 5406 C C . ASP B 1 240 ? 42.545 22.541 33.039 1.00 42.85 240 ASP B C 1
ATOM 5407 O O . ASP B 1 240 ? 42.098 22.583 34.186 1.00 42.73 240 ASP B O 1
ATOM 5412 N N . PHE B 1 241 ? 42.366 21.502 32.230 1.00 42.54 241 PHE B N 1
ATOM 5413 C CA . PHE B 1 241 ? 41.607 20.335 32.658 1.00 43.27 241 PHE B CA 1
ATOM 5414 C C . PHE B 1 241 ? 42.439 19.125 33.061 1.00 45.00 241 PHE B C 1
ATOM 5415 O O . PHE B 1 241 ? 43.330 18.687 32.327 1.00 45.35 241 PHE B O 1
ATOM 5423 N N . LYS B 1 242 ? 42.126 18.588 34.235 1.00 45.57 242 LYS B N 1
ATOM 5424 C CA . LYS B 1 242 ? 42.777 17.396 34.752 1.00 45.59 242 LYS B CA 1
ATOM 5425 C C . LYS B 1 242 ? 41.711 16.311 34.772 1.00 45.81 242 LYS B C 1
ATOM 5426 O O . LYS B 1 242 ? 41.028 16.116 35.779 1.00 45.65 242 LYS B O 1
ATOM 5432 N N . LEU B 1 243 ? 41.553 15.627 33.645 1.00 45.48 243 LEU B N 1
ATOM 5433 C CA . LEU B 1 243 ? 40.563 14.567 33.533 1.00 46.80 243 LEU B CA 1
ATOM 5434 C C . LEU B 1 243 ? 41.006 13.322 34.306 1.00 47.80 243 LEU B C 1
ATOM 5435 O O . LEU B 1 243 ? 42.125 13.266 34.828 1.00 47.18 243 LEU B O 1
ATOM 5440 N N . SER B 1 244 ? 40.116 12.335 34.380 1.00 47.35 244 SER B N 1
ATOM 5441 C CA . SER B 1 244 ? 40.384 11.090 35.093 1.00 46.89 244 SER B CA 1
ATOM 5442 C C . SER B 1 244 ? 41.252 11.313 36.331 1.00 46.61 244 SER B C 1
ATOM 5443 O O . SER B 1 244 ? 42.174 10.544 36.603 1.00 48.31 244 SER B O 1
ATOM 5446 N N . THR B 1 245 ? 40.950 12.370 37.077 1.00 45.67 245 THR B N 1
ATOM 5447 C CA . THR B 1 245 ? 41.693 12.700 38.287 1.00 45.51 245 THR B CA 1
ATOM 5448 C C . THR B 1 245 ? 40.727 12.931 39.446 1.00 46.75 245 THR B C 1
ATOM 5449 O O . THR B 1 245 ? 39.746 13.665 39.307 1.00 46.70 245 THR B O 1
ATOM 5453 N N . LYS B 1 246 ? 41.007 12.305 40.587 1.00 46.74 246 LYS B N 1
ATOM 5454 C CA . LYS B 1 246 ? 40.149 12.446 41.759 1.00 47.21 246 LYS B CA 1
ATOM 5455 C C . LYS B 1 246 ? 40.744 13.282 42.874 1.00 45.82 246 LYS B C 1
ATOM 5456 O O . LYS B 1 246 ? 41.835 12.994 43.360 1.00 47.18 246 LYS B O 1
ATOM 5462 N N . VAL B 1 247 ? 40.017 14.313 43.289 1.00 44.28 247 VAL B N 1
ATOM 5463 C CA . VAL B 1 247 ? 40.470 15.147 44.390 1.00 43.17 247 VAL B CA 1
ATOM 5464 C C . VAL B 1 247 ? 40.269 14.264 45.616 1.00 43.13 247 VAL B C 1
ATOM 5465 O O . VAL B 1 247 ? 39.210 13.659 45.777 1.00 40.91 247 VAL B O 1
ATOM 5469 N N . ILE B 1 248 ? 41.288 14.178 46.465 1.00 44.76 248 ILE B N 1
ATOM 5470 C CA . ILE B 1 248 ? 41.223 13.337 47.659 1.00 44.88 248 ILE B CA 1
ATOM 5471 C C . ILE B 1 248 ? 40.921 14.131 48.924 1.00 45.51 248 ILE B C 1
ATOM 5472 O O . ILE B 1 248 ? 40.009 13.790 49.680 1.00 46.39 248 ILE B O 1
ATOM 5477 N N . SER B 1 249 ? 41.692 15.187 49.159 1.00 45.67 249 SER B N 1
ATOM 5478 C CA . SER B 1 249 ? 41.492 16.015 50.342 1.00 45.04 249 SER B CA 1
ATOM 5479 C C . SER B 1 249 ? 41.988 17.427 50.084 1.00 44.54 249 SER B C 1
ATOM 5480 O O . SER B 1 249 ? 42.461 17.747 48.993 1.00 43.96 249 SER B O 1
ATOM 5483 N N . ALA B 1 250 ? 41.879 18.269 51.101 1.00 43.70 250 ALA B N 1
ATOM 5484 C CA . ALA B 1 250 ? 42.312 19.647 50.990 1.00 45.32 250 ALA B CA 1
ATOM 5485 C C . ALA B 1 250 ? 42.045 20.362 52.298 1.00 45.97 250 ALA B C 1
ATOM 5486 O O . ALA B 1 250 ? 41.087 20.053 53.008 1.00 46.30 250 ALA B O 1
ATOM 5488 N N . LYS B 1 251 ? 42.905 21.320 52.609 1.00 47.75 251 LYS B N 1
ATOM 5489 C CA . LYS B 1 251 ? 42.790 22.092 53.830 1.00 49.07 251 LYS B CA 1
ATOM 5490 C C . LYS B 1 251 ? 43.544 23.396 53.666 1.00 50.85 251 LYS B C 1
ATOM 5491 O O . LYS B 1 251 ? 44.583 23.446 53.006 1.00 51.27 251 LYS B O 1
ATOM 5497 N N . ARG B 1 252 ? 43.010 24.454 54.261 1.00 52.44 252 ARG B N 1
ATOM 5498 C CA . ARG B 1 252 ? 43.624 25.765 54.162 1.00 55.49 252 ARG B CA 1
ATOM 5499 C C . ARG B 1 252 ? 44.908 25.870 54.974 1.00 57.18 252 ARG B C 1
ATOM 5500 O O . ARG B 1 252 ? 44.943 25.537 56.159 1.00 57.46 252 ARG B O 1
ATOM 5508 N N . ASN B 1 253 ? 45.966 26.326 54.310 1.00 59.05 253 ASN B N 1
ATOM 5509 C CA . ASN B 1 253 ? 47.272 26.515 54.930 1.00 60.26 253 ASN B CA 1
ATOM 5510 C C . ASN B 1 253 ? 47.385 28.009 55.236 1.00 61.47 253 ASN B C 1
ATOM 5511 O O . ASN B 1 253 ? 47.953 28.780 54.457 1.00 61.35 253 ASN B O 1
ATOM 5516 N N . ASP B 1 254 ? 46.828 28.409 56.374 1.00 62.26 254 ASP B N 1
ATOM 5517 C CA . ASP B 1 254 ? 46.824 29.808 56.788 1.00 64.28 254 ASP B CA 1
ATOM 5518 C C . ASP B 1 254 ? 48.186 30.495 56.800 1.00 64.92 254 ASP B C 1
ATOM 5519 O O . ASP B 1 254 ? 48.299 31.665 56.425 1.00 65.28 254 ASP B O 1
ATOM 5524 N N . ASP B 1 255 ? 49.220 29.784 57.231 1.00 64.60 255 ASP B N 1
ATOM 5525 C CA . ASP B 1 255 ? 50.547 30.378 57.261 1.00 65.30 255 ASP B CA 1
ATOM 5526 C C . ASP B 1 255 ? 50.987 30.774 55.856 1.00 64.62 255 ASP B C 1
ATOM 5527 O O . ASP B 1 255 ? 51.437 31.897 55.632 1.00 64.60 255 ASP B O 1
ATOM 5532 N N . LYS B 1 256 ? 50.834 29.849 54.912 1.00 63.70 256 LYS B N 1
ATOM 5533 C CA . LYS B 1 256 ? 51.226 30.083 53.526 1.00 62.51 256 LYS B CA 1
ATOM 5534 C C . LYS B 1 256 ? 50.094 30.691 52.691 1.00 61.92 256 LYS B C 1
ATOM 5535 O O . LYS B 1 256 ? 50.262 30.955 51.500 1.00 61.79 256 LYS B O 1
ATOM 5541 N N . ASN B 1 257 ? 48.946 30.917 53.324 1.00 61.23 257 ASN B N 1
ATOM 5542 C CA . ASN B 1 257 ? 47.787 31.495 52.648 1.00 59.90 257 ASN B CA 1
ATOM 5543 C C . ASN B 1 257 ? 47.547 30.818 51.299 1.00 58.02 257 ASN B C 1
ATOM 5544 O O . ASN B 1 257 ? 47.465 31.479 50.266 1.00 57.70 257 ASN B O 1
ATOM 5549 N N . VAL B 1 258 ? 47.440 29.496 51.322 1.00 56.03 258 VAL B N 1
ATOM 5550 C CA . VAL B 1 258 ? 47.218 28.712 50.116 1.00 54.06 258 VAL B CA 1
ATOM 5551 C C . VAL B 1 258 ? 46.493 27.424 50.484 1.00 53.42 258 VAL B C 1
ATOM 5552 O O . VAL B 1 258 ? 46.719 26.864 51.552 1.00 53.93 258 VAL B O 1
ATOM 5556 N N . VAL B 1 259 ? 45.618 26.958 49.600 1.00 51.65 259 VAL B N 1
ATOM 5557 C CA . VAL B 1 259 ? 44.884 25.728 49.851 1.00 50.12 259 VAL B CA 1
ATOM 5558 C C . VAL B 1 259 ? 45.651 24.548 49.267 1.00 50.05 259 VAL B C 1
ATOM 5559 O O . VAL B 1 259 ? 45.861 24.464 48.057 1.00 48.95 259 VAL B O 1
ATOM 5563 N N . GLU B 1 260 ? 46.071 23.639 50.138 1.00 49.99 260 GLU B N 1
ATOM 5564 C CA . GLU B 1 260 ? 46.816 22.466 49.705 1.00 50.04 260 GLU B CA 1
ATOM 5565 C C . GLU B 1 260 ? 45.839 21.375 49.285 1.00 48.77 260 GLU B C 1
ATOM 5566 O O . GLU B 1 260 ? 45.006 20.937 50.075 1.00 48.62 260 GLU B O 1
ATOM 5572 N N . ILE B 1 261 ? 45.948 20.940 48.037 1.00 49.38 261 ILE B N 1
ATOM 5573 C CA . ILE B 1 261 ? 45.061 19.916 47.501 1.00 49.89 261 ILE B CA 1
ATOM 5574 C C . ILE B 1 261 ? 45.809 18.624 47.211 1.00 50.51 261 ILE B C 1
ATOM 5575 O O . ILE B 1 261 ? 47.019 18.632 46.997 1.00 51.71 261 ILE B O 1
ATOM 5580 N N . VAL B 1 262 ? 45.075 17.516 47.199 1.00 50.79 262 VAL B N 1
ATOM 5581 C CA . VAL B 1 262 ? 45.652 16.208 46.925 1.00 50.93 262 VAL B CA 1
ATOM 5582 C C . VAL B 1 262 ? 44.773 15.482 45.919 1.00 51.30 262 VAL B C 1
ATOM 5583 O O . VAL B 1 262 ? 43.618 15.180 46.205 1.00 52.09 262 VAL B O 1
ATOM 5587 N N . VAL B 1 263 ? 45.311 15.207 44.739 1.00 52.26 263 VAL B N 1
ATOM 5588 C CA . VAL B 1 263 ? 44.540 14.503 43.722 1.00 54.15 263 VAL B CA 1
ATOM 5589 C C . VAL B 1 263 ? 45.130 13.124 43.456 1.00 55.17 263 VAL B C 1
ATOM 5590 O O . VAL B 1 263 ? 46.210 12.794 43.947 1.00 54.16 263 VAL B O 1
ATOM 5594 N N . GLU B 1 264 ? 44.411 12.326 42.675 1.00 56.11 264 GLU B N 1
ATOM 5595 C CA . GLU B 1 264 ? 44.853 10.982 42.341 1.00 58.21 264 GLU B CA 1
ATOM 5596 C C . GLU B 1 264 ? 44.375 10.599 40.944 1.00 59.41 264 GLU B C 1
ATOM 5597 O O . GLU B 1 264 ? 43.174 10.555 40.678 1.00 60.16 264 GLU B O 1
ATOM 5603 N N . ASP B 1 265 ? 45.317 10.325 40.051 1.00 60.79 265 ASP B N 1
ATOM 5604 C CA . ASP B 1 265 ? 44.971 9.944 38.689 1.00 62.82 265 ASP B CA 1
ATOM 5605 C C . ASP B 1 265 ? 44.398 8.528 38.687 1.00 63.77 265 ASP B C 1
ATOM 5606 O O . ASP B 1 265 ? 45.031 7.590 39.168 1.00 64.05 265 ASP B O 1
ATOM 5611 N N . THR B 1 266 ? 43.192 8.377 38.150 1.00 64.99 266 THR B N 1
ATOM 5612 C CA . THR B 1 266 ? 42.539 7.073 38.103 1.00 65.78 266 THR B CA 1
ATOM 5613 C C . THR B 1 266 ? 43.210 6.097 37.141 1.00 66.88 266 THR B C 1
ATOM 5614 O O . THR B 1 266 ? 43.159 4.885 37.349 1.00 67.75 266 THR B O 1
ATOM 5618 N N . LYS B 1 267 ? 43.830 6.622 36.089 1.00 67.56 267 LYS B N 1
ATOM 5619 C CA . LYS B 1 267 ? 44.505 5.785 35.100 1.00 68.08 267 LYS B CA 1
ATOM 5620 C C . LYS B 1 267 ? 45.898 5.364 35.562 1.00 68.63 267 LYS B C 1
ATOM 5621 O O . LYS B 1 267 ? 46.742 4.996 34.745 1.00 69.50 267 LYS B O 1
ATOM 5627 N N . THR B 1 268 ? 46.131 5.414 36.871 1.00 68.99 268 THR B N 1
ATOM 5628 C CA . THR B 1 268 ? 47.426 5.041 37.432 1.00 69.22 268 THR B CA 1
ATOM 5629 C C . THR B 1 268 ? 47.404 5.006 38.954 1.00 69.48 268 THR B C 1
ATOM 5630 O O . THR B 1 268 ? 48.399 4.652 39.584 1.00 69.87 268 THR B O 1
ATOM 5634 N N . ASN B 1 269 ? 46.268 5.370 39.542 1.00 70.09 269 ASN B N 1
ATOM 5635 C CA . ASN B 1 269 ? 46.125 5.403 40.996 1.00 70.21 269 ASN B CA 1
ATOM 5636 C C . ASN B 1 269 ? 47.334 6.088 41.633 1.00 69.58 269 ASN B C 1
ATOM 5637 O O . ASN B 1 269 ? 47.670 5.836 42.790 1.00 69.12 269 ASN B O 1
ATOM 5642 N N . LYS B 1 270 ? 47.974 6.960 40.856 1.00 69.29 270 LYS B N 1
ATOM 5643 C CA . LYS B 1 270 ? 49.145 7.713 41.298 1.00 68.66 270 LYS B CA 1
ATOM 5644 C C . LYS B 1 270 ? 48.716 9.026 41.952 1.00 67.92 270 LYS B C 1
ATOM 5645 O O . LYS B 1 270 ? 48.117 9.882 41.304 1.00 68.14 270 LYS B O 1
ATOM 5651 N N . GLN B 1 271 ? 49.033 9.181 43.233 1.00 67.00 271 GLN B N 1
ATOM 5652 C CA . GLN B 1 271 ? 48.673 10.385 43.974 1.00 66.97 271 GLN B CA 1
ATOM 5653 C C . GLN B 1 271 ? 49.528 11.588 43.574 1.00 66.78 271 GLN B C 1
ATOM 5654 O O . GLN B 1 271 ? 50.628 11.430 43.043 1.00 67.54 271 GLN B O 1
ATOM 5660 N N . GLU B 1 272 ? 49.012 12.788 43.831 1.00 66.35 272 GLU B N 1
ATOM 5661 C CA . GLU B 1 272 ? 49.712 14.028 43.496 1.00 65.35 272 GLU B CA 1
ATOM 5662 C C . GLU B 1 272 ? 49.231 15.194 44.361 1.00 64.36 272 GLU B C 1
ATOM 5663 O O . GLU B 1 272 ? 48.112 15.174 44.872 1.00 65.55 272 GLU B O 1
ATOM 5669 N N . ASN B 1 273 ? 50.080 16.208 44.516 1.00 62.87 273 ASN B N 1
ATOM 5670 C CA . ASN B 1 273 ? 49.745 17.386 45.313 1.00 60.95 273 ASN B CA 1
ATOM 5671 C C . ASN B 1 273 ? 49.603 18.636 44.446 1.00 59.09 273 ASN B C 1
ATOM 5672 O O . ASN B 1 273 ? 50.348 18.821 43.482 1.00 58.85 273 ASN B O 1
ATOM 5677 N N . LEU B 1 274 ? 48.634 19.480 44.794 1.00 56.21 274 LEU B N 1
ATOM 5678 C CA . LEU B 1 274 ? 48.373 20.726 44.075 1.00 53.87 274 LEU B CA 1
ATOM 5679 C C . LEU B 1 274 ? 48.106 21.843 45.073 1.00 52.26 274 LEU B C 1
ATOM 5680 O O . LEU B 1 274 ? 47.947 21.592 46.267 1.00 52.50 274 LEU B O 1
ATOM 5685 N N . GLU B 1 275 ? 48.055 23.074 44.576 1.00 50.52 275 GLU B N 1
ATOM 5686 C CA . GLU B 1 275 ? 47.801 24.240 45.418 1.00 49.11 275 GLU B CA 1
ATOM 5687 C C . GLU B 1 275 ? 46.996 25.315 44.689 1.00 47.39 275 GLU B C 1
ATOM 5688 O O . GLU B 1 275 ? 47.050 25.425 43.466 1.00 46.31 275 GLU B O 1
ATOM 5694 N N . ALA B 1 276 ? 46.254 26.107 45.456 1.00 45.56 276 ALA B N 1
ATOM 5695 C CA . ALA B 1 276 ? 45.444 27.183 44.900 1.00 44.05 276 ALA B CA 1
ATOM 5696 C C . ALA B 1 276 ? 45.046 28.119 46.028 1.00 42.33 276 ALA B C 1
ATOM 5697 O O . ALA B 1 276 ? 44.823 27.677 47.152 1.00 43.02 276 ALA B O 1
ATOM 5699 N N . GLU B 1 277 ? 44.967 29.413 45.731 1.00 40.38 277 GLU B N 1
ATOM 5700 C CA . GLU B 1 277 ? 44.600 30.404 46.737 1.00 38.94 277 GLU B CA 1
ATOM 5701 C C . GLU B 1 277 ? 43.128 30.265 47.134 1.00 37.37 277 GLU B C 1
ATOM 5702 O O . GLU B 1 277 ? 42.725 30.656 48.233 1.00 34.37 277 GLU B O 1
ATOM 5708 N N . VAL B 1 278 ? 42.337 29.707 46.221 1.00 36.13 278 VAL B N 1
ATOM 5709 C CA . VAL B 1 278 ? 40.912 29.473 46.441 1.00 34.34 278 VAL B CA 1
ATOM 5710 C C . VAL B 1 278 ? 40.521 28.159 45.776 1.00 32.52 278 VAL B C 1
ATOM 5711 O O . VAL B 1 278 ? 40.857 27.912 44.616 1.00 32.19 278 VAL B O 1
ATOM 5715 N N . LEU B 1 279 ? 39.819 27.317 46.527 1.00 31.54 279 LEU B N 1
ATOM 5716 C CA . LEU B 1 279 ? 39.363 26.026 46.026 1.00 29.72 279 LEU B CA 1
ATOM 5717 C C . LEU B 1 279 ? 37.842 26.013 45.924 1.00 29.47 279 LEU B C 1
ATOM 5718 O O . LEU B 1 279 ? 37.142 26.317 46.893 1.00 28.63 279 LEU B O 1
ATOM 5723 N N . LEU B 1 280 ? 37.327 25.660 44.751 1.00 29.34 280 LEU B N 1
ATOM 5724 C CA . LEU B 1 280 ? 35.882 25.609 44.572 1.00 28.44 280 LEU B CA 1
ATOM 5725 C C . LEU B 1 280 ? 35.409 24.172 44.629 1.00 27.76 280 LEU B C 1
ATOM 5726 O O . LEU B 1 280 ? 35.852 23.332 43.849 1.00 27.00 280 LEU B O 1
ATOM 5731 N N . VAL B 1 281 ? 34.512 23.892 45.568 1.00 27.74 281 VAL B N 1
ATOM 5732 C CA . VAL B 1 281 ? 33.962 22.550 45.721 1.00 27.45 281 VAL B CA 1
ATOM 5733 C C . VAL B 1 281 ? 32.634 22.464 44.957 1.00 26.82 281 VAL B C 1
ATOM 5734 O O . VAL B 1 281 ? 31.610 22.944 45.436 1.00 27.83 281 VAL B O 1
ATOM 5738 N N . ALA B 1 282 ? 32.653 21.856 43.776 1.00 25.26 282 ALA B N 1
ATOM 5739 C CA . ALA B 1 282 ? 31.439 21.732 42.973 1.00 24.95 282 ALA B CA 1
ATOM 5740 C C . ALA B 1 282 ? 31.156 20.285 42.565 1.00 25.28 282 ALA B C 1
ATOM 5741 O O . ALA B 1 282 ? 31.109 19.961 41.380 1.00 25.82 282 ALA B O 1
ATOM 5743 N N . VAL B 1 283 ? 30.955 19.413 43.550 1.00 28.36 283 VAL B N 1
ATOM 5744 C CA . VAL B 1 283 ? 30.681 18.010 43.267 1.00 29.31 283 VAL B CA 1
ATOM 5745 C C . VAL B 1 283 ? 29.189 17.705 43.174 1.00 30.85 283 VAL B C 1
ATOM 5746 O O . VAL B 1 283 ? 28.752 16.587 43.470 1.00 32.50 283 VAL B O 1
ATOM 5750 N N . GLY B 1 284 ? 28.408 18.701 42.766 1.00 30.16 284 GLY B N 1
ATOM 5751 C CA . GLY B 1 284 ? 26.980 18.498 42.612 1.00 28.32 284 GLY B CA 1
ATOM 5752 C C . GLY B 1 284 ? 26.084 19.104 43.673 1.00 27.33 284 GLY B C 1
ATOM 5753 O O . GLY B 1 284 ? 26.542 19.766 44.613 1.00 24.79 284 GLY B O 1
ATOM 5754 N N . ARG B 1 285 ? 24.786 18.870 43.501 1.00 26.31 285 ARG B N 1
ATOM 5755 C CA . ARG B 1 285 ? 23.763 19.362 44.414 1.00 25.27 285 ARG B CA 1
ATOM 5756 C C . ARG B 1 285 ? 22.784 18.223 44.691 1.00 25.74 285 ARG B C 1
ATOM 5757 O O . ARG B 1 285 ? 22.594 17.342 43.850 1.00 24.81 285 ARG B O 1
ATOM 5765 N N . ARG B 1 286 ? 22.158 18.244 45.864 1.00 24.51 286 ARG B N 1
ATOM 5766 C CA . ARG B 1 286 ? 21.226 17.188 46.235 1.00 24.56 286 ARG B CA 1
ATOM 5767 C C . ARG B 1 286 ? 19.954 17.760 46.877 1.00 24.41 286 ARG B C 1
ATOM 5768 O O . ARG B 1 286 ? 19.917 18.925 47.278 1.00 21.61 286 ARG B O 1
ATOM 5776 N N . PRO B 1 287 ? 18.897 16.937 46.987 1.00 23.84 287 PRO B N 1
ATOM 5777 C CA . PRO B 1 287 ? 17.618 17.361 47.582 1.00 24.45 287 PRO B CA 1
ATOM 5778 C C . PRO B 1 287 ? 17.759 17.842 49.026 1.00 23.29 287 PRO B C 1
ATOM 5779 O O . PRO B 1 287 ? 18.613 17.363 49.773 1.00 23.47 287 PRO B O 1
ATOM 5783 N N . TYR B 1 288 ? 16.915 18.785 49.415 1.00 22.08 288 TYR B N 1
ATOM 5784 C CA . TYR B 1 288 ? 16.952 19.318 50.769 1.00 23.35 288 TYR B CA 1
ATOM 5785 C C . TYR B 1 288 ? 15.585 19.215 51.442 1.00 25.35 288 TYR B C 1
ATOM 5786 O O . TYR B 1 288 ? 14.614 19.820 50.983 1.00 25.87 288 TYR B O 1
ATOM 5795 N N . ILE B 1 289 ? 15.514 18.442 52.524 1.00 25.54 289 ILE B N 1
ATOM 5796 C CA . ILE B 1 289 ? 14.267 18.269 53.266 1.00 26.47 289 ILE B CA 1
ATOM 5797 C C . ILE B 1 289 ? 14.487 18.438 54.771 1.00 27.36 289 ILE B C 1
ATOM 5798 O O . ILE B 1 289 ? 13.587 18.167 55.564 1.00 26.90 289 ILE B O 1
ATOM 5803 N N . ALA B 1 290 ? 15.676 18.896 55.157 1.00 25.89 290 ALA B N 1
ATOM 5804 C CA . ALA B 1 290 ? 15.993 19.091 56.571 1.00 26.26 290 ALA B CA 1
ATOM 5805 C C . ALA B 1 290 ? 15.018 20.057 57.232 1.00 26.03 290 ALA B C 1
ATOM 5806 O O . ALA B 1 290 ? 14.755 21.145 56.710 1.00 25.73 290 ALA B O 1
ATOM 5808 N N . GLY B 1 291 ? 14.486 19.645 58.380 1.00 24.28 291 GLY B N 1
ATOM 5809 C CA . GLY B 1 291 ? 13.547 20.472 59.116 1.00 23.89 291 GLY B CA 1
ATOM 5810 C C . GLY B 1 291 ? 12.133 20.475 58.552 1.00 25.02 291 GLY B C 1
ATOM 5811 O O . GLY B 1 291 ? 11.271 21.208 59.039 1.00 25.05 291 GLY B O 1
ATOM 5812 N N . LEU B 1 292 ? 11.886 19.661 57.529 1.00 25.01 292 LEU B N 1
ATOM 5813 C CA . LEU B 1 292 ? 10.562 19.603 56.920 1.00 25.03 292 LEU B CA 1
ATOM 5814 C C . LEU B 1 292 ? 9.576 18.793 57.758 1.00 26.27 292 LEU B C 1
ATOM 5815 O O . LEU B 1 292 ? 8.384 19.111 57.816 1.00 27.20 292 LEU B O 1
ATOM 5820 N N . GLY B 1 293 ? 10.076 17.747 58.406 1.00 27.55 293 GLY B N 1
ATOM 5821 C CA . GLY B 1 293 ? 9.215 16.904 59.209 1.00 28.95 293 GLY B CA 1
ATOM 5822 C C . GLY B 1 293 ? 8.609 15.817 58.344 1.00 31.22 293 GLY B C 1
ATOM 5823 O O . GLY B 1 293 ? 7.592 15.221 58.697 1.00 32.39 293 GLY B O 1
ATOM 5824 N N . ALA B 1 294 ? 9.237 15.560 57.200 1.00 31.25 294 ALA B N 1
ATOM 5825 C CA . ALA B 1 294 ? 8.759 14.535 56.280 1.00 34.01 294 ALA B CA 1
ATOM 5826 C C . ALA B 1 294 ? 8.798 13.155 56.933 1.00 35.26 294 ALA B C 1
ATOM 5827 O O . ALA B 1 294 ? 7.932 12.313 56.692 1.00 33.42 294 ALA B O 1
ATOM 5829 N N . GLU B 1 295 ? 9.815 12.929 57.758 1.00 36.91 295 GLU B N 1
ATOM 5830 C CA . GLU B 1 295 ? 9.973 11.652 58.438 1.00 39.68 295 GLU B CA 1
ATOM 5831 C C . GLU B 1 295 ? 8.837 11.432 59.428 1.00 39.61 295 GLU B C 1
ATOM 5832 O O . GLU B 1 295 ? 8.438 10.296 59.676 1.00 40.90 295 GLU B O 1
ATOM 5838 N N . LYS B 1 296 ? 8.315 12.518 59.992 1.00 39.61 296 LYS B N 1
ATOM 5839 C CA . LYS B 1 296 ? 7.224 12.416 60.953 1.00 38.57 296 LYS B CA 1
ATOM 5840 C C . LYS B 1 296 ? 5.988 11.754 60.368 1.00 37.50 296 LYS B C 1
ATOM 5841 O O . LYS B 1 296 ? 5.360 10.931 61.030 1.00 38.65 296 LYS B O 1
ATOM 5847 N N . ILE B 1 297 ? 5.637 12.109 59.133 1.00 34.06 297 ILE B N 1
ATOM 5848 C CA . ILE B 1 297 ? 4.447 11.547 58.508 1.00 31.96 297 ILE B CA 1
ATOM 5849 C C . ILE B 1 297 ? 4.682 10.374 57.562 1.00 30.36 297 ILE B C 1
ATOM 5850 O O . ILE B 1 297 ? 3.747 9.885 56.935 1.00 30.78 297 ILE B O 1
ATOM 5855 N N . GLY B 1 298 ? 5.925 9.927 57.452 1.00 31.02 298 GLY B N 1
ATOM 5856 C CA . GLY B 1 298 ? 6.215 8.790 56.595 1.00 30.60 298 GLY B CA 1
ATOM 5857 C C . GLY B 1 298 ? 6.425 9.039 55.110 1.00 30.74 298 GLY B C 1
ATOM 5858 O O . GLY B 1 298 ? 6.461 8.082 54.334 1.00 30.68 298 GLY B O 1
ATOM 5859 N N . LEU B 1 299 ? 6.561 10.300 54.707 1.00 29.67 299 LEU B N 1
ATOM 5860 C CA . LEU B 1 299 ? 6.792 10.643 53.298 1.00 30.46 299 LEU B CA 1
ATOM 5861 C C . LEU B 1 299 ? 7.942 9.819 52.710 1.00 30.00 299 LEU B C 1
ATOM 5862 O O . LEU B 1 299 ? 9.049 9.823 53.239 1.00 31.43 299 LEU B O 1
ATOM 5867 N N . GLU B 1 300 ? 7.688 9.127 51.607 1.00 29.85 300 GLU B N 1
ATOM 5868 C CA . GLU B 1 300 ? 8.717 8.301 50.984 1.00 29.94 300 GLU B CA 1
ATOM 5869 C C . GLU B 1 300 ? 9.923 9.091 50.459 1.00 30.94 300 GLU B C 1
ATOM 5870 O O . GLU B 1 300 ? 9.773 10.061 49.719 1.00 31.51 300 GLU B O 1
ATOM 5876 N N . VAL B 1 301 ? 11.117 8.661 50.852 1.00 30.25 301 VAL B N 1
ATOM 5877 C CA . VAL B 1 301 ? 12.368 9.288 50.425 1.00 30.50 301 VAL B CA 1
ATOM 5878 C C . VAL B 1 301 ? 13.235 8.196 49.796 1.00 30.02 301 VAL B C 1
ATOM 5879 O O . VAL B 1 301 ? 13.646 7.263 50.481 1.00 30.05 301 VAL B O 1
ATOM 5883 N N . ASP B 1 302 ? 13.519 8.307 48.502 1.00 29.62 302 ASP B N 1
ATOM 5884 C CA . ASP B 1 302 ? 14.315 7.289 47.839 1.00 30.09 302 ASP B CA 1
ATOM 5885 C C . ASP B 1 302 ? 15.769 7.285 48.291 1.00 31.57 302 ASP B C 1
ATOM 5886 O O . ASP B 1 302 ? 16.194 8.134 49.079 1.00 30.33 302 ASP B O 1
ATOM 5891 N N . LYS B 1 303 ? 16.524 6.314 47.791 1.00 33.25 303 LYS B N 1
ATOM 5892 C CA . LYS B 1 303 ? 17.926 6.156 48.158 1.00 35.28 303 LYS B CA 1
ATOM 5893 C C . LYS B 1 303 ? 18.845 7.289 47.717 1.00 34.82 303 LYS B C 1
ATOM 5894 O O . LYS B 1 303 ? 20.030 7.292 48.041 1.00 34.04 303 LYS B O 1
ATOM 5900 N N . ARG B 1 304 ? 18.308 8.250 46.979 1.00 34.37 304 ARG B N 1
ATOM 5901 C CA . ARG B 1 304 ? 19.120 9.366 46.531 1.00 33.81 304 ARG B CA 1
ATOM 5902 C C . ARG B 1 304 ? 18.741 10.601 47.338 1.00 32.84 304 ARG B C 1
ATOM 5903 O O . ARG B 1 304 ? 19.279 11.687 47.127 1.00 33.84 304 ARG B O 1
ATOM 5911 N N . GLY B 1 305 ? 17.818 10.417 48.278 1.00 30.71 305 GLY B N 1
ATOM 5912 C CA . GLY B 1 305 ? 17.385 11.518 49.121 1.00 29.10 305 GLY B CA 1
ATOM 5913 C C . GLY B 1 305 ? 16.270 12.348 48.511 1.00 27.86 305 GLY B C 1
ATOM 5914 O O . GLY B 1 305 ? 15.940 13.418 49.013 1.00 25.98 305 GLY B O 1
ATOM 5915 N N . ARG B 1 306 ? 15.679 11.859 47.430 1.00 26.76 306 ARG B N 1
ATOM 5916 C CA . ARG B 1 306 ? 14.603 12.595 46.780 1.00 29.18 306 ARG B CA 1
ATOM 5917 C C . ARG B 1 306 ? 13.223 12.161 47.265 1.00 28.69 306 ARG B C 1
ATOM 5918 O O . ARG B 1 306 ? 13.001 10.987 47.572 1.00 27.58 306 ARG B O 1
ATOM 5926 N N . LEU B 1 307 ? 12.306 13.121 47.350 1.00 26.68 307 LEU B N 1
ATOM 5927 C CA . LEU B 1 307 ? 10.944 12.829 47.767 1.00 25.08 307 LEU B CA 1
ATOM 5928 C C . LEU B 1 307 ? 10.245 12.174 46.584 1.00 25.73 307 LEU B C 1
ATOM 5929 O O . LEU B 1 307 ? 10.141 12.763 45.508 1.00 25.58 307 LEU B O 1
ATOM 5934 N N . VAL B 1 308 ? 9.782 10.946 46.789 1.00 25.86 308 VAL B N 1
ATOM 5935 C CA . VAL B 1 308 ? 9.122 10.186 45.742 1.00 26.18 308 VAL B CA 1
ATOM 5936 C C . VAL B 1 308 ? 7.724 10.701 45.435 1.00 26.77 308 VAL B C 1
ATOM 5937 O O . VAL B 1 308 ? 6.954 11.033 46.335 1.00 28.45 308 VAL B O 1
ATOM 5941 N N . ILE B 1 309 ? 7.411 10.769 44.147 1.00 25.95 309 ILE B N 1
ATOM 5942 C CA . ILE B 1 309 ? 6.116 11.235 43.682 1.00 25.49 309 ILE B CA 1
ATOM 5943 C C . ILE B 1 309 ? 5.678 10.355 42.520 1.00 26.98 309 ILE B C 1
ATOM 5944 O O . ILE B 1 309 ? 6.466 9.561 42.010 1.00 27.87 309 ILE B O 1
ATOM 5949 N N . ASP B 1 310 ? 4.421 10.499 42.112 1.00 28.98 310 ASP B N 1
ATOM 5950 C CA . ASP B 1 310 ? 3.890 9.770 40.965 1.00 31.26 310 ASP B CA 1
ATOM 5951 C C . ASP B 1 310 ? 3.851 10.780 39.810 1.00 31.48 310 ASP B C 1
ATOM 5952 O O . ASP B 1 310 ? 4.313 11.908 39.966 1.00 31.48 310 ASP B O 1
ATOM 5957 N N . ASP B 1 311 ? 3.295 10.395 38.666 1.00 32.42 311 ASP B N 1
ATOM 5958 C CA . ASP B 1 311 ? 3.238 11.295 37.516 1.00 34.40 311 ASP B CA 1
ATOM 5959 C C . ASP B 1 311 ? 2.360 12.533 37.727 1.00 33.78 311 ASP B C 1
ATOM 5960 O O . ASP B 1 311 ? 2.281 13.400 36.857 1.00 34.18 311 ASP B O 1
ATOM 5965 N N . GLN B 1 312 ? 1.704 12.622 38.877 1.00 32.39 312 GLN B N 1
ATOM 5966 C CA . GLN B 1 312 ? 0.858 13.774 39.161 1.00 31.24 312 GLN B CA 1
ATOM 5967 C C . GLN B 1 312 ? 1.434 14.595 40.320 1.00 28.57 312 GLN B C 1
ATOM 5968 O O . GLN B 1 312 ? 0.748 15.424 40.924 1.00 25.56 312 GLN B O 1
ATOM 5974 N N . PHE B 1 313 ? 2.706 14.350 40.614 1.00 24.85 313 PHE B N 1
ATOM 5975 C CA . PHE B 1 313 ? 3.419 15.045 41.679 1.00 25.33 313 PHE B CA 1
ATOM 5976 C C . PHE B 1 313 ? 2.939 14.688 43.080 1.00 25.09 313 PHE B C 1
ATOM 5977 O O . PHE B 1 313 ? 3.315 15.347 44.046 1.00 25.09 313 PHE B O 1
ATOM 5985 N N . ASN B 1 314 ? 2.121 13.645 43.195 1.00 25.12 314 ASN B N 1
ATOM 5986 C CA . ASN B 1 314 ? 1.618 13.227 44.504 1.00 25.59 314 ASN B CA 1
ATOM 5987 C C . ASN B 1 314 ? 2.589 12.373 45.310 1.00 25.84 314 ASN B C 1
ATOM 5988 O O . ASN B 1 314 ? 3.343 11.558 44.761 1.00 23.73 314 ASN B O 1
ATOM 5993 N N . SER B 1 315 ? 2.559 12.574 46.624 1.00 25.84 315 SER B N 1
ATOM 5994 C CA . SER B 1 315 ? 3.367 11.790 47.549 1.00 25.50 315 SER B CA 1
ATOM 5995 C C . SER B 1 315 ? 2.408 10.649 47.905 1.00 27.66 315 SER B C 1
ATOM 5996 O O . SER B 1 315 ? 1.402 10.454 47.219 1.00 27.42 315 SER B O 1
ATOM 5999 N N . LYS B 1 316 ? 2.695 9.911 48.972 1.00 28.90 316 LYS B N 1
ATOM 6000 C CA . LYS B 1 316 ? 1.806 8.823 49.377 1.00 30.43 316 LYS B CA 1
ATOM 6001 C C . LYS B 1 316 ? 0.450 9.397 49.812 1.00 30.89 316 LYS B C 1
ATOM 6002 O O . LYS B 1 316 ? -0.559 8.689 49.828 1.00 33.10 316 LYS B O 1
ATOM 6008 N N . PHE B 1 317 ? 0.440 10.681 50.167 1.00 30.14 317 PHE B N 1
ATOM 6009 C CA . PHE B 1 317 ? -0.781 11.380 50.564 1.00 29.49 317 PHE B CA 1
ATOM 6010 C C . PHE B 1 317 ? -1.248 12.187 49.353 1.00 30.80 317 PHE B C 1
ATOM 6011 O O . PHE B 1 317 ? -0.520 13.043 48.848 1.00 30.94 317 PHE B O 1
ATOM 6019 N N . PRO B 1 318 ? -2.475 11.930 48.879 1.00 31.07 318 PRO B N 1
ATOM 6020 C CA . PRO B 1 318 ? -3.062 12.612 47.719 1.00 31.23 318 PRO B CA 1
ATOM 6021 C C . PRO B 1 318 ? -3.166 14.140 47.783 1.00 30.56 318 PRO B C 1
ATOM 6022 O O . PRO B 1 318 ? -3.227 14.804 46.748 1.00 30.75 318 PRO B O 1
ATOM 6026 N N . HIS B 1 319 ? -3.188 14.698 48.987 1.00 28.17 319 HIS B N 1
ATOM 6027 C CA . HIS B 1 319 ? -3.300 16.141 49.138 1.00 26.57 319 HIS B CA 1
ATOM 6028 C C . HIS B 1 319 ? -1.939 16.813 49.350 1.00 25.26 319 HIS B C 1
ATOM 6029 O O . HIS B 1 319 ? -1.859 18.015 49.619 1.00 24.61 319 HIS B O 1
ATOM 6036 N N . ILE B 1 320 ? -0.869 16.037 49.241 1.00 24.07 320 ILE B N 1
ATOM 6037 C CA . ILE B 1 320 ? 0.471 16.590 49.402 1.00 24.97 320 ILE B CA 1
ATOM 6038 C C . ILE B 1 320 ? 1.309 16.338 48.151 1.00 23.75 320 ILE B C 1
ATOM 6039 O O . ILE B 1 320 ? 1.708 15.202 47.872 1.00 24.92 320 ILE B O 1
ATOM 6044 N N . LYS B 1 321 ? 1.564 17.404 47.398 1.00 22.17 321 LYS B N 1
ATOM 6045 C CA . LYS B 1 321 ? 2.359 17.310 46.178 1.00 20.60 321 LYS B CA 1
ATOM 6046 C C . LYS B 1 321 ? 3.788 17.793 46.406 1.00 20.10 321 LYS B C 1
ATOM 6047 O O . LYS B 1 321 ? 4.046 18.593 47.308 1.00 17.87 321 LYS B O 1
ATOM 6053 N N . VAL B 1 322 ? 4.710 17.297 45.585 1.00 18.70 322 VAL B N 1
ATOM 6054 C CA . VAL B 1 322 ? 6.115 17.669 45.682 1.00 19.03 322 VAL B CA 1
ATOM 6055 C C . VAL B 1 322 ? 6.617 18.083 44.297 1.00 20.13 322 VAL B C 1
ATOM 6056 O O . VAL B 1 322 ? 6.389 17.380 43.309 1.00 20.59 322 VAL B O 1
ATOM 6060 N N . VAL B 1 323 ? 7.309 19.219 44.241 1.00 18.01 323 VAL B N 1
ATOM 6061 C CA . VAL B 1 323 ? 7.806 19.767 42.986 1.00 17.46 323 VAL B CA 1
ATOM 6062 C C . VAL B 1 323 ? 9.219 20.352 43.080 1.00 18.40 323 VAL B C 1
ATOM 6063 O O . VAL B 1 323 ? 9.684 20.721 44.166 1.00 17.34 323 VAL B O 1
ATOM 6067 N N . GLY B 1 324 ? 9.890 20.428 41.931 1.00 16.89 324 GLY B N 1
ATOM 6068 C CA . GLY B 1 324 ? 11.220 21.008 41.874 1.00 17.78 324 GLY B CA 1
ATOM 6069 C C . GLY B 1 324 ? 12.426 20.146 42.195 1.00 19.31 324 GLY B C 1
ATOM 6070 O O . GLY B 1 324 ? 12.373 18.912 42.137 1.00 19.27 324 GLY B O 1
ATOM 6071 N N . ASP B 1 325 ? 13.525 20.822 42.535 1.00 19.64 325 ASP B N 1
ATOM 6072 C CA . ASP B 1 325 ? 14.794 20.172 42.866 1.00 20.29 325 ASP B CA 1
ATOM 6073 C C . ASP B 1 325 ? 14.699 19.109 43.958 1.00 21.32 325 ASP B C 1
ATOM 6074 O O . ASP B 1 325 ? 15.522 18.195 44.007 1.00 21.78 325 ASP B O 1
ATOM 6079 N N . VAL B 1 326 ? 13.717 19.222 44.842 1.00 19.03 326 VAL B N 1
ATOM 6080 C CA . VAL B 1 326 ? 13.601 18.244 45.919 1.00 18.07 326 VAL B CA 1
ATOM 6081 C C . VAL B 1 326 ? 13.149 16.869 45.411 1.00 19.79 326 VAL B C 1
ATOM 6082 O O . VAL B 1 326 ? 13.261 15.870 46.121 1.00 21.96 326 VAL B O 1
ATOM 6086 N N . THR B 1 327 ? 12.651 16.813 44.181 1.00 20.70 327 THR B N 1
ATOM 6087 C CA . THR B 1 327 ? 12.168 15.549 43.635 1.00 21.44 327 THR B CA 1
ATOM 6088 C C . THR B 1 327 ? 12.835 15.133 42.310 1.00 21.58 327 THR B C 1
ATOM 6089 O O . THR B 1 327 ? 13.924 15.599 41.982 1.00 19.98 327 THR B O 1
ATOM 6093 N N . PHE B 1 328 ? 12.178 14.255 41.556 1.00 23.68 328 PHE B N 1
ATOM 6094 C CA . PHE B 1 328 ? 12.726 13.742 40.297 1.00 25.55 328 PHE B CA 1
ATOM 6095 C C . PHE B 1 328 ? 12.899 14.767 39.187 1.00 25.14 328 PHE B C 1
ATOM 6096 O O . PHE B 1 328 ? 12.271 15.826 39.187 1.00 23.11 328 PHE B O 1
ATOM 6104 N N . GLY B 1 329 ? 13.747 14.417 38.223 1.00 24.82 329 GLY B N 1
ATOM 6105 C CA . GLY B 1 329 ? 13.975 15.282 37.083 1.00 23.17 329 GLY B CA 1
ATOM 6106 C C . GLY B 1 329 ? 15.201 16.165 37.178 1.00 21.70 329 GLY B C 1
ATOM 6107 O O . GLY B 1 329 ? 15.814 16.285 38.234 1.00 21.73 329 GLY B O 1
ATOM 6108 N N . PRO B 1 330 ? 15.591 16.792 36.065 1.00 21.49 330 PRO B N 1
ATOM 6109 C CA . PRO B 1 330 ? 16.765 17.666 36.073 1.00 21.86 330 PRO B CA 1
ATOM 6110 C C . PRO B 1 330 ? 16.578 18.822 37.048 1.00 23.11 330 PRO B C 1
ATOM 6111 O O . PRO B 1 330 ? 15.470 19.350 37.209 1.00 23.19 330 PRO B O 1
ATOM 6115 N N . MET B 1 331 ? 17.664 19.191 37.713 1.00 21.66 331 MET B N 1
ATOM 6116 C CA . MET B 1 331 ? 17.644 20.265 38.687 1.00 21.95 331 MET B CA 1
ATOM 6117 C C . MET B 1 331 ? 17.888 21.607 38.008 1.00 22.73 331 MET B C 1
ATOM 6118 O O . MET B 1 331 ? 18.972 22.185 38.093 1.00 23.73 331 MET B O 1
ATOM 6123 N N . LEU B 1 332 ? 16.850 22.085 37.329 1.00 20.57 332 LEU B N 1
ATOM 6124 C CA . LEU B 1 332 ? 16.884 23.341 36.595 1.00 19.38 332 LEU B CA 1
ATOM 6125 C C . LEU B 1 332 ? 15.721 24.221 37.037 1.00 17.49 332 LEU B C 1
ATOM 6126 O O . LEU B 1 332 ? 14.666 23.720 37.409 1.00 17.08 332 LEU B O 1
ATOM 6131 N N . ALA B 1 333 ? 15.914 25.531 36.977 1.00 16.93 333 ALA B N 1
ATOM 6132 C CA . ALA B 1 333 ? 14.890 26.481 37.392 1.00 16.30 333 ALA B CA 1
ATOM 6133 C C . ALA B 1 333 ? 13.640 26.468 36.511 1.00 17.52 333 ALA B C 1
ATOM 6134 O O . ALA B 1 333 ? 12.525 26.533 37.027 1.00 17.59 333 ALA B O 1
ATOM 6136 N N . HIS B 1 334 ? 13.806 26.391 35.191 1.00 18.21 334 HIS B N 1
ATOM 6137 C CA . HIS B 1 334 ? 12.630 26.382 34.325 1.00 18.02 334 HIS B CA 1
ATOM 6138 C C . HIS B 1 334 ? 11.840 25.100 34.516 1.00 17.61 334 HIS B C 1
ATOM 6139 O O . HIS B 1 334 ? 10.618 25.088 34.366 1.00 17.45 334 HIS B O 1
ATOM 6146 N N . LYS B 1 335 ? 12.525 24.013 34.854 1.00 17.75 335 LYS B N 1
ATOM 6147 C CA . LYS B 1 335 ? 11.812 22.763 35.085 1.00 17.33 335 LYS B CA 1
ATOM 6148 C C . LYS B 1 335 ? 11.008 22.913 36.372 1.00 16.85 335 LYS B C 1
ATOM 6149 O O . LYS B 1 335 ? 9.843 22.512 36.439 1.00 18.34 335 LYS B O 1
ATOM 6155 N N . ALA B 1 336 ? 11.642 23.487 37.394 1.00 15.89 336 ALA B N 1
ATOM 6156 C CA . ALA B 1 336 ? 10.991 23.687 38.689 1.00 16.87 336 ALA B CA 1
ATOM 6157 C C . ALA B 1 336 ? 9.745 24.563 38.556 1.00 16.64 336 ALA B C 1
ATOM 6158 O O . ALA B 1 336 ? 8.710 24.262 39.144 1.00 17.03 336 ALA B O 1
ATOM 6160 N N . GLU B 1 337 ? 9.840 25.629 37.767 1.00 17.30 337 GLU B N 1
ATOM 6161 C CA . GLU B 1 337 ? 8.710 26.535 37.571 1.00 20.64 337 GLU B CA 1
ATOM 6162 C C . GLU B 1 337 ? 7.503 25.865 36.921 1.00 20.56 337 GLU B C 1
ATOM 6163 O O . GLU B 1 337 ? 6.368 26.062 37.371 1.00 19.85 337 GLU B O 1
ATOM 6169 N N . GLU B 1 338 ? 7.729 25.092 35.860 1.00 17.81 338 GLU B N 1
ATOM 6170 C CA . GLU B 1 338 ? 6.609 24.448 35.194 1.00 19.72 338 GLU B CA 1
ATOM 6171 C C . GLU B 1 338 ? 5.964 23.365 36.055 1.00 19.51 338 GLU B C 1
ATOM 6172 O O . GLU B 1 338 ? 4.762 23.109 35.931 1.00 21.67 338 GLU B O 1
ATOM 6178 N N . GLU B 1 339 ? 6.741 22.733 36.931 1.00 17.49 339 GLU B N 1
ATOM 6179 C CA . GLU B 1 339 ? 6.175 21.717 37.815 1.00 18.63 339 GLU B CA 1
ATOM 6180 C C . GLU B 1 339 ? 5.293 22.415 38.850 1.00 18.93 339 GLU B C 1
ATOM 6181 O O . GLU B 1 339 ? 4.217 21.923 39.196 1.00 18.75 339 GLU B O 1
ATOM 6187 N N . GLY B 1 340 ? 5.743 23.572 39.330 1.00 19.64 340 GLY B N 1
ATOM 6188 C CA . GLY B 1 340 ? 4.957 24.314 40.303 1.00 19.18 340 GLY B CA 1
ATOM 6189 C C . GLY B 1 340 ? 3.617 24.680 39.685 1.00 19.52 340 GLY B C 1
ATOM 6190 O O . GLY B 1 340 ? 2.564 24.544 40.312 1.00 17.78 340 GLY B O 1
ATOM 6191 N N . ILE B 1 341 ? 3.656 25.144 38.439 1.00 19.15 341 ILE B N 1
ATOM 6192 C CA . ILE B 1 341 ? 2.438 25.514 37.731 1.00 19.01 341 ILE B CA 1
ATOM 6193 C C . ILE B 1 341 ? 1.558 24.293 37.455 1.00 20.03 341 ILE B C 1
ATOM 6194 O O . ILE B 1 341 ? 0.352 24.328 37.699 1.00 18.65 341 ILE B O 1
ATOM 6199 N N . ALA B 1 342 ? 2.165 23.218 36.955 1.00 19.00 342 ALA B N 1
ATOM 6200 C CA . ALA B 1 342 ? 1.426 21.997 36.644 1.00 20.32 342 ALA B CA 1
ATOM 6201 C C . ALA B 1 342 ? 0.710 21.452 37.872 1.00 20.20 342 ALA B C 1
ATOM 6202 O O . ALA B 1 342 ? -0.453 21.038 37.794 1.00 17.55 342 ALA B O 1
ATOM 6204 N N . ALA B 1 343 ? 1.405 21.454 39.006 1.00 19.17 343 ALA B N 1
ATOM 6205 C CA . ALA B 1 343 ? 0.823 20.953 40.241 1.00 18.32 343 ALA B CA 1
ATOM 6206 C C . ALA B 1 343 ? -0.424 21.749 40.612 1.00 19.18 343 ALA B C 1
ATOM 6207 O O . ALA B 1 343 ? -1.467 21.176 40.937 1.00 19.22 343 ALA B O 1
ATOM 6209 N N . VAL B 1 344 ? -0.330 23.072 40.553 1.00 19.84 344 VAL B N 1
ATOM 6210 C CA . VAL B 1 344 ? -1.472 23.908 40.896 1.00 20.87 344 VAL B CA 1
ATOM 6211 C C . VAL B 1 344 ? -2.624 23.803 39.892 1.00 22.41 344 VAL B C 1
ATOM 6212 O O . VAL B 1 344 ? -3.794 23.802 40.282 1.00 20.85 344 VAL B O 1
ATOM 6216 N N . GLU B 1 345 ? -2.309 23.717 38.603 1.00 23.63 345 GLU B N 1
ATOM 6217 C CA . GLU B 1 345 ? -3.374 23.604 37.613 1.00 25.15 345 GLU B CA 1
ATOM 6218 C C . GLU B 1 345 ? -4.129 22.310 37.874 1.00 26.62 345 GLU B C 1
ATOM 6219 O O . GLU B 1 345 ? -5.339 22.242 37.675 1.00 27.06 345 GLU B O 1
ATOM 6225 N N . MET B 1 346 ? -3.409 21.290 38.334 1.00 26.72 346 MET B N 1
ATOM 6226 C CA . MET B 1 346 ? -4.021 20.008 38.657 1.00 27.83 346 MET B CA 1
ATOM 6227 C C . MET B 1 346 ? -5.053 20.173 39.768 1.00 28.82 346 MET B C 1
ATOM 6228 O O . MET B 1 346 ? -6.142 19.594 39.713 1.00 28.75 346 MET B O 1
ATOM 6233 N N . LEU B 1 347 ? -4.700 20.953 40.785 1.00 27.54 347 LEU B N 1
ATOM 6234 C CA . LEU B 1 347 ? -5.600 21.189 41.908 1.00 27.37 347 LEU B CA 1
ATOM 6235 C C . LEU B 1 347 ? -6.882 21.865 41.443 1.00 28.17 347 LEU B C 1
ATOM 6236 O O . LEU B 1 347 ? -7.968 21.573 41.946 1.00 28.25 347 LEU B O 1
ATOM 6241 N N . LYS B 1 348 ? -6.744 22.761 40.471 1.00 28.29 348 LYS B N 1
ATOM 6242 C CA . LYS B 1 348 ? -7.866 23.519 39.944 1.00 29.26 348 LYS B CA 1
ATOM 6243 C C . LYS B 1 348 ? -8.713 22.785 38.909 1.00 30.69 348 LYS B C 1
ATOM 6244 O O . LYS B 1 348 ? -9.934 22.734 39.034 1.00 30.23 348 LYS B O 1
ATOM 6250 N N . THR B 1 349 ? -8.069 22.213 37.895 1.00 30.82 349 THR B N 1
ATOM 6251 C CA . THR B 1 349 ? -8.792 21.534 36.824 1.00 32.67 349 THR B CA 1
ATOM 6252 C C . THR B 1 349 ? -8.729 20.021 36.850 1.00 33.78 349 THR B C 1
ATOM 6253 O O . THR B 1 349 ? -9.395 19.363 36.053 1.00 34.44 349 THR B O 1
ATOM 6257 N N . GLY B 1 350 ? -7.921 19.463 37.740 1.00 34.66 350 GLY B N 1
ATOM 6258 C CA . GLY B 1 350 ? -7.814 18.018 37.803 1.00 34.14 350 GLY B CA 1
ATOM 6259 C C . GLY B 1 350 ? -6.738 17.461 36.891 1.00 35.06 350 GLY B C 1
ATOM 6260 O O . GLY B 1 350 ? -6.468 16.264 36.919 1.00 36.49 350 GLY B O 1
ATOM 6261 N N . HIS B 1 351 ? -6.122 18.313 36.075 1.00 36.17 351 HIS B N 1
ATOM 6262 C CA . HIS B 1 351 ? -5.066 17.854 35.178 1.00 36.50 351 HIS B CA 1
ATOM 6263 C C . HIS B 1 351 ? -3.985 18.903 34.886 1.00 36.07 351 HIS B C 1
ATOM 6264 O O . HIS B 1 351 ? -4.215 20.111 34.963 1.00 33.77 351 HIS B O 1
ATOM 6271 N N . GLY B 1 352 ? -2.796 18.414 34.554 1.00 36.64 352 GLY B N 1
ATOM 6272 C CA . GLY B 1 352 ? -1.677 19.284 34.244 1.00 35.23 352 GLY B CA 1
ATOM 6273 C C . GLY B 1 352 ? -0.638 18.436 33.543 1.00 34.98 352 GLY B C 1
ATOM 6274 O O . GLY B 1 352 ? -0.744 17.207 33.553 1.00 34.18 352 GLY B O 1
ATOM 6275 N N . HIS B 1 353 ? 0.371 19.062 32.948 1.00 33.20 353 HIS B N 1
ATOM 6276 C CA . HIS B 1 353 ? 1.381 18.281 32.248 1.00 32.37 353 HIS B CA 1
ATOM 6277 C C . HIS B 1 353 ? 2.730 18.976 32.077 1.00 30.43 353 HIS B C 1
ATOM 6278 O O . HIS B 1 353 ? 2.800 20.184 31.862 1.00 30.38 353 HIS B O 1
ATOM 6285 N N . VAL B 1 354 ? 3.798 18.189 32.171 1.00 29.02 354 VAL B N 1
ATOM 6286 C CA . VAL B 1 354 ? 5.162 18.673 31.991 1.00 27.15 354 VAL B CA 1
ATOM 6287 C C . VAL B 1 354 ? 5.824 17.749 30.962 1.00 27.04 354 VAL B C 1
ATOM 6288 O O . VAL B 1 354 ? 5.766 16.529 31.092 1.00 25.91 354 VAL B O 1
ATOM 6292 N N . ASN B 1 355 ? 6.441 18.333 29.940 1.00 26.63 355 ASN B N 1
ATOM 6293 C CA . ASN B 1 355 ? 7.092 17.551 28.893 1.00 26.65 355 ASN B CA 1
ATOM 6294 C C . ASN B 1 355 ? 8.579 17.350 29.170 1.00 27.11 355 ASN B C 1
ATOM 6295 O O . ASN B 1 355 ? 9.425 18.147 28.741 1.00 25.61 355 ASN B O 1
ATOM 6300 N N . TYR B 1 356 ? 8.894 16.266 29.868 1.00 26.57 356 TYR B N 1
ATOM 6301 C CA . TYR B 1 356 ? 10.271 15.949 30.224 1.00 27.45 356 TYR B CA 1
ATOM 6302 C C . TYR B 1 356 ? 11.169 15.605 29.038 1.00 29.17 356 TYR B C 1
ATOM 6303 O O . TYR B 1 356 ? 12.377 15.422 29.198 1.00 30.04 356 TYR B O 1
ATOM 6312 N N . ASN B 1 357 ? 10.578 15.530 27.847 1.00 30.29 357 ASN B N 1
ATOM 6313 C CA . ASN B 1 357 ? 11.328 15.227 26.627 1.00 30.76 357 ASN B CA 1
ATOM 6314 C C . ASN B 1 357 ? 11.688 16.525 25.917 1.00 30.26 357 ASN B C 1
ATOM 6315 O O . ASN B 1 357 ? 12.236 16.512 24.812 1.00 30.43 357 ASN B O 1
ATOM 6320 N N . ASN B 1 358 ? 11.378 17.648 26.546 1.00 29.06 358 ASN B N 1
ATOM 6321 C CA . ASN B 1 358 ? 11.644 18.929 25.914 1.00 26.60 358 ASN B CA 1
ATOM 6322 C C . ASN B 1 358 ? 12.098 19.984 26.910 1.00 24.69 358 ASN B C 1
ATOM 6323 O O . ASN B 1 358 ? 11.662 21.131 26.850 1.00 27.08 358 ASN B O 1
ATOM 6328 N N . ILE B 1 359 ? 12.958 19.597 27.839 1.00 22.25 359 ILE B N 1
ATOM 6329 C CA . ILE B 1 359 ? 13.482 20.556 28.809 1.00 21.70 359 ILE B CA 1
ATOM 6330 C C . ILE B 1 359 ? 14.900 20.905 28.369 1.00 22.20 359 ILE B C 1
ATOM 6331 O O . ILE B 1 359 ? 15.781 20.047 28.340 1.00 23.04 359 ILE B O 1
ATOM 6336 N N . PRO B 1 360 ? 15.142 22.174 28.022 1.00 21.94 360 PRO B N 1
ATOM 6337 C CA . PRO B 1 360 ? 16.486 22.554 27.583 1.00 21.44 360 PRO B CA 1
ATOM 6338 C C . PRO B 1 360 ? 17.510 22.687 28.703 1.00 22.20 360 PRO B C 1
ATOM 6339 O O . PRO B 1 360 ? 17.162 22.884 29.867 1.00 21.83 360 PRO B O 1
ATOM 6343 N N . SER B 1 361 ? 18.778 22.542 28.339 1.00 22.03 361 SER B N 1
ATOM 6344 C CA . SER B 1 361 ? 19.870 22.700 29.286 1.00 23.03 361 SER B CA 1
ATOM 6345 C C . SER B 1 361 ? 20.764 23.764 28.684 1.00 21.09 361 SER B C 1
ATOM 6346 O O . SER B 1 361 ? 20.971 23.786 27.472 1.00 20.57 361 SER B O 1
ATOM 6349 N N . VAL B 1 362 ? 21.290 24.649 29.520 1.00 20.23 362 VAL B N 1
ATOM 6350 C CA . VAL B 1 362 ? 22.139 25.711 29.018 1.00 21.02 362 VAL B CA 1
ATOM 6351 C C . VAL B 1 362 ? 23.288 26.088 29.944 1.00 22.28 362 VAL B C 1
ATOM 6352 O O . VAL B 1 362 ? 23.113 26.189 31.160 1.00 23.23 362 VAL B O 1
ATOM 6356 N N . MET B 1 363 ? 24.464 26.289 29.353 1.00 21.44 363 MET B N 1
ATOM 6357 C CA . MET B 1 363 ? 25.642 26.732 30.095 1.00 22.45 363 MET B CA 1
ATOM 6358 C C . MET B 1 363 ? 25.901 28.122 29.544 1.00 22.05 363 MET B C 1
ATOM 6359 O O . MET B 1 363 ? 26.052 28.288 28.333 1.00 21.70 363 MET B O 1
ATOM 6364 N N . TYR B 1 364 ? 25.967 29.115 30.423 1.00 22.55 364 TYR B N 1
ATOM 6365 C CA . TYR B 1 364 ? 26.136 30.494 29.986 1.00 21.58 364 TYR B CA 1
ATOM 6366 C C . TYR B 1 364 ? 27.543 31.037 29.819 1.00 21.61 364 TYR B C 1
ATOM 6367 O O . TYR B 1 364 ? 27.843 32.175 30.186 1.00 21.11 364 TYR B O 1
ATOM 6376 N N . SER B 1 365 ? 28.401 30.204 29.251 1.00 20.45 365 SER B N 1
ATOM 6377 C CA . SER B 1 365 ? 29.774 30.574 28.962 1.00 20.78 365 SER B CA 1
ATOM 6378 C C . SER B 1 365 ? 29.681 31.311 27.627 1.00 22.15 365 SER B C 1
ATOM 6379 O O . SER B 1 365 ? 28.580 31.557 27.125 1.00 21.61 365 SER B O 1
ATOM 6382 N N . HIS B 1 366 ? 30.820 31.696 27.068 1.00 22.15 366 HIS B N 1
ATOM 6383 C CA . HIS B 1 366 ? 30.811 32.324 25.754 1.00 22.66 366 HIS B CA 1
ATOM 6384 C C . HIS B 1 366 ? 31.876 31.626 24.919 1.00 21.45 366 HIS B C 1
ATOM 6385 O O . HIS B 1 366 ? 33.055 31.683 25.245 1.00 21.99 366 HIS B O 1
ATOM 6392 N N . PRO B 1 367 ? 31.470 30.956 23.832 1.00 20.66 367 PRO B N 1
ATOM 6393 C CA . PRO B 1 367 ? 30.081 30.847 23.387 1.00 20.32 367 PRO B CA 1
ATOM 6394 C C . PRO B 1 367 ? 29.241 30.070 24.391 1.00 23.07 367 PRO B C 1
ATOM 6395 O O . PRO B 1 367 ? 29.777 29.326 25.219 1.00 24.64 367 PRO B O 1
ATOM 6399 N N . GLU B 1 368 ? 27.927 30.256 24.325 1.00 21.55 368 GLU B N 1
ATOM 6400 C CA . GLU B 1 368 ? 27.029 29.542 25.212 1.00 21.37 368 GLU B CA 1
ATOM 6401 C C . GLU B 1 368 ? 26.845 28.147 24.636 1.00 21.69 368 GLU B C 1
ATOM 6402 O O . GLU B 1 368 ? 27.104 27.911 23.447 1.00 21.99 368 GLU B O 1
ATOM 6408 N N . VAL B 1 369 ? 26.412 27.219 25.480 1.00 20.72 369 VAL B N 1
ATOM 6409 C CA . VAL B 1 369 ? 26.167 25.863 25.040 1.00 21.11 369 VAL B CA 1
ATOM 6410 C C . VAL B 1 369 ? 24.753 25.508 25.470 1.00 21.56 369 VAL B C 1
ATOM 6411 O O . VAL B 1 369 ? 24.418 25.571 26.658 1.00 21.81 369 VAL B O 1
ATOM 6415 N N . ALA B 1 370 ? 23.921 25.145 24.502 1.00 18.95 370 ALA B N 1
ATOM 6416 C CA . ALA B 1 370 ? 22.538 24.806 24.796 1.00 20.44 370 ALA B CA 1
ATOM 6417 C C . ALA B 1 370 ? 22.090 23.614 23.997 1.00 20.63 370 ALA B C 1
ATOM 6418 O O . ALA B 1 370 ? 22.514 23.431 22.855 1.00 20.96 370 ALA B O 1
ATOM 6420 N N . TRP B 1 371 ? 21.224 22.806 24.598 1.00 20.30 371 TRP B N 1
ATOM 6421 C CA . TRP B 1 371 ? 20.699 21.639 23.918 1.00 21.48 371 TRP B CA 1
ATOM 6422 C C . TRP B 1 371 ? 19.348 21.223 24.484 1.00 22.42 371 TRP B C 1
ATOM 6423 O O . TRP B 1 371 ? 18.993 21.559 25.615 1.00 21.54 371 TRP B O 1
ATOM 6434 N N . VAL B 1 372 ? 18.577 20.516 23.674 1.00 22.95 372 VAL B N 1
ATOM 6435 C CA . VAL B 1 372 ? 17.269 20.064 24.101 1.00 24.56 372 VAL B CA 1
ATOM 6436 C C . VAL B 1 372 ? 16.901 18.848 23.271 1.00 24.91 372 VAL B C 1
ATOM 6437 O O . VAL B 1 372 ? 17.257 18.762 22.100 1.00 25.25 372 VAL B O 1
ATOM 6441 N N . GLY B 1 373 ? 16.198 17.903 23.878 1.00 26.60 373 GLY B N 1
ATOM 6442 C CA . GLY B 1 373 ? 15.829 16.705 23.148 1.00 28.54 373 GLY B CA 1
ATOM 6443 C C . GLY B 1 373 ? 16.887 15.630 23.314 1.00 29.51 373 GLY B C 1
ATOM 6444 O O . GLY B 1 373 ? 17.624 15.636 24.297 1.00 30.35 373 GLY B O 1
ATOM 6445 N N . LYS B 1 374 ? 16.990 14.730 22.340 1.00 31.84 374 LYS B N 1
ATOM 6446 C CA . LYS B 1 374 ? 17.941 13.620 22.408 1.00 33.10 374 LYS B CA 1
ATOM 6447 C C . LYS B 1 374 ? 19.334 13.871 21.831 1.00 32.03 374 LYS B C 1
ATOM 6448 O O . LYS B 1 374 ? 19.482 14.556 20.821 1.00 33.01 374 LYS B O 1
ATOM 6454 N N . THR B 1 375 ? 20.348 13.303 22.485 1.00 31.33 375 THR B N 1
ATOM 6455 C CA . THR B 1 375 ? 21.732 13.413 22.031 1.00 32.14 375 THR B CA 1
ATOM 6456 C C . THR B 1 375 ? 21.959 12.270 21.041 1.00 33.71 375 THR B C 1
ATOM 6457 O O . THR B 1 375 ? 21.051 11.476 20.788 1.00 33.72 375 THR B O 1
ATOM 6461 N N . GLU B 1 376 ? 23.163 12.178 20.484 1.00 34.73 376 GLU B N 1
ATOM 6462 C CA . GLU B 1 376 ? 23.452 11.102 19.546 1.00 36.69 376 GLU B CA 1
ATOM 6463 C C . GLU B 1 376 ? 23.633 9.789 20.300 1.00 36.99 376 GLU B C 1
ATOM 6464 O O . GLU B 1 376 ? 23.201 8.740 19.833 1.00 38.68 376 GLU B O 1
ATOM 6470 N N . GLU B 1 377 ? 24.263 9.853 21.471 1.00 37.78 377 GLU B N 1
ATOM 6471 C CA . GLU B 1 377 ? 24.485 8.665 22.294 1.00 38.19 377 GLU B CA 1
ATOM 6472 C C . GLU B 1 377 ? 23.165 8.014 22.713 1.00 39.41 377 GLU B C 1
ATOM 6473 O O . GLU B 1 377 ? 23.067 6.789 22.796 1.00 40.15 377 GLU B O 1
ATOM 6479 N N . GLN B 1 378 ? 22.155 8.838 22.978 1.00 39.93 378 GLN B N 1
ATOM 6480 C CA . GLN B 1 378 ? 20.848 8.337 23.385 1.00 40.33 378 GLN B CA 1
ATOM 6481 C C . GLN B 1 378 ? 20.082 7.727 22.214 1.00 41.20 378 GLN B C 1
ATOM 6482 O O . GLN B 1 378 ? 19.380 6.728 22.377 1.00 41.06 378 GLN B O 1
ATOM 6488 N N . LEU B 1 379 ? 20.208 8.322 21.032 1.00 41.85 379 LEU B N 1
ATOM 6489 C CA . LEU B 1 379 ? 19.516 7.793 19.865 1.00 42.92 379 LEU B CA 1
ATOM 6490 C C . LEU B 1 379 ? 20.122 6.453 19.459 1.00 44.45 379 LEU B C 1
ATOM 6491 O O . LEU B 1 379 ? 19.401 5.516 19.108 1.00 44.66 379 LEU B O 1
ATOM 6496 N N . LYS B 1 380 ? 21.449 6.370 19.509 1.00 44.88 380 LYS B N 1
ATOM 6497 C CA . LYS B 1 380 ? 22.153 5.144 19.152 1.00 46.09 380 LYS B CA 1
ATOM 6498 C C . LYS B 1 380 ? 21.818 4.034 20.143 1.00 46.48 380 LYS B C 1
ATOM 6499 O O . LYS B 1 380 ? 21.390 2.946 19.753 1.00 46.35 380 LYS B O 1
ATOM 6505 N N . GLU B 1 381 ? 22.012 4.318 21.428 1.00 45.98 381 GLU B N 1
ATOM 6506 C CA . GLU B 1 381 ? 21.734 3.342 22.473 1.00 45.25 381 GLU B CA 1
ATOM 6507 C C . GLU B 1 381 ? 20.280 2.874 22.439 1.00 44.34 381 GLU B C 1
ATOM 6508 O O . GLU B 1 381 ? 19.923 1.897 23.098 1.00 45.36 381 GLU B O 1
ATOM 6510 N N . ALA B 1 382 ? 19.446 3.565 21.668 1.00 42.18 382 ALA B N 1
ATOM 6511 C CA . ALA B 1 382 ? 18.040 3.199 21.552 1.00 42.16 382 ALA B CA 1
ATOM 6512 C C . ALA B 1 382 ? 17.750 2.606 20.176 1.00 43.60 382 ALA B C 1
ATOM 6513 O O . ALA B 1 382 ? 16.600 2.308 19.843 1.00 43.34 382 ALA B O 1
ATOM 6515 N N . GLY B 1 383 ? 18.802 2.444 19.376 1.00 44.02 383 GLY B N 1
ATOM 6516 C CA . GLY B 1 383 ? 18.647 1.882 18.048 1.00 44.81 383 GLY B CA 1
ATOM 6517 C C . GLY B 1 383 ? 17.783 2.713 17.119 1.00 45.75 383 GLY B C 1
ATOM 6518 O O . GLY B 1 383 ? 17.072 2.172 16.270 1.00 46.18 383 GLY B O 1
ATOM 6519 N N . ILE B 1 384 ? 17.843 4.031 17.270 1.00 45.47 384 ILE B N 1
ATOM 6520 C CA . ILE B 1 384 ? 17.060 4.922 16.425 1.00 45.54 384 ILE B CA 1
ATOM 6521 C C . ILE B 1 384 ? 17.843 5.268 15.164 1.00 45.58 384 ILE B C 1
ATOM 6522 O O . ILE B 1 384 ? 19.026 5.606 15.232 1.00 45.95 384 ILE B O 1
ATOM 6527 N N . ASP B 1 385 ? 17.187 5.169 14.013 1.00 44.80 385 ASP B N 1
ATOM 6528 C CA . ASP B 1 385 ? 17.831 5.496 12.748 1.00 44.97 385 ASP B CA 1
ATOM 6529 C C . ASP B 1 385 ? 17.638 6.998 12.550 1.00 43.70 385 ASP B C 1
ATOM 6530 O O . ASP B 1 385 ? 16.509 7.462 12.400 1.00 44.74 385 ASP B O 1
ATOM 6535 N N . TYR B 1 386 ? 18.731 7.755 12.542 1.00 42.16 386 TYR B N 1
ATOM 6536 C CA . TYR B 1 386 ? 18.633 9.206 12.399 1.00 41.28 386 TYR B CA 1
ATOM 6537 C C . TYR B 1 386 ? 19.646 9.823 11.443 1.00 40.95 386 TYR B C 1
ATOM 6538 O O . TYR B 1 386 ? 20.623 9.183 11.052 1.00 40.87 386 TYR B O 1
ATOM 6547 N N . LYS B 1 387 ? 19.397 11.079 11.080 1.00 40.28 387 LYS B N 1
ATOM 6548 C CA . LYS B 1 387 ? 20.272 11.833 10.186 1.00 41.03 387 LYS B CA 1
ATOM 6549 C C . LYS B 1 387 ? 20.730 13.095 10.914 1.00 40.55 387 LYS B C 1
ATOM 6550 O O . LYS B 1 387 ? 20.029 13.609 11.790 1.00 40.95 387 LYS B O 1
ATOM 6556 N N . ILE B 1 388 ? 21.903 13.591 10.540 1.00 38.71 388 ILE B N 1
ATOM 6557 C CA . ILE B 1 388 ? 22.474 14.778 11.159 1.00 36.93 388 ILE B CA 1
ATOM 6558 C C . ILE B 1 388 ? 22.479 15.979 10.220 1.00 37.43 388 ILE B C 1
ATOM 6559 O O . ILE B 1 388 ? 22.686 15.844 9.014 1.00 36.99 388 ILE B O 1
ATOM 6564 N N . GLY B 1 389 ? 22.246 17.154 10.795 1.00 37.14 389 GLY B N 1
ATOM 6565 C CA . GLY B 1 389 ? 22.251 18.392 10.038 1.00 34.43 389 GLY B CA 1
ATOM 6566 C C . GLY B 1 389 ? 23.102 19.366 10.830 1.00 34.21 389 GLY B C 1
ATOM 6567 O O . GLY B 1 389 ? 22.787 19.681 11.981 1.00 33.05 389 GLY B O 1
ATOM 6568 N N . LYS B 1 390 ? 24.184 19.846 10.231 1.00 32.38 390 LYS B N 1
ATOM 6569 C CA . LYS B 1 390 ? 25.068 20.759 10.935 1.00 32.87 390 LYS B CA 1
ATOM 6570 C C . LYS B 1 390 ? 25.427 22.000 10.131 1.00 32.35 390 LYS B C 1
ATOM 6571 O O . LYS B 1 390 ? 25.626 21.929 8.921 1.00 33.80 390 LYS B O 1
ATOM 6577 N N . PHE B 1 391 ? 25.493 23.141 10.814 1.00 30.56 391 PHE B N 1
ATOM 6578 C CA . PHE B 1 391 ? 25.841 24.411 10.182 1.00 27.53 391 PHE B CA 1
ATOM 6579 C C . PHE B 1 391 ? 26.730 25.197 11.140 1.00 26.73 391 PHE B C 1
ATOM 6580 O O . PHE B 1 391 ? 26.354 25.453 12.281 1.00 26.67 391 PHE B O 1
ATOM 6588 N N . PRO B 1 392 ? 27.929 25.587 10.686 1.00 25.41 392 PRO B N 1
ATOM 6589 C CA . PRO B 1 392 ? 28.860 26.342 11.524 1.00 23.88 392 PRO B CA 1
ATOM 6590 C C . PRO B 1 392 ? 28.576 27.840 11.493 1.00 23.96 392 PRO B C 1
ATOM 6591 O O . PRO B 1 392 ? 28.174 28.376 10.461 1.00 24.49 392 PRO B O 1
ATOM 6595 N N . PHE B 1 393 ? 28.773 28.517 12.622 1.00 22.37 393 PHE B N 1
ATOM 6596 C CA . PHE B 1 393 ? 28.537 29.952 12.658 1.00 21.09 393 PHE B CA 1
ATOM 6597 C C . PHE B 1 393 ? 29.573 30.698 11.818 1.00 21.88 393 PHE B C 1
ATOM 6598 O O . PHE B 1 393 ? 29.358 31.845 11.427 1.00 20.81 393 PHE B O 1
ATOM 6606 N N . ALA B 1 394 ? 30.693 30.043 11.527 1.00 20.79 394 ALA B N 1
ATOM 6607 C CA . ALA B 1 394 ? 31.730 30.661 10.706 1.00 23.13 394 ALA B CA 1
ATOM 6608 C C . ALA B 1 394 ? 31.147 30.964 9.326 1.00 23.68 394 ALA B C 1
ATOM 6609 O O . ALA B 1 394 ? 31.663 31.813 8.600 1.00 25.33 394 ALA B O 1
ATOM 6611 N N . ALA B 1 395 ? 30.069 30.266 8.974 1.00 23.22 395 ALA B N 1
ATOM 6612 C CA . ALA B 1 395 ? 29.402 30.474 7.693 1.00 24.23 395 ALA B CA 1
ATOM 6613 C C . ALA B 1 395 ? 28.158 31.363 7.842 1.00 23.62 395 ALA B C 1
ATOM 6614 O O . ALA B 1 395 ? 27.362 31.494 6.907 1.00 22.92 395 ALA B O 1
ATOM 6616 N N . ASN B 1 396 ? 27.987 31.956 9.021 1.00 21.40 396 ASN B N 1
ATOM 6617 C CA . ASN B 1 396 ? 26.843 32.832 9.287 1.00 19.93 396 ASN B CA 1
ATOM 6618 C C . ASN B 1 396 ? 27.268 34.294 9.156 1.00 20.38 396 ASN B C 1
ATOM 6619 O O . ASN B 1 396 ? 28.225 34.730 9.793 1.00 20.76 396 ASN B O 1
ATOM 6624 N N . SER B 1 397 ? 26.556 35.046 8.322 1.00 20.52 397 SER B N 1
ATOM 6625 C CA . SER B 1 397 ? 26.880 36.451 8.087 1.00 22.92 397 SER B CA 1
ATOM 6626 C C . SER B 1 397 ? 26.875 37.309 9.341 1.00 23.01 397 SER B C 1
ATOM 6627 O O . SER B 1 397 ? 27.779 38.120 9.540 1.00 23.03 397 SER B O 1
ATOM 6630 N N . ARG B 1 398 ? 25.851 37.149 10.174 1.00 23.25 398 ARG B N 1
ATOM 6631 C CA . ARG B 1 398 ? 25.750 37.936 11.402 1.00 22.87 398 ARG B CA 1
ATOM 6632 C C . ARG B 1 398 ? 26.933 37.641 12.308 1.00 22.26 398 ARG B C 1
ATOM 6633 O O . ARG B 1 398 ? 27.590 38.556 12.809 1.00 20.04 398 ARG B O 1
ATOM 6641 N N . ALA B 1 399 ? 27.202 36.356 12.524 1.00 22.72 399 ALA B N 1
ATOM 6642 C CA . ALA B 1 399 ? 28.315 35.964 13.375 1.00 23.37 399 ALA B CA 1
ATOM 6643 C C . ALA B 1 399 ? 29.600 36.599 12.840 1.00 24.12 399 ALA B C 1
ATOM 6644 O O . ALA B 1 399 ? 30.356 37.208 13.594 1.00 24.29 399 ALA B O 1
ATOM 6646 N N . LYS B 1 400 ? 29.832 36.471 11.536 1.00 25.17 400 LYS B N 1
ATOM 6647 C CA . LYS B 1 400 ? 31.026 37.040 10.903 1.00 29.59 400 LYS B CA 1
ATOM 6648 C C . LYS B 1 400 ? 31.109 38.559 11.116 1.00 29.54 400 LYS B C 1
ATOM 6649 O O . LYS B 1 400 ? 32.181 39.108 11.380 1.00 26.76 400 LYS B O 1
ATOM 6655 N N . THR B 1 401 ? 29.969 39.232 10.996 1.00 29.05 401 THR B N 1
ATOM 6656 C CA . THR B 1 401 ? 29.904 40.676 11.182 1.00 29.71 401 THR B CA 1
ATOM 6657 C C . THR B 1 401 ? 30.295 41.049 12.607 1.00 29.17 401 THR B C 1
ATOM 6658 O O . THR B 1 401 ? 30.897 42.097 12.846 1.00 29.05 401 THR B O 1
ATOM 6662 N N . ASN B 1 402 ? 29.943 40.189 13.555 1.00 27.41 402 ASN B N 1
ATOM 6663 C CA . ASN B 1 402 ? 30.271 40.432 14.954 1.00 28.54 402 ASN B CA 1
ATOM 6664 C C . ASN B 1 402 ? 31.718 40.024 15.258 1.00 27.83 402 ASN B C 1
ATOM 6665 O O . ASN B 1 402 ? 32.207 40.254 16.357 1.00 26.78 402 ASN B O 1
ATOM 6670 N N . GLN B 1 403 ? 32.398 39.426 14.286 1.00 28.40 403 GLN B N 1
ATOM 6671 C CA . GLN B 1 403 ? 33.772 38.972 14.497 1.00 32.07 403 GLN B CA 1
ATOM 6672 C C . GLN B 1 403 ? 33.741 38.033 15.705 1.00 32.04 403 GLN B C 1
ATOM 6673 O O . GLN B 1 403 ? 34.555 38.139 16.621 1.00 33.24 403 GLN B O 1
ATOM 6679 N N . ASP B 1 404 ? 32.773 37.122 15.687 1.00 33.51 404 ASP B N 1
ATOM 6680 C CA . ASP B 1 404 ? 32.553 36.149 16.753 1.00 34.06 404 ASP B CA 1
ATOM 6681 C C . ASP B 1 404 ? 31.833 34.972 16.101 1.00 33.37 404 ASP B C 1
ATOM 6682 O O . ASP B 1 404 ? 30.610 34.858 16.178 1.00 33.40 404 ASP B O 1
ATOM 6687 N N . THR B 1 405 ? 32.606 34.094 15.467 1.00 32.21 405 THR B N 1
ATOM 6688 C CA . THR B 1 405 ? 32.049 32.966 14.727 1.00 32.18 405 THR B CA 1
ATOM 6689 C C . THR B 1 405 ? 32.286 31.564 15.264 1.00 31.23 405 THR B C 1
ATOM 6690 O O . THR B 1 405 ? 32.165 30.593 14.520 1.00 31.24 405 THR B O 1
ATOM 6694 N N . GLU B 1 406 ? 32.606 31.443 16.543 1.00 31.45 406 GLU B N 1
ATOM 6695 C CA . GLU B 1 406 ? 32.858 30.130 17.113 1.00 32.28 406 GLU B CA 1
ATOM 6696 C C . GLU B 1 406 ? 31.581 29.336 17.377 1.00 30.78 406 GLU B C 1
ATOM 6697 O O . GLU B 1 406 ? 30.591 29.886 17.850 1.00 31.38 406 GLU B O 1
ATOM 6703 N N . GLY B 1 407 ? 31.605 28.044 17.053 1.00 29.43 407 GLY B N 1
ATOM 6704 C CA . GLY B 1 407 ? 30.451 27.195 17.297 1.00 27.94 407 GLY B CA 1
ATOM 6705 C C . GLY B 1 407 ? 29.698 26.667 16.090 1.00 26.87 407 GLY B C 1
ATOM 6706 O O . GLY B 1 407 ? 30.072 26.902 14.941 1.00 26.18 407 GLY B O 1
ATOM 6707 N N . PHE B 1 408 ? 28.613 25.949 16.362 1.00 25.36 408 PHE B N 1
ATOM 6708 C CA . PHE B 1 408 ? 27.791 25.368 15.307 1.00 25.18 408 PHE B CA 1
ATOM 6709 C C . PHE B 1 408 ? 26.423 24.978 15.850 1.00 22.86 408 PHE B C 1
ATOM 6710 O O . PHE B 1 408 ? 26.186 24.992 17.060 1.00 22.40 408 PHE B O 1
ATOM 6718 N N . VAL B 1 409 ? 25.531 24.624 14.937 1.00 22.48 409 VAL B N 1
ATOM 6719 C CA . VAL B 1 409 ? 24.192 24.185 15.290 1.00 22.34 409 VAL B CA 1
ATOM 6720 C C . VAL B 1 409 ? 24.086 22.770 14.750 1.00 23.34 409 VAL B C 1
ATOM 6721 O O . VAL B 1 409 ? 24.403 22.540 13.580 1.00 23.74 409 VAL B O 1
ATOM 6725 N N . LYS B 1 410 ? 23.660 21.824 15.584 1.00 22.32 410 LYS B N 1
ATOM 6726 C CA . LYS B 1 410 ? 23.500 20.446 15.118 1.00 23.53 410 LYS B CA 1
ATOM 6727 C C . LYS B 1 410 ? 22.072 19.932 15.331 1.00 23.97 410 LYS B C 1
ATOM 6728 O O . LYS B 1 410 ? 21.572 19.873 16.459 1.00 24.15 410 LYS B O 1
ATOM 6734 N N . ILE B 1 411 ? 21.414 19.568 14.238 1.00 22.74 411 ILE B N 1
ATOM 6735 C CA . ILE B 1 411 ? 20.055 19.060 14.311 1.00 24.78 411 ILE B CA 1
ATOM 6736 C C . ILE B 1 411 ? 19.996 17.557 14.041 1.00 26.44 411 ILE B C 1
ATOM 6737 O O . ILE B 1 411 ? 20.545 17.069 13.054 1.00 27.01 411 ILE B O 1
ATOM 6742 N N . LEU B 1 412 ? 19.326 16.835 14.934 1.00 28.25 412 LEU B N 1
ATOM 6743 C CA . LEU B 1 412 ? 19.167 15.387 14.823 1.00 29.32 412 LEU B CA 1
ATOM 6744 C C . LEU B 1 412 ? 17.724 15.073 14.457 1.00 30.56 412 LEU B C 1
ATOM 6745 O O . LEU B 1 412 ? 16.797 15.462 15.171 1.00 32.00 412 LEU B O 1
ATOM 6750 N N . ILE B 1 413 ? 17.531 14.374 13.343 1.00 32.35 413 ILE B N 1
ATOM 6751 C CA . ILE B 1 413 ? 16.186 14.032 12.894 1.00 34.48 413 ILE B CA 1
ATOM 6752 C C . ILE B 1 413 ? 16.007 12.541 12.615 1.00 36.99 413 ILE B C 1
ATOM 6753 O O . ILE B 1 413 ? 16.976 11.798 12.497 1.00 38.13 413 ILE B O 1
ATOM 6758 N N . ASP B 1 414 ? 14.753 12.118 12.509 1.00 38.92 414 ASP B N 1
ATOM 6759 C CA . ASP B 1 414 ? 14.431 10.726 12.224 1.00 41.61 414 ASP B CA 1
ATOM 6760 C C . ASP B 1 414 ? 14.623 10.509 10.725 1.00 41.29 414 ASP B C 1
ATOM 6761 O O . ASP B 1 414 ? 13.993 11.186 9.917 1.00 39.49 414 ASP B O 1
ATOM 6766 N N . SER B 1 415 ? 15.492 9.573 10.353 1.00 42.29 415 SER B N 1
ATOM 6767 C CA . SER B 1 415 ? 15.756 9.305 8.938 1.00 42.67 415 SER B CA 1
ATOM 6768 C C . SER B 1 415 ? 14.484 8.941 8.185 1.00 42.56 415 SER B C 1
ATOM 6769 O O . SER B 1 415 ? 14.364 9.190 6.982 1.00 42.79 415 SER B O 1
ATOM 6772 N N . LYS B 1 416 ? 13.537 8.356 8.912 1.00 42.68 416 LYS B N 1
ATOM 6773 C CA . LYS B 1 416 ? 12.263 7.922 8.351 1.00 42.92 416 LYS B CA 1
ATOM 6774 C C . LYS B 1 416 ? 11.268 9.074 8.185 1.00 42.41 416 LYS B C 1
ATOM 6775 O O . LYS B 1 416 ? 10.893 9.431 7.068 1.00 43.40 416 LYS B O 1
ATOM 6777 N N . THR B 1 417 ? 10.854 9.655 9.306 1.00 42.17 417 THR B N 1
ATOM 6778 C CA . THR B 1 417 ? 9.888 10.751 9.312 1.00 42.47 417 THR B CA 1
ATOM 6779 C C . THR B 1 417 ? 10.493 12.146 9.159 1.00 41.64 417 THR B C 1
ATOM 6780 O O . THR B 1 417 ? 9.791 13.093 8.811 1.00 41.80 417 THR B O 1
ATOM 6784 N N . GLU B 1 418 ? 11.790 12.262 9.424 1.00 41.39 418 GLU B N 1
ATOM 6785 C CA . GLU B 1 418 ? 12.509 13.533 9.339 1.00 41.46 418 GLU B CA 1
ATOM 6786 C C . GLU B 1 418 ? 12.059 14.501 10.436 1.00 40.53 418 GLU B C 1
ATOM 6787 O O . GLU B 1 418 ? 12.238 15.718 10.332 1.00 39.77 418 GLU B O 1
ATOM 6793 N N . ARG B 1 419 ? 11.473 13.940 11.489 1.00 38.19 419 ARG B N 1
ATOM 6794 C CA . ARG B 1 419 ? 11.024 14.725 12.626 1.00 37.62 419 ARG B CA 1
ATOM 6795 C C . ARG B 1 419 ? 12.234 15.055 13.500 1.00 34.85 419 ARG B C 1
ATOM 6796 O O . ARG B 1 419 ? 13.107 14.213 13.706 1.00 34.31 419 ARG B O 1
ATOM 6804 N N . ILE B 1 420 ? 12.289 16.282 14.004 1.00 31.70 420 ILE B N 1
ATOM 6805 C CA . ILE B 1 420 ? 13.395 16.700 14.858 1.00 29.48 420 ILE B CA 1
ATOM 6806 C C . ILE B 1 420 ? 13.371 15.895 16.158 1.00 28.76 420 ILE B C 1
ATOM 6807 O O . ILE B 1 420 ? 12.352 15.852 16.848 1.00 27.87 420 ILE B O 1
ATOM 6812 N N . LEU B 1 421 ? 14.496 15.262 16.484 1.00 27.48 421 LEU B N 1
ATOM 6813 C CA . LEU B 1 421 ? 14.613 14.457 17.698 1.00 26.04 421 LEU B CA 1
ATOM 6814 C C . LEU B 1 421 ? 15.492 15.148 18.734 1.00 26.44 421 LEU B C 1
ATOM 6815 O O . LEU B 1 421 ? 15.400 14.871 19.933 1.00 27.06 421 LEU B O 1
ATOM 6820 N N . GLY B 1 422 ? 16.354 16.045 18.270 1.00 24.70 422 GLY B N 1
ATOM 6821 C CA . GLY B 1 422 ? 17.225 16.750 19.188 1.00 23.16 422 GLY B CA 1
ATOM 6822 C C . GLY B 1 422 ? 17.940 17.913 18.532 1.00 23.08 422 GLY B C 1
ATOM 6823 O O . GLY B 1 422 ? 18.118 17.937 17.313 1.00 22.00 422 GLY B O 1
ATOM 6824 N N . ALA B 1 423 ? 18.338 18.886 19.343 1.00 21.00 423 ALA B N 1
ATOM 6825 C CA . ALA B 1 423 ? 19.056 20.049 18.836 1.00 22.04 423 ALA B CA 1
ATOM 6826 C C . ALA B 1 423 ? 20.182 20.380 19.800 1.00 20.62 423 ALA B C 1
ATOM 6827 O O . ALA B 1 423 ? 20.000 20.365 21.019 1.00 21.76 423 ALA B O 1
ATOM 6829 N N . HIS B 1 424 ? 21.353 20.665 19.251 1.00 19.33 424 HIS B N 1
ATOM 6830 C CA . HIS B 1 424 ? 22.500 20.995 20.075 1.00 20.10 424 HIS B CA 1
ATOM 6831 C C . HIS B 1 424 ? 23.193 22.190 19.458 1.00 19.84 424 HIS B C 1
ATOM 6832 O O . HIS B 1 424 ? 23.443 22.224 18.250 1.00 18.50 424 HIS B O 1
ATOM 6839 N N . ILE B 1 425 ? 23.496 23.173 20.297 1.00 18.31 425 ILE B N 1
ATOM 6840 C CA . ILE B 1 425 ? 24.106 24.402 19.824 1.00 19.83 425 ILE B CA 1
ATOM 6841 C C . ILE B 1 425 ? 25.218 24.944 20.701 1.00 20.47 425 ILE B C 1
ATOM 6842 O O . ILE B 1 425 ? 25.124 24.931 21.934 1.00 21.71 425 ILE B O 1
ATOM 6847 N N . ILE B 1 426 ? 26.271 25.420 20.049 1.00 19.31 426 ILE B N 1
ATOM 6848 C CA . ILE B 1 426 ? 27.371 26.075 20.735 1.00 21.09 426 ILE B CA 1
ATOM 6849 C C . ILE B 1 426 ? 27.515 27.343 19.908 1.00 22.19 426 ILE B C 1
ATOM 6850 O O . ILE B 1 426 ? 27.919 27.294 18.749 1.00 23.55 426 ILE B O 1
ATOM 6855 N N . GLY B 1 427 ? 27.143 28.477 20.485 1.00 23.85 427 GLY B N 1
ATOM 6856 C CA . GLY B 1 427 ? 27.232 29.717 19.743 1.00 23.17 427 GLY B CA 1
ATOM 6857 C C . GLY B 1 427 ? 27.079 30.937 20.621 1.00 22.85 427 GLY B C 1
ATOM 6858 O O . GLY B 1 427 ? 26.777 30.820 21.806 1.00 22.08 427 GLY B O 1
ATOM 6859 N N . PRO B 1 428 ? 27.271 32.131 20.053 1.00 22.33 428 PRO B N 1
ATOM 6860 C CA . PRO B 1 428 ? 27.158 33.386 20.798 1.00 23.08 428 PRO B CA 1
ATOM 6861 C C . PRO B 1 428 ? 25.840 33.620 21.538 1.00 22.15 428 PRO B C 1
ATOM 6862 O O . PRO B 1 428 ? 25.820 34.327 22.547 1.00 23.86 428 PRO B O 1
ATOM 6866 N N . ASN B 1 429 ? 24.747 33.018 21.072 1.00 19.38 429 ASN B N 1
ATOM 6867 C CA . ASN B 1 429 ? 23.457 33.202 21.747 1.00 17.63 429 ASN B CA 1
ATOM 6868 C C . ASN B 1 429 ? 22.702 31.880 21.868 1.00 15.58 429 ASN B C 1
ATOM 6869 O O . ASN B 1 429 ? 21.476 31.852 21.900 1.00 14.31 429 ASN B O 1
ATOM 6874 N N . ALA B 1 430 ? 23.449 30.785 21.952 1.00 16.64 430 ALA B N 1
ATOM 6875 C CA . ALA B 1 430 ? 22.859 29.453 22.036 1.00 14.53 430 ALA B CA 1
ATOM 6876 C C . ALA B 1 430 ? 21.670 29.378 22.988 1.00 13.47 430 ALA B C 1
ATOM 6877 O O . ALA B 1 430 ? 20.650 28.790 22.659 1.00 11.57 430 ALA B O 1
ATOM 6879 N N . GLY B 1 431 ? 21.806 29.986 24.160 1.00 13.88 431 GLY B N 1
ATOM 6880 C CA . GLY B 1 431 ? 20.734 29.959 25.140 1.00 17.54 431 GLY B CA 1
ATOM 6881 C C . GLY B 1 431 ? 19.400 30.513 24.673 1.00 17.27 431 GLY B C 1
ATOM 6882 O O . GLY B 1 431 ? 18.340 30.048 25.117 1.00 18.68 431 GLY B O 1
ATOM 6883 N N . GLU B 1 432 ? 19.443 31.515 23.797 1.00 16.49 432 GLU B N 1
ATOM 6884 C CA . GLU B 1 432 ? 18.221 32.123 23.276 1.00 16.57 432 GLU B CA 1
ATOM 6885 C C . GLU B 1 432 ? 17.745 31.346 22.057 1.00 16.96 432 GLU B C 1
ATOM 6886 O O . GLU B 1 432 ? 16.561 31.053 21.923 1.00 17.50 432 GLU B O 1
ATOM 6892 N N . MET B 1 433 ? 18.678 31.002 21.177 1.00 16.68 433 MET B N 1
ATOM 6893 C CA . MET B 1 433 ? 18.340 30.283 19.957 1.00 17.42 433 MET B CA 1
ATOM 6894 C C . MET B 1 433 ? 17.641 28.968 20.223 1.00 16.48 433 MET B C 1
ATOM 6895 O O . MET B 1 433 ? 16.772 28.564 19.462 1.00 17.74 433 MET B O 1
ATOM 6900 N N . ILE B 1 434 ? 18.016 28.307 21.315 1.00 17.35 434 ILE B N 1
ATOM 6901 C CA . ILE B 1 434 ? 17.443 27.016 21.664 1.00 16.00 434 ILE B CA 1
ATOM 6902 C C . ILE B 1 434 ? 15.918 27.047 21.817 1.00 18.77 434 ILE B C 1
ATOM 6903 O O . ILE B 1 434 ? 15.259 26.012 21.691 1.00 18.11 434 ILE B O 1
ATOM 6908 N N . ALA B 1 435 ? 15.356 28.229 22.072 1.00 21.00 435 ALA B N 1
ATOM 6909 C CA . ALA B 1 435 ? 13.904 28.367 22.212 1.00 21.36 435 ALA B CA 1
ATOM 6910 C C . ALA B 1 435 ? 13.228 27.929 20.912 1.00 22.22 435 ALA B C 1
ATOM 6911 O O . ALA B 1 435 ? 12.126 27.390 20.928 1.00 20.01 435 ALA B O 1
ATOM 6913 N N . GLU B 1 436 ? 13.896 28.165 19.784 1.00 23.09 436 GLU B N 1
ATOM 6914 C CA . GLU B 1 436 ? 13.362 27.765 18.483 1.00 24.46 436 GLU B CA 1
ATOM 6915 C C . GLU B 1 436 ? 13.165 26.248 18.408 1.00 23.94 436 GLU B C 1
ATOM 6916 O O . GLU B 1 436 ? 12.132 25.765 17.946 1.00 23.07 436 GLU B O 1
ATOM 6922 N N . ALA B 1 437 ? 14.175 25.506 18.846 1.00 23.86 437 ALA B N 1
ATOM 6923 C CA . ALA B 1 437 ? 14.120 24.053 18.831 1.00 23.75 437 ALA B CA 1
ATOM 6924 C C . ALA B 1 437 ? 13.037 23.569 19.785 1.00 24.25 437 ALA B C 1
ATOM 6925 O O . ALA B 1 437 ? 12.389 22.546 19.540 1.00 24.01 437 ALA B O 1
ATOM 6927 N N . GLY B 1 438 ? 12.848 24.310 20.874 1.00 21.59 438 GLY B N 1
ATOM 6928 C CA . GLY B 1 438 ? 11.835 23.945 2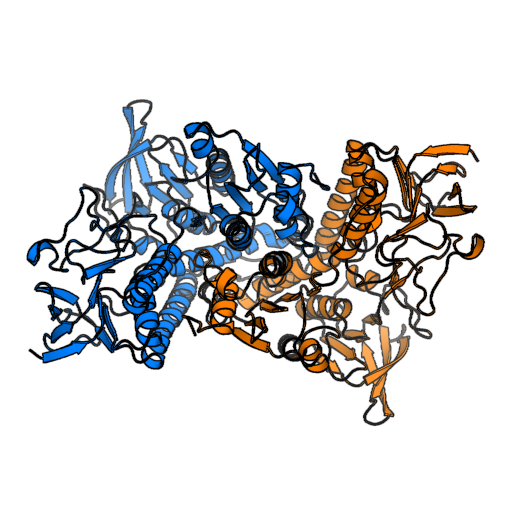1.845 1.00 20.72 438 GLY B CA 1
ATOM 6929 C C . GLY B 1 438 ? 10.441 23.997 21.252 1.00 20.68 438 GLY B C 1
ATOM 6930 O O . GLY B 1 438 ? 9.625 23.110 21.496 1.00 17.88 438 GLY B O 1
ATOM 6931 N N . LEU B 1 439 ? 10.163 25.038 20.472 1.00 20.92 439 LEU B N 1
ATOM 6932 C CA . LEU B 1 439 ? 8.855 25.186 19.841 1.00 25.94 439 LEU B CA 1
ATOM 6933 C C . LEU B 1 439 ? 8.633 24.097 18.791 1.00 27.13 439 LEU B C 1
ATOM 6934 O O . LEU B 1 439 ? 7.548 23.508 18.705 1.00 26.45 439 LEU B O 1
ATOM 6939 N N . ALA B 1 440 ? 9.666 23.844 17.992 1.00 26.17 440 ALA B N 1
ATOM 6940 C CA . ALA B 1 440 ? 9.594 22.833 16.945 1.00 28.42 440 ALA B CA 1
ATOM 6941 C C . ALA B 1 440 ? 9.344 21.459 17.568 1.00 29.01 440 ALA B C 1
ATOM 6942 O O . ALA B 1 440 ? 8.439 20.725 17.168 1.00 29.49 440 ALA B O 1
ATOM 6944 N N . LEU B 1 441 ? 10.150 21.130 18.566 1.00 28.70 441 LEU B N 1
ATOM 6945 C CA . LEU B 1 441 ? 10.054 19.860 19.261 1.00 29.26 441 LEU B CA 1
ATOM 6946 C C . LEU B 1 441 ? 8.662 19.676 19.886 1.00 30.33 441 LEU B C 1
ATOM 6947 O O . LEU B 1 441 ? 8.026 18.638 19.717 1.00 29.69 441 LEU B O 1
ATOM 6952 N N . GLU B 1 442 ? 8.194 20.697 20.597 1.00 31.19 442 GLU B N 1
ATOM 6953 C CA . GLU B 1 442 ? 6.890 20.662 21.252 1.00 31.48 442 GLU B CA 1
ATOM 6954 C C . GLU B 1 442 ? 5.750 20.349 20.279 1.00 32.41 442 GLU B C 1
ATOM 6955 O O . GLU B 1 442 ? 4.789 19.665 20.637 1.00 32.54 442 GLU B O 1
ATOM 6961 N N . TYR B 1 443 ? 5.859 20.849 19.053 1.00 31.95 443 TYR B N 1
ATOM 6962 C CA . TYR B 1 443 ? 4.826 20.626 18.044 1.00 33.11 443 TYR B CA 1
ATOM 6963 C C . TYR B 1 443 ? 5.138 19.428 17.133 1.00 32.45 443 TYR B C 1
ATOM 6964 O O . TYR B 1 443 ? 4.354 19.102 16.239 1.00 30.92 443 TYR B O 1
ATOM 6973 N N . GLY B 1 444 ? 6.278 18.780 17.364 1.00 31.73 444 GLY B N 1
ATOM 6974 C CA . GLY B 1 444 ? 6.668 17.646 16.545 1.00 30.31 444 GLY B CA 1
ATOM 6975 C C . GLY B 1 444 ? 7.022 18.042 15.121 1.00 30.10 444 GLY B C 1
ATOM 6976 O O . GLY B 1 444 ? 6.819 17.271 14.183 1.00 31.36 444 GLY B O 1
ATOM 6977 N N . ALA B 1 445 ? 7.565 19.240 14.950 1.00 29.23 445 ALA B N 1
ATOM 6978 C CA . ALA B 1 445 ? 7.935 19.722 13.623 1.00 28.99 445 ALA B CA 1
ATOM 6979 C C . ALA B 1 445 ? 9.055 18.909 12.985 1.00 28.46 445 ALA B C 1
ATOM 6980 O O . ALA B 1 445 ? 9.791 18.191 13.668 1.00 29.00 445 ALA B O 1
ATOM 6982 N N . SER B 1 446 ? 9.170 19.026 11.665 1.00 27.67 446 SER B N 1
ATOM 6983 C CA . SER B 1 446 ? 10.212 18.334 10.911 1.00 28.53 446 SER B CA 1
ATOM 6984 C C . SER B 1 446 ? 11.297 19.350 10.569 1.00 28.27 446 SER B C 1
ATOM 6985 O O . SER B 1 446 ? 11.076 20.557 10.670 1.00 27.10 446 SER B O 1
ATOM 6988 N N . ALA B 1 447 ? 12.462 18.861 10.161 1.00 27.78 447 ALA B N 1
ATOM 6989 C CA . ALA B 1 447 ? 13.558 19.746 9.798 1.00 27.96 447 ALA B CA 1
ATOM 6990 C C . ALA B 1 447 ? 13.104 20.650 8.660 1.00 28.74 447 ALA B C 1
ATOM 6991 O O . ALA B 1 447 ? 13.478 21.824 8.604 1.00 29.18 447 ALA B O 1
ATOM 6993 N N . GLU B 1 448 ? 12.299 20.105 7.751 1.00 27.77 448 GLU B N 1
ATOM 6994 C CA . GLU B 1 448 ? 11.794 20.899 6.637 1.00 28.82 448 GLU B CA 1
ATOM 6995 C C . GLU B 1 448 ? 10.792 21.933 7.149 1.00 28.55 448 GLU B C 1
ATOM 6996 O O . GLU B 1 448 ? 10.685 23.028 6.595 1.00 26.41 448 GLU B O 1
ATOM 7002 N N . ASP B 1 449 ? 10.056 21.584 8.202 1.00 28.37 449 ASP B N 1
ATOM 7003 C CA . ASP B 1 449 ? 9.089 22.514 8.780 1.00 28.65 449 ASP B CA 1
ATOM 7004 C C . ASP B 1 449 ? 9.818 23.786 9.216 1.00 26.71 449 ASP B C 1
ATOM 7005 O O . ASP B 1 449 ? 9.317 24.890 9.038 1.00 27.64 449 ASP B O 1
ATOM 7010 N N . VAL B 1 450 ? 11.013 23.625 9.772 1.00 25.43 450 VAL B N 1
ATOM 7011 C CA . VAL B 1 450 ? 11.790 24.772 10.227 1.00 23.56 450 VAL B CA 1
ATOM 7012 C C . VAL B 1 450 ? 12.488 25.462 9.062 1.00 23.62 450 VAL B C 1
ATOM 7013 O O . VAL B 1 450 ? 12.473 26.686 8.950 1.00 22.76 450 VAL B O 1
ATOM 7017 N N . ALA B 1 451 ? 13.101 24.664 8.198 1.00 24.99 451 ALA B N 1
ATOM 7018 C CA . ALA B 1 451 ? 13.811 25.178 7.035 1.00 26.13 451 ALA B CA 1
ATOM 7019 C C . ALA B 1 451 ? 12.961 26.118 6.187 1.00 26.49 451 ALA B C 1
ATOM 7020 O O . ALA B 1 451 ? 13.465 27.115 5.679 1.00 27.38 451 ALA B O 1
ATOM 7022 N N . ARG B 1 452 ? 11.677 25.800 6.039 1.00 27.08 452 ARG B N 1
ATOM 7023 C CA . ARG B 1 452 ? 10.755 26.604 5.232 1.00 29.21 452 ARG B CA 1
ATOM 7024 C C . ARG B 1 452 ? 10.317 27.936 5.857 1.00 28.40 452 ARG B C 1
ATOM 7025 O O . ARG B 1 452 ? 9.750 28.790 5.172 1.00 27.66 452 ARG B O 1
ATOM 7033 N N . VAL B 1 453 ? 10.561 28.117 7.150 1.00 25.46 453 VAL B N 1
ATOM 7034 C CA . VAL B 1 453 ? 10.164 29.359 7.803 1.00 24.53 453 VAL B CA 1
ATOM 7035 C C . VAL B 1 453 ? 11.173 30.459 7.501 1.00 23.42 453 VAL B C 1
ATOM 7036 O O . VAL B 1 453 ? 12.369 30.286 7.710 1.00 20.74 453 VAL B O 1
ATOM 7040 N N . CYS B 1 454 ? 10.679 31.587 7.001 1.00 23.35 454 CYS B N 1
ATOM 7041 C CA . CYS B 1 454 ? 11.534 32.720 6.667 1.00 23.96 454 CYS B CA 1
ATOM 7042 C C . CYS B 1 454 ? 12.168 33.323 7.917 1.00 23.31 454 CYS B C 1
ATOM 7043 O O . CYS B 1 454 ? 11.465 33.819 8.794 1.00 23.60 454 CYS B O 1
ATOM 7046 N N . HIS B 1 455 ? 13.494 33.265 8.006 1.00 22.20 455 HIS B N 1
ATOM 7047 C CA . HIS B 1 455 ? 14.204 33.838 9.147 1.00 22.22 455 HIS B CA 1
ATOM 7048 C C . HIS B 1 455 ? 14.833 35.168 8.729 1.00 22.52 455 HIS B C 1
ATOM 7049 O O . HIS B 1 455 ? 15.375 35.289 7.630 1.00 22.10 455 HIS B O 1
ATOM 7056 N N . ALA B 1 456 ? 14.766 36.160 9.610 1.00 20.09 456 ALA B N 1
ATOM 7057 C CA . ALA B 1 456 ? 15.318 37.478 9.313 1.00 19.91 456 ALA B CA 1
ATOM 7058 C C . ALA B 1 456 ? 16.822 37.475 9.013 1.00 19.37 456 ALA B C 1
ATOM 7059 O O . ALA B 1 456 ? 17.597 36.727 9.613 1.00 18.78 456 ALA B O 1
ATOM 7061 N N . HIS B 1 457 ? 17.220 38.335 8.081 1.00 18.51 457 HIS B N 1
ATOM 7062 C CA . HIS B 1 457 ? 18.616 38.462 7.682 1.00 21.00 457 HIS B CA 1
ATOM 7063 C C . HIS B 1 457 ? 19.137 39.870 7.967 1.00 20.12 457 HIS B C 1
ATOM 7064 O O . HIS B 1 457 ? 18.458 40.859 7.699 1.00 21.60 457 HIS B O 1
ATOM 7071 N N . PRO B 1 458 ? 20.356 39.979 8.516 1.00 19.25 458 PRO B N 1
ATOM 7072 C CA . PRO B 1 458 ? 21.239 38.866 8.873 1.00 18.64 458 PRO B CA 1
ATOM 7073 C C . PRO B 1 458 ? 21.171 38.595 10.376 1.00 19.80 458 PRO B C 1
ATOM 7074 O O . PRO B 1 458 ? 21.457 39.486 11.176 1.00 20.07 458 PRO B O 1
ATOM 7078 N N . THR B 1 459 ? 20.787 37.377 10.754 1.00 19.27 459 THR B N 1
ATOM 7079 C CA . THR B 1 459 ? 20.697 37.012 12.166 1.00 19.20 459 THR B CA 1
ATOM 7080 C C . THR B 1 459 ? 21.355 35.665 12.423 1.00 20.01 459 THR B C 1
ATOM 7081 O O . THR B 1 459 ? 21.543 34.861 11.499 1.00 20.17 459 THR B O 1
ATOM 7085 N N . LEU B 1 460 ? 21.712 35.422 13.679 1.00 18.19 460 LEU B N 1
ATOM 7086 C CA . LEU B 1 460 ? 22.335 34.163 14.055 1.00 18.63 460 LEU B CA 1
ATOM 7087 C C . LEU B 1 460 ? 21.331 33.038 13.822 1.00 18.84 460 LEU B C 1
ATOM 7088 O O . LEU B 1 460 ? 21.709 31.924 13.453 1.00 17.81 460 LEU B O 1
ATOM 7093 N N . SER B 1 461 ? 20.049 33.350 14.020 1.00 18.16 461 SER B N 1
ATOM 7094 C CA . SER B 1 461 ? 18.979 32.376 13.865 1.00 17.71 461 SER B CA 1
ATOM 7095 C C . SER B 1 461 ? 19.003 31.701 12.499 1.00 18.12 461 SER B C 1
ATOM 7096 O O . SER B 1 461 ? 18.506 30.593 12.355 1.00 17.60 461 SER B O 1
ATOM 7099 N N . GLU B 1 462 ? 19.568 32.367 11.496 1.00 19.60 462 GLU B N 1
ATOM 7100 C CA . GLU B 1 462 ? 19.651 31.771 10.162 1.00 19.73 462 GLU B CA 1
ATOM 7101 C C . GLU B 1 462 ? 20.475 30.484 10.172 1.00 19.55 462 GLU B C 1
ATOM 7102 O O . GLU B 1 462 ? 20.297 29.623 9.306 1.00 20.79 462 GLU B O 1
ATOM 7108 N N . ALA B 1 463 ? 21.379 30.360 11.141 1.00 16.51 463 ALA B N 1
ATOM 7109 C CA . ALA B 1 463 ? 22.199 29.159 11.257 1.00 17.61 463 ALA B CA 1
ATOM 7110 C C . ALA B 1 463 ? 21.303 27.987 11.630 1.00 20.82 463 ALA B C 1
ATOM 7111 O O . ALA B 1 463 ? 21.521 26.855 11.189 1.00 20.62 463 ALA B O 1
ATOM 7113 N N . PHE B 1 464 ? 20.297 28.267 12.458 1.00 21.71 464 PHE B N 1
ATOM 7114 C CA . PHE B 1 464 ? 19.363 27.244 12.899 1.00 21.86 464 PHE B CA 1
ATOM 7115 C C . PHE B 1 464 ? 18.536 26.815 11.692 1.00 22.84 464 PHE B C 1
ATOM 7116 O O . PHE B 1 464 ? 18.232 25.639 11.519 1.00 20.78 464 PHE B O 1
ATOM 7124 N N . LYS B 1 465 ? 18.178 27.784 10.857 1.00 23.01 465 LYS B N 1
ATOM 7125 C CA . LYS B 1 465 ? 17.401 27.501 9.660 1.00 24.83 465 LYS B CA 1
ATOM 7126 C C . LYS B 1 465 ? 18.213 26.601 8.728 1.00 24.01 465 LYS B C 1
ATOM 7127 O O . LYS B 1 465 ? 17.745 25.544 8.317 1.00 25.94 465 LYS B O 1
ATOM 7133 N N . GLU B 1 466 ? 19.435 27.010 8.415 1.00 23.32 466 GLU B N 1
ATOM 7134 C CA . GLU B 1 466 ? 20.293 26.236 7.519 1.00 25.14 466 GLU B CA 1
ATOM 7135 C C . GLU B 1 466 ? 20.684 24.856 8.061 1.00 25.10 466 GLU B C 1
ATOM 7136 O O . GLU B 1 466 ? 20.873 23.912 7.290 1.00 25.01 466 GLU B O 1
ATOM 7142 N N . ALA B 1 467 ? 20.803 24.734 9.379 1.00 22.82 467 ALA B N 1
ATOM 7143 C CA . ALA B 1 467 ? 21.155 23.453 9.975 1.00 23.02 467 ALA B CA 1
ATOM 7144 C C . ALA B 1 467 ? 20.026 22.450 9.758 1.00 24.39 467 ALA B C 1
ATOM 7145 O O . ALA B 1 467 ? 20.278 21.258 9.588 1.00 25.13 467 ALA B O 1
ATOM 7147 N N . ASN B 1 468 ? 18.782 22.925 9.780 1.00 23.81 468 ASN B N 1
ATOM 7148 C CA . ASN B 1 468 ? 17.650 22.035 9.550 1.00 24.95 468 ASN B CA 1
ATOM 7149 C C . ASN B 1 468 ? 17.587 21.666 8.065 1.00 26.51 468 ASN B C 1
ATOM 7150 O O . ASN B 1 468 ? 17.186 20.556 7.707 1.00 27.83 468 ASN B O 1
ATOM 7155 N N . MET B 1 469 ? 17.982 22.597 7.203 1.00 27.85 469 MET B N 1
ATOM 7156 C CA . MET B 1 469 ? 17.991 22.340 5.765 1.00 30.46 469 MET B CA 1
ATOM 7157 C C . MET B 1 469 ? 18.986 21.214 5.491 1.00 30.77 469 MET B C 1
ATOM 7158 O O . MET B 1 469 ? 18.729 20.325 4.678 1.00 31.43 469 MET B O 1
ATOM 7163 N N . ALA B 1 470 ? 20.116 21.256 6.190 1.00 30.42 470 ALA B N 1
ATOM 7164 C CA . ALA B 1 470 ? 21.168 20.259 6.025 1.00 31.69 470 ALA B CA 1
ATOM 7165 C C . ALA B 1 470 ? 20.782 18.887 6.566 1.00 32.39 470 ALA B C 1
ATOM 7166 O O . ALA B 1 470 ? 21.369 17.878 6.185 1.00 31.18 470 ALA B O 1
ATOM 7168 N N . ALA B 1 471 ? 19.794 18.848 7.452 1.00 33.34 471 ALA B N 1
ATOM 7169 C CA . ALA B 1 471 ? 19.365 17.584 8.036 1.00 34.06 471 ALA B CA 1
ATOM 7170 C C . ALA B 1 471 ? 18.558 16.711 7.077 1.00 33.62 471 ALA B C 1
ATOM 7171 O O . ALA B 1 471 ? 18.754 15.500 7.030 1.00 33.94 471 ALA B O 1
ATOM 7173 N N . TYR B 1 472 ? 17.662 17.322 6.308 1.00 34.63 472 TYR B N 1
ATOM 7174 C CA . TYR B 1 472 ? 16.819 16.568 5.382 1.00 36.13 472 TYR B CA 1
ATOM 7175 C C . TYR B 1 472 ? 17.122 16.836 3.906 1.00 36.61 472 TYR B C 1
ATOM 7176 O O . TYR B 1 472 ? 16.614 16.139 3.026 1.00 37.96 472 TYR B O 1
ATOM 7185 N N . ASP B 1 473 ? 17.931 17.851 3.635 1.00 36.45 473 ASP B N 1
ATOM 7186 C CA . ASP B 1 473 ? 18.269 18.202 2.261 1.00 37.34 473 ASP B CA 1
ATOM 7187 C C . ASP B 1 473 ? 19.708 18.714 2.226 1.00 36.54 473 ASP B C 1
ATOM 7188 O O . ASP B 1 473 ? 20.644 17.974 2.536 1.00 37.28 473 ASP B O 1
ATOM 7193 N N . LYS B 1 474 ? 19.886 19.976 1.862 1.00 34.33 474 LYS B N 1
ATOM 7194 C CA . LYS B 1 474 ? 21.217 20.558 1.801 1.00 33.92 474 LYS B CA 1
ATOM 7195 C C . LYS B 1 474 ? 21.140 22.023 2.219 1.00 30.57 474 LYS B C 1
ATOM 7196 O O . LYS B 1 474 ? 20.157 22.706 1.933 1.00 26.73 474 LYS B O 1
ATOM 7202 N N . ALA B 1 475 ? 22.168 22.496 2.909 1.00 27.87 475 ALA B N 1
ATOM 7203 C CA . ALA B 1 475 ? 22.200 23.887 3.336 1.00 27.60 475 ALA B CA 1
ATOM 7204 C C . ALA B 1 475 ? 22.546 24.702 2.106 1.00 27.47 475 ALA B C 1
ATOM 7205 O O . ALA B 1 475 ? 23.010 24.152 1.110 1.00 26.76 475 ALA B O 1
ATOM 7207 N N . ILE B 1 476 ? 22.312 26.007 2.160 1.00 27.03 476 ILE B N 1
ATOM 7208 C CA . ILE B 1 476 ? 22.648 26.843 1.025 1.00 27.77 476 ILE B CA 1
ATOM 7209 C C . ILE B 1 476 ? 24.006 27.511 1.189 1.00 28.01 476 ILE B C 1
ATOM 7210 O O . ILE B 1 476 ? 24.796 27.544 0.242 1.00 28.13 476 ILE B O 1
ATOM 7215 N N . HIS B 1 477 ? 24.296 28.004 2.392 1.00 28.30 477 HIS B N 1
ATOM 7216 C CA . HIS B 1 477 ? 25.548 28.709 2.635 1.00 28.61 477 HIS B CA 1
ATOM 7217 C C . HIS B 1 477 ? 26.787 27.955 3.101 1.00 31.00 477 HIS B C 1
ATOM 7218 O O . HIS B 1 477 ? 27.712 28.559 3.641 1.00 30.56 477 HIS B O 1
ATOM 7225 N N . CYS B 1 478 ? 26.821 26.644 2.896 1.00 33.56 478 CYS B N 1
ATOM 7226 C CA . CYS B 1 478 ? 28.005 25.875 3.260 1.00 36.46 478 CYS B CA 1
ATOM 7227 C C . CYS B 1 478 ? 28.084 24.576 2.461 1.00 37.31 478 CYS B C 1
ATOM 7228 O O . CYS B 1 478 ? 29.216 24.108 2.228 1.00 37.08 478 CYS B O 1
#

Sequence (956 aa):
TINKSHDVVIIGGGPAGYVAAIKAAQLGFNTACVEKRGKLGGTCLNVGCIPSKALLNNSHLFHQMHTEAQKRGIDVNGDIKINVANFQKAKDDAVKQLTGGIELLFKKNKVTYYKGNGSFEDETKIRVTPVDGLEGTVKEDHILDVKNIIVATGSEVTPFPGIEIDEEKIVSSTGALSLKEIPKRLTIIGGGIIGLEMGSVYSRLGSKVTVVEFQPQIGASMDGEVAKATQKFLKKQGLDFKLSTKVISAKRNDDKNVVEIVVEDTKTNKQENLEAEVLLVAVGRRPYIAGLGAEKIGLEVDKRGRLVIDDQFNSKFPHIKVVGDVTFGPMLAHKAEEEGIAAVEMLKTGHGHVNYNNIPSVMYSHPEVAWVGKTEEQLKEAGIDYKIGKFPFAANSRAKTNQDTEGFVKILIDSKTERILGAHIIGPNAGEMIAEAGLALEYGASAEDVARVCHAHPTLSEAFKEANMAAYDKAIHCTINKSHDVVIIGGGPAGYVAAIKAAQLGFNTACVEKRGKLGGTCLNVGCIPSKALLNNSHLFHQMHTEAQKRGIDVNGDIKINVANFQKAKDDAVKQLTGGIELLFKKNKVTYYKGNGSFEDETKIRVTPVDGLEGTVKEDHILDVKNIIVATGSEVTPFPGIEIDEEKIVSSTGALSLKEIPKRLTIIGGGIIGLEMGSVYSRLGSKVTVVEFQPQIGASMDGEVAKATQKFLKKQGLDFKLSTKVISAKRNDDKNVVEIVVEDTKTNKQENLEAEVLLVAVGRRPYIAGLGAEKIGLEVDKRGRLVIDDQFNSKFPHIKVVGDVTFGPMLAHKAEEEGIAAVEMLKTGHGHVNYNNIPSVMYSHPEVAWVGKTEEQLKEAGIDYKIGKFPFAANSRAKTNQDTEGFVKILIDSKTERILGAHIIGPNAGEMIAEAGLALEYGASAEDVARVCHAHPTLSEAFKEANMAAYDKAIHC

Foldseek 3Di:
DAEAEWAEEEEAQALQGLLLLLLLLVLPTRAEYEDAPQFGHPCCLPQRVQLLLLLQVVLVVLLCVVPVQVVVVHDDDDDRADDLVVSLVSSVVSSVVVRVVSVVSCVVSVHHYAHAHWADPEQFKIKGDFDDPHDPHDPDIYIYGYQFYEYEQAWFADDDPAEDAPLAAEHESRSLSRHSDQWQEEEEEAQALSRLSSQLSSLSNRHQYEYEHLAQFHHVDAFVVLRVLVCVVSVVSRYHYHYNKHWDHWAADVVVQWIWTKMANNVVRDIDIDITNHYYYHPDMAADCPPHHCVVHDWDADPRRAGDADPLQHIVDNRYGYFANRHDADRDSVRSNQVSSQNSVCVNPVGGDDDRQFDKDWRPHVQIKIKGFDHVVRCVVVVFDKFKFKFWQVLAPVCVVVVWGDWIKIWIAGPPVQFTGMIIIGGNPRVVLCVVVSVSNVVRHHLVNLLPDDDDPRDSNVRVNQSSCRRNHHGDSD/DEEAEWAEEEEAQALQGLLLQLLLLVLPTRAEYEHAPQFGHPCCLQQHVQLLLLLQVVLVVLLCVQPVQVVVVHDDPDDRADDLVVSLVSSVVRSVVVRVVSVVSCVVSVYHYAHAHWAPPEPQWIKGQFDVPHPPHDPGIYIYGYQFYEYEHAWDADDDPQEDDDLAAEHESRSLSNHSDQWQEEEEEAQELSRLSSQLSRVSNHHQYEYEHQAAWHHPPAFPVLRVVVVVVSVVVRYHYDYNKAWDHWDQDVVVLKIKTKMARNVVRRIDIDITNHYYYHPDMAADCPSHHCVVHVQDADPRRAGDADQLQHTVDRRYGYFANSHDDDRDSVRSNQNSNQNSVCVSVVGGDDDNQFDKDWRSHVQIKIKGFDHPVRCVVVVAAKFKFKFFQVLAPVCVVVVHGDWMKMWIAHPVPQFTGMIIIGHNPRVVLVVVVSVSVVVRHGLVSLLPDDDDPRDSNVRSNQRSCRRNHHGDRD

Radius of gyration: 30.28 Å; Cα contacts (8 Å, |Δi|>4): 2427; chains: 2; bounding box: 64×76×99 Å

Secondary structure (DSSP, 8-state):
-EEEEEEEEEE--SHHHHHHHHHHHHTT--EEEEESSSSSSHHHHHHSHHHHHHHHHHHHHHHHHHHTSGGGTEEE-S-EEE-HHHHHHHHHHHHHHHHHHHHHHHHHTT-EEEESEEEESSSSEEEEE--TT-TT--SS-EEEEEEEEEE---EEE---TT----SSSEE-HHHHTT-SS--SEEEEE--SHHHHHHHHHHHHTT-EEEEE-SSSSSSSSS-HHHHHHHHHHHHHTT-EEE-SEEEEEEEEETTTTEEEEEEEETTTTEEEEEEESEEEE-S-EEE--TTS-TTTTT--B-TTS-B---TTSB-SSTTEEE-GGGSSS---HHHHHHHHHHHHHHHHHS-----TTS--EEE-SSSEEEEEE--HHHHHHTT--EEEEEEEGGG-HHHHHTT----EEEEEEETTT-BEEEEEEEETTHHHHHHHHHHHHHTT-BHHHHHTS---TT-TTHHHHHHHHHHHS--S--/-EEEEEEEEEE--SHHHHHHHHHHHHTT--EEEEESSSSSSHHHHHHSHHHHHHHHHHHHHHHHHHHSSGGGTEEESS-EEE-HHHHHHHHHHHHHHHHHHHHHHHHHTT-EEEESEEEESSSSEEEEE--SS-TT--SS-EEEEEEEEEE---EEEPP-TT---BTTTEE-HHHHTT-SS--SEEEEE--SHHHHHHHHHHHHTT-EEEEE-SSSSSSSSS-HHHHHHHHHHHHHTTPEEETTEEEEEEEEETTTTEEEEEEEETTTTEEEEEEESEEEE-S-EEE--TTS-HHHHT--B-TTSPBP--TTSB-SSTTEEE-GGGSSS---HHHHHHHHHHHHHHHHHS-----TTS--EEE-SSSEEEEEE--HHHHHTTT--EEEEEEEGGG-HHHHHTT----EEEEEEETTT-BEEEEEEEETTHHHHHHHHHHHHHHT-BHHHHHTSPPPTT-THHHHHHHHHHHHS--S--

B-factor: mean 30.47, std 10.71, range [9.18, 73.28]

GO terms:
  GO:0042645 mitochondrial nucleoid (C, IDA)
  GO:0004148 dihydrolipoyl dehydrogenase (NADH) activity (F, IDA)
  GO:0045252 oxoglutarate dehydrogenase complex (C, IDA)
  GO:0045254 pyruvate dehydrogenase complex (C, IDA)
  GO:0042743 hydrogen peroxide metabolic process (P, IGI)
  GO:0004591 oxoglutarate dehydrogenase (succinyl-transferring) activity (F, IMP)
  GO:0005739 mitochondrion (C, HDA)
  GO:0042743 hydrogen peroxide metabolic process (P, IMP)
  GO:0045333 cellular respiration (P, IMP)
  GO:0005960 glycine cleavage complex (C, IMP)
  GO:0004148 dihydrolipoyl dehydrogenase (NADH) activity (F, IMP)
  GO:0004375 glycine dehydrogenase (decarboxylating) activity (F, IMP)
  GO:0006103 2-oxoglutarate metabolic process (P, IMP)
  GO:0006546 glycine catabolic process (P, IMP)
  GO:0006550 L-isoleucine catabolic process (P, IMP)
  GO:0006552 L-leucine catabolic process (P, IMP)
  GO:0006564 L-serine biosynthetic process (P, IMP)
  GO:0006574 L-valine catabolic process (P, IMP)
  GO:0005515 protein binding (F, IPI)
  GO:0005739 mitochondrion (C, IDA)